Protein AF-0000000074447226 (afdb_homodimer)

Organism: Stylophora pistillata (NCBI:txid50429)

Foldseek 3Di:
DDDPVCVCCPPNAHFAEQADQFFAPVQQVLLVVLLVVLCVVQDDPVNCVQLVDQAALQADLLLLVLVQVVCCVLQVHGGDSVQKGKFLALVRVLVVCLVFADAAQQEEEEEVQADLVSLCCCCPVRNYHYDYAYADLQGGDQVSVLVVLVVRQVVFDDADLRHNARHEYEGAQALTVFALHHHDPVVLLVNLVSCLVRRYAYEYADAKQSLFQQPPPDDRHGPDDSQSSQDPPDPSRDWRYKYWYGCCNQRNSVLSMTMMRGDPSVVVSSCPDPCCVPRNRNRHNSSSSVSSSSVVCNSVVSSVVLSVQLNVLLVLLVVLLVPQAPADKDWDRHRGRFKIKIAGPPPDFVVVLQVCCVPPVSYHWAASLSSGPVSDRRRMTMGTSRHDHSVVSSVSSNSSNVSCCVPPPDD/DDDPVCVCCPPNAHFAEQADQFFAPVQQVLLVVLLVVLCVVQDDPVNCVQLVDQAALQADLLLLVLVQVLCCVLQVHGGDSVQKGKFLALVRVLVVCLVFADAAQQEEEEEVQADLVSLCCCCPVRNYHYDYAYADLQGGDQVRVLVVLVVRQPVFDDADLRHNASHEYEGAQALTVFALHHHDPVVLLVNLVSCLVRRYAYEYADAWQSLFQQPPPDDRHGDDDSQSSQDPPDPSRDWRYKYWYGCCNQRNSVLSMTMMRGDPSVVVSSCPDPCCVPRNRNRHNSSSSVSSSSVVCNSVVSNVVLSVQLNVLLVLLVVLLVPQAPADKDWDRHRGRFKIKIAGPPPDFVVVLQVCCVPPVSYHWAASLSSGPVSDRRRMTMGTSRHDHSVVSSSSSNSSRVSCCVPVPDD

InterPro domains:
  IPR004839 Aminotransferase, class I/classII, large domain [PF00155] (49-400)
  IPR015421 Pyridoxal phosphate-dependent transferase, major domain [G3DSA:3.40.640.10] (53-298)
  IPR015422 Pyridoxal phosphate-dependent transferase, small domain [G3DSA:3.90.1150.10] (13-403)
  IPR015424 Pyridoxal phosphate-dependent transferase [SSF53383] (9-406)

Radius of gyration: 27.52 Å; Cα contacts (8 Å, |Δi|>4): 1770; chains: 2; bounding box: 56×103×65 Å

Solvent-accessible surface area (backbone atoms only — not comparable to full-atom values): 40598 Å² total; per-residue (Å²): 129,51,38,64,64,50,75,38,59,44,95,90,40,66,43,49,61,24,50,52,88,39,56,18,58,70,52,12,32,54,35,40,53,45,50,49,55,18,40,61,72,56,70,40,76,87,41,16,45,48,47,26,26,39,17,15,56,44,41,30,64,68,42,32,45,52,50,20,53,53,45,20,64,59,46,71,46,89,47,58,41,88,30,44,30,46,25,37,15,41,41,46,45,51,50,50,50,49,52,55,40,49,55,68,60,37,42,28,38,30,41,37,60,24,50,42,54,59,53,46,22,43,42,70,54,42,38,28,43,75,41,74,28,56,52,52,81,52,19,66,43,59,71,59,41,50,56,48,46,65,69,66,46,73,79,50,66,83,67,39,93,61,23,72,48,50,29,38,34,46,41,39,53,42,34,18,53,43,58,16,24,40,46,37,72,70,54,44,55,53,42,50,52,50,27,56,74,63,38,25,35,34,44,27,54,43,50,30,46,88,36,39,51,62,52,91,60,79,72,61,68,27,77,80,57,69,47,76,69,61,45,79,83,43,90,75,53,82,62,44,40,31,36,29,23,35,37,30,66,70,42,27,32,4,56,22,36,21,34,27,40,43,30,68,77,54,46,56,53,51,61,69,29,30,44,29,66,65,40,18,16,53,32,31,36,57,46,51,36,52,38,43,20,48,73,70,45,47,48,62,54,49,45,56,52,48,33,55,52,43,44,52,22,45,52,40,46,55,51,35,46,72,70,50,42,85,58,78,70,47,66,60,86,45,52,29,44,50,40,39,30,38,38,45,54,82,87,43,48,29,65,58,51,42,53,49,26,42,74,76,55,34,28,44,58,37,46,26,26,59,25,28,96,81,58,43,51,40,26,17,34,34,38,33,37,41,37,51,55,54,72,57,42,38,50,48,45,46,43,48,22,50,49,42,52,73,71,55,61,78,127,130,52,39,64,63,52,75,37,60,44,94,89,41,66,43,50,61,23,50,53,88,39,56,19,59,70,52,12,33,54,38,39,54,46,51,50,56,17,40,62,73,56,68,42,75,86,41,15,44,46,46,26,27,39,18,16,55,44,42,31,65,68,41,33,42,52,49,19,52,52,45,19,63,59,47,72,47,90,47,58,42,88,29,42,30,48,24,37,15,42,40,44,46,50,50,50,50,48,53,56,38,51,54,68,60,36,42,29,36,30,42,40,61,25,50,42,53,58,53,46,22,43,41,70,56,42,39,29,44,75,42,76,30,56,52,53,80,52,19,66,42,59,72,59,42,51,57,49,47,65,68,66,46,72,80,51,67,84,67,41,93,61,24,72,47,52,28,38,33,44,42,37,53,42,32,17,54,44,59,15,23,39,45,37,71,70,54,45,55,53,42,50,53,50,27,57,74,62,39,24,35,33,45,27,53,43,50,30,44,89,36,35,51,64,48,89,62,80,72,59,64,28,78,78,58,68,46,76,67,60,45,79,84,45,91,75,54,79,62,46,40,31,35,29,23,35,37,28,66,70,41,26,33,4,56,23,35,22,32,29,40,43,31,69,75,55,48,56,54,51,60,67,29,31,45,29,66,65,40,19,15,51,33,30,36,56,48,51,37,53,37,42,19,48,74,70,45,47,49,62,54,49,44,55,52,50,34,54,52,42,44,53,22,43,51,40,45,54,51,36,45,72,70,50,42,84,59,75,68,47,66,58,86,44,54,28,44,50,40,38,28,38,38,44,53,82,86,44,48,29,65,60,50,43,54,48,25,42,74,76,56,34,29,43,58,36,46,26,27,60,26,28,97,78,58,43,51,40,26,18,33,34,39,32,37,42,36,53,55,52,70,57,42,38,51,48,45,47,42,50,21,52,48,42,52,74,71,56,60,80,126

Structure (mmCIF, N/CA/C/O backbone):
data_AF-0000000074447226-model_v1
#
loop_
_entity.id
_entity.type
_entity.pdbx_description
1 polymer 'Aromatic-amino-acid aminotransferase 1'
#
loop_
_atom_site.group_PDB
_atom_site.id
_atom_site.type_symbol
_atom_site.label_atom_id
_atom_site.label_alt_id
_atom_site.label_comp_id
_atom_site.label_asym_id
_atom_site.label_entity_id
_atom_site.label_seq_id
_atom_site.pdbx_PDB_ins_code
_atom_site.Cartn_x
_atom_site.Cartn_y
_atom_site.Cartn_z
_atom_site.occupancy
_atom_site.B_iso_or_equiv
_atom_site.auth_seq_id
_atom_site.auth_comp_id
_atom_site.auth_asym_id
_atom_site.auth_atom_id
_atom_site.pdbx_PDB_model_num
ATOM 1 N N . MET A 1 1 ? 13.547 -13.906 12.852 1 61.41 1 MET A N 1
ATOM 2 C CA . MET A 1 1 ? 12.523 -13.164 12.125 1 61.41 1 MET A CA 1
ATOM 3 C C . MET A 1 1 ? 11.438 -14.094 11.602 1 61.41 1 MET A C 1
ATOM 5 O O . MET A 1 1 ? 11.703 -15.25 11.273 1 61.41 1 MET A O 1
ATOM 9 N N . THR A 1 2 ? 10.188 -13.672 11.82 1 70.94 2 THR A N 1
ATOM 10 C CA . THR A 1 2 ? 9.008 -14.461 11.469 1 70.94 2 THR A CA 1
ATOM 11 C C . THR A 1 2 ? 8.492 -14.078 10.086 1 70.94 2 THR A C 1
ATOM 13 O O . THR A 1 2 ? 8.773 -12.984 9.586 1 70.94 2 THR A O 1
ATOM 16 N N . THR A 1 3 ? 7.973 -15.031 9.383 1 82 3 THR A N 1
ATOM 17 C CA . THR A 1 3 ? 7.383 -14.82 8.07 1 82 3 THR A CA 1
ATOM 18 C C . THR A 1 3 ? 5.918 -15.242 8.062 1 82 3 THR A C 1
ATOM 20 O O . THR A 1 3 ? 5.383 -15.672 9.086 1 82 3 THR A O 1
ATOM 23 N N . MET A 1 4 ? 5.332 -15.102 6.93 1 83.44 4 MET A N 1
ATOM 24 C CA . MET A 1 4 ? 3.951 -15.516 6.715 1 83.44 4 MET A CA 1
ATOM 25 C C . MET A 1 4 ? 3.822 -17.031 6.805 1 83.44 4 MET A C 1
ATOM 27 O O . MET A 1 4 ? 2.719 -17.562 6.953 1 83.44 4 MET A O 1
ATOM 31 N N . PHE A 1 5 ? 4.922 -17.781 6.77 1 81.5 5 PHE A N 1
ATOM 32 C CA . PHE A 1 5 ? 4.848 -19.234 6.637 1 81.5 5 PHE A CA 1
ATOM 33 C C . PHE A 1 5 ? 5.41 -19.922 7.879 1 81.5 5 PHE A C 1
ATOM 35 O O . PHE A 1 5 ? 5.875 -21.062 7.805 1 81.5 5 PHE A O 1
ATOM 42 N N . ASP A 1 6 ? 5.352 -19.266 8.992 1 78.81 6 ASP A N 1
ATOM 43 C CA . ASP A 1 6 ? 5.883 -19.812 10.242 1 78.81 6 ASP A CA 1
ATOM 44 C C . ASP A 1 6 ? 5.078 -21.031 10.695 1 78.81 6 ASP A C 1
ATOM 46 O O . ASP A 1 6 ? 5.547 -21.828 11.516 1 78.81 6 ASP A O 1
ATOM 50 N N . TYR A 1 7 ? 3.926 -21.266 10.109 1 76.69 7 TYR A N 1
ATOM 51 C CA . TYR A 1 7 ? 3.098 -22.422 10.453 1 76.69 7 TYR A CA 1
ATOM 52 C C . TYR A 1 7 ? 3.756 -23.719 10.016 1 76.69 7 TYR A C 1
ATOM 54 O O . TYR A 1 7 ? 3.41 -24.797 10.508 1 76.69 7 TYR A O 1
ATOM 62 N N . LEU A 1 8 ? 4.711 -23.641 9.133 1 80.75 8 LEU A N 1
ATOM 63 C CA . LEU A 1 8 ? 5.406 -24.812 8.625 1 80.75 8 LEU A CA 1
ATOM 64 C C . LEU A 1 8 ? 6.359 -25.375 9.68 1 80.75 8 LEU A C 1
ATOM 66 O O . LEU A 1 8 ? 6.828 -26.5 9.555 1 80.75 8 LEU A O 1
ATOM 70 N N . LYS A 1 9 ? 6.691 -24.641 10.773 1 78.5 9 LYS A N 1
ATOM 71 C CA . LYS A 1 9 ? 7.57 -25.062 11.859 1 78.5 9 LYS A CA 1
ATOM 72 C C . LYS A 1 9 ? 6.879 -24.906 13.211 1 78.5 9 LYS A C 1
ATOM 74 O O . LYS A 1 9 ? 7.121 -23.938 13.938 1 78.5 9 LYS A O 1
ATOM 79 N N . GLU A 1 10 ? 5.727 -25.391 13.344 1 76.62 10 GLU A N 1
ATOM 80 C CA . GLU A 1 10 ? 5 -25.219 14.594 1 76.62 10 GLU A CA 1
ATOM 81 C C . GLU A 1 10 ? 5.078 -26.469 15.461 1 76.62 10 GLU A C 1
ATOM 83 O O . GLU A 1 10 ? 5.066 -27.594 14.953 1 76.62 10 GLU A O 1
ATOM 88 N N . ASP A 1 11 ? 5.168 -26.281 16.734 1 77.44 11 ASP A N 1
ATOM 89 C CA . ASP A 1 11 ? 5.117 -27.312 17.766 1 77.44 11 ASP A CA 1
ATOM 90 C C . ASP A 1 11 ? 6.164 -28.406 17.5 1 77.44 11 ASP A C 1
ATOM 92 O O . ASP A 1 11 ? 5.859 -29.594 17.578 1 77.44 11 ASP A O 1
ATOM 96 N N . GLY A 1 12 ? 7.379 -27.984 17 1 78.19 12 GLY A N 1
ATOM 97 C CA . GLY A 1 12 ? 8.492 -28.906 16.797 1 78.19 12 GLY A CA 1
ATOM 98 C C . GLY A 1 12 ? 8.383 -29.703 15.523 1 78.19 12 GLY A C 1
ATOM 99 O O . GLY A 1 12 ? 9.281 -30.484 15.195 1 78.19 12 GLY A O 1
ATOM 100 N N . ARG A 1 13 ? 7.355 -29.609 14.859 1 84.44 13 ARG A N 1
ATOM 101 C CA . ARG A 1 13 ? 7.133 -30.312 13.602 1 84.44 13 ARG A CA 1
ATOM 102 C C . ARG A 1 13 ? 7.512 -29.422 12.414 1 84.44 13 ARG A C 1
ATOM 104 O O . ARG A 1 13 ? 7.27 -28.219 12.43 1 84.44 13 ARG A O 1
ATOM 111 N N . GLU A 1 14 ? 8.141 -30.047 11.445 1 90.62 14 GLU A N 1
ATOM 112 C CA . GLU A 1 14 ? 8.469 -29.375 10.195 1 90.62 14 GLU A CA 1
ATOM 113 C C . GLU A 1 14 ? 7.723 -30 9.016 1 90.62 14 GLU A C 1
ATOM 115 O O . GLU A 1 14 ? 7.785 -31.203 8.805 1 90.62 14 GLU A O 1
ATOM 120 N N . VAL A 1 15 ? 6.988 -29.219 8.406 1 95 15 VAL A N 1
ATOM 121 C CA . VAL A 1 15 ? 6.242 -29.672 7.238 1 95 15 VAL A CA 1
ATOM 122 C C . VAL A 1 15 ? 6.902 -29.125 5.969 1 95 15 VAL A C 1
ATOM 124 O O . VAL A 1 15 ? 7.199 -27.938 5.879 1 95 15 VAL A O 1
ATOM 127 N N . LEU A 1 16 ? 7.195 -29.969 5.035 1 96.44 16 LEU A N 1
ATOM 128 C CA . LEU A 1 16 ? 7.707 -29.562 3.73 1 96.44 16 LEU A CA 1
ATOM 129 C C . LEU A 1 16 ? 6.566 -29.156 2.807 1 96.44 16 LEU A C 1
ATOM 131 O O . LEU A 1 16 ? 5.586 -29.875 2.658 1 96.44 16 LEU A O 1
ATOM 135 N N . SER A 1 17 ? 6.719 -27.953 2.215 1 96.81 17 SER A N 1
ATOM 136 C CA . SER A 1 17 ? 5.547 -27.391 1.558 1 96.81 17 SER A CA 1
ATOM 137 C C . SER A 1 17 ? 5.711 -27.375 0.041 1 96.81 17 SER A C 1
ATOM 139 O O . SER A 1 17 ? 6.648 -26.781 -0.483 1 96.81 17 SER A O 1
ATOM 141 N N . LEU A 1 18 ? 4.785 -27.969 -0.646 1 97.94 18 LEU A N 1
ATOM 142 C CA . LEU A 1 18 ? 4.605 -27.828 -2.088 1 97.94 18 LEU A CA 1
ATOM 143 C C . LEU A 1 18 ? 3.49 -26.844 -2.402 1 97.94 18 LEU A C 1
ATOM 145 O O . LEU A 1 18 ? 2.998 -26.797 -3.531 1 97.94 18 LEU A O 1
ATOM 149 N N . ARG A 1 19 ? 3.102 -26.047 -1.385 1 96.19 19 ARG A N 1
ATOM 150 C CA . ARG A 1 19 ? 1.996 -25.109 -1.502 1 96.19 19 ARG A CA 1
ATOM 151 C C . ARG A 1 19 ? 2.506 -23.688 -1.793 1 96.19 19 ARG A C 1
ATOM 153 O O . ARG A 1 19 ? 1.883 -22.953 -2.549 1 96.19 19 ARG A O 1
ATOM 160 N N . VAL A 1 20 ? 3.643 -23.297 -1.264 1 94.62 20 VAL A N 1
ATOM 161 C CA . VAL A 1 20 ? 4.129 -21.938 -1.198 1 94.62 20 VAL A CA 1
ATOM 162 C C . VAL A 1 20 ? 4.59 -21.484 -2.582 1 94.62 20 VAL A C 1
ATOM 164 O O . VAL A 1 20 ? 5.387 -22.156 -3.23 1 94.62 20 VAL A O 1
ATOM 167 N N . GLY A 1 21 ? 4.02 -20.406 -3.014 1 96 21 GLY A N 1
ATOM 168 C CA . GLY A 1 21 ? 4.422 -19.781 -4.258 1 96 21 GLY A CA 1
ATOM 169 C C . GLY A 1 21 ? 5.371 -18.609 -4.059 1 96 21 GLY A C 1
ATOM 170 O O . GLY A 1 21 ? 5.012 -17.453 -4.316 1 96 21 GLY A O 1
ATOM 171 N N . ALA A 1 22 ? 6.578 -18.875 -3.66 1 96.81 22 ALA A N 1
ATOM 172 C CA . ALA A 1 22 ? 7.621 -17.891 -3.412 1 96.81 22 ALA A CA 1
ATOM 173 C C . ALA A 1 22 ? 9 -18.453 -3.734 1 96.81 22 ALA A C 1
ATOM 175 O O . ALA A 1 22 ? 9.188 -19.672 -3.762 1 96.81 22 ALA A O 1
ATOM 176 N N . PRO A 1 23 ? 9.984 -17.578 -3.951 1 97.69 23 PRO A N 1
ATOM 177 C CA . PRO A 1 23 ? 11.352 -18.062 -4.176 1 97.69 23 PRO A CA 1
ATOM 178 C C . PRO A 1 23 ? 11.898 -18.859 -2.992 1 97.69 23 PRO A C 1
ATOM 180 O O . PRO A 1 23 ? 11.516 -18.609 -1.847 1 97.69 23 PRO A O 1
ATOM 183 N N . SER A 1 24 ? 12.781 -19.734 -3.291 1 97.06 24 SER A N 1
ATOM 184 C CA . SER A 1 24 ? 13.438 -20.531 -2.266 1 97.06 24 SER A CA 1
ATOM 185 C C . SER A 1 24 ? 14.336 -19.688 -1.379 1 97.06 24 SER A C 1
ATOM 187 O O . SER A 1 24 ? 14.609 -18.516 -1.701 1 97.06 24 SER A O 1
ATOM 189 N N . GLU A 1 25 ? 14.727 -20.312 -0.306 1 95.81 25 GLU A N 1
ATOM 190 C CA . GLU A 1 25 ? 15.656 -19.641 0.595 1 95.81 25 GLU A CA 1
ATOM 191 C C . GLU A 1 25 ? 16.953 -19.25 -0.128 1 95.81 25 GLU A C 1
ATOM 193 O O . GLU A 1 25 ? 17.453 -18.141 0.051 1 95.81 25 GLU A O 1
ATOM 198 N N . HIS A 1 26 ? 17.453 -20.156 -0.947 1 97.31 26 HIS A N 1
ATOM 199 C CA . HIS A 1 26 ? 18.672 -19.922 -1.72 1 97.31 26 HIS A CA 1
ATOM 200 C C . HIS A 1 26 ? 18.531 -18.688 -2.609 1 97.31 26 HIS A C 1
ATOM 202 O O . HIS A 1 26 ? 19.422 -17.828 -2.633 1 97.31 26 HIS A O 1
ATOM 208 N N . LEU A 1 27 ? 17.438 -18.578 -3.295 1 97.88 27 LEU A N 1
ATOM 209 C CA . LEU A 1 27 ? 17.219 -17.453 -4.203 1 97.88 27 LEU A CA 1
ATOM 210 C C . LEU A 1 27 ? 16.984 -16.156 -3.426 1 97.88 27 LEU A C 1
ATOM 212 O O . LEU A 1 27 ? 17.375 -15.078 -3.885 1 97.88 27 LEU A O 1
ATOM 216 N N . ARG A 1 28 ? 16.453 -16.219 -2.234 1 97.62 28 ARG A N 1
ATOM 217 C CA . ARG A 1 28 ? 16.25 -15.023 -1.413 1 97.62 28 ARG A CA 1
ATOM 218 C C . ARG A 1 28 ? 17.578 -14.516 -0.867 1 97.62 28 ARG A C 1
ATOM 220 O O . ARG A 1 28 ? 17.766 -13.305 -0.7 1 97.62 28 ARG A O 1
ATOM 227 N N . ILE A 1 29 ? 18.484 -15.453 -0.6 1 98.31 29 ILE A N 1
ATOM 228 C CA . ILE A 1 29 ? 19.828 -15.039 -0.212 1 98.31 29 ILE A CA 1
ATOM 229 C C . ILE A 1 29 ? 20.5 -14.305 -1.37 1 98.31 29 ILE A C 1
ATOM 231 O O . ILE A 1 29 ? 21.062 -13.219 -1.185 1 98.31 29 ILE A O 1
ATOM 235 N N . LYS A 1 30 ? 20.391 -14.859 -2.582 1 98.44 30 LYS A N 1
ATOM 236 C CA . LYS A 1 30 ? 20.953 -14.203 -3.76 1 98.44 30 LYS A CA 1
ATOM 237 C C . LYS A 1 30 ? 20.297 -12.844 -3.992 1 98.44 30 LYS A C 1
ATOM 239 O O . LYS A 1 30 ? 20.953 -11.906 -4.453 1 98.44 30 LYS A O 1
ATOM 244 N N . CYS A 1 31 ? 19.031 -12.781 -3.775 1 98.5 31 CYS A N 1
ATOM 245 C CA . CYS A 1 31 ? 18.312 -11.516 -3.857 1 98.5 31 CYS A CA 1
ATOM 246 C C . CYS A 1 31 ? 18.891 -10.492 -2.889 1 98.5 31 CYS A C 1
ATOM 248 O O . CYS A 1 31 ? 19.109 -9.336 -3.252 1 98.5 31 CYS A O 1
ATOM 250 N N . GLY A 1 32 ? 19.094 -10.953 -1.633 1 98.69 32 GLY A N 1
ATOM 251 C CA . GLY A 1 32 ? 19.672 -10.062 -0.641 1 98.69 32 GLY A CA 1
ATOM 252 C C . GLY A 1 32 ? 21.016 -9.492 -1.064 1 98.69 32 GLY A C 1
ATOM 253 O O . GLY A 1 32 ? 21.297 -8.312 -0.839 1 98.69 32 GLY A O 1
ATOM 254 N N . GLU A 1 33 ? 21.812 -10.32 -1.722 1 98.69 33 GLU A N 1
ATOM 255 C CA . GLU A 1 33 ? 23.141 -9.891 -2.178 1 98.69 33 GLU A CA 1
ATOM 256 C C . GLU A 1 33 ? 23.031 -8.805 -3.242 1 98.69 33 GLU A C 1
ATOM 258 O O . GLU A 1 33 ? 23.75 -7.809 -3.191 1 98.69 33 GLU A O 1
ATOM 263 N N . LEU A 1 34 ? 22.125 -9 -4.18 1 98.62 34 LEU A N 1
ATOM 264 C CA . LEU A 1 34 ? 22.047 -8.008 -5.246 1 98.62 34 LEU A CA 1
ATOM 265 C C . LEU A 1 34 ? 21.406 -6.723 -4.738 1 98.62 34 LEU A C 1
ATOM 267 O O . LEU A 1 34 ? 21.766 -5.629 -5.184 1 98.62 34 LEU A O 1
ATOM 271 N N . ILE A 1 35 ? 20.438 -6.824 -3.785 1 98.88 35 ILE A N 1
ATOM 272 C CA . ILE A 1 35 ? 19.797 -5.637 -3.229 1 98.88 35 ILE A CA 1
ATOM 273 C C . ILE A 1 35 ? 20.812 -4.855 -2.387 1 98.88 35 ILE A C 1
ATOM 275 O O . ILE A 1 35 ? 20.797 -3.625 -2.381 1 98.88 35 ILE A O 1
ATOM 279 N N . HIS A 1 36 ? 21.641 -5.609 -1.673 1 98.81 36 HIS A N 1
ATOM 280 C CA . HIS A 1 36 ? 22.703 -4.973 -0.905 1 98.81 36 HIS A CA 1
ATOM 281 C C . HIS A 1 36 ? 23.609 -4.145 -1.806 1 98.81 36 HIS A C 1
ATOM 283 O O . HIS A 1 36 ? 23.891 -2.98 -1.507 1 98.81 36 HIS A O 1
ATOM 289 N N . LYS A 1 37 ? 24.078 -4.684 -2.916 1 98.81 37 LYS A N 1
ATOM 290 C CA . LYS A 1 37 ? 24.938 -3.988 -3.861 1 98.81 37 LYS A CA 1
ATOM 291 C C . LYS A 1 37 ? 24.266 -2.738 -4.414 1 98.81 37 LYS A C 1
ATOM 293 O O . LYS A 1 37 ? 24.875 -1.676 -4.5 1 98.81 37 LYS A O 1
ATOM 298 N N . ALA A 1 38 ? 23.016 -2.883 -4.797 1 98.88 38 ALA A N 1
ATOM 299 C CA . ALA A 1 38 ? 22.25 -1.767 -5.352 1 98.88 38 ALA A CA 1
ATOM 300 C C . ALA A 1 38 ? 22.062 -0.66 -4.32 1 98.88 38 ALA A C 1
ATOM 302 O O . ALA A 1 38 ? 22.141 0.526 -4.648 1 98.88 38 ALA A O 1
ATOM 303 N N . THR A 1 39 ? 21.812 -1.057 -3.037 1 98.75 39 THR A N 1
ATOM 304 C CA . THR A 1 39 ? 21.594 -0.091 -1.965 1 98.75 39 THR A CA 1
ATOM 305 C C . THR A 1 39 ? 22.859 0.723 -1.713 1 98.75 39 THR A C 1
ATOM 307 O O . THR A 1 39 ? 22.797 1.943 -1.551 1 98.75 39 THR A O 1
ATOM 310 N N . LEU A 1 40 ? 23.969 0.072 -1.695 1 98.56 40 LEU A N 1
ATOM 311 C CA . LEU A 1 40 ? 25.234 0.756 -1.495 1 98.56 40 LEU A CA 1
ATOM 312 C C . LEU A 1 40 ? 25.484 1.776 -2.602 1 98.56 40 LEU A C 1
ATOM 314 O O . LEU A 1 40 ? 25.969 2.879 -2.336 1 98.56 40 LEU A O 1
ATOM 318 N N . ALA A 1 41 ? 25.141 1.41 -3.805 1 98.56 41 ALA A N 1
ATOM 319 C CA . ALA A 1 41 ? 25.344 2.301 -4.945 1 98.56 41 ALA A CA 1
ATOM 320 C C . ALA A 1 41 ? 24.391 3.494 -4.883 1 98.56 41 ALA A C 1
ATOM 322 O O . ALA A 1 41 ? 24.734 4.598 -5.305 1 98.56 41 ALA A O 1
ATOM 323 N N . LEU A 1 42 ? 23.219 3.312 -4.359 1 98.56 42 LEU A N 1
ATOM 324 C CA . LEU A 1 42 ? 22.172 4.312 -4.344 1 98.56 42 LEU A CA 1
ATOM 325 C C . LEU A 1 42 ? 22.359 5.297 -3.195 1 98.56 42 LEU A C 1
ATOM 327 O O . LEU A 1 42 ? 22.047 6.484 -3.33 1 98.56 42 LEU A O 1
ATOM 331 N N . HIS A 1 43 ? 22.844 4.781 -2.047 1 98.44 43 HIS A N 1
ATOM 332 C CA . HIS A 1 43 ? 22.906 5.559 -0.813 1 98.44 43 HIS A CA 1
ATOM 333 C C . HIS A 1 43 ? 24.078 6.531 -0.836 1 98.44 43 HIS A C 1
ATOM 335 O O . HIS A 1 43 ? 25.156 6.23 -0.308 1 98.44 43 HIS A O 1
ATOM 341 N N . THR A 1 44 ? 23.828 7.695 -1.367 1 97.75 44 THR A N 1
ATOM 342 C CA . THR A 1 44 ? 24.734 8.836 -1.354 1 97.75 44 THR A CA 1
ATOM 343 C C . THR A 1 44 ? 24.016 10.102 -0.917 1 97.75 44 THR A C 1
ATOM 345 O O . THR A 1 44 ? 22.812 10.242 -1.15 1 97.75 44 THR A O 1
ATOM 348 N N . PRO A 1 45 ? 24.703 11.008 -0.29 1 96.5 45 PRO A N 1
ATOM 349 C CA . PRO A 1 45 ? 24.062 12.242 0.177 1 96.5 45 PRO A CA 1
ATOM 350 C C . PRO A 1 45 ? 23.328 12.984 -0.938 1 96.5 45 PRO A C 1
ATOM 352 O O . PRO A 1 45 ? 22.297 13.617 -0.691 1 96.5 45 PRO A O 1
ATOM 355 N N . GLU A 1 46 ? 23.812 12.883 -2.152 1 96.31 46 GLU A N 1
ATOM 356 C CA . GLU A 1 46 ? 23.234 13.586 -3.289 1 96.31 46 GLU A CA 1
ATOM 357 C C . GLU A 1 46 ? 21.859 13.023 -3.639 1 96.31 46 GLU A C 1
ATOM 359 O O . GLU A 1 46 ? 20.984 13.75 -4.141 1 96.31 46 GLU A O 1
ATOM 364 N N . ASN A 1 47 ? 21.609 11.75 -3.342 1 97.5 47 ASN A N 1
ATOM 365 C CA . ASN A 1 47 ? 20.359 11.086 -3.707 1 97.5 47 ASN A CA 1
ATOM 366 C C . ASN A 1 47 ? 19.328 11.18 -2.586 1 97.5 47 ASN A C 1
ATOM 368 O O . ASN A 1 47 ? 18.125 11.016 -2.824 1 97.5 47 ASN A O 1
ATOM 372 N N . TYR A 1 48 ? 19.781 11.461 -1.342 1 97.69 48 TYR A N 1
ATOM 373 C CA . TYR A 1 48 ? 18.938 11.328 -0.161 1 97.69 48 TYR A CA 1
ATOM 374 C C . TYR A 1 48 ? 17.734 12.273 -0.241 1 97.69 48 TYR A C 1
ATOM 376 O O . TYR A 1 48 ? 16.609 11.883 0.071 1 97.69 48 TYR A O 1
ATOM 384 N N . PRO A 1 49 ? 17.859 13.547 -0.696 1 95.62 49 PRO A N 1
ATOM 385 C CA . PRO A 1 49 ? 16.719 14.461 -0.708 1 95.62 49 PRO A CA 1
ATOM 386 C C . PRO A 1 49 ? 15.555 13.938 -1.539 1 95.62 49 PRO A C 1
ATOM 388 O O . PRO A 1 49 ? 14.398 14.07 -1.138 1 95.62 49 PRO A O 1
ATOM 391 N N . GLN A 1 50 ? 15.82 13.273 -2.656 1 94.94 50 GLN A N 1
ATOM 392 C CA . GLN A 1 50 ? 14.766 12.758 -3.525 1 94.94 50 GLN A CA 1
ATOM 393 C C . GLN A 1 50 ? 14.312 11.375 -3.076 1 94.94 50 GLN A C 1
ATOM 395 O O . GLN A 1 50 ? 13.117 11.062 -3.115 1 94.94 50 GLN A O 1
ATOM 400 N N . LEU A 1 51 ? 15.281 10.625 -2.609 1 97.31 51 LEU A N 1
ATOM 401 C CA . LEU A 1 51 ? 15.031 9.242 -2.205 1 97.31 51 LEU A CA 1
ATOM 402 C C . LEU A 1 51 ? 14.047 9.188 -1.037 1 97.31 51 LEU A C 1
ATOM 404 O O . LEU A 1 51 ? 13.203 8.297 -0.968 1 97.31 51 LEU A O 1
ATOM 408 N N . PHE A 1 52 ? 14.172 10.141 -0.169 1 97.94 52 PHE A N 1
ATOM 409 C CA . PHE A 1 52 ? 13.391 10.102 1.064 1 97.94 52 PHE A CA 1
ATOM 410 C C . PHE A 1 52 ? 12.32 11.188 1.062 1 97.94 52 PHE A C 1
ATOM 412 O O . PHE A 1 52 ? 11.859 11.609 2.123 1 97.94 52 PHE A O 1
ATOM 419 N N . GLN A 1 53 ? 11.875 11.664 -0.114 1 96.88 53 GLN A N 1
ATOM 420 C CA . GLN A 1 53 ? 10.703 12.508 -0.341 1 96.88 53 GLN A CA 1
ATOM 421 C C . GLN A 1 53 ? 9.555 11.703 -0.933 1 96.88 53 GLN A C 1
ATOM 423 O O . GLN A 1 53 ? 9.75 10.586 -1.418 1 96.88 53 GLN A O 1
ATOM 428 N N . TYR A 1 54 ? 8.328 12.258 -0.811 1 96.5 54 TYR A N 1
ATOM 429 C CA . TYR A 1 54 ? 7.211 11.672 -1.55 1 96.5 54 TYR A CA 1
ATOM 430 C C . TYR A 1 54 ? 7.562 11.508 -3.023 1 96.5 54 TYR A C 1
ATOM 432 O O . TYR A 1 54 ? 7.883 12.484 -3.707 1 96.5 54 TYR A O 1
ATOM 440 N N . GLY A 1 55 ? 7.492 10.273 -3.504 1 96.44 55 GLY A N 1
ATOM 441 C CA . GLY A 1 55 ? 7.781 10.023 -4.906 1 96.44 55 GLY A CA 1
ATOM 442 C C . GLY A 1 55 ? 6.656 10.453 -5.832 1 96.44 55 GLY A C 1
ATOM 443 O O . GLY A 1 55 ? 5.527 10.656 -5.391 1 96.44 55 GLY A O 1
ATOM 444 N N . PRO A 1 56 ? 7.012 10.602 -7.094 1 96 56 PRO A N 1
ATOM 445 C CA . PRO A 1 56 ? 5.938 10.859 -8.055 1 96 56 PRO A CA 1
ATOM 446 C C . PRO A 1 56 ? 4.871 9.766 -8.055 1 96 56 PRO A C 1
ATOM 448 O O . PRO A 1 56 ? 5.18 8.594 -7.812 1 96 56 PRO A O 1
ATOM 451 N N . HIS A 1 57 ? 3.668 10.102 -8.359 1 95.81 57 HIS A N 1
ATOM 452 C CA . HIS A 1 57 ? 2.484 9.266 -8.219 1 95.81 57 HIS A CA 1
ATOM 453 C C . HIS A 1 57 ? 2.729 7.867 -8.773 1 95.81 57 HIS A C 1
ATOM 455 O O . HIS A 1 57 ? 2.514 6.867 -8.078 1 95.81 57 HIS A O 1
ATOM 461 N N . SER A 1 58 ? 3.197 7.738 -10.039 1 97.19 58 SER A N 1
ATOM 462 C CA . SER A 1 58 ? 3.348 6.438 -10.688 1 97.19 58 SER A CA 1
ATOM 463 C C . SER A 1 58 ? 4.762 5.898 -10.516 1 97.19 58 SER A C 1
ATOM 465 O O . SER A 1 58 ? 5.074 4.805 -11 1 97.19 58 SER A O 1
ATOM 467 N N . GLY A 1 59 ? 5.641 6.629 -9.867 1 96.88 59 GLY A N 1
ATOM 468 C CA . GLY A 1 59 ? 7.066 6.348 -9.805 1 96.88 59 GLY A CA 1
ATOM 469 C C . GLY A 1 59 ? 7.914 7.395 -10.5 1 96.88 59 GLY A C 1
ATOM 470 O O . GLY A 1 59 ? 7.41 8.148 -11.336 1 96.88 59 GLY A O 1
ATOM 471 N N . SER A 1 60 ? 9.188 7.492 -10.148 1 96.44 60 SER A N 1
ATOM 472 C CA . SER A 1 60 ? 10.062 8.453 -10.797 1 96.44 60 SER A CA 1
ATOM 473 C C . SER A 1 60 ? 10.25 8.133 -12.273 1 96.44 60 SER A C 1
ATOM 475 O O . SER A 1 60 ? 10.18 6.969 -12.672 1 96.44 60 SER A O 1
ATOM 477 N N . LEU A 1 61 ? 10.477 9.164 -13.023 1 95.88 61 LEU A N 1
ATOM 478 C CA . LEU A 1 61 ? 10.664 8.977 -14.453 1 95.88 61 LEU A CA 1
ATOM 479 C C . LEU A 1 61 ? 11.82 8.031 -14.742 1 95.88 61 LEU A C 1
ATOM 481 O O . LEU A 1 61 ? 11.719 7.164 -15.617 1 95.88 61 LEU A O 1
ATOM 485 N N . VAL A 1 62 ? 12.867 8.172 -14 1 96.81 62 VAL A N 1
ATOM 486 C CA . VAL A 1 62 ? 14.039 7.316 -14.18 1 96.81 62 VAL A CA 1
ATOM 487 C C . VAL A 1 62 ? 13.672 5.863 -13.891 1 96.81 62 VAL A C 1
ATOM 489 O O . VAL A 1 62 ? 14.023 4.961 -14.648 1 96.81 62 VAL A O 1
ATOM 492 N N . ALA A 1 63 ? 12.969 5.656 -12.844 1 98.12 63 ALA A N 1
ATOM 493 C CA . ALA A 1 63 ? 12.578 4.301 -12.461 1 98.12 63 ALA A CA 1
ATOM 494 C C . ALA A 1 63 ? 11.656 3.682 -13.508 1 98.12 63 ALA A C 1
ATOM 496 O O . ALA A 1 63 ? 11.859 2.537 -13.922 1 98.12 63 ALA A O 1
ATOM 497 N N . LYS A 1 64 ? 10.625 4.426 -13.961 1 98.31 64 LYS A N 1
ATOM 498 C CA . LYS A 1 64 ? 9.68 3.926 -14.953 1 98.31 64 LYS A CA 1
ATOM 499 C C . LYS A 1 64 ? 10.383 3.637 -16.281 1 98.31 64 LYS A C 1
ATOM 501 O O . LYS A 1 64 ? 10.094 2.629 -16.922 1 98.31 64 LYS A O 1
ATOM 506 N N . SER A 1 65 ? 11.312 4.496 -16.641 1 98.5 65 SER A N 1
ATOM 507 C CA . SER A 1 65 ? 12.031 4.328 -17.906 1 98.5 65 SER A CA 1
ATOM 508 C C . SER A 1 65 ? 12.914 3.086 -17.875 1 98.5 65 SER A C 1
ATOM 510 O O . SER A 1 65 ? 12.961 2.32 -18.828 1 98.5 65 SER A O 1
ATOM 512 N N . GLU A 1 66 ? 13.609 2.908 -16.797 1 98.62 66 GLU A N 1
ATOM 513 C CA . GLU A 1 66 ? 14.492 1.753 -16.672 1 98.62 66 GLU A CA 1
ATOM 514 C C . GLU A 1 66 ? 13.695 0.453 -16.609 1 98.62 66 GLU A C 1
ATOM 516 O O . GLU A 1 66 ? 14.102 -0.553 -17.203 1 98.62 66 GLU A O 1
ATOM 521 N N . LEU A 1 67 ? 12.609 0.489 -15.914 1 98.81 67 LEU A N 1
ATOM 522 C CA . LEU A 1 67 ? 11.758 -0.696 -15.867 1 98.81 67 LEU A CA 1
ATOM 523 C C . LEU A 1 67 ? 11.188 -1.015 -17.25 1 98.81 67 LEU A C 1
ATOM 525 O O . LEU A 1 67 ? 11.164 -2.178 -17.656 1 98.81 67 LEU A O 1
ATOM 529 N N . ALA A 1 68 ? 10.703 0.038 -17.922 1 98.75 68 ALA A N 1
ATOM 530 C CA . ALA A 1 68 ? 10.148 -0.156 -19.25 1 98.75 68 ALA A CA 1
ATOM 531 C C . ALA A 1 68 ? 11.18 -0.766 -20.188 1 98.75 68 ALA A C 1
ATOM 533 O O . ALA A 1 68 ? 10.867 -1.669 -20.969 1 98.75 68 ALA A O 1
ATOM 534 N N . LYS A 1 69 ? 12.398 -0.294 -20.125 1 98.69 69 LYS A N 1
ATOM 535 C CA . LYS A 1 69 ? 13.484 -0.828 -20.938 1 98.69 69 LYS A CA 1
ATOM 536 C C . LYS A 1 69 ? 13.758 -2.293 -20.609 1 98.69 69 LYS A C 1
ATOM 538 O O . LYS A 1 69 ? 13.859 -3.129 -21.5 1 98.69 69 LYS A O 1
ATOM 543 N N . PHE A 1 70 ? 13.875 -2.564 -19.375 1 98.38 70 PHE A N 1
ATOM 544 C CA . PHE A 1 70 ? 14.125 -3.92 -18.906 1 98.38 70 PHE A CA 1
ATOM 545 C C . PHE A 1 70 ? 13.031 -4.867 -19.375 1 98.38 70 PHE A C 1
ATOM 547 O O . PHE A 1 70 ? 13.32 -5.941 -19.922 1 98.38 70 PHE A O 1
ATOM 554 N N . LEU A 1 71 ? 11.75 -4.461 -19.234 1 98 71 LEU A N 1
ATOM 555 C CA . LEU A 1 71 ? 10.609 -5.293 -19.609 1 98 71 LEU A CA 1
ATOM 556 C C . LEU A 1 71 ? 10.531 -5.461 -21.125 1 98 71 LEU A C 1
ATOM 558 O O . LEU A 1 71 ? 10.172 -6.535 -21.609 1 98 71 LEU A O 1
ATOM 562 N N . THR A 1 72 ? 10.789 -4.383 -21.844 1 97.38 72 THR A N 1
ATOM 563 C CA . THR A 1 72 ? 10.805 -4.469 -23.297 1 97.38 72 THR A CA 1
ATOM 564 C C . THR A 1 72 ? 11.766 -5.551 -23.766 1 97.38 72 THR A C 1
ATOM 566 O O . THR A 1 72 ? 11.43 -6.363 -24.641 1 97.38 72 THR A O 1
ATOM 569 N N . GLU A 1 73 ? 12.906 -5.586 -23.156 1 95.56 73 GLU A N 1
ATOM 570 C CA . GLU A 1 73 ? 13.914 -6.582 -23.516 1 95.56 73 GLU A CA 1
ATOM 571 C C . GLU A 1 73 ? 13.461 -7.988 -23.125 1 95.56 73 GLU A C 1
ATOM 573 O O . GLU A 1 73 ? 13.562 -8.914 -23.938 1 95.56 73 GLU A O 1
ATOM 578 N N . GLU A 1 74 ? 12.961 -8.18 -21.969 1 94.62 74 GLU A N 1
ATOM 579 C CA . GLU A 1 74 ? 12.617 -9.5 -21.438 1 94.62 74 GLU A CA 1
ATOM 580 C C . GLU A 1 74 ? 11.359 -10.047 -22.125 1 94.62 74 GLU A C 1
ATOM 582 O O . GLU A 1 74 ? 11.258 -11.25 -22.375 1 94.62 74 GLU A O 1
ATOM 587 N N . TYR A 1 75 ? 10.391 -9.117 -22.391 1 93.94 75 TYR A N 1
ATOM 588 C CA . TYR A 1 75 ? 9.141 -9.547 -23.016 1 93.94 75 TYR A CA 1
ATOM 589 C C . TYR A 1 75 ? 9.328 -9.773 -24.516 1 93.94 75 TYR A C 1
ATOM 591 O O . TYR A 1 75 ? 8.594 -10.547 -25.125 1 93.94 75 TYR A O 1
ATOM 599 N N . GLY A 1 76 ? 10.242 -9.062 -25.094 1 91.25 76 GLY A N 1
ATOM 600 C CA . GLY A 1 76 ? 10.391 -9.086 -26.547 1 91.25 76 GLY A CA 1
ATOM 601 C C . GLY A 1 76 ? 9.352 -8.242 -27.266 1 91.25 76 GLY A C 1
ATOM 602 O O . GLY A 1 76 ? 9.055 -8.477 -28.438 1 91.25 76 GLY A O 1
ATOM 603 N N . ASP A 1 77 ? 8.688 -7.422 -26.531 1 91.12 77 ASP A N 1
ATOM 604 C CA . ASP A 1 77 ? 7.707 -6.473 -27.047 1 91.12 77 ASP A CA 1
ATOM 605 C C . ASP A 1 77 ? 7.785 -5.141 -26.297 1 91.12 77 ASP A C 1
ATOM 607 O O . ASP A 1 77 ? 8.195 -5.094 -25.141 1 91.12 77 ASP A O 1
ATOM 611 N N . THR A 1 78 ? 7.363 -4.082 -26.938 1 94.31 78 THR A N 1
ATOM 612 C CA . THR A 1 78 ? 7.582 -2.729 -26.438 1 94.31 78 THR A CA 1
ATOM 613 C C . THR A 1 78 ? 6.723 -2.461 -25.203 1 94.31 78 THR A C 1
ATOM 615 O O . THR A 1 78 ? 5.52 -2.73 -25.219 1 94.31 78 THR A O 1
ATOM 618 N N . VAL A 1 79 ? 7.312 -1.979 -24.172 1 97.69 79 VAL A N 1
ATOM 619 C CA . VAL A 1 79 ? 6.652 -1.455 -22.984 1 97.69 79 VAL A CA 1
ATOM 620 C C . VAL A 1 79 ? 6.859 0.055 -22.891 1 97.69 79 VAL A C 1
ATOM 622 O O . VAL A 1 79 ? 7.996 0.533 -22.906 1 97.69 79 VAL A O 1
ATOM 625 N N . ASN A 1 80 ? 5.785 0.807 -22.844 1 97.69 80 ASN A N 1
ATOM 626 C CA . ASN A 1 80 ? 5.867 2.262 -22.766 1 97.69 80 ASN A CA 1
ATOM 627 C C . ASN A 1 80 ? 5.984 2.744 -21.328 1 97.69 80 ASN A C 1
ATOM 629 O O . ASN A 1 80 ? 5.168 2.377 -20.484 1 97.69 80 ASN A O 1
ATOM 633 N N . CYS A 1 81 ? 6.895 3.562 -21.141 1 96.69 81 CYS A N 1
ATOM 634 C CA . CYS A 1 81 ? 7.172 4.137 -19.828 1 96.69 81 CYS A CA 1
ATOM 635 C C . CYS A 1 81 ? 5.941 4.844 -19.281 1 96.69 81 CYS A C 1
ATOM 637 O O . CYS A 1 81 ? 5.691 4.809 -18.062 1 96.69 81 CYS A O 1
ATOM 639 N N . ASP A 1 82 ? 5.168 5.461 -20.062 1 96.5 82 ASP A N 1
ATOM 640 C CA . ASP A 1 82 ? 3.996 6.227 -19.641 1 96.5 82 ASP A CA 1
ATOM 641 C C . ASP A 1 82 ? 2.887 5.309 -19.141 1 96.5 82 ASP A C 1
ATOM 643 O O . ASP A 1 82 ? 1.974 5.75 -18.438 1 96.5 82 ASP A O 1
ATOM 647 N N . ASP A 1 83 ? 2.979 4.039 -19.453 1 98 83 ASP A N 1
ATOM 648 C CA . ASP A 1 83 ? 1.944 3.094 -19.047 1 98 83 ASP A CA 1
ATOM 649 C C . ASP A 1 83 ? 2.275 2.471 -17.688 1 98 83 ASP A C 1
ATOM 651 O O . ASP A 1 83 ? 1.42 1.84 -17.062 1 98 83 ASP A O 1
ATOM 655 N N . ILE A 1 84 ? 3.473 2.703 -17.234 1 98.69 84 ILE A N 1
ATOM 656 C CA . ILE A 1 84 ? 3.947 2.02 -16.047 1 98.69 84 ILE A CA 1
ATOM 657 C C . ILE A 1 84 ? 3.445 2.748 -14.797 1 98.69 84 ILE A C 1
ATOM 659 O O . ILE A 1 84 ? 3.508 3.977 -14.727 1 98.69 84 ILE A O 1
ATOM 663 N N . TRP A 1 85 ? 2.953 2.027 -13.867 1 98.75 85 TRP A N 1
ATOM 664 C CA . TRP A 1 85 ? 2.58 2.482 -12.531 1 98.75 85 TRP A CA 1
ATOM 665 C C . TRP A 1 85 ? 3.15 1.559 -11.461 1 98.75 85 TRP A C 1
ATOM 667 O O . TRP A 1 85 ? 2.707 0.416 -11.32 1 98.75 85 TRP A O 1
ATOM 677 N N . PHE A 1 86 ? 4.125 2.01 -10.703 1 98.75 86 PHE A N 1
ATOM 678 C CA . PHE A 1 86 ? 4.699 1.189 -9.641 1 98.75 86 PHE A CA 1
ATOM 679 C C . PHE A 1 86 ? 3.664 0.899 -8.562 1 98.75 86 PHE A C 1
ATOM 681 O O . PHE A 1 86 ? 2.871 1.772 -8.203 1 98.75 86 PHE A O 1
ATOM 688 N N . THR A 1 87 ? 3.676 -0.3 -8.062 1 98.56 87 THR A N 1
ATOM 689 C CA . THR A 1 87 ? 2.799 -0.729 -6.977 1 98.56 87 THR A CA 1
ATOM 690 C C . THR A 1 87 ? 3.605 -1.366 -5.848 1 98.56 87 THR A C 1
ATOM 692 O O . THR A 1 87 ? 4.816 -1.558 -5.977 1 98.56 87 THR A O 1
ATOM 695 N N . ALA A 1 88 ? 2.945 -1.651 -4.711 1 98.25 88 ALA A N 1
ATOM 696 C CA . ALA A 1 88 ? 3.547 -2.387 -3.6 1 98.25 88 ALA A CA 1
ATOM 697 C C . ALA A 1 88 ? 3.295 -3.885 -3.736 1 98.25 88 ALA A C 1
ATOM 699 O O . ALA A 1 88 ? 2.941 -4.551 -2.76 1 98.25 88 ALA A O 1
ATOM 700 N N . GLY A 1 89 ? 3.379 -4.355 -4.953 1 98.12 89 GLY A N 1
ATOM 701 C CA . GLY A 1 89 ? 3.123 -5.754 -5.266 1 98.12 89 GLY A CA 1
ATOM 702 C C . GLY A 1 89 ? 1.812 -5.973 -5.996 1 98.12 89 GLY A C 1
ATOM 703 O O . GLY A 1 89 ? 0.928 -5.113 -5.965 1 98.12 89 GLY A O 1
ATOM 704 N N . ALA A 1 90 ? 1.677 -7.117 -6.566 1 98.31 90 ALA A N 1
ATOM 705 C CA . ALA A 1 90 ? 0.511 -7.418 -7.391 1 98.31 90 ALA A CA 1
ATOM 706 C C . ALA A 1 90 ? -0.765 -7.441 -6.555 1 98.31 90 ALA A C 1
ATOM 708 O O . ALA A 1 90 ? -1.831 -7.043 -7.027 1 98.31 90 ALA A O 1
ATOM 709 N N . ALA A 1 91 ? -0.669 -7.957 -5.344 1 97.38 91 ALA A N 1
ATOM 710 C CA . ALA A 1 91 ? -1.834 -7.984 -4.465 1 97.38 91 ALA A CA 1
ATOM 711 C C . ALA A 1 91 ? -2.35 -6.574 -4.195 1 97.38 91 ALA A C 1
ATOM 713 O O . ALA A 1 91 ? -3.561 -6.344 -4.168 1 97.38 91 ALA A O 1
ATOM 714 N N . GLN A 1 92 ? -1.447 -5.664 -3.959 1 97.62 92 GLN A N 1
ATOM 715 C CA . GLN A 1 92 ? -1.832 -4.273 -3.758 1 97.62 92 GLN A CA 1
ATOM 716 C C . GLN A 1 92 ? -2.438 -3.678 -5.027 1 97.62 92 GLN A C 1
ATOM 718 O O . GLN A 1 92 ? -3.367 -2.871 -4.957 1 97.62 92 GLN A O 1
ATOM 723 N N . GLY A 1 93 ? -1.89 -4.008 -6.172 1 98.19 93 GLY A N 1
ATOM 724 C CA . GLY A 1 93 ? -2.49 -3.574 -7.426 1 98.19 93 GLY A CA 1
ATOM 725 C C . GLY A 1 93 ? -3.947 -3.977 -7.559 1 98.19 93 GLY A C 1
ATOM 726 O O . GLY A 1 93 ? -4.793 -3.154 -7.91 1 98.19 93 GLY A O 1
ATOM 727 N N . LEU A 1 94 ? -4.234 -5.227 -7.234 1 98.38 94 LEU A N 1
ATOM 728 C CA . LEU A 1 94 ? -5.605 -5.715 -7.297 1 98.38 94 LEU A CA 1
ATOM 729 C C . LEU A 1 94 ? -6.488 -4.984 -6.293 1 98.38 94 LEU A C 1
ATOM 731 O O . LEU A 1 94 ? -7.617 -4.602 -6.613 1 98.38 94 LEU A O 1
ATOM 735 N N . ALA A 1 95 ? -5.996 -4.812 -5.121 1 97.06 95 ALA A N 1
ATOM 736 C CA . ALA A 1 95 ? -6.758 -4.121 -4.086 1 97.06 95 ALA A CA 1
ATOM 737 C C . ALA A 1 95 ? -7.082 -2.689 -4.508 1 97.06 95 ALA A C 1
ATOM 739 O O . ALA A 1 95 ? -8.195 -2.209 -4.293 1 97.06 95 ALA A O 1
ATOM 740 N N . CYS A 1 96 ? -6.102 -2.035 -5.07 1 96.5 96 CYS A N 1
ATOM 741 C CA . CYS A 1 96 ? -6.262 -0.652 -5.504 1 96.5 96 CYS A CA 1
ATOM 742 C C . CYS A 1 96 ? -7.301 -0.543 -6.613 1 96.5 96 CYS A C 1
ATOM 744 O O . CYS A 1 96 ? -8.242 0.244 -6.508 1 96.5 96 CYS A O 1
ATOM 746 N N . ILE A 1 97 ? -7.18 -1.325 -7.637 1 97.5 97 ILE A N 1
ATOM 747 C CA . ILE A 1 97 ? -8.07 -1.272 -8.789 1 97.5 97 ILE A CA 1
ATOM 748 C C . ILE A 1 97 ? -9.469 -1.719 -8.383 1 97.5 97 ILE A C 1
ATOM 750 O O . ILE A 1 97 ? -10.461 -1.072 -8.734 1 97.5 97 ILE A O 1
ATOM 754 N N . GLY A 1 98 ? -9.562 -2.814 -7.621 1 96.25 98 GLY A N 1
ATOM 755 C CA . GLY A 1 98 ? -10.859 -3.324 -7.191 1 96.25 98 GLY A CA 1
ATOM 756 C C . GLY A 1 98 ? -11.648 -2.324 -6.367 1 96.25 98 GLY A C 1
ATOM 757 O O . GLY A 1 98 ? -12.852 -2.158 -6.574 1 96.25 98 GLY A O 1
ATOM 758 N N . SER A 1 99 ? -10.992 -1.622 -5.484 1 93.75 99 SER A N 1
ATOM 759 C CA . SER A 1 99 ? -11.664 -0.708 -4.566 1 93.75 99 SER A CA 1
ATOM 760 C C . SER A 1 99 ? -12 0.612 -5.25 1 93.75 99 SER A C 1
ATOM 762 O O . SER A 1 99 ? -13.016 1.239 -4.934 1 93.75 99 SER A O 1
ATOM 764 N N . LEU A 1 100 ? -11.164 1.058 -6.195 1 94.38 100 LEU A N 1
ATOM 765 C CA . LEU A 1 100 ? -11.312 2.385 -6.777 1 94.38 100 LEU A CA 1
ATOM 766 C C . LEU A 1 100 ? -12.289 2.357 -7.949 1 94.38 100 LEU A C 1
ATOM 768 O O . LEU A 1 100 ? -12.992 3.336 -8.195 1 94.38 100 LEU A O 1
ATOM 772 N N . LEU A 1 101 ? -12.352 1.215 -8.664 1 94.88 101 LEU A N 1
ATOM 773 C CA . LEU A 1 101 ? -13.031 1.259 -9.953 1 94.88 101 LEU A CA 1
ATOM 774 C C . LEU A 1 101 ? -14.367 0.528 -9.891 1 94.88 101 LEU A C 1
ATOM 776 O O . LEU A 1 101 ? -15.18 0.643 -10.812 1 94.88 101 LEU A O 1
ATOM 780 N N . PHE A 1 102 ? -14.586 -0.208 -8.828 1 93.38 102 PHE A N 1
ATOM 781 C CA . PHE A 1 102 ? -15.773 -1.057 -8.859 1 93.38 102 PHE A CA 1
ATOM 782 C C . PHE A 1 102 ? -16.562 -0.928 -7.562 1 93.38 102 PHE A C 1
ATOM 784 O O . PHE A 1 102 ? -16.016 -0.552 -6.527 1 93.38 102 PHE A O 1
ATOM 791 N N . GLN A 1 103 ? -17.812 -1.266 -7.633 1 89.69 103 GLN A N 1
ATOM 792 C CA . GLN A 1 103 ? -18.75 -1.256 -6.512 1 89.69 103 GLN A CA 1
ATOM 793 C C . GLN A 1 103 ? -19.203 -2.67 -6.164 1 89.69 103 GLN A C 1
ATOM 795 O O . GLN A 1 103 ? -19.109 -3.58 -6.988 1 89.69 103 GLN A O 1
ATOM 800 N N . PRO A 1 104 ? -19.688 -2.844 -4.93 1 90.06 104 PRO A N 1
ATOM 801 C CA . PRO A 1 104 ? -20.25 -4.152 -4.594 1 90.06 104 PRO A CA 1
ATOM 802 C C . PRO A 1 104 ? -21.328 -4.602 -5.582 1 90.06 104 PRO A C 1
ATOM 804 O O . PRO A 1 104 ? -22.047 -3.77 -6.133 1 90.06 104 PRO A O 1
ATOM 807 N N . LYS A 1 105 ? -21.312 -5.906 -5.84 1 91.81 105 LYS A N 1
ATOM 808 C CA . LYS A 1 105 ? -22.312 -6.566 -6.688 1 91.81 105 LYS A CA 1
ATOM 809 C C . LYS A 1 105 ? -21.922 -6.445 -8.164 1 91.81 105 LYS A C 1
ATOM 811 O O . LYS A 1 105 ? -22.578 -7.043 -9.023 1 91.81 105 LYS A O 1
ATOM 816 N N . THR A 1 106 ? -20.828 -5.699 -8.461 1 93.88 106 THR A N 1
ATOM 817 C CA . THR A 1 106 ? -20.297 -5.758 -9.82 1 93.88 106 THR A CA 1
ATOM 818 C C . THR A 1 106 ? -19.953 -7.191 -10.203 1 93.88 106 THR A C 1
ATOM 820 O O . THR A 1 106 ? -19.469 -7.961 -9.375 1 93.88 106 THR A O 1
ATOM 823 N N . VAL A 1 107 ? -20.203 -7.559 -11.461 1 96.69 107 VAL A N 1
ATOM 824 C CA . VAL A 1 107 ? -19.891 -8.906 -11.922 1 96.69 107 VAL A CA 1
ATOM 825 C C . VAL A 1 107 ? -18.391 -9.031 -12.172 1 96.69 107 VAL A C 1
ATOM 827 O O . VAL A 1 107 ? -17.781 -8.164 -12.797 1 96.69 107 VAL A O 1
ATOM 830 N N . ALA A 1 108 ? -17.844 -10.055 -11.625 1 97.94 108 ALA A N 1
ATOM 831 C CA . ALA A 1 108 ? -16.453 -10.414 -11.875 1 97.94 108 ALA A CA 1
ATOM 832 C C . ALA A 1 108 ? -16.344 -11.797 -12.492 1 97.94 108 ALA A C 1
ATOM 834 O O . ALA A 1 108 ? -16.672 -12.797 -11.852 1 97.94 108 ALA A O 1
ATOM 835 N N . PHE A 1 109 ? -15.922 -11.805 -13.734 1 98.69 109 PHE A N 1
ATOM 836 C CA . PHE A 1 109 ? -15.602 -13.078 -14.375 1 98.69 109 PHE A CA 1
ATOM 837 C C . PHE A 1 109 ? -14.203 -13.539 -13.992 1 98.69 109 PHE A C 1
ATOM 839 O O . PHE A 1 109 ? -13.273 -12.734 -13.93 1 98.69 109 PHE A O 1
ATOM 846 N N . VAL A 1 110 ? -14.078 -14.852 -13.695 1 98.69 110 VAL A N 1
ATOM 847 C CA . VAL A 1 110 ? -12.773 -15.414 -13.344 1 98.69 110 VAL A CA 1
ATOM 848 C C . VAL A 1 110 ? -12.57 -16.734 -14.07 1 98.69 110 VAL A C 1
ATOM 850 O O . VAL A 1 110 ? -13.539 -17.422 -14.422 1 98.69 110 VAL A O 1
ATOM 853 N N . GLU A 1 111 ? -11.328 -17.062 -14.305 1 98.19 111 GLU A N 1
ATOM 854 C CA . GLU A 1 111 ? -11.016 -18.406 -14.797 1 98.19 111 GLU A CA 1
ATOM 855 C C . GLU A 1 111 ? -11.414 -19.469 -13.781 1 98.19 111 GLU A C 1
ATOM 857 O O . GLU A 1 111 ? -11.32 -19.25 -12.57 1 98.19 111 GLU A O 1
ATOM 862 N N . GLU A 1 112 ? -11.859 -20.594 -14.289 1 97.62 112 GLU A N 1
ATOM 863 C CA . GLU A 1 112 ? -12.203 -21.75 -13.477 1 97.62 112 GLU A CA 1
ATOM 864 C C . GLU A 1 112 ? -11.391 -22.984 -13.898 1 97.62 112 GLU A C 1
ATOM 866 O O . GLU A 1 112 ? -11.695 -23.609 -14.906 1 97.62 112 GLU A O 1
ATOM 871 N N . PRO A 1 113 ? -10.32 -23.359 -13.07 1 97.56 113 PRO A N 1
ATOM 872 C CA . PRO A 1 113 ? -9.898 -22.812 -11.781 1 97.56 113 PRO A CA 1
ATOM 873 C C . PRO A 1 113 ? -9.016 -21.578 -11.914 1 97.56 113 PRO A C 1
ATOM 875 O O . PRO A 1 113 ? -8.547 -21.266 -13.016 1 97.56 113 PRO A O 1
ATOM 878 N N . THR A 1 114 ? -8.852 -20.797 -10.789 1 97.88 114 THR A N 1
ATOM 879 C CA . THR A 1 114 ? -8.023 -19.609 -10.797 1 97.88 114 THR A CA 1
ATOM 880 C C . THR A 1 114 ? -7.348 -19.406 -9.438 1 97.88 114 THR A C 1
ATOM 882 O O . THR A 1 114 ? -7.445 -20.281 -8.562 1 97.88 114 THR A O 1
ATOM 885 N N . TYR A 1 115 ? -6.605 -18.406 -9.289 1 97.75 115 TYR A N 1
ATOM 886 C CA . TYR A 1 115 ? -5.848 -18.078 -8.078 1 97.75 115 TYR A CA 1
ATOM 887 C C . TYR A 1 115 ? -6.781 -17.875 -6.891 1 97.75 115 TYR A C 1
ATOM 889 O O . TYR A 1 115 ? -7.555 -16.922 -6.852 1 97.75 115 TYR A O 1
ATOM 897 N N . PHE A 1 116 ? -6.656 -18.609 -5.871 1 95.06 116 PHE A N 1
ATOM 898 C CA . PHE A 1 116 ? -7.625 -18.75 -4.789 1 95.06 116 PHE A CA 1
ATOM 899 C C . PHE A 1 116 ? -7.676 -17.484 -3.941 1 95.06 116 PHE A C 1
ATOM 901 O O . PHE A 1 116 ? -8.727 -17.141 -3.402 1 95.06 116 PHE A O 1
ATOM 908 N N . LEU A 1 117 ? -6.57 -16.797 -3.799 1 94.62 117 LEU A N 1
ATOM 909 C CA . LEU A 1 117 ? -6.582 -15.609 -2.959 1 94.62 117 LEU A CA 1
ATOM 910 C C . LEU A 1 117 ? -7.254 -14.445 -3.682 1 94.62 117 LEU A C 1
ATOM 912 O O . LEU A 1 117 ? -7.875 -13.594 -3.045 1 94.62 117 LEU A O 1
ATOM 916 N N . ALA A 1 118 ? -7.094 -14.367 -4.969 1 95.75 118 ALA A N 1
ATOM 917 C CA . ALA A 1 118 ? -7.832 -13.367 -5.734 1 95.75 118 ALA A CA 1
ATOM 918 C C . ALA A 1 118 ? -9.336 -13.602 -5.637 1 95.75 118 ALA A C 1
ATOM 920 O O . ALA A 1 118 ? -10.117 -12.648 -5.539 1 95.75 118 ALA A O 1
ATOM 921 N N . LEU A 1 119 ? -9.734 -14.891 -5.676 1 95 119 LEU A N 1
ATOM 922 C CA . LEU A 1 119 ? -11.148 -15.234 -5.523 1 95 119 LEU A CA 1
ATOM 923 C C . LEU A 1 119 ? -11.711 -14.656 -4.23 1 95 119 LEU A C 1
ATOM 925 O O . LEU A 1 119 ? -12.773 -14.031 -4.234 1 95 119 LEU A O 1
ATOM 929 N N . LYS A 1 120 ? -10.992 -14.836 -3.25 1 91.81 120 LYS A N 1
ATOM 930 C CA . LYS A 1 120 ? -11.43 -14.367 -1.94 1 91.81 120 LYS A CA 1
ATOM 931 C C . LYS A 1 120 ? -11.508 -12.844 -1.9 1 91.81 120 LYS A C 1
ATOM 933 O O . LYS A 1 120 ? -12.445 -12.281 -1.331 1 91.81 120 LYS A O 1
ATOM 938 N N . ALA A 1 121 ? -10.555 -12.164 -2.459 1 95.44 121 ALA A N 1
ATOM 939 C CA . ALA A 1 121 ? -10.555 -10.703 -2.492 1 95.44 121 ALA A CA 1
ATOM 940 C C . ALA A 1 121 ? -11.766 -10.172 -3.26 1 95.44 121 ALA A C 1
ATOM 942 O O . ALA A 1 121 ? -12.445 -9.258 -2.797 1 95.44 121 ALA A O 1
ATOM 943 N N . LEU A 1 122 ? -12.039 -10.781 -4.418 1 97.31 122 LEU A N 1
ATOM 944 C CA . LEU A 1 122 ? -13.141 -10.336 -5.258 1 97.31 122 LEU A CA 1
ATOM 945 C C . LEU A 1 122 ? -14.477 -10.516 -4.535 1 97.31 122 LEU A C 1
ATOM 947 O O . LEU A 1 122 ? -15.328 -9.617 -4.574 1 97.31 122 LEU A O 1
ATOM 951 N N . GLN A 1 123 ? -14.586 -11.641 -3.855 1 94.5 123 GLN A N 1
ATOM 952 C CA . GLN A 1 123 ? -15.852 -11.977 -3.213 1 94.5 123 GLN A CA 1
ATOM 953 C C . GLN A 1 123 ? -16 -11.25 -1.881 1 94.5 123 GLN A C 1
ATOM 955 O O . GLN A 1 123 ? -17.031 -10.609 -1.63 1 94.5 123 GLN A O 1
ATOM 960 N N . ASP A 1 124 ? -14.969 -11.336 -1.076 1 92.56 124 ASP A N 1
ATOM 961 C CA . ASP A 1 124 ? -15.109 -10.93 0.32 1 92.56 124 ASP A CA 1
ATOM 962 C C . ASP A 1 124 ? -14.742 -9.461 0.507 1 92.56 124 ASP A C 1
ATOM 964 O O . ASP A 1 124 ? -15.391 -8.75 1.277 1 92.56 124 ASP A O 1
ATOM 968 N N . ASP A 1 125 ? -13.711 -9.008 -0.118 1 94.38 125 ASP A N 1
ATOM 969 C CA . ASP A 1 125 ? -13.242 -7.637 0.083 1 94.38 125 ASP A CA 1
ATOM 970 C C . ASP A 1 125 ? -14.078 -6.648 -0.731 1 94.38 125 ASP A C 1
ATOM 972 O O . ASP A 1 125 ? -14.461 -5.59 -0.23 1 94.38 125 ASP A O 1
ATOM 976 N N . PHE A 1 126 ? -14.383 -7.039 -2.014 1 93.75 126 PHE A N 1
ATOM 977 C CA . PHE A 1 126 ? -15 -6.094 -2.932 1 93.75 126 PHE A CA 1
ATOM 978 C C . PHE A 1 126 ? -16.5 -6.371 -3.066 1 93.75 126 PHE A C 1
ATOM 980 O O . PHE A 1 126 ? -17.234 -5.559 -3.623 1 93.75 126 PHE A O 1
ATOM 987 N N . GLY A 1 127 ? -16.969 -7.551 -2.592 1 92.94 127 GLY A N 1
ATOM 988 C CA . GLY A 1 127 ? -18.391 -7.891 -2.648 1 92.94 127 GLY A CA 1
ATOM 989 C C . GLY A 1 127 ? -18.891 -8.133 -4.059 1 92.94 127 GLY A C 1
ATOM 990 O O . GLY A 1 127 ? -20.047 -7.836 -4.371 1 92.94 127 GLY A O 1
ATOM 991 N N . MET A 1 128 ? -18.062 -8.656 -4.922 1 95.38 128 MET A N 1
ATOM 992 C CA . MET A 1 128 ? -18.438 -8.828 -6.32 1 95.38 128 MET A CA 1
ATOM 993 C C . MET A 1 128 ? -19.188 -10.141 -6.52 1 95.38 128 MET A C 1
ATOM 995 O O . MET A 1 128 ? -19.062 -11.062 -5.711 1 95.38 128 MET A O 1
ATOM 999 N N . ASN A 1 129 ? -20.016 -10.195 -7.559 1 95.88 129 ASN A N 1
ATOM 1000 C CA . ASN A 1 129 ? -20.641 -11.422 -8.023 1 95.88 129 ASN A CA 1
ATOM 1001 C C . ASN A 1 129 ? -19.719 -12.203 -8.961 1 95.88 129 ASN A C 1
ATOM 1003 O O . ASN A 1 129 ? -19.656 -11.914 -10.156 1 95.88 129 ASN A O 1
ATOM 1007 N N . VAL A 1 130 ? -19.125 -13.242 -8.461 1 97.81 130 VAL A N 1
ATOM 1008 C CA . VAL A 1 130 ? -18.062 -13.953 -9.18 1 97.81 130 VAL A CA 1
ATOM 1009 C C . VAL A 1 130 ? -18.688 -15.031 -10.07 1 97.81 130 VAL A C 1
ATOM 1011 O O . VAL A 1 130 ? -19.516 -15.82 -9.617 1 97.81 130 VAL A O 1
ATOM 1014 N N . VAL A 1 131 ? -18.312 -15.039 -11.344 1 98.06 131 VAL A N 1
ATOM 1015 C CA . VAL A 1 131 ? -18.766 -16.016 -12.336 1 98.06 131 VAL A CA 1
ATOM 1016 C C . VAL A 1 131 ? -17.562 -16.734 -12.938 1 98.06 131 VAL A C 1
ATOM 1018 O O . VAL A 1 131 ? -16.672 -16.109 -13.523 1 98.06 131 VAL A O 1
ATOM 1021 N N . GLY A 1 132 ? -17.547 -18.062 -12.859 1 98.38 132 GLY A N 1
ATOM 1022 C CA . GLY A 1 132 ? -16.438 -18.859 -13.367 1 98.38 132 GLY A CA 1
ATOM 1023 C C . GLY A 1 132 ? -16.547 -19.141 -14.852 1 98.38 132 GLY A C 1
ATOM 1024 O O . GLY A 1 132 ? -17.609 -19.5 -15.352 1 98.38 132 GLY A O 1
ATOM 1025 N N . VAL A 1 133 ? -15.438 -18.922 -15.555 1 98.62 133 VAL A N 1
ATOM 1026 C CA . VAL A 1 133 ? -15.312 -19.219 -16.984 1 98.62 133 VAL A CA 1
ATOM 1027 C C . VAL A 1 133 ? -14.406 -20.438 -17.172 1 98.62 133 VAL A C 1
ATOM 1029 O O . VAL A 1 133 ? -13.273 -20.453 -16.688 1 98.62 133 VAL A O 1
ATOM 1032 N N . PRO A 1 134 ? -14.789 -21.422 -17.891 1 97.5 134 PRO A N 1
ATOM 1033 C CA . PRO A 1 134 ? -13.961 -22.609 -18.047 1 97.5 134 PRO A CA 1
ATOM 1034 C C . PRO A 1 134 ? -12.648 -22.328 -18.766 1 97.5 134 PRO A C 1
ATOM 1036 O O . PRO A 1 134 ? -12.578 -21.422 -19.609 1 97.5 134 PRO A O 1
ATOM 1039 N N . VAL A 1 135 ? -11.633 -23.078 -18.422 1 96.88 135 VAL A N 1
ATOM 1040 C CA . VAL A 1 135 ? -10.312 -23 -19.031 1 96.88 135 VAL A CA 1
ATOM 1041 C C . VAL A 1 135 ? -9.906 -24.359 -19.594 1 96.88 135 VAL A C 1
ATOM 1043 O O . VAL A 1 135 ? -10.367 -25.391 -19.109 1 96.88 135 VAL A O 1
ATOM 1046 N N . ASP A 1 136 ? -9.141 -24.375 -20.672 1 95 136 ASP A N 1
ATOM 1047 C CA . ASP A 1 136 ? -8.523 -25.578 -21.219 1 95 136 ASP A CA 1
ATOM 1048 C C . ASP A 1 136 ? -7.027 -25.375 -21.438 1 95 136 ASP A C 1
ATOM 1050 O O . ASP A 1 136 ? -6.406 -24.516 -20.812 1 95 136 ASP A O 1
ATOM 1054 N N . GLN A 1 137 ? -6.398 -26.219 -22.172 1 90.75 137 GLN A N 1
ATOM 1055 C CA . GLN A 1 137 ? -4.953 -26.188 -22.375 1 90.75 137 GLN A CA 1
ATOM 1056 C C . GLN A 1 137 ? -4.508 -24.891 -23.047 1 90.75 137 GLN A C 1
ATOM 1058 O O . GLN A 1 137 ? -3.344 -24.5 -22.922 1 90.75 137 GLN A O 1
ATOM 1063 N N . ASP A 1 138 ? -5.5 -24.219 -23.672 1 93.06 138 ASP A N 1
ATOM 1064 C CA . ASP A 1 138 ? -5.191 -22.969 -24.344 1 93.06 138 ASP A CA 1
ATOM 1065 C C . ASP A 1 138 ? -5.707 -21.766 -23.547 1 93.06 138 ASP A C 1
ATOM 1067 O O . ASP A 1 138 ? -5.883 -20.672 -24.109 1 93.06 138 ASP A O 1
ATOM 1071 N N . GLY A 1 139 ? -5.965 -22 -22.297 1 95.62 139 GLY A N 1
ATOM 1072 C CA . GLY A 1 139 ? -6.383 -20.922 -21.422 1 95.62 139 GLY A CA 1
ATOM 1073 C C . GLY A 1 139 ? -7.887 -20.719 -21.406 1 95.62 139 GLY A C 1
ATOM 1074 O O . GLY A 1 139 ? -8.648 -21.656 -21.625 1 95.62 139 GLY A O 1
ATOM 1075 N N . LEU A 1 140 ? -8.32 -19.594 -21.031 1 98.06 140 LEU A N 1
ATOM 1076 C CA . LEU A 1 140 ? -9.719 -19.188 -20.891 1 98.06 140 LEU A CA 1
ATOM 1077 C C . LEU A 1 140 ? -10.484 -19.453 -22.188 1 98.06 140 LEU A C 1
ATOM 1079 O O . LEU A 1 140 ? -10.008 -19.141 -23.281 1 98.06 140 LEU A O 1
ATOM 1083 N N . ILE A 1 141 ? -11.695 -20.078 -22.109 1 98.44 141 ILE A N 1
ATOM 1084 C CA . ILE A 1 141 ? -12.531 -20.312 -23.281 1 98.44 141 ILE A CA 1
ATOM 1085 C C . ILE A 1 141 ? -13.367 -19.078 -23.578 1 98.44 141 ILE A C 1
ATOM 1087 O O . ILE A 1 141 ? -14.422 -18.875 -22.969 1 98.44 141 ILE A O 1
ATOM 1091 N N . VAL A 1 142 ? -12.992 -18.375 -24.578 1 98.56 142 VAL A N 1
ATOM 1092 C CA . VAL A 1 142 ? -13.5 -17.031 -24.859 1 98.56 142 VAL A CA 1
ATOM 1093 C C . VAL A 1 142 ? -14.969 -17.109 -25.281 1 98.56 142 VAL A C 1
ATOM 1095 O O . VAL A 1 142 ? -15.773 -16.25 -24.938 1 98.56 142 VAL A O 1
ATOM 1098 N N . ASP A 1 143 ? -15.352 -18.188 -26.016 1 98.19 143 ASP A N 1
ATOM 1099 C CA . ASP A 1 143 ? -16.734 -18.359 -26.438 1 98.19 143 ASP A CA 1
ATOM 1100 C C . ASP A 1 143 ? -17.672 -18.516 -25.234 1 98.19 143 ASP A C 1
ATOM 1102 O O . ASP A 1 143 ? -18.781 -17.984 -25.234 1 98.19 143 ASP A O 1
ATOM 1106 N N . GLU A 1 144 ? -17.234 -19.203 -24.281 1 98.62 144 GLU A N 1
ATOM 1107 C CA . GLU A 1 144 ? -18.016 -19.375 -23.062 1 98.62 144 GLU A CA 1
ATOM 1108 C C . GLU A 1 144 ? -18.125 -18.078 -22.281 1 98.62 144 GLU A C 1
ATOM 1110 O O . GLU A 1 144 ? -19.156 -17.781 -21.688 1 98.62 144 GLU A O 1
ATOM 1115 N N . LEU A 1 145 ? -17.078 -17.328 -22.281 1 98.75 145 LEU A N 1
ATOM 1116 C CA . LEU A 1 145 ? -17.109 -16.031 -21.625 1 98.75 145 LEU A CA 1
ATOM 1117 C C . LEU A 1 145 ? -18.172 -15.133 -22.25 1 98.75 145 LEU A C 1
ATOM 1119 O O . LEU A 1 145 ? -18.906 -14.438 -21.531 1 98.75 145 LEU A O 1
ATOM 1123 N N . GLU A 1 146 ? -18.25 -15.141 -23.531 1 98.31 146 GLU A N 1
ATOM 1124 C CA . GLU A 1 146 ? -19.234 -14.289 -24.188 1 98.31 146 GLU A CA 1
ATOM 1125 C C . GLU A 1 146 ? -20.656 -14.656 -23.766 1 98.31 146 GLU A C 1
ATOM 1127 O O . GLU A 1 146 ? -21.484 -13.781 -23.516 1 98.31 146 GLU A O 1
ATOM 1132 N N . LYS A 1 147 ? -20.922 -15.938 -23.766 1 98.19 147 LYS A N 1
ATOM 1133 C CA . LYS A 1 147 ? -22.234 -16.391 -23.312 1 98.19 147 LYS A CA 1
ATOM 1134 C C . LYS A 1 147 ? -22.547 -15.883 -21.906 1 98.19 147 LYS A C 1
ATOM 1136 O O . LYS A 1 147 ? -23.656 -15.414 -21.641 1 98.19 147 LYS A O 1
ATOM 1141 N N . LEU A 1 148 ? -21.594 -15.977 -21.078 1 97.88 148 LEU A N 1
ATOM 1142 C CA . LEU A 1 148 ? -21.766 -15.555 -19.688 1 97.88 148 LEU A CA 1
ATOM 1143 C C . LEU A 1 148 ? -21.922 -14.047 -19.594 1 97.88 148 LEU A C 1
ATOM 1145 O O . LEU A 1 148 ? -22.672 -13.547 -18.75 1 97.88 148 LEU A O 1
ATOM 1149 N N . MET A 1 149 ? -21.156 -13.289 -20.438 1 97.12 149 MET A N 1
ATOM 1150 C CA . MET A 1 149 ? -21.297 -11.836 -20.453 1 97.12 149 MET A CA 1
ATOM 1151 C C . MET A 1 149 ? -22.719 -11.438 -20.859 1 97.12 149 MET A C 1
ATOM 1153 O O . MET A 1 149 ? -23.312 -10.562 -20.234 1 97.12 149 MET A O 1
ATOM 1157 N N . ILE A 1 150 ? -23.281 -12.125 -21.859 1 95.88 150 ILE A N 1
ATOM 1158 C CA . ILE A 1 150 ? -24.641 -11.859 -22.312 1 95.88 150 ILE A CA 1
ATOM 1159 C C . ILE A 1 150 ? -25.625 -12.125 -21.172 1 95.88 150 ILE A C 1
ATOM 1161 O O . ILE A 1 150 ? -26.562 -11.352 -20.953 1 95.88 150 ILE A O 1
ATOM 1165 N N . GLU A 1 151 ? -25.359 -13.023 -20.453 1 95.56 151 GLU A N 1
ATOM 1166 C CA . GLU A 1 151 ? -26.266 -13.461 -19.375 1 95.56 151 GLU A CA 1
ATOM 1167 C C . GLU A 1 151 ? -26.188 -12.531 -18.172 1 95.56 151 GLU A C 1
ATOM 1169 O O . GLU A 1 151 ? -27.203 -12.211 -17.562 1 95.56 151 GLU A O 1
ATOM 1174 N N . HIS A 1 152 ? -25 -12.062 -17.844 1 95.5 152 HIS A N 1
ATOM 1175 C CA . HIS A 1 152 ? -24.797 -11.5 -16.516 1 95.5 152 HIS A CA 1
ATOM 1176 C C . HIS A 1 152 ? -24.625 -9.984 -16.578 1 95.5 152 HIS A C 1
ATOM 1178 O O . HIS A 1 152 ? -24.75 -9.297 -15.562 1 95.5 152 HIS A O 1
ATOM 1184 N N . LEU A 1 153 ? -24.328 -9.375 -17.719 1 92.56 153 LEU A N 1
ATOM 1185 C CA . LEU A 1 153 ? -24.047 -7.941 -17.797 1 92.56 153 LEU A CA 1
ATOM 1186 C C . LEU A 1 153 ? -25.312 -7.168 -18.156 1 92.56 153 LEU A C 1
ATOM 1188 O O . LEU A 1 153 ? -25.297 -5.938 -18.219 1 92.56 153 LEU A O 1
ATOM 1192 N N . GLN A 1 154 ? -26.422 -7.691 -18.453 1 74.88 154 GLN A N 1
ATOM 1193 C CA . GLN A 1 154 ? -27.641 -7.008 -18.859 1 74.88 154 GLN A CA 1
ATOM 1194 C C . GLN A 1 154 ? -28.031 -5.93 -17.859 1 74.88 154 GLN A C 1
ATOM 1196 O O . GLN A 1 154 ? -28.531 -4.871 -18.234 1 74.88 154 GLN A O 1
ATOM 1201 N N . THR A 1 155 ? -28.047 -6.164 -16.578 1 61.03 155 THR A N 1
ATOM 1202 C CA . THR A 1 155 ? -28.516 -5.199 -15.586 1 61.03 155 THR A CA 1
ATOM 1203 C C . THR A 1 155 ? -27.359 -4.324 -15.109 1 61.03 155 THR A C 1
ATOM 1205 O O . THR A 1 155 ? -26.562 -4.742 -14.258 1 61.03 155 THR A O 1
ATOM 1208 N N . SER A 1 156 ? -26.672 -3.797 -16.078 1 57.69 156 SER A N 1
ATOM 1209 C CA . SER A 1 156 ? -25.359 -3.248 -15.742 1 57.69 156 SER A CA 1
ATOM 1210 C C . SER A 1 156 ? -25.484 -2.053 -14.805 1 57.69 156 SER A C 1
ATOM 1212 O O . SER A 1 156 ? -26.516 -1.361 -14.797 1 57.69 156 SER A O 1
ATOM 1214 N N . GLN A 1 157 ? -24.672 -1.976 -13.844 1 63.75 157 GLN A N 1
ATOM 1215 C CA . GLN A 1 157 ? -24.5 -0.883 -12.891 1 63.75 157 GLN A CA 1
ATOM 1216 C C . GLN A 1 157 ? -24.203 0.431 -13.617 1 63.75 157 GLN A C 1
ATOM 1218 O O . GLN A 1 157 ? -23.688 0.431 -14.734 1 63.75 157 GLN A O 1
ATOM 1223 N N . VAL A 1 158 ? -24.688 1.448 -13.117 1 65.19 158 VAL A N 1
ATOM 1224 C CA . VAL A 1 158 ? -24.5 2.826 -13.562 1 65.19 158 VAL A CA 1
ATOM 1225 C C . VAL A 1 158 ? -23.016 3.121 -13.742 1 65.19 158 VAL A C 1
ATOM 1227 O O . VAL A 1 158 ? -22.234 2.938 -12.812 1 65.19 158 VAL A O 1
ATOM 1230 N N . ILE A 1 159 ? -22.641 3.32 -15.023 1 76.44 159 ILE A N 1
ATOM 1231 C CA . ILE A 1 159 ? -21.281 3.709 -15.383 1 76.44 159 ILE A CA 1
ATOM 1232 C C . ILE A 1 159 ? -21.047 5.172 -15.016 1 76.44 159 ILE A C 1
ATOM 1234 O O . ILE A 1 159 ? -21.891 6.031 -15.281 1 76.44 159 ILE A O 1
ATOM 1238 N N . THR A 1 160 ? -20.047 5.379 -14.211 1 81.5 160 THR A N 1
ATOM 1239 C CA . THR A 1 160 ? -19.641 6.73 -13.836 1 81.5 160 THR A CA 1
ATOM 1240 C C . THR A 1 160 ? -18.203 7 -14.25 1 81.5 160 THR A C 1
ATOM 1242 O O . THR A 1 160 ? -17.531 6.113 -14.773 1 81.5 160 THR A O 1
ATOM 1245 N N . GLU A 1 161 ? -17.797 8.195 -14.016 1 80.88 161 GLU A N 1
ATOM 1246 C CA . GLU A 1 161 ? -16.406 8.555 -14.312 1 80.88 161 GLU A CA 1
ATOM 1247 C C . GLU A 1 161 ? -15.445 7.734 -13.461 1 80.88 161 GLU A C 1
ATOM 1249 O O . GLU A 1 161 ? -14.367 7.363 -13.922 1 80.88 161 GLU A O 1
ATOM 1254 N N . ARG A 1 162 ? -15.906 7.367 -12.312 1 82.81 162 ARG A N 1
ATOM 1255 C CA . ARG A 1 162 ? -15.039 6.633 -11.398 1 82.81 162 ARG A CA 1
ATOM 1256 C C . ARG A 1 162 ? -15.188 5.125 -11.594 1 82.81 162 ARG A C 1
ATOM 1258 O O . ARG A 1 162 ? -14.273 4.359 -11.273 1 82.81 162 ARG A O 1
ATOM 1265 N N . ASN A 1 163 ? -16.328 4.762 -12.102 1 88.38 163 ASN A N 1
ATOM 1266 C CA . ASN A 1 163 ? -16.609 3.361 -12.398 1 88.38 163 ASN A CA 1
ATOM 1267 C C . ASN A 1 163 ? -16.984 3.16 -13.859 1 88.38 163 ASN A C 1
ATOM 1269 O O . ASN A 1 163 ? -18.125 2.857 -14.18 1 88.38 163 ASN A O 1
ATOM 1273 N N . PRO A 1 164 ? -15.969 3.156 -14.664 1 92.12 164 PRO A N 1
ATOM 1274 C CA . PRO A 1 164 ? -16.25 3.266 -16.094 1 92.12 164 PRO A CA 1
ATOM 1275 C C . PRO A 1 164 ? -16.516 1.91 -16.75 1 92.12 164 PRO A C 1
ATOM 1277 O O . PRO A 1 164 ? -16.844 1.848 -17.938 1 92.12 164 PRO A O 1
ATOM 1280 N N . PHE A 1 165 ? -16.453 0.798 -16.062 1 95.94 165 PHE A N 1
ATOM 1281 C CA . PHE A 1 165 ? -16.531 -0.513 -16.703 1 95.94 165 PHE A CA 1
ATOM 1282 C C . PHE A 1 165 ? -17.766 -1.269 -16.219 1 95.94 165 PHE A C 1
ATOM 1284 O O . PHE A 1 165 ? -18.203 -1.101 -15.078 1 95.94 165 PHE A O 1
ATOM 1291 N N . SER A 1 166 ? -18.312 -2.146 -17.094 1 95.06 166 SER A N 1
ATOM 1292 C CA . SER A 1 166 ? -19.516 -2.908 -16.828 1 95.06 166 SER A CA 1
ATOM 1293 C C . SER A 1 166 ? -19.234 -4.105 -15.922 1 95.06 166 SER A C 1
ATOM 1295 O O . SER A 1 166 ? -20.141 -4.668 -15.312 1 95.06 166 SER A O 1
ATOM 1297 N N . GLY A 1 167 ? -18.016 -4.461 -15.906 1 96.38 167 GLY A N 1
ATOM 1298 C CA . GLY A 1 167 ? -17.578 -5.605 -15.125 1 96.38 167 GLY A CA 1
ATOM 1299 C C . GLY A 1 167 ? -16.078 -5.812 -15.156 1 96.38 167 GLY A C 1
ATOM 1300 O O . GLY A 1 167 ? -15.344 -5.023 -15.758 1 96.38 167 GLY A O 1
ATOM 1301 N N . LEU A 1 168 ? -15.656 -6.824 -14.43 1 98 168 LEU A N 1
ATOM 1302 C CA . LEU A 1 168 ? -14.242 -7.168 -14.328 1 98 168 LEU A CA 1
ATOM 1303 C C . LEU A 1 168 ? -14 -8.594 -14.812 1 98 168 LEU A C 1
ATOM 1305 O O . LEU A 1 168 ? -14.82 -9.484 -14.578 1 98 168 LEU A O 1
ATOM 1309 N N . LEU A 1 169 ? -12.961 -8.789 -15.602 1 98.81 169 LEU A N 1
ATOM 1310 C CA . LEU A 1 169 ? -12.383 -10.109 -15.844 1 98.81 169 LEU A CA 1
ATOM 1311 C C . LEU A 1 169 ? -11.031 -10.242 -15.148 1 98.81 169 LEU A C 1
ATOM 1313 O O . LEU A 1 169 ? -10.094 -9.508 -15.461 1 98.81 169 LEU A O 1
ATOM 1317 N N . PHE A 1 170 ? -10.977 -11.102 -14.164 1 98.81 170 PHE A N 1
ATOM 1318 C CA . PHE A 1 170 ? -9.688 -11.484 -13.602 1 98.81 170 PHE A CA 1
ATOM 1319 C C . PHE A 1 170 ? -9.125 -12.703 -14.32 1 98.81 170 PHE A C 1
ATOM 1321 O O . PHE A 1 170 ? -9.742 -13.773 -14.32 1 98.81 170 PHE A O 1
ATOM 1328 N N . CYS A 1 171 ? -7.918 -12.555 -14.906 1 98 171 CYS A N 1
ATOM 1329 C CA . CYS A 1 171 ? -7.352 -13.703 -15.609 1 98 171 CYS A CA 1
ATOM 1330 C C . CYS A 1 171 ? -5.836 -13.734 -15.461 1 98 171 CYS A C 1
ATOM 1332 O O . CYS A 1 171 ? -5.223 -12.742 -15.062 1 98 171 CYS A O 1
ATOM 1334 N N . ILE A 1 172 ? -5.285 -14.867 -15.617 1 98.31 172 ILE A N 1
ATOM 1335 C CA . ILE A 1 172 ? -3.857 -15.156 -15.602 1 98.31 172 ILE A CA 1
ATOM 1336 C C . ILE A 1 172 ? -3.443 -15.766 -16.938 1 98.31 172 ILE A C 1
ATOM 1338 O O . ILE A 1 172 ? -3.229 -16.984 -17.031 1 98.31 172 ILE A O 1
ATOM 1342 N N . PRO A 1 173 ? -3.209 -14.898 -17.938 1 97.56 173 PRO A N 1
ATOM 1343 C CA . PRO A 1 173 ? -3.068 -15.383 -19.312 1 97.56 173 PRO A CA 1
ATOM 1344 C C . PRO A 1 173 ? -1.776 -16.156 -19.531 1 97.56 173 PRO A C 1
ATOM 1346 O O . PRO A 1 173 ? -1.675 -16.938 -20.484 1 97.56 173 PRO A O 1
ATOM 1349 N N . THR A 1 174 ? -0.816 -15.891 -18.688 1 96.44 174 THR A N 1
ATOM 1350 C CA . THR A 1 174 ? 0.491 -16.516 -18.891 1 96.44 174 THR A CA 1
ATOM 1351 C C . THR A 1 174 ? 0.889 -17.312 -17.656 1 96.44 174 THR A C 1
ATOM 1353 O O . THR A 1 174 ? 1.031 -16.766 -16.562 1 96.44 174 THR A O 1
ATOM 1356 N N . PHE A 1 175 ? 1.084 -18.672 -17.938 1 96.5 175 PHE A N 1
ATOM 1357 C CA . PHE A 1 175 ? 1.469 -19.594 -16.875 1 96.5 175 PHE A CA 1
ATOM 1358 C C . PHE A 1 175 ? 0.479 -19.531 -15.711 1 96.5 175 PHE A C 1
ATOM 1360 O O . PHE A 1 175 ? 0.867 -19.281 -14.57 1 96.5 175 PHE A O 1
ATOM 1367 N N . ASN A 1 176 ? -0.727 -19.859 -16.016 1 97.44 176 ASN A N 1
ATOM 1368 C CA . ASN A 1 176 ? -1.896 -19.734 -15.156 1 97.44 176 ASN A CA 1
ATOM 1369 C C . ASN A 1 176 ? -1.686 -20.453 -13.82 1 97.44 176 ASN A C 1
ATOM 1371 O O . ASN A 1 176 ? -1.171 -21.578 -13.797 1 97.44 176 ASN A O 1
ATOM 1375 N N . ASN A 1 177 ? -1.854 -19.797 -12.734 1 97.88 177 ASN A N 1
ATOM 1376 C CA . ASN A 1 177 ? -2.045 -20.391 -11.414 1 97.88 177 ASN A CA 1
ATOM 1377 C C . ASN A 1 177 ? -3.502 -20.781 -11.18 1 97.88 177 ASN A C 1
ATOM 1379 O O . ASN A 1 177 ? -4.348 -19.922 -10.945 1 97.88 177 ASN A O 1
ATOM 1383 N N . PRO A 1 178 ? -3.863 -22.016 -11.398 1 97.5 178 PRO A N 1
ATOM 1384 C CA . PRO A 1 178 ? -2.994 -23.141 -11.023 1 97.5 178 PRO A CA 1
ATOM 1385 C C . PRO A 1 178 ? -2.598 -24 -12.211 1 97.5 178 PRO A C 1
ATOM 1387 O O . PRO A 1 178 ? -1.736 -24.875 -12.086 1 97.5 178 PRO A O 1
ATOM 1390 N N . THR A 1 179 ? -3.084 -23.812 -13.422 1 97.06 179 THR A N 1
ATOM 1391 C CA . THR A 1 179 ? -3.098 -24.844 -14.445 1 97.06 179 THR A CA 1
ATOM 1392 C C . THR A 1 179 ? -1.803 -24.828 -15.25 1 97.06 179 THR A C 1
ATOM 1394 O O . THR A 1 179 ? -1.486 -25.781 -15.953 1 97.06 179 THR A O 1
ATOM 1397 N N . GLY A 1 180 ? -1.141 -23.688 -15.219 1 96.19 180 GLY A N 1
ATOM 1398 C CA . GLY A 1 180 ? 0.076 -23.562 -16 1 96.19 180 GLY A CA 1
ATOM 1399 C C . GLY A 1 180 ? -0.187 -23.234 -17.469 1 96.19 180 GLY A C 1
ATOM 1400 O O . GLY A 1 180 ? 0.751 -23.078 -18.25 1 96.19 180 GLY A O 1
ATOM 1401 N N . SER A 1 181 ? -1.396 -23.031 -17.859 1 95.25 181 SER A N 1
ATOM 1402 C CA . SER A 1 181 ? -1.761 -22.797 -19.25 1 95.25 181 SER A CA 1
ATOM 1403 C C . SER A 1 181 ? -1.362 -21.391 -19.703 1 95.25 181 SER A C 1
ATOM 1405 O O . SER A 1 181 ? -1.1 -20.531 -18.875 1 95.25 181 SER A O 1
ATOM 1407 N N . VAL A 1 182 ? -1.24 -21.203 -20.984 1 95.44 182 VAL A N 1
ATOM 1408 C CA . VAL A 1 182 ? -0.987 -19.922 -21.641 1 95.44 182 VAL A CA 1
ATOM 1409 C C . VAL A 1 182 ? -2.111 -19.609 -22.625 1 95.44 182 VAL A C 1
ATOM 1411 O O . VAL A 1 182 ? -2.475 -20.453 -23.453 1 95.44 182 VAL A O 1
ATOM 1414 N N . LEU A 1 183 ? -2.705 -18.484 -22.469 1 97.25 183 LEU A N 1
ATOM 1415 C CA . LEU A 1 183 ? -3.723 -18.047 -23.422 1 97.25 183 LEU A CA 1
ATOM 1416 C C . LEU A 1 183 ? -3.123 -17.875 -24.812 1 97.25 183 LEU A C 1
ATOM 1418 O O . LEU A 1 183 ? -2.156 -17.141 -24.984 1 97.25 183 LEU A O 1
ATOM 1422 N N . SER A 1 184 ? -3.668 -18.531 -25.781 1 94.94 184 SER A N 1
ATOM 1423 C CA . SER A 1 184 ? -3.123 -18.484 -27.141 1 94.94 184 SER A CA 1
ATOM 1424 C C . SER A 1 184 ? -3.309 -17.094 -27.75 1 94.94 184 SER A C 1
ATOM 1426 O O . SER A 1 184 ? -4.191 -16.344 -27.328 1 94.94 184 SER A O 1
ATOM 1428 N N . ALA A 1 185 ? -2.482 -16.734 -28.75 1 94.75 185 ALA A N 1
ATOM 1429 C CA . ALA A 1 185 ? -2.574 -15.445 -29.438 1 94.75 185 ALA A CA 1
ATOM 1430 C C . ALA A 1 185 ? -3.951 -15.266 -30.078 1 94.75 185 ALA A C 1
ATOM 1432 O O . ALA A 1 185 ? -4.5 -14.156 -30.062 1 94.75 185 ALA A O 1
ATOM 1433 N N . THR A 1 186 ? -4.477 -16.359 -30.625 1 96.25 186 THR A N 1
ATOM 1434 C CA . THR A 1 186 ? -5.797 -16.312 -31.25 1 96.25 186 THR A CA 1
ATOM 1435 C C . THR A 1 186 ? -6.859 -15.945 -30.219 1 96.25 186 THR A C 1
ATOM 1437 O O . THR A 1 186 ? -7.688 -15.062 -30.469 1 96.25 186 THR A O 1
ATOM 1440 N N . ARG A 1 187 ? -6.797 -16.516 -29.094 1 97.75 187 ARG A N 1
ATOM 1441 C CA . ARG A 1 187 ? -7.777 -16.25 -28.062 1 97.75 187 ARG A CA 1
ATOM 1442 C C . ARG A 1 187 ? -7.559 -14.867 -27.453 1 97.75 187 ARG A C 1
ATOM 1444 O O . ARG A 1 187 ? -8.516 -14.195 -27.047 1 97.75 187 ARG A O 1
ATOM 1451 N N . CYS A 1 188 ? -6.273 -14.422 -27.391 1 98 188 CYS A N 1
ATOM 1452 C CA . CYS A 1 188 ? -6.008 -13.07 -26.922 1 98 188 CYS A CA 1
ATOM 1453 C C . CYS A 1 188 ? -6.707 -12.039 -27.797 1 98 188 CYS A C 1
ATOM 1455 O O . CYS A 1 188 ? -7.355 -11.117 -27.297 1 98 188 CYS A O 1
ATOM 1457 N N . LYS A 1 189 ? -6.609 -12.203 -29.094 1 97.69 189 LYS A N 1
ATOM 1458 C CA . LYS A 1 189 ? -7.238 -11.281 -30.031 1 97.69 189 LYS A CA 1
ATOM 1459 C C . LYS A 1 189 ? -8.758 -11.312 -29.891 1 97.69 189 LYS A C 1
ATOM 1461 O O . LYS A 1 189 ? -9.406 -10.258 -29.891 1 97.69 189 LYS A O 1
ATOM 1466 N N . GLN A 1 190 ? -9.297 -12.508 -29.781 1 98.31 190 GLN A N 1
ATOM 1467 C CA . GLN A 1 190 ? -10.734 -12.664 -29.594 1 98.31 190 GLN A CA 1
ATOM 1468 C C . GLN A 1 190 ? -11.195 -12.008 -28.281 1 98.31 190 GLN A C 1
ATOM 1470 O O . GLN A 1 190 ? -12.242 -11.359 -28.25 1 98.31 190 GLN A O 1
ATOM 1475 N N . LEU A 1 191 ? -10.406 -12.188 -27.281 1 98.75 191 LEU A N 1
ATOM 1476 C CA . LEU A 1 191 ? -10.742 -11.664 -25.969 1 98.75 191 LEU A CA 1
ATOM 1477 C C . LEU A 1 191 ? -10.766 -10.141 -25.984 1 98.75 191 LEU A C 1
ATOM 1479 O O . LEU A 1 191 ? -11.656 -9.523 -25.391 1 98.75 191 LEU A O 1
ATOM 1483 N N . ILE A 1 192 ? -9.781 -9.484 -26.641 1 98.75 192 ILE A N 1
ATOM 1484 C CA . ILE A 1 192 ? -9.727 -8.031 -26.734 1 98.75 192 ILE A CA 1
ATOM 1485 C C . ILE A 1 192 ? -11.016 -7.512 -27.359 1 98.75 192 ILE A C 1
ATOM 1487 O O . ILE A 1 192 ? -11.617 -6.551 -26.875 1 98.75 192 ILE A O 1
ATOM 1491 N N . LYS A 1 193 ? -11.453 -8.188 -28.406 1 98.31 193 LYS A N 1
ATOM 1492 C CA . LYS A 1 193 ? -12.688 -7.777 -29.078 1 98.31 193 LYS A CA 1
ATOM 1493 C C . LYS A 1 193 ? -13.875 -7.848 -28.125 1 98.31 193 LYS A C 1
ATOM 1495 O O . LYS A 1 193 ? -14.711 -6.938 -28.094 1 98.31 193 LYS A O 1
ATOM 1500 N N . LEU A 1 194 ? -13.953 -8.883 -27.375 1 98.31 194 LEU A N 1
ATOM 1501 C CA . LEU A 1 194 ? -15.055 -9.07 -26.438 1 98.31 194 LEU A CA 1
ATOM 1502 C C . LEU A 1 194 ? -15.023 -8.023 -25.328 1 98.31 194 LEU A C 1
ATOM 1504 O O . LEU A 1 194 ? -16.062 -7.496 -24.938 1 98.31 194 LEU A O 1
ATOM 1508 N N . LEU A 1 195 ? -13.836 -7.746 -24.797 1 98.56 195 LEU A N 1
ATOM 1509 C CA . LEU A 1 195 ? -13.68 -6.777 -23.719 1 98.56 195 LEU A CA 1
ATOM 1510 C C . LEU A 1 195 ? -14.141 -5.395 -24.156 1 98.56 195 LEU A C 1
ATOM 1512 O O . LEU A 1 195 ? -14.828 -4.691 -23.406 1 98.56 195 LEU A O 1
ATOM 1516 N N . ARG A 1 196 ? -13.789 -5.031 -25.406 1 98 196 ARG A N 1
ATOM 1517 C CA . ARG A 1 196 ? -14.195 -3.742 -25.953 1 98 196 ARG A CA 1
ATOM 1518 C C . ARG A 1 196 ? -15.703 -3.705 -26.203 1 98 196 ARG A C 1
ATOM 1520 O O . ARG A 1 196 ? -16.375 -2.725 -25.875 1 98 196 ARG A O 1
ATOM 1527 N N . LYS A 1 197 ? -16.234 -4.801 -26.75 1 96.81 197 LYS A N 1
ATOM 1528 C CA . LYS A 1 197 ? -17.656 -4.887 -27.078 1 96.81 197 LYS A CA 1
ATOM 1529 C C . LYS A 1 197 ? -18.531 -4.723 -25.844 1 96.81 197 LYS A C 1
ATOM 1531 O O . LYS A 1 197 ? -19.531 -4 -25.875 1 96.81 197 LYS A O 1
ATOM 1536 N N . TYR A 1 198 ? -18.141 -5.277 -24.766 1 96.06 198 TYR A N 1
ATOM 1537 C CA . TYR A 1 198 ? -19 -5.312 -23.578 1 96.06 198 TYR A CA 1
ATOM 1538 C C . TYR A 1 198 ? -18.484 -4.359 -22.5 1 96.06 198 TYR A C 1
ATOM 1540 O O . TYR A 1 198 ? -19.047 -4.293 -21.406 1 96.06 198 TYR A O 1
ATOM 1548 N N . ASN A 1 199 ? -17.375 -3.668 -22.734 1 96.06 199 ASN A N 1
ATOM 1549 C CA . ASN A 1 199 ? -16.75 -2.68 -21.844 1 96.06 199 ASN A CA 1
ATOM 1550 C C . ASN A 1 199 ? -16.391 -3.287 -20.5 1 96.06 199 ASN A C 1
ATOM 1552 O O . ASN A 1 199 ? -16.766 -2.76 -19.453 1 96.06 199 ASN A O 1
ATOM 1556 N N . VAL A 1 200 ? -15.742 -4.379 -20.562 1 97.62 200 VAL A N 1
ATOM 1557 C CA . VAL A 1 200 ? -15.258 -5.086 -19.391 1 97.62 200 VAL A CA 1
ATOM 1558 C C . VAL A 1 200 ? -13.758 -4.867 -19.234 1 97.62 200 VAL A C 1
ATOM 1560 O O . VAL A 1 200 ? -13.023 -4.855 -20.219 1 97.62 200 VAL A O 1
ATOM 1563 N N . LEU A 1 201 ? -13.289 -4.57 -18.016 1 98.44 201 LEU A N 1
ATOM 1564 C CA . LEU A 1 201 ? -11.867 -4.426 -17.734 1 98.44 201 LEU A CA 1
ATOM 1565 C C . LEU A 1 201 ? -11.234 -5.781 -17.422 1 98.44 201 LEU A C 1
ATOM 1567 O O . LEU A 1 201 ? -11.703 -6.504 -16.547 1 98.44 201 LEU A O 1
ATOM 1571 N N . ALA A 1 202 ? -10.219 -6.137 -18.203 1 98.88 202 ALA A N 1
ATOM 1572 C CA . ALA A 1 202 ? -9.422 -7.305 -17.844 1 98.88 202 ALA A CA 1
ATOM 1573 C C . ALA A 1 202 ? -8.266 -6.918 -16.922 1 98.88 202 ALA A C 1
ATOM 1575 O O . ALA A 1 202 ? -7.422 -6.094 -17.281 1 98.88 202 ALA A O 1
ATOM 1576 N N . PHE A 1 203 ? -8.273 -7.418 -15.773 1 98.88 203 PHE A N 1
ATOM 1577 C CA . PHE A 1 203 ? -7.145 -7.344 -14.852 1 98.88 203 PHE A CA 1
ATOM 1578 C C . PHE A 1 203 ? -6.309 -8.617 -14.914 1 98.88 203 PHE A C 1
ATOM 1580 O O . PHE A 1 203 ? -6.695 -9.648 -14.359 1 98.88 203 PHE A O 1
ATOM 1587 N N . CYS A 1 204 ? -5.141 -8.539 -15.547 1 98.88 204 CYS A N 1
ATOM 1588 C CA . CYS A 1 204 ? -4.305 -9.711 -15.781 1 98.88 204 CYS A CA 1
ATOM 1589 C C . CYS A 1 204 ? -3.248 -9.859 -14.695 1 98.88 204 CYS A C 1
ATOM 1591 O O . CYS A 1 204 ? -2.416 -8.969 -14.508 1 98.88 204 CYS A O 1
ATOM 1593 N N . ASP A 1 205 ? -3.328 -10.914 -13.984 1 98.5 205 ASP A N 1
ATOM 1594 C CA . ASP A 1 205 ? -2.285 -11.242 -13.016 1 98.5 205 ASP A CA 1
ATOM 1595 C C . ASP A 1 205 ? -1.047 -11.797 -13.719 1 98.5 205 ASP A C 1
ATOM 1597 O O . ASP A 1 205 ? -0.835 -13.016 -13.75 1 98.5 205 ASP A O 1
ATOM 1601 N N . ASP A 1 206 ? -0.193 -10.875 -14.156 1 98.31 206 ASP A N 1
ATOM 1602 C CA . ASP A 1 206 ? 0.979 -11.203 -14.969 1 98.31 206 ASP A CA 1
ATOM 1603 C C . ASP A 1 206 ? 2.232 -11.305 -14.102 1 98.31 206 ASP A C 1
ATOM 1605 O O . ASP A 1 206 ? 3.225 -10.617 -14.352 1 98.31 206 ASP A O 1
ATOM 1609 N N . VAL A 1 207 ? 2.23 -12.227 -13.172 1 98.25 207 VAL A N 1
ATOM 1610 C CA . VAL A 1 207 ? 3.27 -12.25 -12.148 1 98.25 207 VAL A CA 1
ATOM 1611 C C . VAL A 1 207 ? 4.328 -13.289 -12.508 1 98.25 207 VAL A C 1
ATOM 1613 O O . VAL A 1 207 ? 5.426 -13.289 -11.953 1 98.25 207 VAL A O 1
ATOM 1616 N N . TYR A 1 208 ? 4.105 -14.164 -13.562 1 97.56 208 TYR A N 1
ATOM 1617 C CA . TYR A 1 208 ? 5.023 -15.25 -13.875 1 97.56 208 TYR A CA 1
ATOM 1618 C C . TYR A 1 208 ? 5.613 -15.078 -15.273 1 97.56 208 TYR A C 1
ATOM 1620 O O . TYR A 1 208 ? 6.434 -15.891 -15.711 1 97.56 208 TYR A O 1
ATOM 1628 N N . ASN A 1 209 ? 5.258 -14.031 -15.961 1 96.19 209 ASN A N 1
ATOM 1629 C CA . ASN A 1 209 ? 5.555 -13.875 -17.375 1 96.19 209 ASN A CA 1
ATOM 1630 C C . ASN A 1 209 ? 7.047 -14.023 -17.656 1 96.19 209 ASN A C 1
ATOM 1632 O O . ASN A 1 209 ? 7.438 -14.625 -18.656 1 96.19 209 ASN A O 1
ATOM 1636 N N . LEU A 1 210 ? 7.852 -13.555 -16.812 1 96.12 210 LEU A N 1
ATOM 1637 C CA . LEU A 1 210 ? 9.289 -13.516 -17.047 1 96.12 210 LEU A CA 1
ATOM 1638 C C . LEU A 1 210 ? 9.938 -14.852 -16.672 1 96.12 210 LEU A C 1
ATOM 1640 O O . LEU A 1 210 ? 11.133 -15.047 -16.891 1 96.12 210 LEU A O 1
ATOM 1644 N N . LEU A 1 211 ? 9.188 -15.75 -16.125 1 96.44 211 LEU A N 1
ATOM 1645 C CA . LEU A 1 211 ? 9.672 -17.062 -15.719 1 96.44 211 LEU A CA 1
ATOM 1646 C C . LEU A 1 211 ? 9.312 -18.125 -16.75 1 96.44 211 LEU A C 1
ATOM 1648 O O . LEU A 1 211 ? 8.664 -19.125 -16.438 1 96.44 211 LEU A O 1
ATOM 1652 N N . SER A 1 212 ? 9.711 -17.922 -17.969 1 94.31 212 SER A N 1
ATOM 1653 C CA . SER A 1 212 ? 9.555 -18.859 -19.062 1 94.31 212 SER A CA 1
ATOM 1654 C C . SER A 1 212 ? 10.758 -19.797 -19.172 1 94.31 212 SER A C 1
ATOM 1656 O O . SER A 1 212 ? 11.898 -19.375 -19.016 1 94.31 212 SER A O 1
ATOM 1658 N N . TYR A 1 213 ? 10.5 -21.094 -19.406 1 90.44 213 TYR A N 1
ATOM 1659 C CA . TYR A 1 213 ? 11.562 -22.094 -19.422 1 90.44 213 TYR A CA 1
ATOM 1660 C C . TYR A 1 213 ? 11.742 -22.688 -20.812 1 90.44 213 TYR A C 1
ATOM 1662 O O . TYR A 1 213 ? 12.547 -23.594 -21.016 1 90.44 213 TYR A O 1
ATOM 1670 N N . ALA A 1 214 ? 11 -22.359 -21.891 1 74.38 214 ALA A N 1
ATOM 1671 C CA . ALA A 1 214 ? 10.922 -22.953 -23.219 1 74.38 214 ALA A CA 1
ATOM 1672 C C . ALA A 1 214 ? 12.25 -22.812 -23.953 1 74.38 214 ALA A C 1
ATOM 1674 O O . ALA A 1 214 ? 12.711 -21.703 -24.219 1 74.38 214 ALA A O 1
ATOM 1675 N N . VAL A 1 215 ? 13.562 -23.062 -23.547 1 58.84 215 VAL A N 1
ATOM 1676 C CA . VAL A 1 215 ? 14.805 -22.656 -24.203 1 58.84 215 VAL A CA 1
ATOM 1677 C C . VAL A 1 215 ? 15.133 -23.656 -25.312 1 58.84 215 VAL A C 1
ATOM 1679 O O . VAL A 1 215 ? 15.641 -24.75 -25.047 1 58.84 215 VAL A O 1
ATOM 1682 N N . GLU A 1 216 ? 14.375 -24.375 -26.172 1 52.06 216 GLU A N 1
ATOM 1683 C CA . GLU A 1 216 ? 15.367 -24.984 -27.047 1 52.06 216 GLU A CA 1
ATOM 1684 C C . GLU A 1 216 ? 16.438 -23.969 -27.438 1 52.06 216 GLU A C 1
ATOM 1686 O O . GLU A 1 216 ? 17.625 -24.312 -27.5 1 52.06 216 GLU A O 1
ATOM 1691 N N . ASN A 1 217 ? 16.203 -22.797 -28.172 1 46.34 217 ASN A N 1
ATOM 1692 C CA . ASN A 1 217 ? 17.234 -21.828 -28.547 1 46.34 217 ASN A CA 1
ATOM 1693 C C . ASN A 1 217 ? 16.984 -20.469 -27.891 1 46.34 217 ASN A C 1
ATOM 1695 O O . ASN A 1 217 ? 15.883 -19.938 -27.984 1 46.34 217 ASN A O 1
ATOM 1699 N N . PRO A 1 218 ? 17.781 -20.031 -26.891 1 48.81 218 PRO A N 1
ATOM 1700 C CA . PRO A 1 218 ? 17.734 -18.594 -26.625 1 48.81 218 PRO A CA 1
ATOM 1701 C C . PRO A 1 218 ? 17.438 -17.766 -27.875 1 48.81 218 PRO A C 1
ATOM 1703 O O . PRO A 1 218 ? 17.766 -18.188 -28.984 1 48.81 218 PRO A O 1
ATOM 1706 N N . PRO A 1 219 ? 16.734 -16.656 -27.594 1 51.56 219 PRO A N 1
ATOM 1707 C CA . PRO A 1 219 ? 16.266 -15.984 -26.375 1 51.56 219 PRO A CA 1
ATOM 1708 C C . PRO A 1 219 ? 14.945 -16.562 -25.859 1 51.56 219 PRO A C 1
ATOM 1710 O O . PRO A 1 219 ? 14.125 -17.031 -26.641 1 51.56 219 PRO A O 1
ATOM 1713 N N . PHE A 1 220 ? 14.805 -16.766 -24.516 1 52.97 220 PHE A N 1
ATOM 1714 C CA . PHE A 1 220 ? 13.547 -17.125 -23.859 1 52.97 220 PHE A CA 1
ATOM 1715 C C . PHE A 1 220 ? 12.391 -16.312 -24.422 1 52.97 220 PHE A C 1
ATOM 1717 O O . PHE A 1 220 ? 12.508 -15.102 -24.625 1 52.97 220 PHE A O 1
ATOM 1724 N N . LYS A 1 221 ? 11.562 -17.094 -25.125 1 70.25 221 LYS A N 1
ATOM 1725 C CA . LYS A 1 221 ? 10.391 -16.391 -25.625 1 70.25 221 LYS A CA 1
ATOM 1726 C C . LYS A 1 221 ? 9.289 -16.328 -24.578 1 70.25 221 LYS A C 1
ATOM 1728 O O . LYS A 1 221 ? 8.852 -17.375 -24.062 1 70.25 221 LYS A O 1
ATOM 1733 N N . VAL A 1 222 ? 9.047 -15.227 -24.031 1 87.06 222 VAL A N 1
ATOM 1734 C CA . VAL A 1 222 ? 7.949 -14.961 -23.109 1 87.06 222 VAL A CA 1
ATOM 1735 C C . VAL A 1 222 ? 6.656 -14.742 -23.875 1 87.06 222 VAL A C 1
ATOM 1737 O O . VAL A 1 222 ? 6.629 -14 -24.859 1 87.06 222 VAL A O 1
ATOM 1740 N N . PRO A 1 223 ? 5.602 -15.57 -23.547 1 90.81 223 PRO A N 1
ATOM 1741 C CA . PRO A 1 223 ? 4.324 -15.289 -24.203 1 90.81 223 PRO A CA 1
ATOM 1742 C C . PRO A 1 223 ? 3.883 -13.836 -24.047 1 90.81 223 PRO A C 1
ATOM 1744 O O . PRO A 1 223 ? 4.105 -13.234 -22.984 1 90.81 223 PRO A O 1
ATOM 1747 N N . PRO A 1 224 ? 3.342 -13.305 -25.078 1 90.94 224 PRO A N 1
ATOM 1748 C CA . PRO A 1 224 ? 2.908 -11.906 -24.953 1 90.94 224 PRO A CA 1
ATOM 1749 C C . PRO A 1 224 ? 1.807 -11.719 -23.922 1 90.94 224 PRO A C 1
ATOM 1751 O O . PRO A 1 224 ? 0.946 -12.586 -23.766 1 90.94 224 PRO A O 1
ATOM 1754 N N . ARG A 1 225 ? 1.864 -10.594 -23.25 1 95.81 225 ARG A N 1
ATOM 1755 C CA . ARG A 1 225 ? 0.788 -10.242 -22.328 1 95.81 225 ARG A CA 1
ATOM 1756 C C . ARG A 1 225 ? -0.458 -9.797 -23.094 1 95.81 225 ARG A C 1
ATOM 1758 O O . ARG A 1 225 ? -0.358 -9.242 -24.188 1 95.81 225 ARG A O 1
ATOM 1765 N N . LEU A 1 226 ? -1.614 -9.953 -22.484 1 98.31 226 LEU A N 1
ATOM 1766 C CA . LEU A 1 226 ? -2.861 -9.516 -23.109 1 98.31 226 LEU A CA 1
ATOM 1767 C C . LEU A 1 226 ? -2.824 -8.016 -23.391 1 98.31 226 LEU A C 1
ATOM 1769 O O . LEU A 1 226 ? -3.381 -7.551 -24.391 1 98.31 226 LEU A O 1
ATOM 1773 N N . PHE A 1 227 ? -2.158 -7.266 -22.547 1 98.56 227 PHE A N 1
ATOM 1774 C CA . PHE A 1 227 ? -2.037 -5.816 -22.672 1 98.56 227 PHE A CA 1
ATOM 1775 C C . PHE A 1 227 ? -1.464 -5.43 -24.016 1 98.56 227 PHE A C 1
ATOM 1777 O O . PHE A 1 227 ? -1.865 -4.422 -24.609 1 98.56 227 PHE A O 1
ATOM 1784 N N . SER A 1 228 ? -0.532 -6.219 -24.547 1 96.62 228 SER A N 1
ATOM 1785 C CA . SER A 1 228 ? 0.153 -5.91 -25.797 1 96.62 228 SER A CA 1
ATOM 1786 C C . SER A 1 228 ? -0.779 -6.074 -26.984 1 96.62 228 SER A C 1
ATOM 1788 O O . SER A 1 228 ? -0.501 -5.562 -28.078 1 96.62 228 SER A O 1
ATOM 1790 N N . PHE A 1 229 ? -1.896 -6.805 -26.828 1 97.31 229 PHE A N 1
ATOM 1791 C CA . PHE A 1 229 ? -2.855 -7.031 -27.891 1 97.31 229 PHE A CA 1
ATOM 1792 C C . PHE A 1 229 ? -3.871 -5.898 -27.969 1 97.31 229 PHE A C 1
ATOM 1794 O O . PHE A 1 229 ? -4.586 -5.758 -28.953 1 97.31 229 PHE A O 1
ATOM 1801 N N . ASP A 1 230 ? -4.02 -5.148 -26.844 1 98.06 230 ASP A N 1
ATOM 1802 C CA . ASP A 1 230 ? -4.941 -4.016 -26.828 1 98.06 230 ASP A CA 1
ATOM 1803 C C . ASP A 1 230 ? -4.305 -2.779 -27.453 1 98.06 230 ASP A C 1
ATOM 1805 O O . ASP A 1 230 ? -3.963 -1.824 -26.766 1 98.06 230 ASP A O 1
ATOM 1809 N N . ASN A 1 231 ? -4.312 -2.713 -28.703 1 96.25 231 ASN A N 1
ATOM 1810 C CA . ASN A 1 231 ? -3.576 -1.73 -29.484 1 96.25 231 ASN A CA 1
ATOM 1811 C C . ASN A 1 231 ? -4.242 -0.359 -29.438 1 96.25 231 ASN A C 1
ATOM 1813 O O . ASN A 1 231 ? -5.379 -0.2 -29.891 1 96.25 231 ASN A O 1
ATOM 1817 N N . LYS A 1 232 ? -3.496 0.622 -29.031 1 95.62 232 LYS A N 1
ATOM 1818 C CA . LYS A 1 232 ? -3.986 1.989 -28.891 1 95.62 232 LYS A CA 1
ATOM 1819 C C . LYS A 1 232 ? -4.336 2.594 -30.25 1 95.62 232 LYS A C 1
ATOM 1821 O O . LYS A 1 232 ? -5.129 3.533 -30.328 1 95.62 232 LYS A O 1
ATOM 1826 N N . ALA A 1 233 ? -3.775 2.039 -31.281 1 95.69 233 ALA A N 1
ATOM 1827 C CA . ALA A 1 233 ? -3.973 2.58 -32.625 1 95.69 233 ALA A CA 1
ATOM 1828 C C . ALA A 1 233 ? -5.293 2.1 -33.219 1 95.69 233 ALA A C 1
ATOM 1830 O O . ALA A 1 233 ? -5.762 2.643 -34.219 1 95.69 233 ALA A O 1
ATOM 1831 N N . ASP A 1 234 ? -5.891 1.109 -32.594 1 97.19 234 ASP A N 1
ATOM 1832 C CA . ASP A 1 234 ? -7.164 0.602 -33.094 1 97.19 234 ASP A CA 1
ATOM 1833 C C . ASP A 1 234 ? -8.266 1.646 -32.938 1 97.19 234 ASP A C 1
ATOM 1835 O O . ASP A 1 234 ? -8.328 2.357 -31.938 1 97.19 234 ASP A O 1
ATOM 1839 N N . PRO A 1 235 ? -9.141 1.758 -33.875 1 96.81 235 PRO A N 1
ATOM 1840 C CA . PRO A 1 235 ? -10.211 2.762 -33.812 1 96.81 235 PRO A CA 1
ATOM 1841 C C . PRO A 1 235 ? -11.164 2.537 -32.625 1 96.81 235 PRO A C 1
ATOM 1843 O O . PRO A 1 235 ? -11.758 3.49 -32.125 1 96.81 235 PRO A O 1
ATOM 1846 N N . ASP A 1 236 ? -11.266 1.304 -32.25 1 96.94 236 ASP A N 1
ATOM 1847 C CA . ASP A 1 236 ? -12.219 1.012 -31.188 1 96.94 236 ASP A CA 1
ATOM 1848 C C . ASP A 1 236 ? -11.508 0.825 -29.844 1 96.94 236 ASP A C 1
ATOM 1850 O O . ASP A 1 236 ? -12.062 0.24 -28.922 1 96.94 236 ASP A O 1
ATOM 1854 N N . TYR A 1 237 ? -10.25 1.328 -29.766 1 97.69 237 TYR A N 1
ATOM 1855 C CA . TYR A 1 237 ? -9.492 1.241 -28.516 1 97.69 237 TYR A CA 1
ATOM 1856 C C . TYR A 1 237 ? -10.188 2.01 -27.406 1 97.69 237 TYR A C 1
ATOM 1858 O O . TYR A 1 237 ? -10.594 3.158 -27.594 1 97.69 237 TYR A O 1
ATOM 1866 N N . LYS A 1 238 ? -10.32 1.374 -26.172 1 95.75 238 LYS A N 1
ATOM 1867 C CA . LYS A 1 238 ? -10.953 2.014 -25.016 1 95.75 238 LYS A CA 1
ATOM 1868 C C . LYS A 1 238 ? -10.094 1.869 -23.766 1 95.75 238 LYS A C 1
ATOM 1870 O O . LYS A 1 238 ? -10.359 2.506 -22.75 1 95.75 238 LYS A O 1
ATOM 1875 N N . GLY A 1 239 ? -9.023 1.045 -23.844 1 97.75 239 GLY A N 1
ATOM 1876 C CA . GLY A 1 239 ? -8.203 0.821 -22.656 1 97.75 239 GLY A CA 1
ATOM 1877 C C . GLY A 1 239 ? -8.812 -0.18 -21.703 1 97.75 239 GLY A C 1
ATOM 1878 O O . GLY A 1 239 ? -9 0.122 -20.516 1 97.75 239 GLY A O 1
ATOM 1879 N N . ASN A 1 240 ? -8.969 -1.482 -22.156 1 98.5 240 ASN A N 1
ATOM 1880 C CA . ASN A 1 240 ? -9.742 -2.471 -21.406 1 98.5 240 ASN A CA 1
ATOM 1881 C C . ASN A 1 240 ? -8.828 -3.496 -20.734 1 98.5 240 ASN A C 1
ATOM 1883 O O . ASN A 1 240 ? -9.297 -4.543 -20.281 1 98.5 240 ASN A O 1
ATOM 1887 N N . VAL A 1 241 ? -7.504 -3.229 -20.672 1 98.88 241 VAL A N 1
ATOM 1888 C CA . VAL A 1 241 ? -6.617 -4.258 -20.141 1 98.88 241 VAL A CA 1
ATOM 1889 C C . VAL A 1 241 ? -5.605 -3.623 -19.188 1 98.88 241 VAL A C 1
ATOM 1891 O O . VAL A 1 241 ? -5.035 -2.572 -19.5 1 98.88 241 VAL A O 1
ATOM 1894 N N . ILE A 1 242 ? -5.422 -4.219 -18.047 1 98.88 242 ILE A N 1
ATOM 1895 C CA . ILE A 1 242 ? -4.32 -3.939 -17.141 1 98.88 242 ILE A CA 1
ATOM 1896 C C . ILE A 1 242 ? -3.412 -5.164 -17.031 1 98.88 242 ILE A C 1
ATOM 1898 O O . ILE A 1 242 ? -3.893 -6.293 -16.906 1 98.88 242 ILE A O 1
ATOM 1902 N N . SER A 1 243 ? -2.105 -4.949 -17.219 1 98.88 243 SER A N 1
ATOM 1903 C CA . SER A 1 243 ? -1.115 -5.957 -16.859 1 98.88 243 SER A CA 1
ATOM 1904 C C . SER A 1 243 ? -0.535 -5.699 -15.484 1 98.88 243 SER A C 1
ATOM 1906 O O . SER A 1 243 ? 0.056 -4.645 -15.234 1 98.88 243 SER A O 1
ATOM 1908 N N . ASN A 1 244 ? -0.747 -6.609 -14.57 1 98.81 244 ASN A N 1
ATOM 1909 C CA . ASN A 1 244 ? -0.314 -6.496 -13.18 1 98.81 244 ASN A CA 1
ATOM 1910 C C . ASN A 1 244 ? 0.883 -7.395 -12.891 1 98.81 244 ASN A C 1
ATOM 1912 O O . ASN A 1 244 ? 0.739 -8.617 -12.789 1 98.81 244 ASN A O 1
ATOM 1916 N N . GLY A 1 245 ? 2.074 -6.77 -12.703 1 98.62 245 GLY A N 1
ATOM 1917 C CA . GLY A 1 245 ? 3.307 -7.504 -12.469 1 98.62 245 GLY A CA 1
ATOM 1918 C C . GLY A 1 245 ? 3.85 -7.32 -11.062 1 98.62 245 GLY A C 1
ATOM 1919 O O . GLY A 1 245 ? 3.34 -6.496 -10.297 1 98.62 245 GLY A O 1
ATOM 1920 N N . THR A 1 246 ? 4.852 -8.125 -10.703 1 98.69 246 THR A N 1
ATOM 1921 C CA . THR A 1 246 ? 5.445 -8.023 -9.375 1 98.69 246 THR A CA 1
ATOM 1922 C C . THR A 1 246 ? 6.902 -8.484 -9.398 1 98.69 246 THR A C 1
ATOM 1924 O O . THR A 1 246 ? 7.297 -9.266 -10.258 1 98.69 246 THR A O 1
ATOM 1927 N N . PHE A 1 247 ? 7.68 -7.992 -8.516 1 98.81 247 PHE A N 1
ATOM 1928 C CA . PHE A 1 247 ? 9.039 -8.477 -8.297 1 98.81 247 PHE A CA 1
ATOM 1929 C C . PHE A 1 247 ? 9.055 -9.602 -7.262 1 98.81 247 PHE A C 1
ATOM 1931 O O . PHE A 1 247 ? 10.094 -10.219 -7.031 1 98.81 247 PHE A O 1
ATOM 1938 N N . SER A 1 248 ? 7.914 -9.93 -6.668 1 98.44 248 SER A N 1
ATOM 1939 C CA . SER A 1 248 ? 7.832 -10.906 -5.594 1 98.44 248 SER A CA 1
ATOM 1940 C C . SER A 1 248 ? 8.273 -12.289 -6.066 1 98.44 248 SER A C 1
ATOM 1942 O O . SER A 1 248 ? 8.844 -13.062 -5.293 1 98.44 248 SER A O 1
ATOM 1944 N N . LYS A 1 249 ? 7.93 -12.594 -7.344 1 98.44 249 LYS A N 1
ATOM 1945 C CA . LYS A 1 249 ? 8.234 -13.906 -7.891 1 98.44 249 LYS A CA 1
ATOM 1946 C C . LYS A 1 249 ? 9.602 -13.922 -8.578 1 98.44 249 LYS A C 1
ATOM 1948 O O . LYS A 1 249 ? 10.156 -14.984 -8.844 1 98.44 249 LYS A O 1
ATOM 1953 N N . LEU A 1 250 ? 10.141 -12.758 -8.828 1 97.88 250 LEU A N 1
ATOM 1954 C CA . LEU A 1 250 ? 11.398 -12.609 -9.555 1 97.88 250 LEU A CA 1
ATOM 1955 C C . LEU A 1 250 ? 12.562 -12.406 -8.594 1 97.88 250 LEU A C 1
ATOM 1957 O O . LEU A 1 250 ? 13.656 -12.922 -8.828 1 97.88 250 LEU A O 1
ATOM 1961 N N . LEU A 1 251 ? 12.336 -11.633 -7.559 1 98.19 251 LEU A N 1
ATOM 1962 C CA . LEU A 1 251 ? 13.328 -11.305 -6.535 1 98.19 251 LEU A CA 1
ATOM 1963 C C . LEU A 1 251 ? 12.891 -11.82 -5.168 1 98.19 251 LEU A C 1
ATOM 1965 O O . LEU A 1 251 ? 12.875 -13.031 -4.934 1 98.19 251 LEU A O 1
ATOM 1969 N N . GLY A 1 252 ? 12.344 -11 -4.316 1 97.75 252 GLY A N 1
ATOM 1970 C CA . GLY A 1 252 ? 11.852 -11.352 -2.996 1 97.75 252 GLY A CA 1
ATOM 1971 C C . GLY A 1 252 ? 10.555 -10.648 -2.633 1 97.75 252 GLY A C 1
ATOM 1972 O O . GLY A 1 252 ? 10.438 -9.43 -2.781 1 97.75 252 GLY A O 1
ATOM 1973 N N . PRO A 1 253 ? 9.578 -11.477 -2.17 1 97.81 253 PRO A N 1
ATOM 1974 C CA . PRO A 1 253 ? 8.273 -10.883 -1.879 1 97.81 253 PRO A CA 1
ATOM 1975 C C . PRO A 1 253 ? 8.328 -9.859 -0.746 1 97.81 253 PRO A C 1
ATOM 1977 O O . PRO A 1 253 ? 7.457 -8.992 -0.647 1 97.81 253 PRO A O 1
ATOM 1980 N N . GLY A 1 254 ? 9.383 -9.875 0.103 1 98 254 GLY A N 1
ATOM 1981 C CA . GLY A 1 254 ? 9.523 -8.914 1.187 1 98 254 GLY A CA 1
ATOM 1982 C C . GLY A 1 254 ? 9.711 -7.488 0.702 1 98 254 GLY A C 1
ATOM 1983 O O . GLY A 1 254 ? 9.484 -6.535 1.454 1 98 254 GLY A O 1
ATOM 1984 N N . LEU A 1 255 ? 10.125 -7.32 -0.545 1 98.69 255 LEU A N 1
ATOM 1985 C CA . LEU A 1 255 ? 10.367 -6.004 -1.123 1 98.69 255 LEU A CA 1
ATOM 1986 C C . LEU A 1 255 ? 9.055 -5.238 -1.303 1 98.69 255 LEU A C 1
ATOM 1988 O O . LEU A 1 255 ? 9.047 -4.008 -1.339 1 98.69 255 LEU A O 1
ATOM 1992 N N . ARG A 1 256 ? 7.969 -5.992 -1.451 1 98.44 256 ARG A N 1
ATOM 1993 C CA . ARG A 1 256 ? 6.652 -5.414 -1.695 1 98.44 256 ARG A CA 1
ATOM 1994 C C . ARG A 1 256 ? 6.703 -4.391 -2.822 1 98.44 256 ARG A C 1
ATOM 1996 O O . ARG A 1 256 ? 6.312 -3.236 -2.639 1 98.44 256 ARG A O 1
ATOM 2003 N N . LEU A 1 257 ? 7.094 -4.863 -3.986 1 98.88 257 LEU A N 1
ATOM 2004 C CA . LEU A 1 257 ? 7.207 -3.996 -5.156 1 98.88 257 LEU A CA 1
ATOM 2005 C C . LEU A 1 257 ? 6.672 -4.691 -6.402 1 98.88 257 LEU A C 1
ATOM 2007 O O . LEU A 1 257 ? 6.926 -5.883 -6.609 1 98.88 257 LEU A O 1
ATOM 2011 N N . GLY A 1 258 ? 5.922 -4.031 -7.133 1 98.81 258 GLY A N 1
ATOM 2012 C CA . GLY A 1 258 ? 5.406 -4.449 -8.43 1 98.81 258 GLY A CA 1
ATOM 2013 C C . GLY A 1 258 ? 5.137 -3.289 -9.367 1 98.81 258 GLY A C 1
ATOM 2014 O O . GLY A 1 258 ? 5.66 -2.189 -9.172 1 98.81 258 GLY A O 1
ATOM 2015 N N . TRP A 1 259 ? 4.449 -3.576 -10.43 1 98.88 259 TRP A N 1
ATOM 2016 C CA . TRP A 1 259 ? 4.066 -2.561 -11.406 1 98.88 259 TRP A CA 1
ATOM 2017 C C . TRP A 1 259 ? 2.783 -2.957 -12.133 1 98.88 259 TRP A C 1
ATOM 2019 O O . TRP A 1 259 ? 2.4 -4.129 -12.133 1 98.88 259 TRP A O 1
ATOM 2029 N N . MET A 1 260 ? 2.145 -1.966 -12.641 1 98.88 260 MET A N 1
ATOM 2030 C CA . MET A 1 260 ? 1.069 -2.188 -13.602 1 98.88 260 MET A CA 1
ATOM 2031 C C . MET A 1 260 ? 1.349 -1.453 -14.906 1 98.88 260 MET A C 1
ATOM 2033 O O . MET A 1 260 ? 1.98 -0.395 -14.906 1 98.88 260 MET A O 1
ATOM 2037 N N . GLU A 1 261 ? 1.055 -2.066 -15.984 1 98.81 261 GLU A N 1
ATOM 2038 C CA . GLU A 1 261 ? 0.769 -1.325 -17.203 1 98.81 261 GLU A CA 1
ATOM 2039 C C . GLU A 1 261 ? -0.711 -0.965 -17.297 1 98.81 261 GLU A C 1
ATOM 2041 O O . GLU A 1 261 ? -1.569 -1.85 -17.328 1 98.81 261 GLU A O 1
ATOM 2046 N N . VAL A 1 262 ? -1.006 0.295 -17.312 1 98.62 262 VAL A N 1
ATOM 2047 C CA . VAL A 1 262 ? -2.395 0.738 -17.234 1 98.62 262 VAL A CA 1
ATOM 2048 C C . VAL A 1 262 ? -2.703 1.674 -18.391 1 98.62 262 VAL A C 1
ATOM 2050 O O . VAL A 1 262 ? -1.85 2.461 -18.812 1 98.62 262 VAL A O 1
ATOM 2053 N N . PRO A 1 263 ? -3.926 1.604 -18.969 1 97.81 263 PRO A N 1
ATOM 2054 C CA . PRO A 1 263 ? -4.336 2.59 -19.969 1 97.81 263 PRO A CA 1
ATOM 2055 C C . PRO A 1 263 ? -4.547 3.98 -19.375 1 97.81 263 PRO A C 1
ATOM 2057 O O . PRO A 1 263 ? -4.648 4.125 -18.156 1 97.81 263 PRO A O 1
ATOM 2060 N N . GLU A 1 264 ? -4.621 4.945 -20.203 1 96.44 264 GLU A N 1
ATOM 2061 C CA . GLU A 1 264 ? -4.691 6.352 -19.812 1 96.44 264 GLU A CA 1
ATOM 2062 C C . GLU A 1 264 ? -5.922 6.621 -18.953 1 96.44 264 GLU A C 1
ATOM 2064 O O . GLU A 1 264 ? -5.859 7.395 -18 1 96.44 264 GLU A O 1
ATOM 2069 N N . CYS A 1 265 ? -7.066 6.078 -19.297 1 95.5 265 CYS A N 1
ATOM 2070 C CA . CYS A 1 265 ? -8.305 6.328 -18.562 1 95.5 265 CYS A CA 1
ATOM 2071 C C . CYS A 1 265 ? -8.18 5.871 -17.109 1 95.5 265 CYS A C 1
ATOM 2073 O O . CYS A 1 265 ? -8.688 6.531 -16.203 1 95.5 265 CYS A O 1
ATOM 2075 N N . ILE A 1 266 ? -7.457 4.785 -16.906 1 97.19 266 ILE A N 1
ATOM 2076 C CA . ILE A 1 266 ? -7.262 4.266 -15.562 1 97.19 266 ILE A CA 1
ATOM 2077 C C . ILE A 1 266 ? -6.195 5.086 -14.844 1 97.19 266 ILE A C 1
ATOM 2079 O O . ILE A 1 266 ? -6.316 5.367 -13.648 1 97.19 266 ILE A O 1
ATOM 2083 N N . ARG A 1 267 ? -5.16 5.473 -15.562 1 96.94 267 ARG A N 1
ATOM 2084 C CA . ARG A 1 267 ? -4.117 6.328 -15.008 1 96.94 267 ARG A CA 1
ATOM 2085 C C . ARG A 1 267 ? -4.715 7.602 -14.414 1 96.94 267 ARG A C 1
ATOM 2087 O O . ARG A 1 267 ? -4.297 8.047 -13.344 1 96.94 267 ARG A O 1
ATOM 2094 N N . ARG A 1 268 ? -5.648 8.172 -15.07 1 95.25 268 ARG A N 1
ATOM 2095 C CA . ARG A 1 268 ? -6.297 9.398 -14.617 1 95.25 268 ARG A CA 1
ATOM 2096 C C . ARG A 1 268 ? -7.023 9.172 -13.297 1 95.25 268 ARG A C 1
ATOM 2098 O O . ARG A 1 268 ? -6.973 10.016 -12.398 1 95.25 268 ARG A O 1
ATOM 2105 N N . ILE A 1 269 ? -7.664 8.055 -13.172 1 94.94 269 ILE A N 1
ATOM 2106 C CA . ILE A 1 269 ? -8.391 7.719 -11.945 1 94.94 269 ILE A CA 1
ATOM 2107 C C . ILE A 1 269 ? -7.402 7.5 -10.805 1 94.94 269 ILE A C 1
ATOM 2109 O O . ILE A 1 269 ? -7.586 8.031 -9.703 1 94.94 269 ILE A O 1
ATOM 2113 N N . LEU A 1 270 ? -6.301 6.789 -11.102 1 96.38 270 LEU A N 1
ATOM 2114 C CA . LEU A 1 270 ? -5.285 6.523 -10.094 1 96.38 270 LEU A CA 1
ATOM 2115 C C . LEU A 1 270 ? -4.664 7.824 -9.594 1 96.38 270 LEU A C 1
ATOM 2117 O O . LEU A 1 270 ? -4.473 8.008 -8.391 1 96.38 270 LEU A O 1
ATOM 2121 N N . LYS A 1 271 ? -4.441 8.727 -10.477 1 94.56 271 LYS A N 1
ATOM 2122 C CA . LYS A 1 271 ? -3.775 9.984 -10.172 1 94.56 271 LYS A CA 1
ATOM 2123 C C . LYS A 1 271 ? -4.625 10.844 -9.234 1 94.56 271 LYS A C 1
ATOM 2125 O O . LYS A 1 271 ? -4.09 11.633 -8.453 1 94.56 271 LYS A O 1
ATOM 2130 N N . THR A 1 272 ? -5.883 10.656 -9.258 1 92.5 272 THR A N 1
ATOM 2131 C CA . THR A 1 272 ? -6.777 11.531 -8.508 1 92.5 272 THR A CA 1
ATOM 2132 C C . THR A 1 272 ? -7.223 10.852 -7.211 1 92.5 272 THR A C 1
ATOM 2134 O O . THR A 1 272 ? -7.965 11.445 -6.422 1 92.5 272 THR A O 1
ATOM 2137 N N . SER A 1 273 ? -6.738 9.602 -7.012 1 93.88 273 SER A N 1
ATOM 2138 C CA . SER A 1 273 ? -7.102 8.93 -5.77 1 93.88 273 SER A CA 1
ATOM 2139 C C . SER A 1 273 ? -6.461 9.609 -4.562 1 93.88 273 SER A C 1
ATOM 2141 O O . SER A 1 273 ? -5.352 10.133 -4.656 1 93.88 273 SER A O 1
ATOM 2143 N N . GLY A 1 274 ? -7.188 9.602 -3.461 1 93.25 274 GLY A N 1
ATOM 2144 C CA . GLY A 1 274 ? -6.676 10.195 -2.234 1 93.25 274 GLY A CA 1
ATOM 2145 C C . GLY A 1 274 ? -5.379 9.555 -1.763 1 93.25 274 GLY A C 1
ATOM 2146 O O . GLY A 1 274 ? -4.484 10.25 -1.272 1 93.25 274 GLY A O 1
ATOM 2147 N N . TYR A 1 275 ? -5.234 8.227 -1.897 1 93.19 275 TYR A N 1
ATOM 2148 C CA . TYR A 1 275 ? -4.027 7.508 -1.516 1 93.19 275 TYR A CA 1
ATOM 2149 C C . TYR A 1 275 ? -2.816 8.031 -2.275 1 93.19 275 TYR A C 1
ATOM 2151 O O . TYR A 1 275 ? -1.793 8.367 -1.673 1 93.19 275 TYR A O 1
ATOM 2159 N N . VAL A 1 276 ? -3.012 8.211 -3.568 1 95 276 VAL A N 1
ATOM 2160 C CA . VAL A 1 276 ? -1.907 8.602 -4.438 1 95 276 VAL A CA 1
ATOM 2161 C C . VAL A 1 276 ? -1.604 10.086 -4.254 1 95 276 VAL A C 1
ATOM 2163 O O . VAL A 1 276 ? -0.439 10.484 -4.191 1 95 276 VAL A O 1
ATOM 2166 N N . ARG A 1 277 ? -2.619 10.891 -4.125 1 94.56 277 ARG A N 1
ATOM 2167 C CA . ARG A 1 277 ? -2.426 12.328 -3.943 1 94.56 277 ARG A CA 1
ATOM 2168 C C . ARG A 1 277 ? -1.728 12.617 -2.621 1 94.56 277 ARG A C 1
ATOM 2170 O O . ARG A 1 277 ? -0.927 13.555 -2.531 1 94.56 277 ARG A O 1
ATOM 2177 N N . SER A 1 278 ? -2.025 11.781 -1.641 1 94.69 278 SER A N 1
ATOM 2178 C CA . SER A 1 278 ? -1.484 12.016 -0.307 1 94.69 278 SER A CA 1
ATOM 2179 C C . SER A 1 278 ? -0.132 11.336 -0.13 1 94.69 278 SER A C 1
ATOM 2181 O O . SER A 1 278 ? 0.789 11.906 0.453 1 94.69 278 SER A O 1
ATOM 2183 N N . GLY A 1 279 ? 0.031 10.125 -0.64 1 94.62 279 GLY A N 1
ATOM 2184 C CA . GLY A 1 279 ? 1.202 9.312 -0.344 1 94.62 279 GLY A CA 1
ATOM 2185 C C . GLY A 1 279 ? 2.203 9.273 -1.482 1 94.62 279 GLY A C 1
ATOM 2186 O O . GLY A 1 279 ? 3.365 8.914 -1.282 1 94.62 279 GLY A O 1
ATOM 2187 N N . GLY A 1 280 ? 1.726 9.641 -2.682 1 95.38 280 GLY A N 1
ATOM 2188 C CA . GLY A 1 280 ? 2.594 9.508 -3.84 1 95.38 280 GLY A CA 1
ATOM 2189 C C . GLY A 1 280 ? 2.785 8.07 -4.285 1 95.38 280 GLY A C 1
ATOM 2190 O O . GLY A 1 280 ? 1.829 7.293 -4.316 1 95.38 280 GLY A O 1
ATOM 2191 N N . CYS A 1 281 ? 4.031 7.848 -4.715 1 96.56 281 CYS A N 1
ATOM 2192 C CA . CYS A 1 281 ? 4.367 6.492 -5.133 1 96.56 281 CYS A CA 1
ATOM 2193 C C . CYS A 1 281 ? 4.16 5.504 -3.994 1 96.56 281 CYS A C 1
ATOM 2195 O O . CYS A 1 281 ? 4.492 5.797 -2.844 1 96.56 281 CYS A O 1
ATOM 2197 N N . PHE A 1 282 ? 3.695 4.316 -4.301 1 97.06 282 PHE A N 1
ATOM 2198 C CA . PHE A 1 282 ? 3.238 3.361 -3.299 1 97.06 282 PHE A CA 1
ATOM 2199 C C . PHE A 1 282 ? 4.418 2.785 -2.523 1 97.06 282 PHE A C 1
ATOM 2201 O O . PHE A 1 282 ? 4.262 2.348 -1.383 1 97.06 282 PHE A O 1
ATOM 2208 N N . ASN A 1 283 ? 5.555 2.73 -3.086 1 98.25 283 ASN A N 1
ATOM 2209 C CA . ASN A 1 283 ? 6.777 2.254 -2.447 1 98.25 283 ASN A CA 1
ATOM 2210 C C . ASN A 1 283 ? 8.016 2.852 -3.096 1 98.25 283 ASN A C 1
ATOM 2212 O O . ASN A 1 283 ? 8.789 2.141 -3.742 1 98.25 283 ASN A O 1
ATOM 2216 N N . HIS A 1 284 ? 8.219 4.113 -2.857 1 98.38 284 HIS A N 1
ATOM 2217 C CA . HIS A 1 284 ? 9.18 4.93 -3.59 1 98.38 284 HIS A CA 1
ATOM 2218 C C . HIS A 1 284 ? 10.617 4.488 -3.307 1 98.38 284 HIS A C 1
ATOM 2220 O O . HIS A 1 284 ? 11.375 4.199 -4.234 1 98.38 284 HIS A O 1
ATOM 2226 N N . TYR A 1 285 ? 11.016 4.328 -2.045 1 98.62 285 TYR A N 1
ATOM 2227 C CA . TYR A 1 285 ? 12.375 3.969 -1.665 1 98.62 285 TYR A CA 1
ATOM 2228 C C . TYR A 1 285 ? 12.789 2.645 -2.299 1 98.62 285 TYR A C 1
ATOM 2230 O O . TYR A 1 285 ? 13.82 2.562 -2.963 1 98.62 285 TYR A O 1
ATOM 2238 N N . THR A 1 286 ? 11.945 1.623 -2.164 1 98.81 286 THR A N 1
ATOM 2239 C CA . THR A 1 286 ? 12.25 0.295 -2.686 1 98.81 286 THR A CA 1
ATOM 2240 C C . THR A 1 286 ? 12.289 0.309 -4.211 1 98.81 286 THR A C 1
ATOM 2242 O O . THR A 1 286 ? 13.094 -0.399 -4.82 1 98.81 286 THR A O 1
ATOM 2245 N N . SER A 1 287 ? 11.383 1.119 -4.848 1 98.75 287 SER A N 1
ATOM 2246 C CA . SER A 1 287 ? 11.406 1.217 -6.305 1 98.75 287 SER A CA 1
ATOM 2247 C C . SER A 1 287 ? 12.742 1.766 -6.797 1 98.75 287 SER A C 1
ATOM 2249 O O . SER A 1 287 ? 13.258 1.333 -7.832 1 98.75 287 SER A O 1
ATOM 2251 N N . CYS A 1 288 ? 13.336 2.725 -6.039 1 98.62 288 CYS A N 1
ATOM 2252 C CA . CYS A 1 288 ? 14.617 3.295 -6.418 1 98.62 288 CYS A CA 1
ATOM 2253 C C . CYS A 1 288 ? 15.742 2.279 -6.234 1 98.62 288 CYS A C 1
ATOM 2255 O O . CYS A 1 288 ? 16.656 2.193 -7.062 1 98.62 288 CYS A O 1
ATOM 2257 N N . VAL A 1 289 ? 15.695 1.471 -5.188 1 98.81 289 VAL A N 1
ATOM 2258 C CA . VAL A 1 289 ? 16.703 0.444 -4.938 1 98.81 289 VAL A CA 1
ATOM 2259 C C . VAL A 1 289 ? 16.672 -0.597 -6.055 1 98.81 289 VAL A C 1
ATOM 2261 O O . VAL A 1 289 ? 17.703 -0.927 -6.633 1 98.81 289 VAL A O 1
ATOM 2264 N N . VAL A 1 290 ? 15.508 -1.088 -6.387 1 98.88 290 VAL A N 1
ATOM 2265 C CA . VAL A 1 290 ? 15.375 -2.127 -7.402 1 98.88 290 VAL A CA 1
ATOM 2266 C C . VAL A 1 290 ? 15.742 -1.562 -8.773 1 98.88 290 VAL A C 1
ATOM 2268 O O . VAL A 1 290 ? 16.344 -2.256 -9.594 1 98.88 290 VAL A O 1
ATOM 2271 N N . THR A 1 291 ? 15.359 -0.275 -9.008 1 98.81 291 THR A N 1
ATOM 2272 C CA . THR A 1 291 ? 15.75 0.381 -10.258 1 98.81 291 THR A CA 1
ATOM 2273 C C . THR A 1 291 ? 17.266 0.423 -10.398 1 98.81 291 THR A C 1
ATOM 2275 O O . THR A 1 291 ? 17.797 0.168 -11.477 1 98.81 291 THR A O 1
ATOM 2278 N N . THR A 1 292 ? 17.938 0.758 -9.297 1 98.88 292 THR A N 1
ATOM 2279 C CA . THR A 1 292 ? 19.391 0.756 -9.297 1 98.88 292 THR A CA 1
ATOM 2280 C C . THR A 1 292 ? 19.938 -0.638 -9.609 1 98.88 292 THR A C 1
ATOM 2282 O O . THR A 1 292 ? 20.891 -0.784 -10.375 1 98.88 292 THR A O 1
ATOM 2285 N N . ALA A 1 293 ? 19.344 -1.674 -9.07 1 98.94 293 ALA A N 1
ATOM 2286 C CA . ALA A 1 293 ? 19.734 -3.053 -9.352 1 98.94 293 ALA A CA 1
ATOM 2287 C C . ALA A 1 293 ? 19.547 -3.383 -10.828 1 98.94 293 ALA A C 1
ATOM 2289 O O . ALA A 1 293 ? 20.359 -4.09 -11.422 1 98.94 293 ALA A O 1
ATOM 2290 N N . ILE A 1 294 ? 18.469 -2.906 -11.43 1 98.88 294 ILE A N 1
ATOM 2291 C CA . ILE A 1 294 ? 18.203 -3.113 -12.852 1 98.88 294 ILE A CA 1
ATOM 2292 C C . ILE A 1 294 ? 19.281 -2.428 -13.688 1 98.88 294 ILE A C 1
ATOM 2294 O O . ILE A 1 294 ? 19.844 -3.031 -14.602 1 98.88 294 ILE A O 1
ATOM 2298 N N . GLN A 1 295 ? 19.594 -1.209 -13.32 1 98.69 295 GLN A N 1
ATOM 2299 C CA . GLN A 1 295 ? 20.594 -0.42 -14.039 1 98.69 295 GLN A CA 1
ATOM 2300 C C . GLN A 1 295 ? 21.969 -1.096 -14 1 98.69 295 GLN A C 1
ATOM 2302 O O . GLN A 1 295 ? 22.719 -1.024 -14.969 1 98.69 295 GLN A O 1
ATOM 2307 N N . MET A 1 296 ? 22.219 -1.767 -12.945 1 98.69 296 MET A N 1
ATOM 2308 C CA . MET A 1 296 ? 23.516 -2.398 -12.742 1 98.69 296 MET A CA 1
ATOM 2309 C C . MET A 1 296 ? 23.562 -3.77 -13.406 1 98.69 296 MET A C 1
ATOM 2311 O O . MET A 1 296 ? 24.594 -4.453 -13.359 1 98.69 296 MET A O 1
ATOM 2315 N N . GLY A 1 297 ? 22.453 -4.238 -13.945 1 98.56 297 GLY A N 1
ATOM 2316 C CA . GLY A 1 297 ? 22.391 -5.52 -14.633 1 98.56 297 GLY A CA 1
ATOM 2317 C C . GLY A 1 297 ? 22.203 -6.691 -13.688 1 98.56 297 GLY A C 1
ATOM 2318 O O . GLY A 1 297 ? 22.156 -7.844 -14.117 1 98.56 297 GLY A O 1
ATOM 2319 N N . LEU A 1 298 ? 21.984 -6.441 -12.438 1 98.81 298 LEU A N 1
ATOM 2320 C CA . LEU A 1 298 ? 21.938 -7.477 -11.414 1 98.81 298 LEU A CA 1
ATOM 2321 C C . LEU A 1 298 ? 20.641 -8.273 -11.508 1 98.81 298 LEU A C 1
ATOM 2323 O O . LEU A 1 298 ? 20.625 -9.484 -11.273 1 98.81 298 LEU A O 1
ATOM 2327 N N . VAL A 1 299 ? 19.547 -7.594 -11.852 1 98.75 299 VAL A N 1
ATOM 2328 C CA . VAL A 1 299 ? 18.25 -8.258 -11.938 1 98.75 299 VAL A CA 1
ATOM 2329 C C . VAL A 1 299 ? 18.219 -9.219 -13.117 1 98.75 299 VAL A C 1
ATOM 2331 O O . VAL A 1 299 ? 17.719 -10.336 -13.016 1 98.75 299 VAL A O 1
ATOM 2334 N N . LYS A 1 300 ? 18.75 -8.758 -14.227 1 97.69 300 LYS A N 1
ATOM 2335 C CA . LYS A 1 300 ? 18.828 -9.609 -15.406 1 97.69 300 LYS A CA 1
ATOM 2336 C C . LYS A 1 300 ? 19.625 -10.883 -15.109 1 97.69 300 LYS A C 1
ATOM 2338 O O . LYS A 1 300 ? 19.188 -11.984 -15.477 1 97.69 300 LYS A O 1
ATOM 2343 N N . GLU A 1 301 ? 20.719 -10.758 -14.461 1 98 301 GLU A N 1
ATOM 2344 C CA . GLU A 1 301 ? 21.547 -11.898 -14.102 1 98 301 GLU A CA 1
ATOM 2345 C C . GLU A 1 301 ? 20.812 -12.844 -13.156 1 98 301 GLU A C 1
ATOM 2347 O O . GLU A 1 301 ? 20.859 -14.062 -13.328 1 98 301 GLU A O 1
ATOM 2352 N N . HIS A 1 302 ? 20.203 -12.289 -12.219 1 98.31 302 HIS A N 1
ATOM 2353 C CA . HIS A 1 302 ? 19.453 -13.078 -11.242 1 98.31 302 HIS A CA 1
ATOM 2354 C C . HIS A 1 302 ? 18.328 -13.852 -11.906 1 98.31 302 HIS A C 1
ATOM 2356 O O . HIS A 1 302 ? 18.094 -15.023 -11.594 1 98.31 302 HIS A O 1
ATOM 2362 N N . LEU A 1 303 ? 17.609 -13.219 -12.797 1 96.94 303 LEU A N 1
ATOM 2363 C CA . LEU A 1 303 ? 16.5 -13.836 -13.492 1 96.94 303 LEU A CA 1
ATOM 2364 C C . LEU A 1 303 ? 16.969 -15.023 -14.328 1 96.94 303 LEU A C 1
ATOM 2366 O O . LEU A 1 303 ? 16.312 -16.062 -14.352 1 96.94 303 LEU A O 1
ATOM 2370 N N . ALA A 1 304 ? 18.031 -14.852 -15 1 95.19 304 ALA A N 1
ATOM 2371 C CA . ALA A 1 304 ? 18.594 -15.945 -15.789 1 95.19 304 ALA A CA 1
ATOM 2372 C C . ALA A 1 304 ? 18.922 -17.156 -14.914 1 95.19 304 ALA A C 1
ATOM 2374 O O . ALA A 1 304 ? 18.641 -18.297 -15.273 1 95.19 304 ALA A O 1
ATOM 2375 N N . TYR A 1 305 ? 19.531 -16.859 -13.805 1 97 305 TYR A N 1
ATOM 2376 C CA . TYR A 1 305 ? 19.859 -17.922 -12.859 1 97 305 TYR A CA 1
ATOM 2377 C C . TYR A 1 305 ? 18.609 -18.625 -12.352 1 97 305 TYR A C 1
ATOM 2379 O O . TYR A 1 305 ? 18.547 -19.859 -12.32 1 97 305 TYR A O 1
ATOM 2387 N N . ALA A 1 306 ? 17.641 -17.859 -11.984 1 97.06 306 ALA A N 1
ATOM 2388 C CA . ALA A 1 306 ? 16.391 -18.391 -11.445 1 97.06 306 ALA A CA 1
ATOM 2389 C C . ALA A 1 306 ? 15.68 -19.266 -12.477 1 97.06 306 ALA A C 1
ATOM 2391 O O . ALA A 1 306 ? 15.148 -20.328 -12.141 1 97.06 306 ALA A O 1
ATOM 2392 N N . ARG A 1 307 ? 15.656 -18.859 -13.734 1 95.75 307 ARG A N 1
ATOM 2393 C CA . ARG A 1 307 ? 15.023 -19.625 -14.805 1 95.75 307 ARG A CA 1
ATOM 2394 C C . ARG A 1 307 ? 15.656 -21 -14.938 1 95.75 307 ARG A C 1
ATOM 2396 O O . ARG A 1 307 ? 14.953 -22.016 -15.07 1 95.75 307 ARG A O 1
ATOM 2403 N N . GLY A 1 308 ? 16.953 -21.016 -14.898 1 95.12 308 GLY A N 1
ATOM 2404 C CA . GLY A 1 308 ? 17.656 -22.297 -14.969 1 95.12 308 GLY A CA 1
ATOM 2405 C C . GLY A 1 308 ? 17.328 -23.219 -13.805 1 95.12 308 GLY A C 1
ATOM 2406 O O . GLY A 1 308 ? 17.094 -24.406 -14 1 95.12 308 GLY A O 1
ATOM 2407 N N . LEU A 1 309 ? 17.328 -22.656 -12.664 1 96.94 309 LEU A N 1
ATOM 2408 C CA . LEU A 1 309 ? 17.031 -23.406 -11.453 1 96.94 309 LEU A CA 1
ATOM 2409 C C . LEU A 1 309 ? 15.609 -23.953 -11.484 1 96.94 309 LEU A C 1
ATOM 2411 O O . LEU A 1 309 ? 15.391 -25.141 -11.211 1 96.94 309 LEU A O 1
ATOM 2415 N N . TYR A 1 310 ? 14.648 -23.094 -11.82 1 96.94 310 TYR A N 1
ATOM 2416 C CA . TYR A 1 310 ? 13.25 -23.484 -11.828 1 96.94 310 TYR A CA 1
ATOM 2417 C C . TYR A 1 310 ? 12.984 -24.531 -12.891 1 96.94 310 TYR A C 1
ATOM 2419 O O . TYR A 1 310 ? 12.172 -25.453 -12.68 1 96.94 310 TYR A O 1
ATOM 2427 N N . LYS A 1 311 ? 13.641 -24.422 -14.016 1 95.69 311 LYS A N 1
ATOM 2428 C CA . LYS A 1 311 ? 13.508 -25.438 -15.055 1 95.69 311 LYS A CA 1
ATOM 2429 C C . LYS A 1 311 ? 13.945 -26.797 -14.539 1 95.69 311 LYS A C 1
ATOM 2431 O O . LYS A 1 311 ? 13.258 -27.797 -14.766 1 95.69 311 LYS A O 1
ATOM 2436 N N . SER A 1 312 ? 15.047 -26.812 -13.898 1 96.62 312 SER A N 1
ATOM 2437 C CA . SER A 1 312 ? 15.57 -28.062 -13.336 1 96.62 312 SER A CA 1
ATOM 2438 C C . SER A 1 312 ? 14.617 -28.625 -12.289 1 96.62 312 SER A C 1
ATOM 2440 O O . SER A 1 312 ? 14.367 -29.828 -12.266 1 96.62 312 SER A O 1
ATOM 2442 N N . GLN A 1 313 ? 14.094 -27.797 -11.453 1 97.94 313 GLN A N 1
ATOM 2443 C CA . GLN A 1 313 ? 13.188 -28.219 -10.391 1 97.94 313 GLN A CA 1
ATOM 2444 C C . GLN A 1 313 ? 11.867 -28.734 -10.961 1 97.94 313 GLN A C 1
ATOM 2446 O O . GLN A 1 313 ? 11.289 -29.688 -10.445 1 97.94 313 GLN A O 1
ATOM 2451 N N . LEU A 1 314 ? 11.383 -28.047 -12 1 97.81 314 LEU A N 1
ATOM 2452 C CA . LEU A 1 314 ? 10.203 -28.516 -12.711 1 97.81 314 LEU A CA 1
ATOM 2453 C C . LEU A 1 314 ? 10.406 -29.922 -13.242 1 97.81 314 LEU A C 1
ATOM 2455 O O . LEU A 1 314 ? 9.547 -30.797 -13.078 1 97.81 314 LEU A O 1
ATOM 2459 N N . ASN A 1 315 ? 11.523 -30.172 -13.859 1 97.25 315 ASN A N 1
ATOM 2460 C CA . ASN A 1 315 ? 11.844 -31.5 -14.375 1 97.25 315 ASN A CA 1
ATOM 2461 C C . ASN A 1 315 ? 11.891 -32.531 -13.258 1 97.25 315 ASN A C 1
ATOM 2463 O O . ASN A 1 315 ? 11.406 -33.656 -13.422 1 97.25 315 ASN A O 1
ATOM 2467 N N . THR A 1 316 ? 12.445 -32.125 -12.164 1 98.31 316 THR A N 1
ATOM 2468 C CA . THR A 1 316 ? 12.539 -33.031 -11.023 1 98.31 316 THR A CA 1
ATOM 2469 C C . THR A 1 316 ? 11.148 -33.406 -10.523 1 98.31 316 THR A C 1
ATOM 2471 O O . THR A 1 316 ? 10.867 -34.594 -10.273 1 98.31 316 THR A O 1
ATOM 2474 N N . LEU A 1 317 ? 10.305 -32.438 -10.352 1 98.38 317 LEU A N 1
ATOM 2475 C CA . LEU A 1 317 ? 8.953 -32.688 -9.859 1 98.38 317 LEU A CA 1
ATOM 2476 C C . LEU A 1 317 ? 8.188 -33.594 -10.789 1 98.38 317 LEU A C 1
ATOM 2478 O O . LEU A 1 317 ? 7.582 -34.594 -10.344 1 98.38 317 LEU A O 1
ATOM 2482 N N . CYS A 1 318 ? 8.203 -33.344 -12.094 1 97.75 318 CYS A N 1
ATOM 2483 C CA . CYS A 1 318 ? 7.473 -34.125 -13.078 1 97.75 318 CYS A CA 1
ATOM 2484 C C . CYS A 1 318 ? 8.016 -35.531 -13.148 1 97.75 318 CYS A C 1
ATOM 2486 O O . CYS A 1 318 ? 7.246 -36.5 -13.156 1 97.75 318 CYS A O 1
ATOM 2488 N N . SER A 1 319 ? 9.305 -35.656 -13.148 1 97.88 319 SER A N 1
ATOM 2489 C CA . SER A 1 319 ? 9.922 -36.969 -13.195 1 97.88 319 SER A CA 1
ATOM 2490 C C . SER A 1 319 ? 9.57 -37.812 -11.961 1 97.88 319 SER A C 1
ATOM 2492 O O . SER A 1 319 ? 9.32 -39 -12.062 1 97.88 319 SER A O 1
ATOM 2494 N N . ALA A 1 320 ? 9.625 -37.188 -10.859 1 98.31 320 ALA A N 1
ATOM 2495 C CA . ALA A 1 320 ? 9.289 -37.875 -9.617 1 98.31 320 ALA A CA 1
ATOM 2496 C C . ALA A 1 320 ? 7.84 -38.344 -9.625 1 98.31 320 ALA A C 1
ATOM 2498 O O . ALA A 1 320 ? 7.539 -39.438 -9.188 1 98.31 320 ALA A O 1
ATOM 2499 N N . MET A 1 321 ? 6.934 -37.531 -10.062 1 97.81 321 MET A N 1
ATOM 2500 C CA . MET A 1 321 ? 5.531 -37.906 -10.141 1 97.81 321 MET A CA 1
ATOM 2501 C C . MET A 1 321 ? 5.352 -39.125 -11.055 1 97.81 321 MET A C 1
ATOM 2503 O O . MET A 1 321 ? 4.637 -40.062 -10.711 1 97.81 321 MET A O 1
ATOM 2507 N N . ASP A 1 322 ? 5.984 -39.125 -12.188 1 97.44 322 ASP A N 1
ATOM 2508 C CA . ASP A 1 322 ? 5.895 -40.219 -13.148 1 97.44 322 ASP A CA 1
ATOM 2509 C C . ASP A 1 322 ? 6.43 -41.531 -12.555 1 97.44 322 ASP A C 1
ATOM 2511 O O . ASP A 1 322 ? 5.898 -42.594 -12.828 1 97.44 322 ASP A O 1
ATOM 2515 N N . LYS A 1 323 ? 7.367 -41.375 -11.773 1 97.44 323 LYS A N 1
ATOM 2516 C CA . LYS A 1 323 ? 8.078 -42.531 -11.258 1 97.44 323 LYS A CA 1
ATOM 2517 C C . LYS A 1 323 ? 7.371 -43.125 -10.031 1 97.44 323 LYS A C 1
ATOM 2519 O O . LYS A 1 323 ? 7.309 -44.344 -9.867 1 97.44 323 LYS A O 1
ATOM 2524 N N . TYR A 1 324 ? 6.852 -42.25 -9.18 1 97.38 324 TYR A N 1
ATOM 2525 C CA . TYR A 1 324 ? 6.547 -42.781 -7.848 1 97.38 324 TYR A CA 1
ATOM 2526 C C . TYR A 1 324 ? 5.043 -42.844 -7.625 1 97.38 324 TYR A C 1
ATOM 2528 O O . TYR A 1 324 ? 4.57 -43.594 -6.762 1 97.38 324 TYR A O 1
ATOM 2536 N N . PHE A 1 325 ? 4.254 -42.031 -8.242 1 95.69 325 PHE A N 1
ATOM 2537 C CA . PHE A 1 325 ? 2.82 -42.062 -7.984 1 95.69 325 PHE A CA 1
ATOM 2538 C C . PHE A 1 325 ? 2.246 -43.438 -8.344 1 95.69 325 PHE A C 1
ATOM 2540 O O . PHE A 1 325 ? 2.486 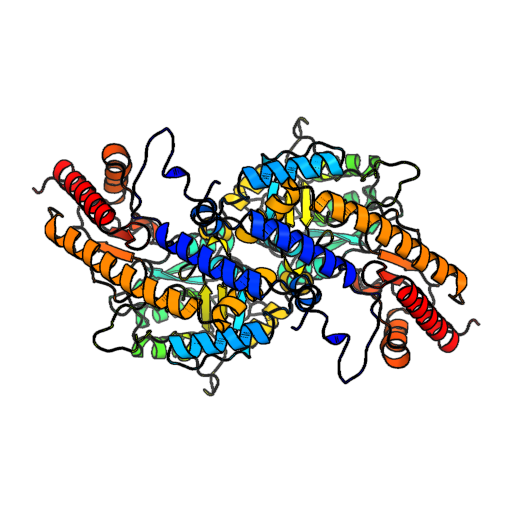-43.938 -9.445 1 95.69 325 PHE A O 1
ATOM 2547 N N . PRO A 1 326 ? 1.425 -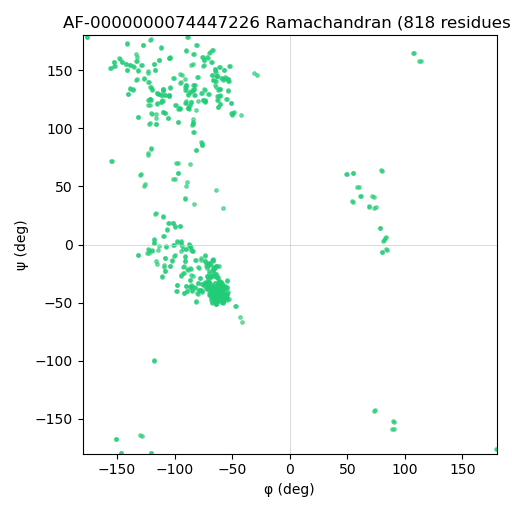44.031 -7.516 1 93.38 326 PRO A N 1
ATOM 2548 C CA . PRO A 1 326 ? 0.946 -45.406 -7.699 1 93.38 326 PRO A CA 1
ATOM 2549 C C . PRO A 1 326 ? -0.312 -45.469 -8.562 1 93.38 326 PRO A C 1
ATOM 2551 O O . PRO A 1 326 ? -0.908 -46.531 -8.695 1 93.38 326 PRO A O 1
ATOM 2554 N N . CYS A 1 327 ? -0.848 -44.406 -9.047 1 89.69 327 CYS A N 1
ATOM 2555 C CA . CYS A 1 327 ? -2.039 -44.312 -9.883 1 89.69 327 CYS A CA 1
ATOM 2556 C C . CYS A 1 327 ? -1.798 -43.406 -11.086 1 89.69 327 CYS A C 1
ATOM 2558 O O . CYS A 1 327 ? -0.826 -42.656 -11.117 1 89.69 327 CYS A O 1
ATOM 2560 N N . PRO A 1 328 ? -2.662 -43.594 -12.016 1 90.12 328 PRO A N 1
ATOM 2561 C CA . PRO A 1 328 ? -2.514 -42.656 -13.148 1 90.12 328 PRO A CA 1
ATOM 2562 C C . PRO A 1 328 ? -2.711 -41.219 -12.758 1 90.12 328 PRO A C 1
ATOM 2564 O O . PRO A 1 328 ? -3.666 -40.875 -12.055 1 90.12 328 PRO A O 1
ATOM 2567 N N . VAL A 1 329 ? -1.826 -40.438 -13.078 1 91.06 329 VAL A N 1
ATOM 2568 C CA . VAL A 1 329 ? -1.861 -39 -12.828 1 91.06 329 VAL A CA 1
ATOM 2569 C C . VAL A 1 329 ? -1.801 -38.25 -14.156 1 91.06 329 VAL A C 1
ATOM 2571 O O . VAL A 1 329 ? -1.063 -38.625 -15.062 1 91.06 329 VAL A O 1
ATOM 2574 N N . MET A 1 330 ? -2.668 -37.281 -14.281 1 94.81 330 MET A N 1
ATOM 2575 C CA . MET A 1 330 ? -2.629 -36.438 -15.469 1 94.81 330 MET A CA 1
ATOM 2576 C C . MET A 1 330 ? -2.156 -35.031 -15.102 1 94.81 330 MET A C 1
ATOM 2578 O O . MET A 1 330 ? -2.57 -34.469 -14.086 1 94.81 330 MET A O 1
ATOM 2582 N N . TYR A 1 331 ? -1.204 -34.531 -15.883 1 94.81 331 TYR A N 1
ATOM 2583 C CA . TYR A 1 331 ? -0.788 -33.125 -15.805 1 94.81 331 TYR A CA 1
ATOM 2584 C C . TYR A 1 331 ? -0.176 -32.688 -17.125 1 94.81 331 TYR A C 1
ATOM 2586 O O . TYR A 1 331 ? 0.258 -33.5 -17.938 1 94.81 331 TYR A O 1
ATOM 2594 N N . THR A 1 332 ? -0.277 -31.438 -17.422 1 91.56 332 THR A N 1
ATOM 2595 C CA . THR A 1 332 ? 0.488 -30.812 -18.5 1 91.56 332 THR A CA 1
ATOM 2596 C C . THR A 1 332 ? 1.711 -30.094 -17.938 1 91.56 332 THR A C 1
ATOM 2598 O O . THR A 1 332 ? 1.588 -29.234 -17.062 1 91.56 332 THR A O 1
ATOM 2601 N N . LYS A 1 333 ? 2.873 -30.562 -18.422 1 94.69 333 LYS A N 1
ATOM 2602 C CA . LYS A 1 333 ? 4.09 -29.875 -17.984 1 94.69 333 LYS A CA 1
ATOM 2603 C C . LYS A 1 333 ? 4.086 -28.406 -18.438 1 94.69 333 LYS A C 1
ATOM 2605 O O . LYS A 1 333 ? 4.055 -28.125 -19.641 1 94.69 333 LYS A O 1
ATOM 2610 N N . PRO A 1 334 ? 4.117 -27.469 -17.516 1 94.94 334 PRO A N 1
ATOM 2611 C CA . PRO A 1 334 ? 4.09 -26.062 -17.922 1 94.94 334 PRO A CA 1
ATOM 2612 C C . PRO A 1 334 ? 5.395 -25.609 -18.562 1 94.94 334 PRO A C 1
ATOM 2614 O O . PRO A 1 334 ? 6.441 -26.234 -18.359 1 94.94 334 PRO A O 1
ATOM 2617 N N . GLN A 1 335 ? 5.297 -24.531 -19.266 1 92.75 335 GLN A N 1
ATOM 2618 C CA . GLN A 1 335 ? 6.465 -23.953 -19.922 1 92.75 335 GLN A CA 1
ATOM 2619 C C . GLN A 1 335 ? 7.059 -22.828 -19.094 1 92.75 335 GLN A C 1
ATOM 2621 O O . GLN A 1 335 ? 8.008 -22.172 -19.531 1 92.75 335 GLN A O 1
ATOM 2626 N N . GLY A 1 336 ? 6.547 -22.578 -17.984 1 95.44 336 GLY A N 1
ATOM 2627 C CA . GLY A 1 336 ? 6.984 -21.531 -17.078 1 95.44 336 GLY A CA 1
ATOM 2628 C C . GLY A 1 336 ? 6.152 -21.453 -15.805 1 95.44 336 GLY A C 1
ATOM 2629 O O . GLY A 1 336 ? 5.336 -22.344 -15.547 1 95.44 336 GLY A O 1
ATOM 2630 N N . GLY A 1 337 ? 6.438 -20.469 -14.953 1 96.88 337 GLY A N 1
ATOM 2631 C CA . GLY A 1 337 ? 5.691 -20.25 -13.727 1 96.88 337 GLY A CA 1
ATOM 2632 C C . GLY A 1 337 ? 6.266 -21 -12.539 1 96.88 337 GLY A C 1
ATOM 2633 O O . GLY A 1 337 ? 7.484 -21.156 -12.43 1 96.88 337 GLY A O 1
ATOM 2634 N N . TYR A 1 338 ? 5.367 -21.312 -11.594 1 98.19 338 TYR A N 1
ATOM 2635 C CA . TYR A 1 338 ? 5.809 -21.875 -10.32 1 98.19 338 TYR A CA 1
ATOM 2636 C C . TYR A 1 338 ? 5.152 -23.234 -10.062 1 98.19 338 TYR A C 1
ATOM 2638 O O . TYR A 1 338 ? 5.527 -23.953 -9.133 1 98.19 338 TYR A O 1
ATOM 2646 N N . PHE A 1 339 ? 4.125 -23.688 -10.961 1 98.44 339 PHE A N 1
ATOM 2647 C CA . PHE A 1 339 ? 3.217 -24.688 -10.43 1 98.44 339 PHE A CA 1
ATOM 2648 C C . PHE A 1 339 ? 2.92 -25.766 -11.469 1 98.44 339 PHE A C 1
ATOM 2650 O O . PHE A 1 339 ? 2.992 -25.5 -12.672 1 98.44 339 PHE A O 1
ATOM 2657 N N . VAL A 1 340 ? 2.58 -26.922 -10.969 1 98.25 340 VAL A N 1
ATOM 2658 C CA . VAL A 1 340 ? 2.021 -28 -11.773 1 98.25 340 VAL A CA 1
ATOM 2659 C C . VAL A 1 340 ? 0.647 -28.391 -11.234 1 98.25 340 VAL A C 1
ATOM 2661 O O . VAL A 1 340 ? 0.489 -28.625 -10.031 1 98.25 340 VAL A O 1
ATOM 2664 N N . TRP A 1 341 ? -0.303 -28.344 -12.117 1 98.38 341 TRP A N 1
ATOM 2665 C CA . TRP A 1 341 ? -1.659 -28.781 -11.797 1 98.38 341 TRP A CA 1
ATOM 2666 C C . TRP A 1 341 ? -1.82 -30.281 -12.023 1 98.38 341 TRP A C 1
ATOM 2668 O O . TRP A 1 341 ? -1.669 -30.766 -13.148 1 98.38 341 TRP A O 1
ATOM 2678 N N . VAL A 1 342 ? -2.164 -31.016 -10.945 1 98.19 342 VAL A N 1
ATOM 2679 C CA . VAL A 1 342 ? -2.207 -32.469 -11 1 98.19 342 VAL A CA 1
ATOM 2680 C C . VAL A 1 342 ? -3.652 -32.969 -10.875 1 98.19 342 VAL A C 1
ATOM 2682 O O . VAL A 1 342 ? -4.375 -32.531 -9.969 1 98.19 342 VAL A O 1
ATOM 2685 N N . ILE A 1 343 ? -4.059 -33.812 -11.773 1 97.38 343 ILE A N 1
ATOM 2686 C CA . ILE A 1 343 ? -5.391 -34.406 -11.789 1 97.38 343 ILE A CA 1
ATOM 2687 C C . ILE A 1 343 ? -5.301 -35.906 -11.453 1 97.38 343 ILE A C 1
ATOM 2689 O O . ILE A 1 343 ? -4.734 -36.688 -12.227 1 97.38 343 ILE A O 1
ATOM 2693 N N . LEU A 1 344 ? -5.848 -36.25 -10.336 1 96.94 344 LEU A N 1
ATOM 2694 C CA . LEU A 1 344 ? -5.961 -37.656 -9.945 1 96.94 344 LEU A CA 1
ATOM 2695 C C . LEU A 1 344 ? -7.27 -38.25 -10.438 1 96.94 344 LEU A C 1
ATOM 2697 O O . LEU A 1 344 ? -8.148 -37.531 -10.922 1 96.94 344 LEU A O 1
ATOM 2701 N N . PRO A 1 345 ? -7.359 -39.594 -10.375 1 95.56 345 PRO A N 1
ATOM 2702 C CA . PRO A 1 345 ? -8.633 -40.219 -10.727 1 95.56 345 PRO A CA 1
ATOM 2703 C C . PRO A 1 345 ? -9.812 -39.625 -9.953 1 95.56 345 PRO A C 1
ATOM 2705 O O . PRO A 1 345 ? -9.641 -39.156 -8.828 1 95.56 345 PRO A O 1
ATOM 2708 N N . THR A 1 346 ? -10.992 -39.688 -10.516 1 93.94 346 THR A N 1
ATOM 2709 C CA . THR A 1 346 ? -12.164 -38.938 -10.039 1 93.94 346 THR A CA 1
ATOM 2710 C C . THR A 1 346 ? -12.57 -39.438 -8.648 1 93.94 346 THR A C 1
ATOM 2712 O O . THR A 1 346 ? -13.273 -38.719 -7.922 1 93.94 346 THR A O 1
ATOM 2715 N N . GLU A 1 347 ? -12.156 -40.594 -8.312 1 92.38 347 GLU A N 1
ATOM 2716 C CA . GLU A 1 347 ? -12.547 -41.156 -7.027 1 92.38 347 GLU A CA 1
ATOM 2717 C C . GLU A 1 347 ? -11.742 -40.531 -5.883 1 92.38 347 GLU A C 1
ATOM 2719 O O . GLU A 1 347 ? -12.094 -40.719 -4.715 1 92.38 347 GLU A O 1
ATOM 2724 N N . PHE A 1 348 ? -10.711 -39.844 -6.27 1 94.81 348 PHE A N 1
ATOM 2725 C CA . PHE A 1 348 ? -9.875 -39.25 -5.238 1 94.81 348 PHE A CA 1
ATOM 2726 C C . PHE A 1 348 ? -10.5 -37.969 -4.707 1 94.81 348 PHE A C 1
ATOM 2728 O O . PHE A 1 348 ? -11.125 -37.219 -5.461 1 94.81 348 PHE A O 1
ATOM 2735 N N . ASP A 1 349 ? -10.328 -37.75 -3.43 1 96.31 349 ASP A N 1
ATOM 2736 C CA . ASP A 1 349 ? -10.625 -36.5 -2.748 1 96.31 349 ASP A CA 1
ATOM 2737 C C . ASP A 1 349 ? -9.352 -35.875 -2.18 1 96.31 349 ASP A C 1
ATOM 2739 O O . ASP A 1 349 ? -8.898 -36.25 -1.1 1 96.31 349 ASP A O 1
ATOM 2743 N N . CYS A 1 350 ? -8.891 -34.875 -2.836 1 97.25 350 CYS A N 1
ATOM 2744 C CA . CYS A 1 350 ? -7.605 -34.281 -2.482 1 97.25 350 CYS A CA 1
ATOM 2745 C C . CYS A 1 350 ? -7.703 -33.5 -1.188 1 97.25 350 CYS A C 1
ATOM 2747 O O . CYS A 1 350 ? -6.684 -33.188 -0.564 1 97.25 350 CYS A O 1
ATOM 2749 N N . ASP A 1 351 ? -8.922 -33.125 -0.769 1 97.06 351 ASP A N 1
ATOM 2750 C CA . ASP A 1 351 ? -9.062 -32.531 0.559 1 97.06 351 ASP A CA 1
ATOM 2751 C C . ASP A 1 351 ? -8.703 -33.531 1.648 1 97.06 351 ASP A C 1
ATOM 2753 O O . ASP A 1 351 ? -7.996 -33.188 2.602 1 97.06 351 ASP A O 1
ATOM 2757 N N . LYS A 1 352 ? -9.172 -34.75 1.483 1 96.81 352 LYS A N 1
ATOM 2758 C CA . LYS A 1 352 ? -8.852 -35.812 2.42 1 96.81 352 LYS A CA 1
ATOM 2759 C C . LYS A 1 352 ? -7.379 -36.219 2.332 1 96.81 352 LYS A C 1
ATOM 2761 O O . LYS A 1 352 ? -6.723 -36.406 3.355 1 96.81 352 LYS A O 1
ATOM 2766 N N . LEU A 1 353 ? -6.926 -36.312 1.117 1 97.38 353 LEU A N 1
ATOM 2767 C CA . LEU A 1 353 ? -5.523 -36.656 0.912 1 97.38 353 LEU A CA 1
ATOM 2768 C C . LEU A 1 353 ? -4.609 -35.625 1.562 1 97.38 353 LEU A C 1
ATOM 2770 O O . LEU A 1 353 ? -3.564 -35.969 2.117 1 97.38 353 LEU A O 1
ATOM 2774 N N . TYR A 1 354 ? -4.992 -34.344 1.462 1 97.88 354 TYR A N 1
ATOM 2775 C CA . TYR A 1 354 ? -4.219 -33.281 2.088 1 97.88 354 TYR A CA 1
ATOM 2776 C C . TYR A 1 354 ? -4.086 -33.5 3.588 1 97.88 354 TYR A C 1
ATOM 2778 O O . TYR A 1 354 ? -2.99 -33.406 4.145 1 97.88 354 TYR A O 1
ATOM 2786 N N . ASP A 1 355 ? -5.176 -33.781 4.238 1 97.31 355 ASP A N 1
ATOM 2787 C CA . ASP A 1 355 ? -5.172 -34 5.68 1 97.31 355 ASP A CA 1
ATOM 2788 C C . ASP A 1 355 ? -4.223 -35.125 6.07 1 97.31 355 ASP A C 1
ATOM 2790 O O . ASP A 1 355 ? -3.48 -35.031 7.047 1 97.31 355 ASP A O 1
ATOM 2794 N N . ILE A 1 356 ? -4.246 -36.188 5.34 1 97.38 356 ILE A N 1
ATOM 2795 C CA . ILE A 1 356 ? -3.389 -37.344 5.59 1 97.38 356 ILE A CA 1
ATOM 2796 C C . ILE A 1 356 ? -1.927 -36.938 5.391 1 97.38 356 ILE A C 1
ATOM 2798 O O . ILE A 1 356 ? -1.086 -37.188 6.254 1 97.38 356 ILE A O 1
ATOM 2802 N N . CYS A 1 357 ? -1.614 -36.312 4.258 1 97.88 357 CYS A N 1
ATOM 2803 C CA . CYS A 1 357 ? -0.249 -35.938 3.932 1 97.88 357 CYS A CA 1
ATOM 2804 C C . CYS A 1 357 ? 0.3 -34.938 4.973 1 97.88 357 CYS A C 1
ATOM 2806 O O . CYS A 1 357 ? 1.446 -35.094 5.406 1 97.88 357 CYS A O 1
ATOM 2808 N N . PHE A 1 358 ? -0.545 -33.969 5.371 1 96.81 358 PHE A N 1
ATOM 2809 C CA . PHE A 1 358 ? -0.135 -32.969 6.328 1 96.81 358 PHE A CA 1
ATOM 2810 C C . PHE A 1 358 ? 0.128 -33.562 7.695 1 96.81 358 PHE A C 1
ATOM 2812 O O . PHE A 1 358 ? 1.155 -33.312 8.32 1 96.81 358 PHE A O 1
ATOM 2819 N N . ASN A 1 359 ? -0.743 -34.406 8.133 1 95.5 359 ASN A N 1
ATOM 2820 C CA . ASN A 1 359 ? -0.713 -34.906 9.508 1 95.5 359 ASN A CA 1
ATOM 2821 C C . ASN A 1 359 ? 0.224 -36.094 9.656 1 95.5 359 ASN A C 1
ATOM 2823 O O . ASN A 1 359 ? 0.877 -36.25 10.688 1 95.5 359 ASN A O 1
ATOM 2827 N N . GLU A 1 360 ? 0.296 -36.938 8.656 1 96.19 360 GLU A N 1
ATOM 2828 C CA . GLU A 1 360 ? 0.975 -38.219 8.812 1 96.19 360 GLU A CA 1
ATOM 2829 C C . GLU A 1 360 ? 2.299 -38.25 8.055 1 96.19 360 GLU A C 1
ATOM 2831 O O . GLU A 1 360 ? 3.215 -39 8.422 1 96.19 360 GLU A O 1
ATOM 2836 N N . TYR A 1 361 ? 2.41 -37.406 7.078 1 96.81 361 TYR A N 1
ATOM 2837 C CA . TYR A 1 361 ? 3.592 -37.5 6.23 1 96.81 361 TYR A CA 1
ATOM 2838 C C . TYR A 1 361 ? 4.367 -36.188 6.195 1 96.81 361 TYR A C 1
ATOM 2840 O O . TYR A 1 361 ? 5.395 -36.094 5.52 1 96.81 361 TYR A O 1
ATOM 2848 N N . SER A 1 362 ? 3.904 -35.125 6.812 1 96.44 362 SER A N 1
ATOM 2849 C CA . SER A 1 362 ? 4.574 -33.844 7 1 96.44 362 SER A CA 1
ATOM 2850 C C . SER A 1 362 ? 4.879 -33.188 5.664 1 96.44 362 SER A C 1
ATOM 2852 O O . SER A 1 362 ? 5.984 -32.688 5.449 1 96.44 362 SER A O 1
ATOM 2854 N N . VAL A 1 363 ? 3.951 -33.25 4.738 1 97.62 363 VAL A N 1
ATOM 2855 C CA . VAL A 1 363 ? 4.004 -32.562 3.457 1 97.62 363 VAL A CA 1
ATOM 2856 C C . VAL A 1 363 ? 2.666 -31.875 3.189 1 97.62 363 VAL A C 1
ATOM 2858 O O . VAL A 1 363 ? 1.609 -32.375 3.559 1 97.62 363 VAL A O 1
ATOM 2861 N N . ASP A 1 364 ? 2.762 -30.672 2.611 1 96.25 364 ASP A N 1
ATOM 2862 C CA . ASP A 1 364 ? 1.49 -30.062 2.244 1 96.25 364 ASP A CA 1
ATOM 2863 C C . ASP A 1 364 ? 1.497 -29.609 0.785 1 96.25 364 ASP A C 1
ATOM 2865 O O . ASP A 1 364 ? 2.551 -29.578 0.147 1 96.25 364 ASP A O 1
ATOM 2869 N N . PHE A 1 365 ? 0.347 -29.547 0.24 1 97.81 365 PHE A N 1
ATOM 2870 C CA . PHE A 1 365 ? 0.073 -29.047 -1.104 1 97.81 365 PHE A CA 1
ATOM 2871 C C . PHE A 1 365 ? -1.223 -28.25 -1.132 1 97.81 365 PHE A C 1
ATOM 2873 O O . PHE A 1 365 ? -1.913 -28.141 -0.116 1 97.81 365 PHE A O 1
ATOM 2880 N N . ASN A 1 366 ? -1.534 -27.609 -2.256 1 98.06 366 ASN A N 1
ATOM 2881 C CA . ASN A 1 366 ? -2.801 -26.891 -2.355 1 98.06 366 ASN A CA 1
ATOM 2882 C C . ASN A 1 366 ? -3.912 -27.797 -2.895 1 98.06 366 ASN A C 1
ATOM 2884 O O . ASN A 1 366 ? -3.734 -28.469 -3.91 1 98.06 366 ASN A O 1
ATOM 2888 N N . LYS A 1 367 ? -5.039 -27.75 -2.225 1 97.69 367 LYS A N 1
ATOM 2889 C CA . LYS A 1 367 ? -6.23 -28.484 -2.639 1 97.69 367 LYS A CA 1
ATOM 2890 C C . LYS A 1 367 ? -6.879 -27.844 -3.859 1 97.69 367 LYS A C 1
ATOM 2892 O O . LYS A 1 367 ? -7.043 -26.609 -3.91 1 97.69 367 LYS A O 1
ATOM 2897 N N . GLY A 1 368 ? -7.191 -28.703 -4.781 1 98.06 368 GLY A N 1
ATOM 2898 C CA . GLY A 1 368 ? -7.781 -28.203 -6.012 1 98.06 368 GLY A CA 1
ATOM 2899 C C . GLY A 1 368 ? -9.078 -27.453 -5.789 1 98.06 368 GLY A C 1
ATOM 2900 O O . GLY A 1 368 ? -9.359 -26.469 -6.473 1 98.06 368 GLY A O 1
ATOM 2901 N N . SER A 1 369 ? -9.852 -27.781 -4.836 1 97.38 369 SER A N 1
ATOM 2902 C CA . SER A 1 369 ? -11.156 -27.188 -4.555 1 97.38 369 SER A CA 1
ATOM 2903 C C . SER A 1 369 ? -11.016 -25.719 -4.191 1 97.38 369 SER A C 1
ATOM 2905 O O . SER A 1 369 ? -11.938 -24.922 -4.43 1 97.38 369 SER A O 1
ATOM 2907 N N . GLY A 1 370 ? -9.844 -25.344 -3.682 1 96.69 370 GLY A N 1
ATOM 2908 C CA . GLY A 1 370 ? -9.617 -23.953 -3.271 1 96.69 370 GLY A CA 1
ATOM 2909 C C . GLY A 1 370 ? -9.469 -23 -4.441 1 96.69 370 GLY A C 1
ATOM 2910 O O . GLY A 1 370 ? -9.617 -21.797 -4.281 1 96.69 370 GLY A O 1
ATOM 2911 N N . PHE A 1 371 ? -9.234 -23.531 -5.625 1 98.06 371 PHE A N 1
ATOM 2912 C CA . PHE A 1 371 ? -9.008 -22.719 -6.809 1 98.06 371 PHE A CA 1
ATOM 2913 C C . PHE A 1 371 ? -10.305 -22.516 -7.586 1 98.06 371 PHE A C 1
ATOM 2915 O O . PHE A 1 371 ? -10.305 -21.875 -8.641 1 98.06 371 PHE A O 1
ATOM 2922 N N . SER A 1 372 ? -11.438 -23.062 -7.031 1 97.69 372 SER A N 1
ATOM 2923 C CA . SER A 1 372 ? -12.734 -23.031 -7.699 1 97.69 372 SER A CA 1
ATOM 2924 C C . SER A 1 372 ? -13.695 -22.094 -6.977 1 97.69 372 SER A C 1
ATOM 2926 O O . SER A 1 372 ? -13.758 -22.078 -5.746 1 97.69 372 SER A O 1
ATOM 2928 N N . CYS A 1 373 ? -14.352 -21.281 -7.738 1 94.75 373 CYS A N 1
ATOM 2929 C CA . CYS A 1 373 ? -15.375 -20.438 -7.121 1 94.75 373 CYS A CA 1
ATOM 2930 C C . CYS A 1 373 ? -16.609 -21.266 -6.754 1 94.75 373 CYS A C 1
ATOM 2932 O O . CYS A 1 373 ? -17.469 -20.797 -6.008 1 94.75 373 CYS A O 1
ATOM 2934 N N . LYS A 1 374 ? -16.672 -22.562 -7.215 1 93.88 374 LYS A N 1
ATOM 2935 C CA . LYS A 1 374 ? -17.812 -23.422 -6.949 1 93.88 374 LYS A CA 1
ATOM 2936 C C . LYS A 1 374 ? -17.391 -24.641 -6.133 1 93.88 374 LYS A C 1
ATOM 2938 O O . LYS A 1 374 ? -18.203 -25.562 -5.918 1 93.88 374 LYS A O 1
ATOM 2943 N N . GLY A 1 375 ? -16.188 -24.688 -5.75 1 93.19 375 GLY A N 1
ATOM 2944 C CA . GLY A 1 375 ? -15.695 -25.781 -4.941 1 93.19 375 GLY A CA 1
ATOM 2945 C C . GLY A 1 375 ? -15.5 -27.062 -5.73 1 93.19 375 GLY A C 1
ATOM 2946 O O . GLY A 1 375 ? -15.594 -28.172 -5.18 1 93.19 375 GLY A O 1
ATOM 2947 N N . GLN A 1 376 ? -15.148 -26.906 -7 1 95.56 376 GLN A N 1
ATOM 2948 C CA . GLN A 1 376 ? -14.906 -28.047 -7.883 1 95.56 376 GLN A CA 1
ATOM 2949 C C . GLN A 1 376 ? -13.453 -28.484 -7.812 1 95.56 376 GLN A C 1
ATOM 2951 O O . GLN A 1 376 ? -12.703 -28.062 -6.93 1 95.56 376 GLN A O 1
ATOM 2956 N N . TYR A 1 377 ? -13.094 -29.547 -8.562 1 97.44 377 TYR A N 1
ATOM 2957 C CA . TYR A 1 377 ? -11.734 -30.047 -8.742 1 97.44 377 TYR A CA 1
ATOM 2958 C C . TYR A 1 377 ? -11.234 -30.719 -7.473 1 97.44 377 TYR A C 1
ATOM 2960 O O . TYR A 1 377 ? -10.094 -30.516 -7.055 1 97.44 377 TYR A O 1
ATOM 2968 N N . LYS A 1 378 ? -12.062 -31.469 -6.852 1 97.56 378 LYS A N 1
ATOM 2969 C CA . LYS A 1 378 ? -11.727 -32.156 -5.605 1 97.56 378 LYS A CA 1
ATOM 2970 C C . LYS A 1 378 ? -10.656 -33.219 -5.828 1 97.56 378 LYS A C 1
ATOM 2972 O O . LYS A 1 378 ? -9.969 -33.625 -4.883 1 97.56 378 LYS A O 1
ATOM 2977 N N . ASN A 1 379 ? -10.531 -33.688 -7.078 1 97.5 379 ASN A N 1
ATOM 2978 C CA . ASN A 1 379 ? -9.523 -34.719 -7.371 1 97.5 379 ASN A CA 1
ATOM 2979 C C . ASN A 1 379 ? -8.234 -34.094 -7.895 1 97.5 379 ASN A C 1
ATOM 2981 O O . ASN A 1 379 ? -7.395 -34.781 -8.477 1 97.5 379 ASN A O 1
ATOM 2985 N N . CYS A 1 380 ? -8.086 -32.781 -7.707 1 98 380 CYS A N 1
ATOM 2986 C CA . CYS A 1 380 ? -6.914 -32.094 -8.234 1 98 380 CYS A CA 1
ATOM 2987 C C . CYS A 1 380 ? -6.086 -31.484 -7.105 1 98 380 CYS A C 1
ATOM 2989 O O . CYS A 1 380 ? -6.594 -31.266 -6.004 1 98 380 CYS A O 1
ATOM 2991 N N . MET A 1 381 ? -4.816 -31.281 -7.316 1 98 381 MET A N 1
ATOM 2992 C CA . MET A 1 381 ? -3.92 -30.547 -6.426 1 98 381 MET A CA 1
ATOM 2993 C C . MET A 1 381 ? -2.934 -29.703 -7.227 1 98 381 MET A C 1
ATOM 2995 O O . MET A 1 381 ? -2.652 -30 -8.391 1 98 381 MET A O 1
ATOM 2999 N N . ARG A 1 382 ? -2.482 -28.609 -6.727 1 98.62 382 ARG A N 1
ATOM 3000 C CA . ARG A 1 382 ? -1.411 -27.797 -7.285 1 98.62 382 ARG A CA 1
ATOM 3001 C C . ARG A 1 382 ? -0.119 -27.969 -6.496 1 98.62 382 ARG A C 1
ATOM 3003 O O . ARG A 1 382 ? -0.112 -27.844 -5.27 1 98.62 382 ARG A O 1
ATOM 3010 N N . LEU A 1 383 ? 0.951 -28.25 -7.164 1 98.69 383 LEU A N 1
ATOM 3011 C CA . LEU A 1 383 ? 2.262 -28.422 -6.551 1 98.69 383 LEU A CA 1
ATOM 3012 C C . LEU A 1 383 ? 3.232 -27.344 -7.004 1 98.69 383 LEU A C 1
ATOM 3014 O O . LEU A 1 383 ? 3.383 -27.109 -8.203 1 98.69 383 LEU A O 1
ATOM 3018 N N . SER A 1 384 ? 3.893 -26.734 -6.082 1 98.5 384 SER A N 1
ATOM 3019 C CA . SER A 1 384 ? 4.91 -25.734 -6.375 1 98.5 384 SER A CA 1
ATOM 3020 C C . SER A 1 384 ? 6.289 -26.359 -6.508 1 98.5 384 SER A C 1
ATOM 3022 O O . SER A 1 384 ? 6.68 -27.203 -5.691 1 98.5 384 SER A O 1
ATOM 3024 N N . PHE A 1 385 ? 7.043 -25.984 -7.5 1 98.25 385 PHE A N 1
ATOM 3025 C CA . PHE A 1 385 ? 8.414 -26.469 -7.641 1 98.25 385 PHE A CA 1
ATOM 3026 C C . PHE A 1 385 ? 9.414 -25.359 -7.359 1 98.25 385 PHE A C 1
ATOM 3028 O O . PHE A 1 385 ? 10.625 -25.547 -7.512 1 98.25 385 PHE A O 1
ATOM 3035 N N . ALA A 1 386 ? 8.945 -24.219 -6.902 1 97.44 386 ALA A N 1
ATOM 3036 C CA . ALA A 1 386 ? 9.789 -23.031 -6.824 1 97.44 386 ALA A CA 1
ATOM 3037 C C . ALA A 1 386 ? 10.414 -22.891 -5.438 1 97.44 386 ALA A C 1
ATOM 3039 O O . ALA A 1 386 ? 11.5 -22.312 -5.293 1 97.44 386 ALA A O 1
ATOM 3040 N N . PHE A 1 387 ? 9.789 -23.422 -4.426 1 96.88 387 PHE A N 1
ATOM 3041 C CA . PHE A 1 387 ? 10.102 -23.078 -3.043 1 96.88 387 PHE A CA 1
ATOM 3042 C C . PHE A 1 387 ? 11.18 -24.016 -2.492 1 96.88 387 PHE A C 1
ATOM 3044 O O . PHE A 1 387 ? 12.031 -23.594 -1.704 1 96.88 387 PHE A O 1
ATOM 3051 N N . LEU A 1 388 ? 11.172 -25.312 -2.885 1 97.06 388 LEU A N 1
ATOM 3052 C CA . LEU A 1 388 ? 12.055 -26.344 -2.35 1 97.06 388 LEU A CA 1
ATOM 3053 C C . LEU A 1 388 ? 13.156 -26.688 -3.346 1 97.06 388 LEU A C 1
ATOM 3055 O O . LEU A 1 388 ? 13.023 -26.422 -4.543 1 97.06 388 LEU A O 1
ATOM 3059 N N . ASP A 1 389 ? 14.188 -27.266 -2.867 1 97.12 389 ASP A N 1
ATOM 3060 C CA . ASP A 1 389 ? 15.242 -27.75 -3.752 1 97.12 389 ASP A CA 1
ATOM 3061 C C . ASP A 1 389 ? 14.875 -29.109 -4.355 1 97.12 389 ASP A C 1
ATOM 3063 O O . ASP A 1 389 ? 13.898 -29.734 -3.938 1 97.12 389 ASP A O 1
ATOM 3067 N N . SER A 1 390 ? 15.633 -29.594 -5.281 1 97.5 390 SER A N 1
ATOM 3068 C CA . SER A 1 390 ? 15.297 -30.766 -6.082 1 97.5 390 SER A CA 1
ATOM 3069 C C . SER A 1 390 ? 15.211 -32.031 -5.219 1 97.5 390 SER A C 1
ATOM 3071 O O . SER A 1 390 ? 14.25 -32.781 -5.316 1 97.5 390 SER A O 1
ATOM 3073 N N . PRO A 1 391 ? 16.156 -32.25 -4.312 1 97.94 391 PRO A N 1
ATOM 3074 C CA . PRO A 1 391 ? 16.062 -33.438 -3.48 1 97.94 391 PRO A CA 1
ATOM 3075 C C . PRO A 1 391 ? 14.82 -33.438 -2.584 1 97.94 391 PRO A C 1
ATOM 3077 O O . PRO A 1 391 ? 14.172 -34.469 -2.412 1 97.94 391 PRO A O 1
ATOM 3080 N N . THR A 1 392 ? 14.562 -32.281 -2.039 1 98.19 392 THR A N 1
ATOM 3081 C CA . THR A 1 392 ? 13.406 -32.188 -1.16 1 98.19 392 THR A CA 1
ATOM 3082 C C . THR A 1 392 ? 12.109 -32.344 -1.948 1 98.19 392 THR A C 1
ATOM 3084 O O . THR A 1 392 ? 11.141 -32.906 -1.444 1 98.19 392 THR A O 1
ATOM 3087 N N . LEU A 1 393 ? 12.047 -31.875 -3.166 1 98.31 393 LEU A N 1
ATOM 3088 C CA . LEU A 1 393 ? 10.898 -32.062 -4.043 1 98.31 393 LEU A CA 1
ATOM 3089 C C . LEU A 1 393 ? 10.625 -33.531 -4.266 1 98.31 393 LEU A C 1
ATOM 3091 O O . LEU A 1 393 ? 9.477 -34 -4.137 1 98.31 393 LEU A O 1
ATOM 3095 N N . GLU A 1 394 ? 11.633 -34.219 -4.598 1 98.38 394 GLU A N 1
ATOM 3096 C CA . GLU A 1 394 ? 11.477 -35.656 -4.832 1 98.38 394 GLU A CA 1
ATOM 3097 C C . GLU A 1 394 ? 10.977 -36.375 -3.576 1 98.38 394 GLU A C 1
ATOM 3099 O O . GLU A 1 394 ? 10.094 -37.219 -3.654 1 98.38 394 GLU A O 1
ATOM 3104 N N . HIS A 1 395 ? 11.57 -36 -2.445 1 98.5 395 HIS A N 1
ATOM 3105 C CA . HIS A 1 395 ? 11.141 -36.562 -1.174 1 98.5 395 HIS A CA 1
ATOM 3106 C C . HIS A 1 395 ? 9.656 -36.312 -0.933 1 98.5 395 HIS A C 1
ATOM 3108 O O . HIS A 1 395 ? 8.922 -37.219 -0.524 1 98.5 395 HIS A O 1
ATOM 3114 N N . CYS A 1 396 ? 9.219 -35.094 -1.189 1 98.62 396 CYS A N 1
ATOM 3115 C CA . CYS A 1 396 ? 7.82 -34.75 -0.982 1 98.62 396 CYS A CA 1
ATOM 3116 C C . CYS A 1 396 ? 6.906 -35.594 -1.868 1 98.62 396 CYS A C 1
ATOM 3118 O O . CYS A 1 396 ? 5.859 -36.062 -1.419 1 98.62 396 CYS A O 1
ATOM 3120 N N . VAL A 1 397 ? 7.293 -35.812 -3.08 1 98.38 397 VAL A N 1
ATOM 3121 C CA . VAL A 1 397 ? 6.496 -36.594 -4.012 1 98.38 397 VAL A CA 1
ATOM 3122 C C . VAL A 1 397 ? 6.41 -38.031 -3.516 1 98.38 397 VAL A C 1
ATOM 3124 O O . VAL A 1 397 ? 5.344 -38.656 -3.564 1 98.38 397 VAL A O 1
ATOM 3127 N N . LYS A 1 398 ? 7.492 -38.562 -3.008 1 98.44 398 LYS A N 1
ATOM 3128 C CA . LYS A 1 398 ? 7.504 -39.906 -2.461 1 98.44 398 LYS A CA 1
ATOM 3129 C C . LYS A 1 398 ? 6.543 -40.031 -1.281 1 98.44 398 LYS A C 1
ATOM 3131 O O . LYS A 1 398 ? 5.852 -41.062 -1.145 1 98.44 398 LYS A O 1
ATOM 3136 N N . GLN A 1 399 ? 6.559 -39.031 -0.455 1 98.25 399 GLN A N 1
ATOM 3137 C CA . GLN A 1 399 ? 5.664 -39.031 0.698 1 98.25 399 GLN A CA 1
ATOM 3138 C C . GLN A 1 399 ? 4.203 -39 0.26 1 98.25 399 GLN A C 1
ATOM 3140 O O . GLN A 1 399 ? 3.367 -39.719 0.827 1 98.25 399 GLN A O 1
ATOM 3145 N N . ILE A 1 400 ? 3.869 -38.25 -0.734 1 98 400 ILE A N 1
ATOM 3146 C CA . ILE A 1 400 ? 2.504 -38.188 -1.246 1 98 400 ILE A CA 1
ATOM 3147 C C . ILE A 1 400 ? 2.133 -39.531 -1.862 1 98 400 ILE A C 1
ATOM 3149 O O . ILE A 1 400 ? 1.021 -40.031 -1.662 1 98 400 ILE A O 1
ATOM 3153 N N . ALA A 1 401 ? 3.061 -40.125 -2.578 1 97.12 401 ALA A N 1
ATOM 3154 C CA . ALA A 1 401 ? 2.842 -41.438 -3.197 1 97.12 401 ALA A CA 1
ATOM 3155 C C . ALA A 1 401 ? 2.531 -42.5 -2.145 1 97.12 401 ALA A C 1
ATOM 3157 O O . ALA A 1 401 ? 1.633 -43.312 -2.33 1 97.12 401 ALA A O 1
ATOM 3158 N N . LEU A 1 402 ? 3.262 -42.469 -1.09 1 97.06 402 LEU A N 1
ATOM 3159 C CA . LEU A 1 402 ? 3.041 -43.406 0.002 1 97.06 402 LEU A CA 1
ATOM 3160 C C . LEU A 1 402 ? 1.662 -43.188 0.622 1 97.06 402 LEU A C 1
ATOM 3162 O O . LEU A 1 402 ? 0.974 -44.188 0.942 1 97.06 402 LEU A O 1
ATOM 3166 N N . ALA A 1 403 ? 1.328 -41.938 0.793 1 96.88 403 ALA A N 1
ATOM 3167 C CA . ALA A 1 403 ? 0.01 -41.625 1.337 1 96.88 403 ALA A CA 1
ATOM 3168 C C . ALA A 1 403 ? -1.099 -42.188 0.44 1 96.88 403 ALA A C 1
ATOM 3170 O O . ALA A 1 403 ? -2.109 -42.688 0.931 1 96.88 403 ALA A O 1
ATOM 3171 N N . ILE A 1 404 ? -0.943 -42.062 -0.86 1 95.88 404 ILE A N 1
ATOM 3172 C CA . ILE A 1 404 ? -1.926 -42.562 -1.821 1 95.88 404 ILE A CA 1
ATOM 3173 C C . ILE A 1 404 ? -1.995 -44.094 -1.758 1 95.88 404 ILE A C 1
ATOM 3175 O O . ILE A 1 404 ? -3.082 -44.656 -1.677 1 95.88 404 ILE A O 1
ATOM 3179 N N . GLU A 1 405 ? -0.913 -44.688 -1.697 1 94.38 405 GLU A N 1
ATOM 3180 C CA . GLU A 1 405 ? -0.829 -46.156 -1.708 1 94.38 405 GLU A CA 1
ATOM 3181 C C . GLU A 1 405 ? -1.489 -46.75 -0.47 1 94.38 405 GLU A C 1
ATOM 3183 O O . GLU A 1 405 ? -2.191 -47.75 -0.561 1 94.38 405 GLU A O 1
ATOM 3188 N N . GLU A 1 406 ? -1.308 -46.094 0.576 1 93.25 406 GLU A N 1
ATOM 3189 C CA . GLU A 1 406 ? -1.76 -46.656 1.847 1 93.25 406 GLU A CA 1
ATOM 3190 C C . GLU A 1 406 ? -3.236 -46.375 2.09 1 93.25 406 GLU A C 1
ATOM 3192 O O . GLU A 1 406 ? -3.928 -47.125 2.768 1 93.25 406 GLU A O 1
ATOM 3197 N N . ASN A 1 407 ? -3.717 -45.344 1.552 1 89.31 407 ASN A N 1
ATOM 3198 C CA . ASN A 1 407 ? -5.043 -44.875 1.956 1 89.31 407 ASN A CA 1
ATOM 3199 C C . ASN A 1 407 ? -6.039 -44.969 0.805 1 89.31 407 ASN A C 1
ATOM 3201 O O . ASN A 1 407 ? -7.25 -44.906 1.021 1 89.31 407 ASN A O 1
ATOM 3205 N N . PHE A 1 408 ? -5.551 -45.094 -0.307 1 83.56 408 PHE A N 1
ATOM 3206 C CA . PHE A 1 408 ? -6.422 -45.219 -1.469 1 83.56 408 PHE A CA 1
ATOM 3207 C C . PHE A 1 408 ? -6.035 -46.406 -2.32 1 83.56 408 PHE A C 1
ATOM 3209 O O . PHE A 1 408 ? -5.656 -46.25 -3.484 1 83.56 408 PHE A O 1
ATOM 3216 N N . PRO A 1 409 ? -6.117 -47.594 -1.653 1 68.69 409 PRO A N 1
ATOM 3217 C CA . PRO A 1 409 ? -5.668 -48.781 -2.385 1 68.69 409 PRO A CA 1
ATOM 3218 C C . PRO A 1 409 ? -6.465 -49.031 -3.664 1 68.69 409 PRO A C 1
ATOM 3220 O O . PRO A 1 409 ? -7.648 -48.688 -3.73 1 68.69 409 PRO A O 1
ATOM 3223 N N . ARG A 1 410 ? -5.73 -49.188 -4.734 1 64.88 410 ARG A N 1
ATOM 3224 C CA . ARG A 1 410 ? -6.32 -49.562 -6.016 1 64.88 410 ARG A CA 1
ATOM 3225 C C . ARG A 1 410 ? -7.258 -50.75 -5.863 1 64.88 410 ARG A C 1
ATOM 3227 O O . ARG A 1 410 ? -6.988 -51.656 -5.078 1 64.88 410 ARG A O 1
ATOM 3234 N N . ASN A 1 411 ? -8.539 -50.531 -6.086 1 48.03 411 ASN A N 1
ATOM 3235 C CA . ASN A 1 411 ? -9.281 -51.781 -6.27 1 48.03 411 ASN A CA 1
ATOM 3236 C C . ASN A 1 411 ? -8.656 -52.656 -7.355 1 48.03 411 ASN A C 1
ATOM 3238 O O . ASN A 1 411 ? -8.188 -52.125 -8.375 1 48.03 411 ASN A O 1
ATOM 3242 N N . MET B 1 1 ? 16.359 12.914 -10 1 62.22 1 MET B N 1
ATOM 3243 C CA . MET B 1 1 ? 15.18 12.203 -9.5 1 62.22 1 MET B CA 1
ATOM 3244 C C . MET B 1 1 ? 14.039 13.172 -9.227 1 62.22 1 MET B C 1
ATOM 3246 O O . MET B 1 1 ? 14.266 14.328 -8.859 1 62.22 1 MET B O 1
ATOM 3250 N N . THR B 1 2 ? 12.836 12.789 -9.688 1 70.31 2 THR B N 1
ATOM 3251 C CA . THR B 1 2 ? 11.641 13.617 -9.594 1 70.31 2 THR B CA 1
ATOM 3252 C C . THR B 1 2 ? 10.828 13.258 -8.352 1 70.31 2 THR B C 1
ATOM 3254 O O . THR B 1 2 ? 10.977 12.156 -7.812 1 70.31 2 THR B O 1
ATOM 3257 N N . THR B 1 3 ? 10.203 14.227 -7.785 1 82.06 3 THR B N 1
ATOM 3258 C CA . THR B 1 3 ? 9.336 14.039 -6.625 1 82.06 3 THR B CA 1
ATOM 3259 C C . THR B 1 3 ? 7.914 14.5 -6.934 1 82.06 3 THR B C 1
ATOM 3261 O O . THR B 1 3 ? 7.625 14.938 -8.047 1 82.06 3 THR B O 1
ATOM 3264 N N . MET B 1 4 ? 7.094 14.383 -5.945 1 83.38 4 MET B N 1
ATOM 3265 C CA . MET B 1 4 ? 5.707 14.836 -6.035 1 83.38 4 MET B CA 1
ATOM 3266 C C . MET B 1 4 ? 5.637 16.359 -6.141 1 83.38 4 MET B C 1
ATOM 3268 O O . MET B 1 4 ? 4.602 16.906 -6.52 1 83.38 4 MET B O 1
ATOM 3272 N N . PHE B 1 5 ? 6.723 17.078 -5.883 1 81.38 5 PHE B N 1
ATOM 3273 C CA . PHE B 1 5 ? 6.66 18.531 -5.766 1 81.38 5 PHE B CA 1
ATOM 3274 C C . PHE B 1 5 ? 7.496 19.188 -6.852 1 81.38 5 PHE B C 1
ATOM 3276 O O . PHE B 1 5 ? 7.965 20.312 -6.672 1 81.38 5 PHE B O 1
ATOM 3283 N N . ASP B 1 6 ? 7.676 18.531 -7.949 1 78.94 6 ASP B N 1
ATOM 3284 C CA . ASP B 1 6 ? 8.477 19.062 -9.047 1 78.94 6 ASP B CA 1
ATOM 3285 C C . ASP B 1 6 ? 7.812 20.297 -9.664 1 78.94 6 ASP B C 1
ATOM 3287 O O . ASP B 1 6 ? 8.469 21.078 -10.359 1 78.94 6 ASP B O 1
ATOM 3291 N N . TYR B 1 7 ? 6.566 20.562 -9.336 1 76 7 TYR B N 1
ATOM 3292 C CA . TYR B 1 7 ? 5.859 21.719 -9.859 1 76 7 TYR B CA 1
ATOM 3293 C C . TYR B 1 7 ? 6.43 23.016 -9.281 1 76 7 TYR B C 1
ATOM 3295 O O . TYR B 1 7 ? 6.223 24.094 -9.828 1 76 7 TYR B O 1
ATOM 3303 N N . LEU B 1 8 ? 7.172 22.891 -8.203 1 80.56 8 LEU B N 1
ATOM 3304 C CA . LEU B 1 8 ? 7.77 24.062 -7.559 1 80.56 8 LEU B CA 1
ATOM 3305 C C . LEU B 1 8 ? 8.945 24.594 -8.375 1 80.56 8 LEU B C 1
ATOM 3307 O O . LEU B 1 8 ? 9.398 25.719 -8.148 1 80.56 8 LEU B O 1
ATOM 3311 N N . LYS B 1 9 ? 9.484 23.844 -9.367 1 78.75 9 LYS B N 1
ATOM 3312 C CA . LYS B 1 9 ? 10.586 24.25 -10.242 1 78.75 9 LYS B CA 1
ATOM 3313 C C . LYS B 1 9 ? 10.195 24.109 -11.711 1 78.75 9 LYS B C 1
ATOM 3315 O O . LYS B 1 9 ? 10.516 23.109 -12.359 1 78.75 9 LYS B O 1
ATOM 3320 N N . GLU B 1 10 ? 9.125 24.656 -12.086 1 76.56 10 GLU B N 1
ATOM 3321 C CA . GLU B 1 10 ? 8.68 24.5 -13.469 1 76.56 10 GLU B CA 1
ATOM 3322 C C . GLU B 1 10 ? 8.984 25.734 -14.297 1 76.56 10 GLU B C 1
ATOM 3324 O O . GLU B 1 10 ? 8.898 26.859 -13.789 1 76.56 10 GLU B O 1
ATOM 3329 N N . ASP B 1 11 ? 9.336 25.547 -15.516 1 77.44 11 ASP B N 1
ATOM 3330 C CA . ASP B 1 11 ? 9.539 26.594 -16.516 1 77.44 11 ASP B CA 1
ATOM 3331 C C . ASP B 1 11 ? 10.531 27.641 -16.031 1 77.44 11 ASP B C 1
ATOM 3333 O O . ASP B 1 11 ? 10.289 28.844 -16.172 1 77.44 11 ASP B O 1
ATOM 3337 N N . GLY B 1 12 ? 11.602 27.156 -15.273 1 78.19 12 GLY B N 1
ATOM 3338 C CA . GLY B 1 12 ? 12.672 28.047 -14.844 1 78.19 12 GLY B CA 1
ATOM 3339 C C . GLY B 1 12 ? 12.305 28.875 -13.617 1 78.19 12 GLY B C 1
ATOM 3340 O O . GLY B 1 12 ? 13.141 29.609 -13.094 1 78.19 12 GLY B O 1
ATOM 3341 N N . ARG B 1 13 ? 11.148 28.797 -13.203 1 84.38 13 ARG B N 1
ATOM 3342 C CA . ARG B 1 13 ? 10.68 29.516 -12.016 1 84.38 13 ARG B CA 1
ATOM 3343 C C . ARG B 1 13 ? 10.758 28.625 -10.781 1 84.38 13 ARG B C 1
ATOM 3345 O O . ARG B 1 13 ? 10.492 27.422 -10.852 1 84.38 13 ARG B O 1
ATOM 3352 N N . GLU B 1 14 ? 11.188 29.234 -9.695 1 90.69 14 GLU B N 1
ATOM 3353 C CA . GLU B 1 14 ? 11.211 28.547 -8.406 1 90.69 14 GLU B CA 1
ATOM 3354 C C . GLU B 1 14 ? 10.242 29.203 -7.418 1 90.69 14 GLU B C 1
ATOM 3356 O O . GLU B 1 14 ? 10.281 30.406 -7.195 1 90.69 14 GLU B O 1
ATOM 3361 N N . VAL B 1 15 ? 9.383 28.438 -6.988 1 95.06 15 VAL B N 1
ATOM 3362 C CA . VAL B 1 15 ? 8.406 28.906 -6.008 1 95.06 15 VAL B CA 1
ATOM 3363 C C . VAL B 1 15 ? 8.758 28.359 -4.625 1 95.06 15 VAL B C 1
ATOM 3365 O O . VAL B 1 15 ? 9 27.156 -4.473 1 95.06 15 VAL B O 1
ATOM 3368 N N . LEU B 1 16 ? 8.852 29.203 -3.652 1 96.38 16 LEU B N 1
ATOM 3369 C CA . LEU B 1 16 ? 9.055 28.797 -2.27 1 96.38 16 LEU B CA 1
ATOM 3370 C C . LEU B 1 16 ? 7.734 28.406 -1.615 1 96.38 16 LEU B C 1
ATOM 3372 O O . LEU B 1 16 ? 6.758 29.156 -1.681 1 96.38 16 LEU B O 1
ATOM 3376 N N . SER B 1 17 ? 7.727 27.203 -1.005 1 96.75 17 SER B N 1
ATOM 3377 C CA . SER B 1 17 ? 6.426 26.656 -0.621 1 96.75 17 SER B CA 1
ATOM 3378 C C . SER B 1 17 ? 6.254 26.656 0.895 1 96.75 17 SER B C 1
ATOM 3380 O O . SER B 1 17 ? 7.039 26.031 1.609 1 96.75 17 SER B O 1
ATOM 3382 N N . LEU B 1 18 ? 5.223 27.281 1.363 1 97.94 18 LEU B N 1
ATOM 3383 C CA . LEU B 1 18 ? 4.734 27.156 2.73 1 97.94 18 LEU B CA 1
ATOM 3384 C C . LEU B 1 18 ? 3.553 26.188 2.793 1 97.94 18 LEU B C 1
ATOM 3386 O O . LEU B 1 18 ? 2.828 26.156 3.791 1 97.94 18 LEU B O 1
ATOM 3390 N N . ARG B 1 19 ? 3.373 25.406 1.719 1 96.19 19 ARG B N 1
ATOM 3391 C CA . ARG B 1 19 ? 2.244 24.484 1.588 1 96.19 19 ARG B CA 1
ATOM 3392 C C . ARG B 1 19 ? 2.645 23.062 1.978 1 96.19 19 ARG B C 1
ATOM 3394 O O . ARG B 1 19 ? 1.854 22.344 2.582 1 96.19 19 ARG B O 1
ATOM 3401 N N . VAL B 1 20 ? 3.859 22.641 1.704 1 94.62 20 VAL B N 1
ATOM 3402 C CA . VAL B 1 20 ? 4.312 21.266 1.74 1 94.62 20 VAL B CA 1
ATOM 3403 C C . VAL B 1 20 ? 4.457 20.797 3.189 1 94.62 20 VAL B C 1
ATOM 3405 O O . VAL B 1 20 ? 5.113 21.469 3.996 1 94.62 20 VAL B O 1
ATOM 3408 N N . GLY B 1 21 ? 3.775 19.75 3.488 1 96 21 GLY B N 1
ATOM 3409 C CA . GLY B 1 21 ? 3.883 19.109 4.789 1 96 21 GLY B CA 1
ATOM 3410 C C . GLY B 1 21 ? 4.828 17.922 4.793 1 96 21 GLY B C 1
ATOM 3411 O O . GLY B 1 21 ? 4.395 16.781 4.965 1 96 21 GLY B O 1
ATOM 3412 N N . ALA B 1 22 ? 6.098 18.156 4.676 1 96.75 22 ALA B N 1
ATOM 3413 C CA . ALA B 1 22 ? 7.145 17.141 4.656 1 96.75 22 ALA B CA 1
ATOM 3414 C C . ALA B 1 22 ? 8.438 17.688 5.273 1 96.75 22 ALA B C 1
ATOM 3416 O O . ALA B 1 22 ? 8.648 18.891 5.34 1 96.75 22 ALA B O 1
ATOM 3417 N N . PRO B 1 23 ? 9.336 16.781 5.688 1 97.75 23 PRO B N 1
ATOM 3418 C CA . PRO B 1 23 ? 10.625 17.234 6.207 1 97.75 23 PRO B CA 1
ATOM 3419 C C . PRO B 1 23 ? 11.438 18.016 5.172 1 97.75 23 PRO B C 1
ATOM 3421 O O . PRO B 1 23 ? 11.305 17.766 3.969 1 97.75 23 PRO B O 1
ATOM 3424 N N . SER B 1 24 ? 12.25 18.875 5.66 1 97.12 24 SER B N 1
ATOM 3425 C CA . SER B 1 24 ? 13.133 19.656 4.801 1 97.12 24 SER B CA 1
ATOM 3426 C C . SER B 1 24 ? 14.18 18.781 4.129 1 97.12 24 SER B C 1
ATOM 3428 O O . SER B 1 24 ? 14.352 17.609 4.504 1 97.12 24 SER B O 1
ATOM 3430 N N . GLU B 1 25 ? 14.805 19.391 3.162 1 95.88 25 GLU B N 1
ATOM 3431 C CA . GLU B 1 25 ? 15.891 18.688 2.482 1 95.88 25 GLU B CA 1
ATOM 3432 C C . GLU B 1 25 ? 16.984 18.281 3.465 1 95.88 25 GLU B C 1
ATOM 3434 O O . GLU B 1 25 ? 17.5 17.156 3.398 1 95.88 25 GLU B O 1
ATOM 3439 N N . HIS B 1 26 ? 17.328 19.172 4.375 1 97.31 26 HIS B N 1
ATOM 3440 C CA . HIS B 1 26 ? 18.344 18.906 5.391 1 97.31 26 HIS B CA 1
ATOM 3441 C C . HIS B 1 26 ? 17.984 17.688 6.227 1 97.31 26 HIS B C 1
ATOM 3443 O O . HIS B 1 26 ? 18.812 16.812 6.441 1 97.31 26 HIS B O 1
ATOM 3449 N N . LEU B 1 27 ? 16.766 17.609 6.66 1 97.94 27 LEU B N 1
ATOM 3450 C CA . LEU B 1 27 ? 16.328 16.5 7.492 1 97.94 27 LEU B CA 1
ATOM 3451 C C . LEU B 1 27 ? 16.25 15.203 6.684 1 97.94 27 LEU B C 1
ATOM 3453 O O . LEU B 1 27 ? 16.5 14.117 7.211 1 97.94 27 LEU B O 1
ATOM 3457 N N . ARG B 1 28 ? 15.969 15.258 5.406 1 97.62 28 ARG B N 1
ATOM 3458 C CA . ARG B 1 28 ? 15.938 14.07 4.562 1 97.62 28 ARG B CA 1
ATOM 3459 C C . ARG B 1 28 ? 17.344 13.531 4.316 1 97.62 28 ARG B C 1
ATOM 3461 O O . ARG B 1 28 ? 17.531 12.32 4.191 1 97.62 28 ARG B O 1
ATOM 3468 N N . ILE B 1 29 ? 18.297 14.453 4.246 1 98.31 29 ILE B N 1
ATOM 3469 C CA . ILE B 1 29 ? 19.688 14.008 4.156 1 98.31 29 ILE B CA 1
ATOM 3470 C C . ILE B 1 29 ? 20.078 13.258 5.43 1 98.31 29 ILE B C 1
ATOM 3472 O O . ILE B 1 29 ? 20.641 12.164 5.367 1 98.31 29 ILE B O 1
ATOM 3476 N N . LYS B 1 30 ? 19.719 13.82 6.59 1 98.44 30 LYS B N 1
ATOM 3477 C CA . LYS B 1 30 ? 20 13.156 7.859 1 98.44 30 LYS B CA 1
ATOM 3478 C C . LYS B 1 30 ? 19.281 11.812 7.945 1 98.44 30 LYS B C 1
ATOM 3480 O O . LYS B 1 30 ? 19.797 10.859 8.531 1 98.44 30 LYS B O 1
ATOM 3485 N N . CYS B 1 31 ? 18.094 11.773 7.465 1 98.5 31 CYS B N 1
ATOM 3486 C CA . CYS B 1 31 ? 17.344 10.523 7.391 1 98.5 31 CYS B CA 1
ATOM 3487 C C . CYS B 1 31 ? 18.094 9.484 6.566 1 98.5 31 CYS B C 1
ATOM 3489 O O . CYS B 1 31 ? 18.188 8.328 6.969 1 98.5 31 CYS B O 1
ATOM 3491 N N . GLY B 1 32 ? 18.562 9.945 5.383 1 98.69 32 GLY B N 1
ATOM 3492 C CA . GLY B 1 32 ? 19.328 9.039 4.539 1 98.69 32 GLY B CA 1
ATOM 3493 C C . GLY B 1 32 ? 20.531 8.445 5.242 1 98.69 32 GLY B C 1
ATOM 3494 O O . GLY B 1 32 ? 20.828 7.254 5.082 1 98.69 32 GLY B O 1
ATOM 3495 N N . GLU B 1 33 ? 21.188 9.242 6.055 1 98.69 33 GLU B N 1
ATOM 3496 C CA . GLU B 1 33 ? 22.375 8.789 6.781 1 98.69 33 GLU B CA 1
ATOM 3497 C C . GLU B 1 33 ? 22.016 7.707 7.797 1 98.69 33 GLU B C 1
ATOM 3499 O O . GLU B 1 33 ? 22.703 6.691 7.902 1 98.69 33 GLU B O 1
ATOM 3504 N N . LEU B 1 34 ? 20.938 7.93 8.523 1 98.62 34 LEU B N 1
ATOM 3505 C CA . LEU B 1 34 ? 20.594 6.941 9.539 1 98.62 34 LEU B CA 1
ATOM 3506 C C . LEU B 1 34 ? 20.047 5.672 8.906 1 98.62 34 LEU B C 1
ATOM 3508 O O . LEU B 1 34 ? 20.281 4.57 9.414 1 98.62 34 LEU B O 1
ATOM 3512 N N . ILE B 1 35 ? 19.312 5.789 7.766 1 98.88 35 ILE B N 1
ATOM 3513 C CA . ILE B 1 35 ? 18.781 4.613 7.082 1 98.88 35 ILE B CA 1
ATOM 3514 C C . ILE B 1 35 ? 19.938 3.807 6.477 1 98.88 35 ILE B C 1
ATOM 3516 O O . ILE B 1 35 ? 19.891 2.574 6.469 1 98.88 35 ILE B O 1
ATOM 3520 N N . HIS B 1 36 ? 20.922 4.535 5.961 1 98.81 36 HIS B N 1
ATOM 3521 C CA . HIS B 1 36 ? 22.109 3.873 5.438 1 98.81 36 HIS B CA 1
ATOM 3522 C C . HIS B 1 36 ? 22.781 3.023 6.512 1 98.81 36 HIS B C 1
ATOM 3524 O O . HIS B 1 36 ? 23.094 1.854 6.277 1 98.81 36 HIS B O 1
ATOM 3530 N N . LYS B 1 37 ? 23.016 3.564 7.695 1 98.81 37 LYS B N 1
ATOM 3531 C CA . LYS B 1 37 ? 23.641 2.85 8.805 1 98.81 37 LYS B CA 1
ATOM 3532 C C . LYS B 1 37 ? 22.828 1.619 9.195 1 98.81 37 LYS B C 1
ATOM 3534 O O . LYS B 1 37 ? 23.375 0.542 9.414 1 98.81 37 LYS B O 1
ATOM 3539 N N . ALA B 1 38 ? 21.531 1.785 9.305 1 98.88 38 ALA B N 1
ATOM 3540 C CA . ALA B 1 38 ? 20.641 0.687 9.68 1 98.88 38 ALA B CA 1
ATOM 3541 C C . ALA B 1 38 ? 20.656 -0.417 8.625 1 98.88 38 ALA B C 1
ATOM 3543 O O . ALA B 1 38 ? 20.625 -1.604 8.961 1 98.88 38 ALA B O 1
ATOM 3544 N N . THR B 1 39 ? 20.688 -0.013 7.312 1 98.75 39 THR B N 1
ATOM 3545 C CA . THR B 1 39 ? 20.688 -0.976 6.215 1 98.75 39 THR B CA 1
ATOM 3546 C C . THR B 1 39 ? 21.969 -1.82 6.242 1 98.75 39 THR B C 1
ATOM 3548 O O . THR B 1 39 ? 21.906 -3.039 6.066 1 98.75 39 THR B O 1
ATOM 3551 N N . LEU B 1 40 ? 23.062 -1.191 6.469 1 98.56 40 LEU B N 1
ATOM 3552 C CA . LEU B 1 40 ? 24.328 -1.907 6.551 1 98.56 40 LEU B CA 1
ATOM 3553 C C . LEU B 1 40 ? 24.312 -2.93 7.68 1 98.56 40 LEU B C 1
ATOM 3555 O O . LEU B 1 40 ? 24.812 -4.043 7.527 1 98.56 40 LEU B O 1
ATOM 3559 N N . ALA B 1 41 ? 23.719 -2.553 8.781 1 98.62 41 ALA B N 1
ATOM 3560 C CA . ALA B 1 41 ? 23.641 -3.443 9.938 1 98.62 41 ALA B CA 1
ATOM 3561 C C . ALA B 1 41 ? 22.703 -4.613 9.672 1 98.62 41 ALA B C 1
ATOM 3563 O O . ALA B 1 41 ? 22.922 -5.723 10.156 1 98.62 41 ALA B O 1
ATOM 3564 N N . LEU B 1 42 ? 21.672 -4.414 8.906 1 98.56 42 LEU B N 1
ATOM 3565 C CA . LEU B 1 42 ? 20.625 -5.391 8.664 1 98.56 42 LEU B CA 1
ATOM 3566 C C . LEU B 1 42 ? 21.047 -6.383 7.582 1 98.56 42 LEU B C 1
ATOM 3568 O O . LEU B 1 42 ? 20.688 -7.562 7.645 1 98.56 42 LEU B O 1
ATOM 3572 N N . HIS B 1 43 ? 21.766 -5.883 6.555 1 98.44 43 HIS B N 1
ATOM 3573 C CA . HIS B 1 43 ? 22.078 -6.664 5.363 1 98.44 43 HIS B CA 1
ATOM 3574 C C . HIS B 1 43 ? 23.188 -7.66 5.637 1 98.44 43 HIS B C 1
ATOM 3576 O O . HIS B 1 43 ? 24.359 -7.379 5.367 1 98.44 43 HIS B O 1
ATOM 3582 N N . THR B 1 44 ? 22.812 -8.812 6.098 1 97.75 44 THR B N 1
ATOM 3583 C CA . THR B 1 44 ? 23.688 -9.977 6.273 1 97.75 44 THR B CA 1
ATOM 3584 C C . THR B 1 44 ? 23.031 -11.227 5.684 1 97.75 44 THR B C 1
ATOM 3586 O O . THR B 1 44 ? 21.812 -11.336 5.652 1 97.75 44 THR B O 1
ATOM 3589 N N . PRO B 1 45 ? 23.828 -12.156 5.215 1 96.56 45 PRO B N 1
ATOM 3590 C CA . PRO B 1 45 ? 23.266 -13.375 4.617 1 96.56 45 PRO B CA 1
ATOM 3591 C C . PRO B 1 45 ? 22.297 -14.094 5.543 1 96.56 45 PRO B C 1
ATOM 3593 O O . PRO B 1 45 ? 21.328 -14.703 5.074 1 96.56 45 PRO B O 1
ATOM 3596 N N . GLU B 1 46 ? 22.5 -14 6.832 1 96.31 46 GLU B N 1
ATOM 3597 C CA . GLU B 1 46 ? 21.672 -14.695 7.809 1 96.31 46 GLU B CA 1
ATOM 3598 C C . GLU B 1 46 ? 20.266 -14.094 7.859 1 96.31 46 GLU B C 1
ATOM 3600 O O . GLU B 1 46 ? 19.297 -14.797 8.156 1 96.31 46 GLU B O 1
ATOM 3605 N N . ASN B 1 47 ? 20.125 -12.812 7.531 1 97.5 47 ASN B N 1
ATOM 3606 C CA . ASN B 1 47 ? 18.844 -12.125 7.621 1 97.5 47 ASN B CA 1
ATOM 3607 C C . ASN B 1 47 ? 18.078 -12.195 6.305 1 97.5 47 ASN B C 1
ATOM 3609 O O . ASN B 1 47 ? 16.859 -11.992 6.281 1 97.5 47 ASN B O 1
ATOM 3613 N N . TYR B 1 48 ? 18.781 -12.492 5.184 1 97.75 48 TYR B N 1
ATOM 3614 C CA . TYR B 1 48 ? 18.203 -12.344 3.848 1 97.75 48 TYR B CA 1
ATOM 3615 C C . TYR B 1 48 ? 17 -13.25 3.664 1 97.75 48 TYR B C 1
ATOM 3617 O O . TYR B 1 48 ? 15.977 -12.836 3.117 1 97.75 48 TYR B O 1
ATOM 3625 N N . PRO B 1 49 ? 17 -14.523 4.129 1 95.62 49 PRO B N 1
ATOM 3626 C CA . PRO B 1 49 ? 15.859 -15.414 3.891 1 95.62 49 PRO B CA 1
ATOM 3627 C C . PRO B 1 49 ? 14.555 -14.859 4.453 1 95.62 49 PRO B C 1
ATOM 3629 O O . PRO B 1 49 ? 13.508 -14.969 3.809 1 95.62 49 PRO B O 1
ATOM 3632 N N . GLN B 1 50 ? 14.586 -14.203 5.602 1 94.94 50 GLN B N 1
ATOM 3633 C CA . GLN B 1 50 ? 13.383 -13.664 6.223 1 94.94 50 GLN B CA 1
ATOM 3634 C C . GLN B 1 50 ? 13.07 -12.266 5.688 1 94.94 50 GLN B C 1
ATOM 3636 O O . GLN B 1 50 ? 11.906 -11.93 5.461 1 94.94 50 GLN B O 1
ATOM 3641 N N . LEU B 1 51 ? 14.133 -11.539 5.457 1 97.38 51 LEU B N 1
ATOM 3642 C CA . LEU B 1 51 ? 14.016 -10.156 5.012 1 97.38 51 LEU B CA 1
ATOM 3643 C C . LEU B 1 51 ? 13.312 -10.078 3.658 1 97.38 51 LEU B C 1
ATOM 3645 O O . LEU B 1 51 ? 12.531 -9.164 3.41 1 97.38 51 LEU B O 1
ATOM 3649 N N . PHE B 1 52 ? 13.586 -11.031 2.83 1 97.94 52 PHE B N 1
ATOM 3650 C CA . PHE B 1 52 ? 13.102 -10.977 1.457 1 97.94 52 PHE B CA 1
ATOM 3651 C C . PHE B 1 52 ? 12.023 -12.031 1.223 1 97.94 52 PHE B C 1
ATOM 3653 O O . PHE B 1 52 ? 11.789 -12.445 0.085 1 97.94 52 PHE B O 1
ATOM 3660 N N . GLN B 1 53 ? 11.328 -12.5 2.273 1 96.88 53 GLN B N 1
ATOM 3661 C CA . GLN B 1 53 ? 10.117 -13.32 2.238 1 96.88 53 GLN B CA 1
ATOM 3662 C C . GLN B 1 53 ? 8.883 -12.484 2.566 1 96.88 53 GLN B C 1
ATOM 3664 O O . GLN B 1 53 ? 8.992 -11.367 3.07 1 96.88 53 GLN B O 1
ATOM 3669 N N . TYR B 1 54 ? 7.699 -13.023 2.18 1 96.56 54 TYR B N 1
ATOM 3670 C CA . TYR B 1 54 ? 6.461 -12.414 2.662 1 96.56 54 TYR B CA 1
ATOM 3671 C C . TYR B 1 54 ? 6.488 -12.25 4.176 1 96.56 54 TYR B C 1
ATOM 3673 O O . TYR B 1 54 ? 6.629 -13.234 4.91 1 96.56 54 TYR B O 1
ATOM 3681 N N . GLY B 1 55 ? 6.34 -11.023 4.637 1 96.5 55 GLY B N 1
ATOM 3682 C CA . GLY B 1 55 ? 6.328 -10.773 6.066 1 96.5 55 GLY B CA 1
ATOM 3683 C C . GLY B 1 55 ? 5.02 -11.172 6.73 1 96.5 55 GLY B C 1
ATOM 3684 O O . GLY B 1 55 ? 4.008 -11.359 6.055 1 96.5 55 GLY B O 1
ATOM 3685 N N . PRO B 1 56 ? 5.098 -11.328 8.031 1 96 56 PRO B N 1
ATOM 3686 C CA . PRO B 1 56 ? 3.836 -11.547 8.742 1 96 56 PRO B CA 1
ATOM 3687 C C . PRO B 1 56 ? 2.822 -10.43 8.516 1 96 56 PRO B C 1
ATOM 3689 O O . PRO B 1 56 ? 3.205 -9.266 8.352 1 96 56 PRO B O 1
ATOM 3692 N N . HIS B 1 57 ? 1.567 -10.742 8.555 1 95.75 57 HIS B N 1
ATOM 3693 C CA . HIS B 1 57 ? 0.463 -9.875 8.156 1 95.75 57 HIS B CA 1
ATOM 3694 C C . HIS B 1 57 ? 0.614 -8.477 8.758 1 95.75 57 HIS B C 1
ATOM 3696 O O . HIS B 1 57 ? 0.592 -7.48 8.031 1 95.75 57 HIS B O 1
ATOM 3702 N N . SER B 1 58 ? 0.796 -8.352 10.102 1 97.12 58 SER B N 1
ATOM 3703 C CA . SER B 1 58 ? 0.832 -7.059 10.773 1 97.12 58 SER B CA 1
ATOM 3704 C C . SER B 1 58 ? 2.262 -6.555 10.922 1 97.12 58 SER B C 1
ATOM 3706 O O . SER B 1 58 ? 2.49 -5.473 11.469 1 97.12 58 SER B O 1
ATOM 3708 N N . GLY B 1 59 ? 3.246 -7.301 10.453 1 96.88 59 GLY B N 1
ATOM 3709 C CA . GLY B 1 59 ? 4.656 -7.055 10.711 1 96.88 59 GLY B CA 1
ATOM 3710 C C . GLY B 1 59 ? 5.301 -8.117 11.57 1 96.88 59 GLY B C 1
ATOM 3711 O O . GLY B 1 59 ? 4.609 -8.859 12.273 1 96.88 59 GLY B O 1
ATOM 3712 N N . SER B 1 60 ? 6.617 -8.25 11.508 1 96.5 60 SER B N 1
ATOM 3713 C CA . SER B 1 60 ? 7.312 -9.234 12.328 1 96.5 60 SER B CA 1
ATOM 3714 C C . SER B 1 60 ? 7.18 -8.914 13.812 1 96.5 60 SER B C 1
ATOM 3716 O O . SER B 1 60 ? 7.051 -7.746 14.188 1 96.5 60 SER B O 1
ATOM 3718 N N . LEU B 1 61 ? 7.215 -9.945 14.586 1 95.94 61 LEU B N 1
ATOM 3719 C CA . LEU B 1 61 ? 7.086 -9.766 16.031 1 95.94 61 LEU B CA 1
ATOM 3720 C C . LEU B 1 61 ? 8.18 -8.836 16.562 1 95.94 61 LEU B C 1
ATOM 3722 O O . LEU B 1 61 ? 7.91 -7.969 17.391 1 95.94 61 LEU B O 1
ATOM 3726 N N . VAL B 1 62 ? 9.367 -9 16.078 1 96.81 62 VAL B N 1
ATOM 3727 C CA . VAL B 1 62 ? 10.484 -8.172 16.5 1 96.81 62 VAL B CA 1
ATOM 3728 C C . VAL B 1 62 ? 10.227 -6.715 16.141 1 96.81 62 VAL B C 1
ATOM 3730 O O . VAL B 1 62 ? 10.422 -5.82 16.969 1 96.81 62 VAL B O 1
ATOM 3733 N N . ALA B 1 63 ? 9.773 -6.508 14.953 1 98.12 63 ALA B N 1
ATOM 3734 C CA . ALA B 1 63 ? 9.508 -5.145 14.5 1 98.12 63 ALA B CA 1
ATOM 3735 C C . ALA B 1 63 ? 8.398 -4.496 15.328 1 98.12 63 ALA B C 1
ATOM 3737 O O . ALA B 1 63 ? 8.531 -3.355 15.773 1 98.12 63 ALA B O 1
ATOM 3738 N N . LYS B 1 64 ? 7.27 -5.211 15.547 1 98.38 64 LYS B N 1
ATOM 3739 C CA . LYS B 1 64 ? 6.145 -4.688 16.312 1 98.38 64 LYS B CA 1
ATOM 3740 C C . LYS B 1 64 ? 6.547 -4.41 17.75 1 98.38 64 LYS B C 1
ATOM 3742 O O . LYS B 1 64 ? 6.152 -3.395 18.328 1 98.38 64 LYS B O 1
ATOM 3747 N N . SER B 1 65 ? 7.352 -5.285 18.312 1 98.5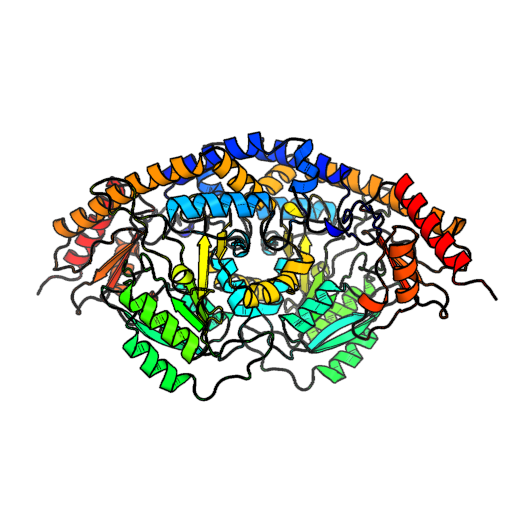 65 SER B N 1
ATOM 3748 C CA . SER B 1 65 ? 7.793 -5.133 19.703 1 98.5 65 SER B CA 1
ATOM 3749 C C . SER B 1 65 ? 8.695 -3.91 19.859 1 98.5 65 SER B C 1
ATOM 3751 O O . SER B 1 65 ? 8.547 -3.146 20.812 1 98.5 65 SER B O 1
ATOM 3753 N N . GLU B 1 66 ? 9.609 -3.754 18.969 1 98.62 66 GLU B N 1
ATOM 3754 C CA . GLU B 1 66 ? 10.523 -2.619 19.031 1 98.62 66 GLU B CA 1
ATOM 3755 C C . GLU B 1 66 ? 9.789 -1.302 18.812 1 98.62 66 GLU B C 1
ATOM 3757 O O . GLU B 1 66 ? 10.07 -0.304 19.484 1 98.62 66 GLU B O 1
ATOM 3762 N N . LEU B 1 67 ? 8.867 -1.314 17.891 1 98.81 67 LEU B N 1
ATOM 3763 C CA . LEU B 1 67 ? 8.078 -0.11 17.656 1 98.81 67 LEU B CA 1
ATOM 3764 C C . LEU B 1 67 ? 7.23 0.225 18.891 1 98.81 67 LEU B C 1
ATOM 3766 O O . LEU B 1 67 ? 7.141 1.389 19.281 1 98.81 67 LEU B O 1
ATOM 3770 N N . ALA B 1 68 ? 6.594 -0.817 19.438 1 98.75 68 ALA B N 1
ATOM 3771 C CA . ALA B 1 68 ? 5.77 -0.607 20.625 1 98.75 68 ALA B CA 1
ATOM 3772 C C . ALA B 1 68 ? 6.59 -0.021 21.766 1 98.75 68 ALA B C 1
ATOM 3774 O O . ALA B 1 68 ? 6.137 0.893 22.453 1 98.75 68 ALA B O 1
ATOM 3775 N N . LYS B 1 69 ? 7.781 -0.516 21.969 1 98.69 69 LYS B N 1
ATOM 3776 C CA . LYS B 1 69 ? 8.672 -0.007 23 1 98.69 69 LYS B CA 1
ATOM 3777 C C . LYS B 1 69 ? 9.047 1.45 22.734 1 98.69 69 LYS B C 1
ATOM 3779 O O . LYS B 1 69 ? 8.969 2.285 23.641 1 98.69 69 LYS B O 1
ATOM 3784 N N . PHE B 1 70 ? 9.43 1.705 21.578 1 98.38 70 PHE B N 1
ATOM 3785 C CA . PHE B 1 70 ? 9.812 3.053 21.156 1 98.38 70 PHE B CA 1
ATOM 3786 C C . PHE B 1 70 ? 8.664 4.027 21.391 1 98.38 70 PHE B C 1
ATOM 3788 O O . PHE B 1 70 ? 8.852 5.098 21.984 1 98.38 70 PHE B O 1
ATOM 3795 N N . LEU B 1 71 ? 7.438 3.656 20.969 1 98.06 71 LEU B N 1
ATOM 3796 C CA . LEU B 1 71 ? 6.266 4.52 21.094 1 98.06 71 LEU B CA 1
ATOM 3797 C C . LEU B 1 71 ? 5.863 4.691 22.547 1 98.06 71 LEU B C 1
ATOM 3799 O O . LEU B 1 71 ? 5.434 5.773 22.953 1 98.06 71 LEU B O 1
ATOM 3803 N N . THR B 1 72 ? 5.93 3.605 23.312 1 97.44 72 THR B N 1
ATOM 3804 C CA . THR B 1 72 ? 5.633 3.695 24.734 1 97.44 72 THR B CA 1
ATOM 3805 C C . THR B 1 72 ? 6.5 4.758 25.406 1 97.44 72 THR B C 1
ATOM 3807 O O . THR B 1 72 ? 6 5.578 26.172 1 97.44 72 THR B O 1
ATOM 3810 N N . GLU B 1 73 ? 7.738 4.773 25.047 1 95.69 73 GLU B N 1
ATOM 3811 C CA . GLU B 1 73 ? 8.672 5.742 25.609 1 95.69 73 GLU B CA 1
ATOM 3812 C C . GLU B 1 73 ? 8.344 7.16 25.141 1 95.69 73 GLU B C 1
ATOM 3814 O O . GLU B 1 73 ? 8.297 8.086 25.953 1 95.69 73 GLU B O 1
ATOM 3819 N N . GLU B 1 74 ? 8.125 7.355 23.891 1 94.69 74 GLU B N 1
ATOM 3820 C CA . GLU B 1 74 ? 7.926 8.68 23.328 1 94.69 74 GLU B CA 1
ATOM 3821 C C . GLU B 1 74 ? 6.57 9.258 23.719 1 94.69 74 GLU B C 1
ATOM 3823 O O . GLU B 1 74 ? 6.445 10.461 23.938 1 94.69 74 GLU B O 1
ATOM 3828 N N . TYR B 1 75 ? 5.539 8.352 23.766 1 94.19 75 TYR B N 1
ATOM 3829 C CA . TYR B 1 75 ? 4.199 8.812 24.109 1 94.19 75 TYR B CA 1
ATOM 3830 C C . TYR B 1 75 ? 4.066 9.039 25.609 1 94.19 75 TYR B C 1
ATOM 3832 O O . TYR B 1 75 ? 3.236 9.836 26.062 1 94.19 75 TYR B O 1
ATOM 3840 N N . GLY B 1 76 ? 4.805 8.32 26.375 1 91.69 76 GLY B N 1
ATOM 3841 C CA . GLY B 1 76 ? 4.633 8.344 27.812 1 91.69 76 GLY B CA 1
ATOM 3842 C C . GLY B 1 76 ? 3.447 7.527 28.297 1 91.69 76 GLY B C 1
ATOM 3843 O O . GLY B 1 76 ? 2.906 7.777 29.375 1 91.69 76 GLY B O 1
ATOM 3844 N N . ASP B 1 77 ? 2.945 6.711 27.422 1 91.56 77 ASP B N 1
ATOM 3845 C CA . ASP B 1 77 ? 1.853 5.789 27.719 1 91.56 77 ASP B CA 1
ATOM 3846 C C . ASP B 1 77 ? 2.062 4.453 27 1 91.56 77 ASP B C 1
ATOM 3848 O O . ASP B 1 77 ? 2.713 4.391 25.969 1 91.56 77 ASP B O 1
ATOM 3852 N N . THR B 1 78 ? 1.477 3.398 27.547 1 94.56 78 THR B N 1
ATOM 3853 C CA . THR B 1 78 ? 1.768 2.039 27.094 1 94.56 78 THR B CA 1
ATOM 3854 C C . THR B 1 78 ? 1.19 1.788 25.703 1 94.56 78 THR B C 1
ATOM 3856 O O . THR B 1 78 ? 0.021 2.082 25.453 1 94.56 78 THR B O 1
ATOM 3859 N N . VAL B 1 79 ? 1.977 1.289 24.812 1 97.88 79 VAL B N 1
ATOM 3860 C CA . VAL B 1 79 ? 1.581 0.778 23.516 1 97.88 79 VAL B CA 1
ATOM 3861 C C . VAL B 1 79 ? 1.77 -0.737 23.469 1 97.88 79 VAL B C 1
ATOM 3863 O O . VAL B 1 79 ? 2.865 -1.24 23.734 1 97.88 79 VAL B O 1
ATOM 3866 N N . ASN B 1 80 ? 0.714 -1.461 23.188 1 97.69 80 ASN B N 1
ATOM 3867 C CA . ASN B 1 80 ? 0.777 -2.918 23.125 1 97.69 80 ASN B CA 1
ATOM 3868 C C . ASN B 1 80 ? 1.196 -3.402 21.734 1 97.69 80 ASN B C 1
ATOM 3870 O O . ASN B 1 80 ? 0.596 -3.02 20.734 1 97.69 80 ASN B O 1
ATOM 3874 N N . CYS B 1 81 ? 2.111 -4.242 21.766 1 96.69 81 CYS B N 1
ATOM 3875 C CA . CYS B 1 81 ? 2.652 -4.82 20.531 1 96.69 81 CYS B CA 1
ATOM 3876 C C . CYS B 1 81 ? 1.557 -5.5 19.719 1 96.69 81 CYS B C 1
ATOM 3878 O O . CYS B 1 81 ? 1.577 -5.465 18.484 1 96.69 81 CYS B O 1
ATOM 3880 N N . ASP B 1 82 ? 0.614 -6.098 20.312 1 96.5 82 ASP B N 1
ATOM 3881 C CA . ASP B 1 82 ? -0.459 -6.836 19.641 1 96.5 82 ASP B CA 1
ATOM 3882 C C . ASP B 1 82 ? -1.411 -5.891 18.922 1 96.5 82 ASP B C 1
ATOM 3884 O O . ASP B 1 82 ? -2.16 -6.312 18.031 1 96.5 82 ASP B O 1
ATOM 3888 N N . ASP B 1 83 ? -1.36 -4.621 19.25 1 98 83 ASP B N 1
ATOM 3889 C CA . ASP B 1 83 ? -2.258 -3.654 18.625 1 98 83 ASP B CA 1
ATOM 3890 C C . ASP B 1 83 ? -1.627 -3.043 17.391 1 98 83 ASP B C 1
ATOM 3892 O O . ASP B 1 83 ? -2.311 -2.393 16.594 1 98 83 ASP B O 1
ATOM 3896 N N . ILE B 1 84 ? -0.367 -3.311 17.203 1 98.75 84 ILE B N 1
ATOM 3897 C CA . ILE B 1 84 ? 0.372 -2.643 16.141 1 98.75 84 ILE B CA 1
ATOM 3898 C C . ILE B 1 84 ? 0.132 -3.361 14.812 1 98.75 84 ILE B C 1
ATOM 3900 O O . ILE B 1 84 ? 0.178 -4.594 14.75 1 98.75 84 ILE B O 1
ATOM 3904 N N . TRP B 1 85 ? -0.127 -2.631 13.805 1 98.75 85 TRP B N 1
ATOM 3905 C CA . TRP B 1 85 ? -0.211 -3.08 12.422 1 98.75 85 TRP B CA 1
ATOM 3906 C C . TRP B 1 85 ? 0.598 -2.17 11.5 1 98.75 85 TRP B C 1
ATOM 3908 O O . TRP B 1 85 ? 0.223 -1.017 11.273 1 98.75 85 TRP B O 1
ATOM 3918 N N . PHE B 1 86 ? 1.7 -2.641 10.961 1 98.75 86 PHE B N 1
ATOM 3919 C CA . PHE B 1 86 ? 2.508 -1.836 10.055 1 98.75 86 PHE B CA 1
ATOM 3920 C C . PHE B 1 86 ? 1.737 -1.524 8.781 1 98.75 86 PHE B C 1
ATOM 3922 O O . PHE B 1 86 ? 1.022 -2.381 8.25 1 98.75 86 PHE B O 1
ATOM 3929 N N . THR B 1 87 ? 1.881 -0.327 8.297 1 98.62 87 THR B N 1
ATOM 3930 C CA . THR B 1 87 ? 1.271 0.12 7.047 1 98.62 87 THR B CA 1
ATOM 3931 C C . THR B 1 87 ? 2.316 0.734 6.125 1 98.62 87 THR B C 1
ATOM 3933 O O . THR B 1 87 ? 3.475 0.9 6.512 1 98.62 87 THR B O 1
ATOM 3936 N N . ALA B 1 88 ? 1.928 1.028 4.863 1 98.25 88 ALA B N 1
ATOM 3937 C CA . ALA B 1 88 ? 2.771 1.747 3.912 1 98.25 88 ALA B CA 1
ATOM 3938 C C . ALA B 1 88 ? 2.531 3.252 3.992 1 98.25 88 ALA B C 1
ATOM 3940 O O . ALA B 1 88 ? 2.4 3.922 2.965 1 98.25 88 ALA B O 1
ATOM 3941 N N . GLY B 1 89 ? 2.367 3.73 5.203 1 98.12 89 GLY B N 1
ATOM 3942 C CA . GLY B 1 89 ? 2.08 5.133 5.457 1 98.12 89 GLY B CA 1
ATOM 3943 C C . GLY B 1 89 ? 0.646 5.379 5.887 1 98.12 89 GLY B C 1
ATOM 3944 O O . GLY B 1 89 ? -0.229 4.539 5.664 1 98.12 89 GLY B O 1
ATOM 3945 N N . ALA B 1 90 ? 0.418 6.527 6.414 1 98.31 90 ALA B N 1
ATOM 3946 C CA . ALA B 1 90 ? -0.892 6.855 6.969 1 98.31 90 ALA B CA 1
ATOM 3947 C C . ALA B 1 90 ? -1.955 6.902 5.875 1 98.31 90 ALA B C 1
ATOM 3949 O O . ALA B 1 90 ? -3.107 6.523 6.105 1 98.31 90 ALA B O 1
ATOM 3950 N N . ALA B 1 91 ? -1.589 7.414 4.715 1 97.38 91 ALA B N 1
ATOM 3951 C CA . ALA B 1 91 ? -2.537 7.465 3.604 1 97.38 91 ALA B CA 1
ATOM 3952 C C . ALA B 1 91 ? -3.016 6.066 3.227 1 97.38 91 ALA B C 1
ATOM 3954 O O . ALA B 1 91 ? -4.195 5.863 2.938 1 97.38 91 ALA B O 1
ATOM 3955 N N . GLN B 1 92 ? -2.104 5.133 3.191 1 97.62 92 GLN B N 1
ATOM 3956 C CA . GLN B 1 92 ? -2.471 3.748 2.908 1 97.62 92 GLN B CA 1
ATOM 3957 C C . GLN B 1 92 ? -3.348 3.172 4.016 1 97.62 92 GLN B C 1
ATOM 3959 O O . GLN B 1 92 ? -4.262 2.391 3.748 1 97.62 92 GLN B O 1
ATOM 3964 N N . GLY B 1 93 ? -3.045 3.492 5.262 1 98.25 93 GLY B N 1
ATOM 3965 C CA . GLY B 1 93 ? -3.912 3.076 6.352 1 98.25 93 GLY B CA 1
ATOM 3966 C C . GLY B 1 93 ? -5.352 3.512 6.168 1 98.25 93 GLY B C 1
ATOM 3967 O O . GLY B 1 93 ? -6.273 2.709 6.332 1 98.25 93 GLY B O 1
ATOM 3968 N N . LEU B 1 94 ? -5.531 4.766 5.797 1 98.38 94 LEU B N 1
ATOM 3969 C CA . LEU B 1 94 ? -6.875 5.285 5.566 1 98.38 94 LEU B CA 1
ATOM 3970 C C . LEU B 1 94 ? -7.539 4.574 4.391 1 98.38 94 LEU B C 1
ATOM 3972 O O . LEU B 1 94 ? -8.719 4.219 4.457 1 98.38 94 LEU B O 1
ATOM 3976 N N . ALA B 1 95 ? -6.809 4.383 3.348 1 97.06 95 ALA B N 1
ATOM 3977 C CA . ALA B 1 95 ? -7.344 3.709 2.17 1 97.06 95 ALA B CA 1
ATOM 3978 C C . ALA B 1 95 ? -7.785 2.287 2.506 1 97.06 95 ALA B C 1
ATOM 3980 O O . ALA B 1 95 ? -8.836 1.832 2.051 1 97.06 95 ALA B O 1
ATOM 3981 N N . CYS B 1 96 ? -6.965 1.613 3.266 1 96.5 96 CYS B N 1
ATOM 3982 C CA . CYS B 1 96 ? -7.25 0.235 3.65 1 96.5 96 CYS B CA 1
ATOM 3983 C C . CYS B 1 96 ? -8.508 0.155 4.504 1 96.5 96 CYS B C 1
ATOM 3985 O O . CYS B 1 96 ? -9.43 -0.608 4.199 1 96.5 96 CYS B O 1
ATOM 3987 N N . ILE B 1 97 ? -8.594 0.934 5.539 1 97.5 97 ILE B N 1
ATOM 3988 C CA . ILE B 1 97 ? -9.711 0.907 6.473 1 97.5 97 ILE B CA 1
ATOM 3989 C C . ILE B 1 97 ? -10.984 1.383 5.77 1 97.5 97 ILE B C 1
ATOM 3991 O O . ILE B 1 97 ? -12.039 0.761 5.895 1 97.5 97 ILE B O 1
ATOM 3995 N N . GLY B 1 98 ? -10.883 2.484 5.008 1 96.25 98 GLY B N 1
ATOM 3996 C CA . GLY B 1 98 ? -12.039 3.021 4.305 1 96.25 98 GLY B CA 1
ATOM 3997 C C . GLY B 1 98 ? -12.656 2.039 3.33 1 96.25 98 GLY B C 1
ATOM 3998 O O . GLY B 1 98 ? -13.875 1.904 3.264 1 96.25 98 GLY B O 1
ATOM 3999 N N . SER B 1 99 ? -11.836 1.314 2.611 1 93.75 99 SER B N 1
ATOM 4000 C CA . SER B 1 99 ? -12.312 0.415 1.567 1 93.75 99 SER B CA 1
ATOM 4001 C C . SER B 1 99 ? -12.82 -0.896 2.158 1 93.75 99 SER B C 1
ATOM 4003 O O . SER B 1 99 ? -13.758 -1.5 1.625 1 93.75 99 SER B O 1
ATOM 4005 N N . LEU B 1 100 ? -12.219 -1.354 3.262 1 94.38 100 LEU B N 1
ATOM 4006 C CA . LEU B 1 100 ? -12.523 -2.676 3.795 1 94.38 100 LEU B CA 1
ATOM 4007 C C . LEU B 1 100 ? -13.727 -2.621 4.73 1 94.38 100 LEU B C 1
ATOM 4009 O O . LEU B 1 100 ? -14.5 -3.58 4.812 1 94.38 100 LEU B O 1
ATOM 4013 N N . LEU B 1 101 ? -13.914 -1.477 5.414 1 94.94 101 LEU B N 1
ATOM 4014 C CA . LEU B 1 101 ? -14.859 -1.501 6.531 1 94.94 101 LEU B CA 1
ATOM 4015 C C . LEU B 1 101 ? -16.141 -0.741 6.18 1 94.94 101 LEU B C 1
ATOM 4017 O O . LEU B 1 101 ? -17.125 -0.833 6.895 1 94.94 101 LEU B O 1
ATOM 4021 N N . PHE B 1 102 ? -16.109 -0.006 5.09 1 93.44 102 PHE B N 1
ATOM 4022 C CA . PHE B 1 102 ? -17.25 0.871 4.867 1 93.44 102 PHE B CA 1
ATOM 4023 C C . PHE B 1 102 ? -17.75 0.757 3.434 1 93.44 102 PHE B C 1
ATOM 4025 O O . PHE B 1 102 ? -17 0.365 2.539 1 93.44 102 PHE B O 1
ATOM 4032 N N . GLN B 1 103 ? -18.984 1.122 3.234 1 89.69 103 GLN B N 1
ATOM 4033 C CA . GLN B 1 103 ? -19.656 1.128 1.938 1 89.69 103 GLN B CA 1
ATOM 4034 C C . GLN B 1 103 ? -19.984 2.551 1.501 1 89.69 103 GLN B C 1
ATOM 4036 O O . GLN B 1 103 ? -20.047 3.463 2.328 1 89.69 103 GLN B O 1
ATOM 4041 N N . PRO B 1 104 ? -20.188 2.729 0.19 1 90.12 104 PRO B N 1
ATOM 4042 C CA . PRO B 1 104 ? -20.641 4.047 -0.262 1 90.12 104 PRO B CA 1
ATOM 4043 C C . PRO B 1 104 ? -21.891 4.527 0.472 1 90.12 104 PRO B C 1
ATOM 4045 O O . PRO B 1 104 ? -22.734 3.715 0.849 1 90.12 104 PRO B O 1
ATOM 4048 N N . LYS B 1 105 ? -21.906 5.84 0.731 1 91.81 105 LYS B N 1
ATOM 4049 C CA . LYS B 1 105 ? -23.031 6.523 1.352 1 91.81 105 LYS B CA 1
ATOM 4050 C C . LYS B 1 105 ? -22.984 6.402 2.871 1 91.81 105 LYS B C 1
ATOM 4052 O O . LYS B 1 105 ? -23.781 7.023 3.576 1 91.81 105 LYS B O 1
ATOM 4057 N N . THR B 1 106 ? -21.984 5.629 3.4 1 93.94 106 THR B N 1
ATOM 4058 C CA . THR B 1 106 ? -21.766 5.676 4.84 1 93.94 106 THR B CA 1
ATOM 4059 C C . THR B 1 106 ? -21.469 7.102 5.297 1 93.94 106 THR B C 1
ATOM 4061 O O . THR B 1 106 ? -20.797 7.859 4.594 1 93.94 106 THR B O 1
ATOM 4064 N N . VAL B 1 107 ? -22 7.477 6.465 1 96.69 107 VAL B N 1
ATOM 4065 C CA . VAL B 1 107 ? -21.766 8.82 6.988 1 96.69 107 VAL B CA 1
ATOM 4066 C C . VAL B 1 107 ? -20.344 8.914 7.559 1 96.69 107 VAL B C 1
ATOM 4068 O O . VAL B 1 107 ? -19.906 8.031 8.297 1 96.69 107 VAL B O 1
ATOM 4071 N N . ALA B 1 108 ? -19.672 9.93 7.145 1 98 108 ALA B N 1
ATOM 4072 C CA . ALA B 1 108 ? -18.359 10.25 7.695 1 98 108 ALA B CA 1
ATOM 4073 C C . ALA B 1 108 ? -18.359 11.641 8.328 1 98 108 ALA B C 1
ATOM 4075 O O . ALA B 1 108 ? -18.516 12.641 7.629 1 98 108 ALA B O 1
ATOM 4076 N N . PHE B 1 109 ? -18.203 11.641 9.617 1 98.69 109 PHE B N 1
ATOM 4077 C CA . PHE B 1 109 ? -18 12.906 10.312 1 98.69 109 PHE B CA 1
ATOM 4078 C C . PHE B 1 109 ? -16.547 13.336 10.25 1 98.69 109 PHE B C 1
ATOM 4080 O O . PHE B 1 109 ? -15.641 12.516 1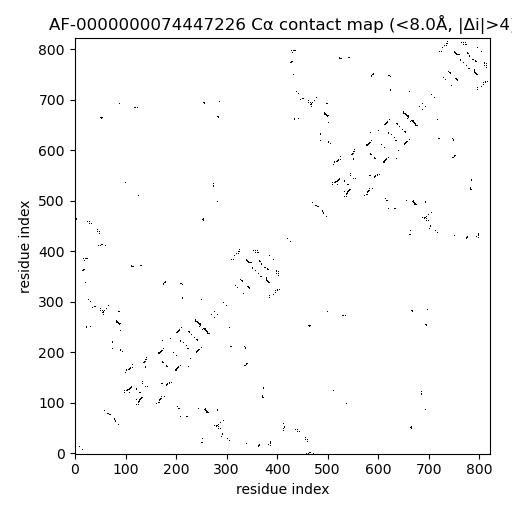0.383 1 98.69 109 PHE B O 1
ATOM 4087 N N . VAL B 1 110 ? -16.328 14.633 9.992 1 98.69 110 VAL B N 1
ATOM 4088 C CA . VAL B 1 110 ? -14.961 15.164 9.938 1 98.69 110 VAL B CA 1
ATOM 4089 C C . VAL B 1 110 ? -14.891 16.484 10.688 1 98.69 110 VAL B C 1
ATOM 4091 O O . VAL B 1 110 ? -15.898 17.188 10.82 1 98.69 110 VAL B O 1
ATOM 4094 N N . GLU B 1 111 ? -13.727 16.781 11.18 1 98.25 111 GLU B N 1
ATOM 4095 C CA . GLU B 1 111 ? -13.5 18.125 11.734 1 98.25 111 GLU B CA 1
ATOM 4096 C C . GLU B 1 111 ? -13.648 19.188 10.656 1 98.25 111 GLU B C 1
ATOM 4098 O O . GLU B 1 111 ? -13.289 18.969 9.492 1 98.25 111 GLU B O 1
ATOM 4103 N N . GLU B 1 112 ? -14.172 20.328 11.055 1 97.62 112 GLU B N 1
ATOM 4104 C CA . GLU B 1 112 ? -14.289 21.5 10.188 1 97.62 112 GLU B CA 1
ATOM 4105 C C . GLU B 1 112 ? -13.562 22.703 10.773 1 97.62 112 GLU B C 1
ATOM 4107 O O . GLU B 1 112 ? -14.062 23.344 11.695 1 97.62 112 GLU B O 1
ATOM 4112 N N . PRO B 1 113 ? -12.336 23.062 10.203 1 97.56 113 PRO B N 1
ATOM 4113 C CA . PRO B 1 113 ? -11.656 22.5 9.031 1 97.56 113 PRO B CA 1
ATOM 4114 C C . PRO B 1 113 ? -10.852 21.25 9.359 1 97.56 113 PRO B C 1
ATOM 4116 O O . PRO B 1 113 ? -10.648 20.922 10.539 1 97.56 113 PRO B O 1
ATOM 4119 N N . THR B 1 114 ? -10.461 20.469 8.297 1 97.88 114 THR B N 1
ATOM 4120 C CA . THR B 1 114 ? -9.672 19.25 8.484 1 97.88 114 THR B CA 1
ATOM 4121 C C . THR B 1 114 ? -8.719 19.031 7.305 1 97.88 114 THR B C 1
ATOM 4123 O O . THR B 1 114 ? -8.602 19.906 6.438 1 97.88 114 THR B O 1
ATOM 4126 N N . TYR B 1 115 ? -7.984 18 7.328 1 97.81 115 TYR B N 1
ATOM 4127 C CA . TYR B 1 115 ? -6.996 17.656 6.312 1 97.81 115 TYR B CA 1
ATOM 4128 C C . TYR B 1 115 ? -7.656 17.484 4.949 1 97.81 115 TYR B C 1
ATOM 4130 O O . TYR B 1 115 ? -8.43 16.547 4.746 1 97.81 115 TYR B O 1
ATOM 4138 N N . PHE B 1 116 ? -7.293 18.219 3.984 1 95.06 116 PHE B N 1
ATOM 4139 C CA . PHE B 1 116 ? -8 18.375 2.721 1 95.06 116 PHE B CA 1
ATOM 4140 C C . PHE B 1 116 ? -7.902 17.109 1.878 1 95.06 116 PHE B C 1
ATOM 4142 O O . PHE B 1 116 ? -8.82 16.781 1.128 1 95.06 116 PHE B O 1
ATOM 4149 N N . LEU B 1 117 ? -6.812 16.391 1.971 1 94.62 117 LEU B N 1
ATOM 4150 C CA . LEU B 1 117 ? -6.676 15.203 1.144 1 94.62 117 LEU B CA 1
ATOM 4151 C C . LEU B 1 117 ? -7.512 14.055 1.698 1 94.62 117 LEU B C 1
ATOM 4153 O O . LEU B 1 117 ? -8 13.211 0.94 1 94.62 117 LEU B O 1
ATOM 4157 N N . ALA B 1 118 ? -7.633 13.969 2.992 1 95.75 118 ALA B N 1
ATOM 4158 C CA . ALA B 1 118 ? -8.547 12.992 3.576 1 95.75 118 ALA B CA 1
ATOM 4159 C C . ALA B 1 118 ? -9.984 13.266 3.152 1 95.75 118 ALA B C 1
ATOM 4161 O O . ALA B 1 118 ? -10.75 12.328 2.883 1 95.75 118 ALA B O 1
ATOM 4162 N N . LEU B 1 119 ? -10.359 14.562 3.098 1 94.94 119 LEU B N 1
ATOM 4163 C CA . LEU B 1 119 ? -11.688 14.938 2.641 1 94.94 119 LEU B CA 1
ATOM 4164 C C . LEU B 1 119 ? -11.969 14.367 1.253 1 94.94 119 LEU B C 1
ATOM 4166 O O . LEU B 1 119 ? -13.023 13.773 1.021 1 94.94 119 LEU B O 1
ATOM 4170 N N . LYS B 1 120 ? -11.047 14.523 0.448 1 91.81 120 LYS B N 1
ATOM 4171 C CA . LYS B 1 120 ? -11.195 14.055 -0.927 1 91.81 120 LYS B CA 1
ATOM 4172 C C . LYS B 1 120 ? -11.305 12.531 -0.98 1 91.81 120 LYS B C 1
ATOM 4174 O O . LYS B 1 120 ? -12.109 11.984 -1.738 1 91.81 120 LYS B O 1
ATOM 4179 N N . ALA B 1 121 ? -10.516 11.836 -0.228 1 95.38 121 ALA B N 1
ATOM 4180 C CA . ALA B 1 121 ? -10.555 10.375 -0.195 1 95.38 121 ALA B CA 1
ATOM 4181 C C . ALA B 1 121 ? -11.914 9.875 0.289 1 95.38 121 ALA B C 1
ATOM 4183 O O . ALA B 1 121 ? -12.5 8.969 -0.31 1 95.38 121 ALA B O 1
ATOM 4184 N N . LEU B 1 122 ? -12.422 10.492 1.369 1 97.31 122 LEU B N 1
ATOM 4185 C CA . LEU B 1 122 ? -13.695 10.078 1.948 1 97.31 122 LEU B CA 1
ATOM 4186 C C . LEU B 1 122 ? -14.836 10.281 0.956 1 97.31 122 LEU B C 1
ATOM 4188 O O . LEU B 1 122 ? -15.695 9.414 0.805 1 97.31 122 LEU B O 1
ATOM 4192 N N . GLN B 1 123 ? -14.758 11.414 0.264 1 94.5 123 GLN B N 1
ATOM 4193 C CA . GLN B 1 123 ? -15.852 11.773 -0.637 1 94.5 123 GLN B CA 1
ATOM 4194 C C . GLN B 1 123 ? -15.727 11.047 -1.972 1 94.5 123 GLN B C 1
ATOM 4196 O O . GLN B 1 123 ? -16.688 10.438 -2.443 1 94.5 123 GLN B O 1
ATOM 4201 N N . ASP B 1 124 ? -14.539 11.109 -2.527 1 92.62 124 ASP B N 1
ATOM 4202 C CA . ASP B 1 124 ? -14.391 10.711 -3.922 1 92.62 124 ASP B CA 1
ATOM 4203 C C . ASP B 1 124 ? -14.023 9.227 -4.031 1 92.62 124 ASP B C 1
ATOM 4205 O O . ASP B 1 124 ? -14.5 8.531 -4.926 1 92.62 124 ASP B O 1
ATOM 4209 N N . ASP B 1 125 ? -13.164 8.742 -3.203 1 94.38 125 ASP B N 1
ATOM 4210 C CA . ASP B 1 125 ? -12.703 7.363 -3.303 1 94.38 125 ASP B CA 1
ATOM 4211 C C . ASP B 1 125 ? -13.711 6.395 -2.688 1 94.38 125 ASP B C 1
ATOM 4213 O O . ASP B 1 125 ? -14 5.344 -3.262 1 94.38 125 ASP B O 1
ATOM 4217 N N . PHE B 1 126 ? -14.273 6.805 -1.496 1 93.75 126 PHE B N 1
ATOM 4218 C CA . PHE B 1 126 ? -15.102 5.875 -0.735 1 93.75 126 PHE B CA 1
ATOM 4219 C C . PHE B 1 126 ? -16.578 6.188 -0.926 1 93.75 126 PHE B C 1
ATOM 4221 O O . PHE B 1 126 ? -17.438 5.395 -0.54 1 93.75 126 PHE B O 1
ATOM 4228 N N . GLY B 1 127 ? -16.922 7.367 -1.487 1 92.94 127 GLY B N 1
ATOM 4229 C CA . GLY B 1 127 ? -18.297 7.742 -1.738 1 92.94 127 GLY B CA 1
ATOM 4230 C C . GLY B 1 127 ? -19.094 8 -0.468 1 92.94 127 GLY B C 1
ATOM 4231 O O . GLY B 1 127 ? -20.297 7.738 -0.415 1 92.94 127 GLY B O 1
ATOM 4232 N N . MET B 1 128 ? -18.453 8.5 0.547 1 95.31 128 MET B N 1
ATOM 4233 C CA . MET B 1 128 ? -19.125 8.695 1.833 1 95.31 128 MET B CA 1
ATOM 4234 C C . MET B 1 128 ? -19.875 10.016 1.863 1 95.31 128 MET B C 1
ATOM 4236 O O . MET B 1 128 ? -19.562 10.93 1.096 1 95.31 128 MET B O 1
ATOM 4240 N N . ASN B 1 129 ? -20.891 10.086 2.699 1 95.88 129 ASN B N 1
ATOM 4241 C CA . ASN B 1 129 ? -21.594 11.336 3.02 1 95.88 129 ASN B CA 1
ATOM 4242 C C . ASN B 1 129 ? -20.875 12.102 4.129 1 95.88 129 ASN B C 1
ATOM 4244 O O . ASN B 1 129 ? -21.078 11.82 5.312 1 95.88 129 ASN B O 1
ATOM 4248 N N . VAL B 1 130 ? -20.156 13.125 3.781 1 97.81 130 VAL B N 1
ATOM 4249 C CA . VAL B 1 130 ? -19.266 13.812 4.711 1 97.81 130 VAL B CA 1
ATOM 4250 C C . VAL B 1 130 ? -20.047 14.906 5.445 1 97.81 130 VAL B C 1
ATOM 4252 O O . VAL B 1 130 ? -20.734 15.711 4.82 1 97.81 130 VAL B O 1
ATOM 4255 N N . VAL B 1 131 ? -19.938 14.914 6.77 1 98.06 131 VAL B N 1
ATOM 4256 C CA . VAL B 1 131 ? -20.578 15.898 7.645 1 98.06 131 VAL B CA 1
ATOM 4257 C C . VAL B 1 131 ? -19.516 16.594 8.492 1 98.06 131 VAL B C 1
ATOM 4259 O O . VAL B 1 131 ? -18.797 15.945 9.25 1 98.06 131 VAL B O 1
ATOM 4262 N N . GLY B 1 132 ? -19.453 17.922 8.43 1 98.38 132 GLY B N 1
ATOM 4263 C CA . GLY B 1 132 ? -18.469 18.688 9.164 1 98.38 132 GLY B CA 1
ATOM 4264 C C . GLY B 1 132 ? -18.891 18.984 10.594 1 98.38 132 GLY B C 1
ATOM 4265 O O . GLY B 1 132 ? -20.031 19.359 10.852 1 98.38 132 GLY B O 1
ATOM 4266 N N . VAL B 1 133 ? -17.969 18.75 11.508 1 98.62 133 VAL B N 1
ATOM 4267 C CA . VAL B 1 133 ? -18.141 19.047 12.93 1 98.62 133 VAL B CA 1
ATOM 4268 C C . VAL B 1 133 ? -17.266 20.234 13.312 1 98.62 133 VAL B C 1
ATOM 4270 O O . VAL B 1 133 ? -16.062 20.234 13.094 1 98.62 133 VAL B O 1
ATOM 4273 N N . PRO B 1 134 ? -17.781 21.234 13.938 1 97.5 134 PRO B N 1
ATOM 4274 C CA . PRO B 1 134 ? -16.984 22.406 14.281 1 97.5 134 PRO B CA 1
ATOM 4275 C C . PRO B 1 134 ? -15.859 22.094 15.273 1 97.5 134 PRO B C 1
ATOM 4277 O O . PRO B 1 134 ? -16 21.188 16.094 1 97.5 134 PRO B O 1
ATOM 4280 N N . VAL B 1 135 ? -14.781 22.828 15.141 1 96.88 135 VAL B N 1
ATOM 4281 C CA . VAL B 1 135 ? -13.625 22.719 16.031 1 96.88 135 VAL B CA 1
ATOM 4282 C C . VAL B 1 135 ? -13.328 24.078 16.672 1 96.88 135 VAL B C 1
ATOM 4284 O O . VAL B 1 135 ? -13.648 25.125 16.094 1 96.88 135 VAL B O 1
ATOM 4287 N N . ASP B 1 136 ? -12.797 24.078 17.891 1 94.88 136 ASP B N 1
ATOM 4288 C CA . ASP B 1 136 ? -12.289 25.281 18.547 1 94.88 136 ASP B CA 1
ATOM 4289 C C . ASP B 1 136 ? -10.883 25.047 19.094 1 94.88 136 ASP B C 1
ATOM 4291 O O . ASP B 1 136 ? -10.164 24.172 18.609 1 94.88 136 ASP B O 1
ATOM 4295 N N . GLN B 1 137 ? -10.406 25.859 19.953 1 90.56 137 GLN B N 1
ATOM 4296 C CA . GLN B 1 137 ? -9.039 25.797 20.453 1 90.56 137 GLN B CA 1
ATOM 4297 C C . GLN B 1 137 ? -8.773 24.5 21.203 1 90.56 137 GLN B C 1
ATOM 4299 O O . GLN B 1 137 ? -7.625 24.078 21.344 1 90.56 137 GLN B O 1
ATOM 4304 N N . ASP B 1 138 ? -9.891 23.859 21.609 1 93 138 ASP B N 1
ATOM 4305 C CA . ASP B 1 138 ? -9.758 22.594 22.328 1 93 138 ASP B CA 1
ATOM 4306 C C . ASP B 1 138 ? -10.117 21.406 21.438 1 93 138 ASP B C 1
ATOM 4308 O O . ASP B 1 138 ? -10.43 20.328 21.938 1 93 138 ASP B O 1
ATOM 4312 N N . GLY B 1 139 ? -10.102 21.641 20.156 1 95.62 139 GLY B N 1
ATOM 4313 C CA . GLY B 1 139 ? -10.344 20.562 19.219 1 95.62 139 GLY B CA 1
ATOM 4314 C C . GLY B 1 139 ? -11.812 20.391 18.859 1 95.62 139 GLY B C 1
ATOM 4315 O O . GLY B 1 139 ? -12.586 21.344 18.922 1 95.62 139 GLY B O 1
ATOM 4316 N N . LEU B 1 140 ? -12.18 19.281 18.406 1 98.06 140 LEU B N 1
ATOM 4317 C CA . LEU B 1 140 ? -13.523 18.906 17.969 1 98.06 140 LEU B CA 1
ATOM 4318 C C . LEU B 1 140 ? -14.547 19.188 19.062 1 98.06 140 LEU B C 1
ATOM 4320 O O . LEU B 1 140 ? -14.32 18.859 20.234 1 98.06 140 LEU B O 1
ATOM 4324 N N . ILE B 1 141 ? -15.695 19.844 18.734 1 98.44 141 ILE B N 1
ATOM 4325 C CA . ILE B 1 141 ? -16.75 20.109 19.688 1 98.44 141 ILE B CA 1
ATOM 4326 C C . ILE B 1 141 ? -17.672 18.891 19.797 1 98.44 141 ILE B C 1
ATOM 4328 O O . ILE B 1 141 ? -18.562 18.703 18.984 1 98.44 141 ILE B O 1
ATOM 4332 N N . VAL B 1 142 ? -17.531 18.172 20.875 1 98.56 142 VAL B N 1
ATOM 4333 C CA . VAL B 1 142 ? -18.125 16.844 21.016 1 98.56 142 VAL B CA 1
ATOM 4334 C C . VAL B 1 142 ? -19.641 16.953 21.125 1 98.56 142 VAL B C 1
ATOM 4336 O O . VAL B 1 142 ? -20.375 16.125 20.594 1 98.56 142 VAL B O 1
ATOM 4339 N N . ASP B 1 143 ? -20.156 18.047 21.75 1 98.19 143 ASP B N 1
ATOM 4340 C CA . ASP B 1 143 ? -21.609 18.25 21.875 1 98.19 143 ASP B CA 1
ATOM 4341 C C . ASP B 1 143 ? -22.25 18.438 20.5 1 98.19 143 ASP B C 1
ATOM 4343 O O . ASP B 1 143 ? -23.344 17.922 20.25 1 98.19 143 ASP B O 1
ATOM 4347 N N . GLU B 1 144 ? -21.594 19.094 19.656 1 98.62 144 GLU B N 1
ATOM 4348 C CA . GLU B 1 144 ? -22.109 19.281 18.297 1 98.62 144 GLU B CA 1
ATOM 4349 C C . GLU B 1 144 ? -22.062 17.984 17.516 1 98.62 144 GLU B C 1
ATOM 4351 O O . GLU B 1 144 ? -22.953 17.703 16.703 1 98.62 144 GLU B O 1
ATOM 4356 N N . LEU B 1 145 ? -21.062 17.203 17.719 1 98.75 145 LEU B N 1
ATOM 4357 C CA . LEU B 1 145 ? -20.969 15.898 17.078 1 98.75 145 LEU B CA 1
ATOM 4358 C C . LEU B 1 145 ? -22.172 15.031 17.453 1 98.75 145 LEU B C 1
ATOM 4360 O O . LEU B 1 145 ? -22.75 14.352 16.594 1 98.75 145 LEU B O 1
ATOM 4364 N N . GLU B 1 146 ? -22.516 15.055 18.688 1 98.31 146 GLU B N 1
ATOM 4365 C CA . GLU B 1 146 ? -23.641 14.227 19.109 1 98.31 146 GLU B CA 1
ATOM 4366 C C . GLU B 1 146 ? -24.938 14.633 18.391 1 98.31 146 GLU B C 1
ATOM 4368 O O . GLU B 1 146 ? -25.703 13.773 17.969 1 98.31 146 GLU B O 1
ATOM 4373 N N . LYS B 1 147 ? -25.172 15.922 18.328 1 98.19 147 LYS B N 1
ATOM 4374 C CA . LYS B 1 147 ? -26.344 16.406 17.609 1 98.19 147 LYS B CA 1
ATOM 4375 C C . LYS B 1 147 ? -26.344 15.891 16.172 1 98.19 147 LYS B C 1
ATOM 4377 O O . LYS B 1 147 ? -27.391 15.445 15.672 1 98.19 147 LYS B O 1
ATOM 4382 N N . LEU B 1 148 ? -25.25 15.961 15.57 1 97.88 148 LEU B N 1
ATOM 4383 C CA . LEU B 1 148 ? -25.125 15.539 14.18 1 97.88 148 LEU B CA 1
ATOM 4384 C C . LEU B 1 148 ? -25.297 14.031 14.055 1 97.88 148 LEU B C 1
ATOM 4386 O O . LEU B 1 148 ? -25.844 13.547 13.062 1 97.88 148 LEU B O 1
ATOM 4390 N N . MET B 1 149 ? -24.734 13.25 15.023 1 97.12 149 MET B N 1
ATOM 4391 C CA . MET B 1 149 ? -24.922 11.805 15.016 1 97.12 149 MET B CA 1
ATOM 4392 C C . MET B 1 149 ? -26.391 11.438 15.102 1 97.12 149 MET B C 1
ATOM 4394 O O . MET B 1 149 ? -26.875 10.578 14.367 1 97.12 149 MET B O 1
ATOM 4398 N N . ILE B 1 150 ? -27.141 12.141 15.953 1 95.88 150 ILE B N 1
ATOM 4399 C CA . ILE B 1 150 ? -28.578 11.914 16.109 1 95.88 150 ILE B CA 1
ATOM 4400 C C . ILE B 1 150 ? -29.281 12.195 14.781 1 95.88 150 ILE B C 1
ATOM 4402 O O . ILE B 1 150 ? -30.172 11.445 14.367 1 95.88 150 ILE B O 1
ATOM 4406 N N . GLU B 1 151 ? -28.859 13.094 14.125 1 95.5 151 GLU B N 1
ATOM 4407 C CA . GLU B 1 151 ? -29.484 13.547 12.898 1 95.5 151 GLU B CA 1
ATOM 4408 C C . GLU B 1 151 ? -29.172 12.609 11.734 1 95.5 151 GLU B C 1
ATOM 4410 O O . GLU B 1 151 ? -30.031 12.32 10.906 1 95.5 151 GLU B O 1
ATOM 4415 N N . HIS B 1 152 ? -27.953 12.109 11.672 1 95.56 152 HIS B N 1
ATOM 4416 C CA . HIS B 1 152 ? -27.484 11.539 10.414 1 95.56 152 HIS B CA 1
ATOM 4417 C C . HIS B 1 152 ? -27.375 10.016 10.508 1 95.56 152 HIS B C 1
ATOM 4419 O O . HIS B 1 152 ? -27.281 9.336 9.492 1 95.56 152 HIS B O 1
ATOM 4425 N N . LEU B 1 153 ? -27.312 9.398 11.688 1 92.56 153 LEU B N 1
ATOM 4426 C CA . LEU B 1 153 ? -27.109 7.965 11.82 1 92.56 153 LEU B CA 1
ATOM 4427 C C . LEU B 1 153 ? -28.438 7.223 11.906 1 92.56 153 LEU B C 1
ATOM 4429 O O . LEU B 1 153 ? -28.469 5.992 11.984 1 92.56 153 LEU B O 1
ATOM 4433 N N . GLN B 1 154 ? -29.547 7.773 11.938 1 74.69 154 GLN B N 1
ATOM 4434 C CA . GLN B 1 154 ? -30.844 7.121 12.086 1 74.69 154 GLN B CA 1
ATOM 4435 C C . GLN B 1 154 ? -31.047 6.039 11.031 1 74.69 154 GLN B C 1
ATOM 4437 O O . GLN B 1 154 ? -31.641 4.996 11.305 1 74.69 154 GLN B O 1
ATOM 4442 N N . THR B 1 155 ? -30.797 6.254 9.766 1 61.16 155 THR B N 1
ATOM 4443 C CA . THR B 1 155 ? -31.047 5.281 8.703 1 61.16 155 THR B CA 1
ATOM 4444 C C . THR B 1 155 ? -29.828 4.383 8.492 1 61.16 155 THR B C 1
ATOM 4446 O O . THR B 1 155 ? -28.859 4.789 7.867 1 61.16 155 THR B O 1
ATOM 4449 N N . SER B 1 156 ? -29.438 3.816 9.586 1 57.5 156 SER B N 1
ATOM 4450 C CA . SER B 1 156 ? -28.109 3.215 9.578 1 57.5 156 SER B CA 1
ATOM 4451 C C . SER B 1 156 ? -28.031 2.055 8.594 1 57.5 156 SER B C 1
ATOM 4453 O O . SER B 1 156 ? -29.047 1.397 8.32 1 57.5 156 SER B O 1
ATOM 4455 N N . GLN B 1 157 ? -27.016 1.992 7.848 1 64 157 GLN B N 1
ATOM 4456 C CA . GLN B 1 157 ? -26.641 0.9 6.953 1 64 157 GLN B CA 1
ATOM 4457 C C . GLN B 1 157 ? -26.547 -0.422 7.711 1 64 157 GLN B C 1
ATOM 4459 O O . GLN B 1 157 ? -26.297 -0.437 8.914 1 64 157 GLN B O 1
ATOM 4464 N N . VAL B 1 158 ? -26.938 -1.426 7.098 1 65.06 158 VAL B N 1
ATOM 4465 C CA . VAL B 1 158 ? -26.891 -2.805 7.57 1 65.06 158 VAL B CA 1
ATOM 4466 C C . VAL B 1 158 ? -25.469 -3.133 8.055 1 65.06 158 VAL B C 1
ATOM 4468 O O . VAL B 1 158 ? -24.5 -2.967 7.316 1 65.06 158 VAL B O 1
ATOM 4471 N N . ILE B 1 159 ? -25.375 -3.348 9.398 1 76.25 159 ILE B N 1
ATOM 4472 C CA . ILE B 1 159 ? -24.141 -3.766 10.039 1 76.25 159 ILE B CA 1
ATOM 4473 C C . ILE B 1 159 ? -23.859 -5.234 9.719 1 76.25 159 ILE B C 1
ATOM 4475 O O . ILE B 1 159 ? -24.766 -6.07 9.789 1 76.25 159 ILE B O 1
ATOM 4479 N N . THR B 1 160 ? -22.719 -5.457 9.164 1 81.5 160 THR B N 1
ATOM 4480 C CA . THR B 1 160 ? -22.281 -6.816 8.875 1 81.5 160 THR B CA 1
ATOM 4481 C C . THR B 1 160 ? -20.969 -7.117 9.586 1 81.5 160 THR B C 1
ATOM 4483 O O . THR B 1 160 ? -20.391 -6.246 10.242 1 81.5 160 THR B O 1
ATOM 4486 N N . GLU B 1 161 ? -20.562 -8.32 9.445 1 80.81 161 GLU B N 1
ATOM 4487 C CA . GLU B 1 161 ? -19.281 -8.711 10.031 1 80.81 161 GLU B CA 1
ATOM 4488 C C . GLU B 1 161 ? -18.125 -7.926 9.406 1 80.81 161 GLU B C 1
ATOM 4490 O O . GLU B 1 161 ? -17.172 -7.582 10.094 1 80.81 161 GLU B O 1
ATOM 4495 N N . ARG B 1 162 ? -18.328 -7.535 8.195 1 82.75 162 ARG B N 1
ATOM 4496 C CA . ARG B 1 162 ? -17.266 -6.824 7.492 1 82.75 162 ARG B CA 1
ATOM 4497 C C . ARG B 1 162 ? -17.422 -5.316 7.652 1 82.75 162 ARG B C 1
ATOM 4499 O O . ARG B 1 162 ? -16.453 -4.574 7.531 1 82.75 162 ARG B O 1
ATOM 4506 N N . ASN B 1 163 ? -18.625 -4.918 7.902 1 88.38 163 ASN B N 1
ATOM 4507 C CA . ASN B 1 163 ? -18.938 -3.508 8.133 1 88.38 163 ASN B CA 1
ATOM 4508 C C . ASN B 1 163 ? -19.609 -3.295 9.484 1 88.38 163 ASN B C 1
ATOM 4510 O O . ASN B 1 163 ? -20.797 -2.957 9.547 1 88.38 163 ASN B O 1
ATOM 4514 N N . PRO B 1 164 ? -18.797 -3.324 10.492 1 92.06 164 PRO B N 1
ATOM 4515 C CA . PRO B 1 164 ? -19.391 -3.42 11.828 1 92.06 164 PRO B CA 1
ATOM 4516 C C . PRO B 1 164 ? -19.75 -2.059 12.414 1 92.06 164 PRO B C 1
ATOM 4518 O O . PRO B 1 164 ? -20.328 -1.983 13.5 1 92.06 164 PRO B O 1
ATOM 4521 N N . PHE B 1 165 ? -19.516 -0.95 11.766 1 95.94 165 PHE B N 1
ATOM 4522 C CA . PHE B 1 165 ? -19.703 0.365 12.367 1 95.94 165 PHE B CA 1
ATOM 4523 C C . PHE B 1 165 ? -20.781 1.147 11.633 1 95.94 165 PHE B C 1
ATOM 4525 O O . PHE B 1 165 ? -20.953 0.988 10.422 1 95.94 165 PHE B O 1
ATOM 4532 N N . SER B 1 166 ? -21.484 2.041 12.367 1 95.06 166 SER B N 1
ATOM 4533 C CA . SER B 1 166 ? -22.594 2.83 11.836 1 95.06 166 SER B CA 1
ATOM 4534 C C . SER B 1 166 ? -22.078 4.02 11.031 1 95.06 166 SER B C 1
ATOM 4536 O O . SER B 1 166 ? -22.828 4.609 10.242 1 95.06 166 SER B O 1
ATOM 4538 N N . GLY B 1 167 ? -20.875 4.344 11.273 1 96.38 167 GLY B N 1
ATOM 4539 C CA . GLY B 1 167 ? -20.25 5.477 10.609 1 96.38 167 GLY B CA 1
ATOM 4540 C C . GLY B 1 167 ? -18.797 5.648 10.961 1 96.38 167 GLY B C 1
ATOM 4541 O O . GLY B 1 167 ? -18.234 4.84 11.703 1 96.38 167 GLY B O 1
ATOM 4542 N N . LEU B 1 168 ? -18.203 6.652 10.344 1 98 168 LEU B N 1
ATOM 4543 C CA . LEU B 1 168 ? -16.797 6.965 10.555 1 98 168 LEU B CA 1
ATOM 4544 C C . LEU B 1 168 ? -16.625 8.383 11.086 1 98 168 LEU B C 1
ATOM 4546 O O . LEU B 1 168 ? -17.359 9.297 10.68 1 98 168 LEU B O 1
ATOM 4550 N N . LEU B 1 169 ? -15.781 8.562 12.078 1 98.81 169 LEU B N 1
ATOM 4551 C CA . LEU B 1 169 ? -15.242 9.867 12.438 1 98.81 169 LEU B CA 1
ATOM 4552 C C . LEU B 1 169 ? -13.773 9.969 12.055 1 98.81 169 LEU B C 1
ATOM 4554 O O . LEU B 1 169 ? -12.938 9.219 12.562 1 98.81 169 LEU B O 1
ATOM 4558 N N . PHE B 1 170 ? -13.484 10.812 11.109 1 98.81 170 PHE B N 1
ATOM 4559 C CA . PHE B 1 170 ? -12.102 11.164 10.844 1 98.81 170 PHE B CA 1
ATOM 4560 C C . PHE B 1 170 ? -11.68 12.375 11.664 1 98.81 170 PHE B C 1
ATOM 4562 O O . PHE B 1 170 ? -12.266 13.453 11.547 1 98.81 170 PHE B O 1
ATOM 4569 N N . CYS B 1 171 ? -10.625 12.203 12.5 1 98 171 CYS B N 1
ATOM 4570 C CA . CYS B 1 171 ? -10.203 13.344 13.312 1 98 171 CYS B CA 1
ATOM 4571 C C . CYS B 1 171 ? -8.688 13.344 13.5 1 98 171 CYS B C 1
ATOM 4573 O O . CYS B 1 171 ? -8.031 12.336 13.242 1 98 171 CYS B O 1
ATOM 4575 N N . ILE B 1 172 ? -8.164 14.453 13.773 1 98.31 172 ILE B N 1
ATOM 4576 C CA . ILE B 1 172 ? -6.758 14.703 14.07 1 98.31 172 ILE B CA 1
ATOM 4577 C C . ILE B 1 172 ? -6.629 15.312 15.469 1 98.31 172 ILE B C 1
ATOM 4579 O O . ILE B 1 172 ? -6.414 16.516 15.609 1 98.31 172 ILE B O 1
ATOM 4583 N N . PRO B 1 173 ? -6.633 14.445 16.469 1 97.62 173 PRO B N 1
ATOM 4584 C CA . PRO B 1 173 ? -6.781 14.93 17.844 1 97.62 173 PRO B CA 1
ATOM 4585 C C . PRO B 1 173 ? -5.551 15.688 18.344 1 97.62 173 PRO B C 1
ATOM 4587 O O . PRO B 1 173 ? -5.641 16.469 19.297 1 97.62 173 PRO B O 1
ATOM 4590 N N . THR B 1 174 ? -4.438 15.391 17.75 1 96.56 174 THR B N 1
ATOM 4591 C CA . THR B 1 174 ? -3.186 15.977 18.219 1 96.56 174 THR B CA 1
ATOM 4592 C C . THR B 1 174 ? -2.514 16.766 17.094 1 96.56 174 THR B C 1
ATOM 4594 O O . THR B 1 174 ? -2.156 16.219 16.062 1 96.56 174 THR B O 1
ATOM 4597 N N . PHE B 1 175 ? -2.344 18.125 17.422 1 96.56 175 PHE B N 1
ATOM 4598 C CA . PHE B 1 175 ? -1.715 19.031 16.469 1 96.56 175 PHE B CA 1
ATOM 4599 C C . PHE B 1 175 ? -2.43 18.984 15.125 1 96.56 175 PHE B C 1
ATOM 4601 O O . PHE B 1 175 ? -1.808 18.734 14.086 1 96.56 175 PHE B O 1
ATOM 4608 N N . ASN B 1 176 ? -3.672 19.344 15.156 1 97.5 176 ASN B N 1
ATOM 4609 C CA . ASN B 1 176 ? -4.625 19.25 14.062 1 97.5 176 ASN B CA 1
ATOM 4610 C C . ASN B 1 176 ? -4.117 19.953 12.812 1 97.5 176 ASN B C 1
ATOM 4612 O O . ASN B 1 176 ? -3.574 21.062 12.891 1 97.5 176 ASN B O 1
ATOM 4616 N N . ASN B 1 177 ? -4.062 19.297 11.711 1 97.88 177 ASN B N 1
ATOM 4617 C CA . ASN B 1 177 ? -3.949 19.891 10.383 1 97.88 177 ASN B CA 1
ATOM 4618 C C . ASN B 1 177 ? -5.312 20.312 9.836 1 97.88 177 ASN B C 1
ATOM 4620 O O . ASN B 1 177 ? -6.102 19.469 9.414 1 97.88 177 ASN B O 1
ATOM 4624 N N . PRO B 1 178 ? -5.688 21.562 9.969 1 97.5 178 PRO B N 1
ATOM 4625 C CA . PRO B 1 178 ? -4.734 22.672 9.797 1 97.5 178 PRO B CA 1
ATOM 4626 C C . PRO B 1 178 ? -4.586 23.531 11.047 1 97.5 178 PRO B C 1
ATOM 4628 O O . PRO B 1 178 ? -3.697 24.375 11.117 1 97.5 178 PRO B O 1
ATOM 4631 N N . THR B 1 179 ? -5.324 23.328 12.117 1 97.06 179 THR B N 1
ATOM 4632 C CA . THR B 1 179 ? -5.543 24.375 13.125 1 97.06 179 THR B CA 1
ATOM 4633 C C . THR B 1 179 ? -4.453 24.328 14.188 1 97.06 179 THR B C 1
ATOM 4635 O O . THR B 1 179 ? -4.277 25.281 14.945 1 97.06 179 THR B O 1
ATOM 4638 N N . GLY B 1 180 ? -3.811 23.172 14.281 1 96.12 180 GLY B N 1
ATOM 4639 C CA . GLY B 1 180 ? -2.795 23.031 15.312 1 96.12 180 GLY B CA 1
ATOM 4640 C C . GLY B 1 180 ? -3.375 22.719 16.688 1 96.12 180 GLY B C 1
ATOM 4641 O O . GLY B 1 180 ? -2.633 22.531 17.641 1 96.12 180 GLY B O 1
ATOM 4642 N N . SER B 1 181 ? -4.645 22.547 16.812 1 95.31 181 SER B N 1
ATOM 4643 C CA . SER B 1 181 ? -5.309 22.328 18.094 1 95.31 181 SER B CA 1
ATOM 4644 C C . SER B 1 181 ? -5.051 20.906 18.609 1 95.31 181 SER B C 1
ATOM 4646 O O . SER B 1 181 ? -4.633 20.031 17.844 1 95.31 181 SER B O 1
ATOM 4648 N N . VAL B 1 182 ? -5.215 20.719 19.906 1 95.5 182 VAL B N 1
ATOM 4649 C CA . VAL B 1 182 ? -5.137 19.422 20.594 1 95.5 182 VAL B CA 1
ATOM 4650 C C . VAL B 1 182 ? -6.453 19.156 21.312 1 95.5 182 VAL B C 1
ATOM 4652 O O . VAL B 1 182 ? -6.969 20 22.031 1 95.5 182 VAL B O 1
ATOM 4655 N N . LEU B 1 183 ? -7.02 18.031 21.016 1 97.31 183 LEU B N 1
ATOM 4656 C CA . LEU B 1 183 ? -8.227 17.641 21.734 1 97.31 183 LEU B CA 1
ATOM 4657 C C . LEU B 1 183 ? -7.953 17.453 23.219 1 97.31 183 LEU B C 1
ATOM 4659 O O . LEU B 1 183 ? -7.07 16.672 23.594 1 97.31 183 LEU B O 1
ATOM 4663 N N . SER B 1 184 ? -8.688 18.141 24.047 1 95.12 184 SER B N 1
ATOM 4664 C CA . SER B 1 184 ? -8.453 18.062 25.5 1 95.12 184 SER B CA 1
ATOM 4665 C C . SER B 1 184 ? -8.805 16.688 26.047 1 95.12 184 SER B C 1
ATOM 4667 O O . SER B 1 184 ? -9.594 15.953 25.453 1 95.12 184 SER B O 1
ATOM 4669 N N . ALA B 1 185 ? -8.219 16.297 27.203 1 95 185 ALA B N 1
ATOM 4670 C CA . ALA B 1 185 ? -8.492 15.023 27.844 1 95 185 ALA B CA 1
ATOM 4671 C C . ALA B 1 185 ? -9.977 14.867 28.172 1 95 185 ALA B C 1
ATOM 4673 O O . ALA B 1 185 ? -10.539 13.781 28.047 1 95 185 ALA B O 1
ATOM 4674 N N . THR B 1 186 ? -10.578 15.977 28.609 1 96.44 186 THR B N 1
ATOM 4675 C CA . THR B 1 186 ? -12 15.961 28.922 1 96.44 186 THR B CA 1
ATOM 4676 C C . THR B 1 186 ? -12.828 15.617 27.688 1 96.44 186 THR B C 1
ATOM 4678 O O . THR B 1 186 ? -13.711 14.758 27.734 1 96.44 186 THR B O 1
ATOM 4681 N N . ARG B 1 187 ? -12.516 16.188 26.609 1 97.81 187 ARG B N 1
ATOM 4682 C CA . ARG B 1 187 ? -13.25 15.938 25.375 1 97.81 187 ARG B CA 1
ATOM 4683 C C . ARG B 1 187 ? -12.938 14.555 24.828 1 97.81 187 ARG B C 1
ATOM 4685 O O . ARG B 1 187 ? -13.797 13.906 24.234 1 97.81 187 ARG B O 1
ATOM 4692 N N . CYS B 1 188 ? -11.68 14.078 25.031 1 98.19 188 CYS B N 1
ATOM 4693 C CA . CYS B 1 188 ? -11.352 12.719 24.641 1 98.19 188 CYS B CA 1
ATOM 4694 C C . CYS B 1 188 ? -12.25 11.703 25.344 1 98.19 188 CYS B C 1
ATOM 4696 O O . CYS B 1 188 ? -12.789 10.805 24.703 1 98.19 188 CYS B O 1
ATOM 4698 N N . LYS B 1 189 ? -12.43 11.875 26.641 1 97.75 189 LYS B N 1
ATOM 4699 C CA . LYS B 1 189 ? -13.266 10.969 27.422 1 97.75 189 LYS B CA 1
ATOM 4700 C C . LYS B 1 189 ? -14.719 11.031 26.953 1 97.75 189 LYS B C 1
ATOM 4702 O O . LYS B 1 189 ? -15.375 9.992 26.812 1 97.75 189 LYS B O 1
ATOM 4707 N N . GLN B 1 190 ? -15.195 12.25 26.734 1 98.31 190 GLN B N 1
ATOM 4708 C CA . GLN B 1 190 ? -16.562 12.43 26.234 1 98.31 190 GLN B CA 1
ATOM 4709 C C . GLN B 1 190 ? -16.734 11.781 24.859 1 98.31 190 GLN B C 1
ATOM 4711 O O . GLN B 1 190 ? -17.766 11.164 24.594 1 98.31 190 GLN B O 1
ATOM 4716 N N . LEU B 1 191 ? -15.75 11.938 24.047 1 98.81 191 LEU B N 1
ATOM 4717 C CA . LEU B 1 191 ? -15.805 11.414 22.688 1 98.81 191 LEU B CA 1
ATOM 4718 C C . LEU B 1 191 ? -15.859 9.891 22.703 1 98.81 191 LEU B C 1
ATOM 4720 O O . LEU B 1 191 ? -16.609 9.289 21.938 1 98.81 191 LEU B O 1
ATOM 4724 N N . ILE B 1 192 ? -15.062 9.219 23.547 1 98.75 192 ILE B N 1
ATOM 4725 C CA . ILE B 1 192 ? -15.07 7.762 23.656 1 98.75 192 ILE B CA 1
ATOM 4726 C C . ILE B 1 192 ? -16.469 7.27 23.984 1 98.75 192 ILE B C 1
ATOM 4728 O O . ILE B 1 192 ? -16.969 6.32 23.375 1 98.75 192 ILE B O 1
ATOM 4732 N N . LYS B 1 193 ? -17.109 7.961 24.922 1 98.31 193 LYS B N 1
ATOM 4733 C CA . LYS B 1 193 ? -18.453 7.586 25.312 1 98.31 193 LYS B CA 1
ATOM 4734 C C . LYS B 1 193 ? -19.422 7.68 24.125 1 98.31 193 LYS B C 1
ATOM 4736 O O . LYS B 1 193 ? -20.234 6.785 23.906 1 98.31 193 LYS B O 1
ATOM 4741 N N . LEU B 1 194 ? -19.312 8.719 23.359 1 98.31 194 LEU B N 1
ATOM 4742 C CA . LEU B 1 194 ? -20.172 8.922 22.219 1 98.31 194 LEU B CA 1
ATOM 4743 C C . LEU B 1 194 ? -19.922 7.871 21.141 1 98.31 194 LEU B C 1
ATOM 4745 O O . LEU B 1 194 ? -20.859 7.359 20.531 1 98.31 194 LEU B O 1
ATOM 4749 N N . LEU B 1 195 ? -18.656 7.555 20.875 1 98.56 195 LEU B N 1
ATOM 4750 C CA . LEU B 1 195 ? -18.297 6.574 19.844 1 98.56 195 LEU B CA 1
ATOM 4751 C C . LEU B 1 195 ? -18.875 5.203 20.188 1 98.56 195 LEU B C 1
ATOM 4753 O O . LEU B 1 195 ? -19.391 4.516 19.297 1 98.56 195 LEU B O 1
ATOM 4757 N N . ARG B 1 196 ? -18.812 4.844 21.469 1 97.94 196 ARG B N 1
ATOM 4758 C CA . ARG B 1 196 ? -19.344 3.566 21.922 1 97.94 196 ARG B CA 1
ATOM 4759 C C . ARG B 1 196 ? -20.875 3.564 21.844 1 97.94 196 ARG B C 1
ATOM 4761 O O . ARG B 1 196 ? -21.469 2.596 21.375 1 97.94 196 AR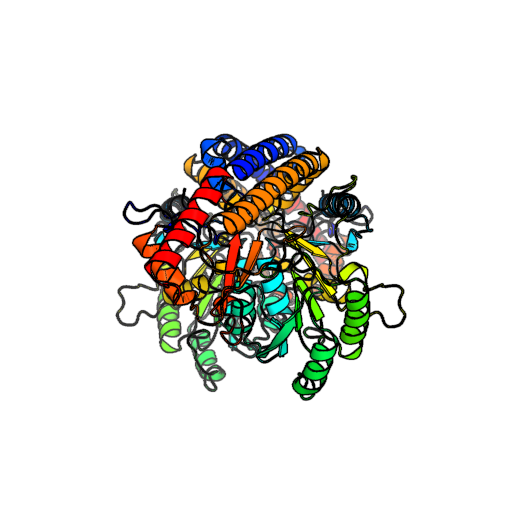G B O 1
ATOM 4768 N N . LYS B 1 197 ? -21.484 4.68 22.25 1 96.75 197 LYS B N 1
ATOM 4769 C CA . LYS B 1 197 ? -22.953 4.797 22.266 1 96.75 197 LYS B CA 1
ATOM 4770 C C . LYS B 1 197 ? -23.531 4.648 20.875 1 96.75 197 LYS B C 1
ATOM 4772 O O . LYS B 1 197 ? -24.531 3.951 20.672 1 96.75 197 LYS B O 1
ATOM 4777 N N . TYR B 1 198 ? -22.906 5.195 19.891 1 96 198 TYR B N 1
ATOM 4778 C CA . TYR B 1 198 ? -23.484 5.246 18.547 1 96 198 TYR B CA 1
ATOM 4779 C C . TYR B 1 198 ? -22.781 4.277 17.609 1 96 198 TYR B C 1
ATOM 4781 O O . TYR B 1 198 ? -23.078 4.215 16.422 1 96 198 TYR B O 1
ATOM 4789 N N . ASN B 1 199 ? -21.75 3.564 18.078 1 96 199 ASN B N 1
ATOM 4790 C CA . ASN B 1 199 ? -20.984 2.559 17.359 1 96 199 ASN B CA 1
ATOM 4791 C C . ASN B 1 199 ? -20.312 3.15 16.109 1 96 199 ASN B C 1
ATOM 4793 O O . ASN B 1 199 ? -20.469 2.625 15.016 1 96 199 ASN B O 1
ATOM 4797 N N . VAL B 1 200 ? -19.672 4.223 16.328 1 97.62 200 VAL B N 1
ATOM 4798 C CA . VAL B 1 200 ? -18.938 4.918 15.273 1 97.62 200 VAL B CA 1
ATOM 4799 C C . VAL B 1 200 ? -17.438 4.66 15.445 1 97.62 200 VAL B C 1
ATOM 4801 O O . VAL B 1 200 ? -16.938 4.633 16.578 1 97.62 200 VAL B O 1
ATOM 4804 N N . LEU B 1 201 ? -16.719 4.359 14.359 1 98.44 201 LEU B N 1
ATOM 4805 C CA . LEU B 1 201 ? -15.273 4.18 14.391 1 98.44 201 LEU B CA 1
ATOM 4806 C C . LEU B 1 201 ? -14.562 5.516 14.234 1 98.44 201 LEU B C 1
ATOM 4808 O O . LEU B 1 201 ? -14.805 6.25 13.273 1 98.44 201 LEU B O 1
ATOM 4812 N N . ALA B 1 202 ? -13.742 5.852 15.203 1 98.88 202 ALA B N 1
ATOM 4813 C CA . ALA B 1 202 ? -12.852 6.996 15.039 1 98.88 202 ALA B CA 1
ATOM 4814 C C . ALA B 1 202 ? -11.539 6.582 14.383 1 98.88 202 ALA B C 1
ATOM 4816 O O . ALA B 1 202 ? -10.805 5.742 14.922 1 98.88 202 ALA B O 1
ATOM 4817 N N . PHE B 1 203 ? -11.281 7.078 13.258 1 98.88 203 PHE B N 1
ATOM 4818 C CA . PHE B 1 203 ? -9.977 6.973 12.602 1 98.88 203 PHE B CA 1
ATOM 4819 C C . PHE B 1 203 ? -9.148 8.227 12.844 1 98.88 203 PHE B C 1
ATOM 4821 O O . PHE B 1 203 ? -9.383 9.266 12.219 1 98.88 203 PHE B O 1
ATOM 4828 N N . CYS B 1 204 ? -8.148 8.133 13.711 1 98.88 204 CYS B N 1
ATOM 4829 C CA . CYS B 1 204 ? -7.355 9.281 14.125 1 98.88 204 CYS B CA 1
ATOM 4830 C C . CYS B 1 204 ? -6.086 9.398 13.289 1 98.88 204 CYS B C 1
ATOM 4832 O O . CYS B 1 204 ? -5.254 8.492 13.281 1 98.88 204 CYS B O 1
ATOM 4834 N N . ASP B 1 205 ? -5.984 10.453 12.578 1 98.5 205 ASP B N 1
ATOM 4835 C CA . ASP B 1 205 ? -4.75 10.758 11.867 1 98.5 205 ASP B CA 1
ATOM 4836 C C . ASP B 1 205 ? -3.68 11.281 12.82 1 98.5 205 ASP B C 1
ATOM 4838 O O . ASP B 1 205 ? -3.455 12.492 12.906 1 98.5 205 ASP B O 1
ATOM 4842 N N . ASP B 1 206 ? -2.961 10.344 13.43 1 98.31 206 ASP B N 1
ATOM 4843 C CA . ASP B 1 206 ? -1.983 10.641 14.469 1 98.31 206 ASP B CA 1
ATOM 4844 C C . ASP B 1 206 ? -0.57 10.711 13.898 1 98.31 206 ASP B C 1
ATOM 4846 O O . ASP B 1 206 ? 0.325 9.992 14.352 1 98.31 206 ASP B O 1
ATOM 4850 N N . VAL B 1 207 ? -0.349 11.633 13 1 98.25 207 VAL B N 1
ATOM 4851 C CA . VAL B 1 207 ? 0.886 11.625 12.227 1 98.25 207 VAL B CA 1
ATOM 4852 C C . VAL B 1 207 ? 1.867 12.641 12.812 1 98.25 207 VAL B C 1
ATOM 4854 O O . VAL B 1 207 ? 3.062 12.602 12.508 1 98.25 207 VAL B O 1
ATOM 4857 N N . TYR B 1 208 ? 1.442 13.531 13.789 1 97.62 208 TYR B N 1
ATOM 4858 C CA . TYR B 1 208 ? 2.297 14.594 14.297 1 97.62 208 TYR B CA 1
ATOM 4859 C C . TYR B 1 208 ? 2.568 14.414 15.789 1 97.62 208 TYR B C 1
ATOM 4861 O O . TYR B 1 208 ? 3.295 15.203 16.391 1 97.62 208 TYR B O 1
ATOM 4869 N N . ASN B 1 209 ? 2.045 13.375 16.391 1 96.31 209 ASN B N 1
ATOM 4870 C CA . ASN B 1 209 ? 2.023 13.211 17.828 1 96.31 209 ASN B CA 1
ATOM 4871 C C . ASN B 1 209 ? 3.422 13.32 18.438 1 96.31 209 ASN B C 1
ATOM 4873 O O . ASN B 1 209 ? 3.602 13.922 19.5 1 96.31 209 ASN B O 1
ATOM 4877 N N . LEU B 1 210 ? 4.379 12.844 17.766 1 96.19 210 LEU B N 1
ATOM 4878 C CA . LEU B 1 210 ? 5.73 12.773 18.312 1 96.19 210 LEU B CA 1
ATOM 4879 C C . LEU B 1 210 ? 6.477 14.086 18.078 1 96.19 210 LEU B C 1
ATOM 4881 O O . LEU B 1 210 ? 7.613 14.242 18.531 1 96.19 210 LEU B O 1
ATOM 4885 N N . LEU B 1 211 ? 5.871 15.008 17.406 1 96.5 211 LEU B N 1
ATOM 4886 C CA . LEU B 1 211 ? 6.469 16.312 17.109 1 96.5 211 LEU B CA 1
ATOM 4887 C C . LEU B 1 211 ? 5.918 17.391 18.047 1 96.5 211 LEU B C 1
ATOM 4889 O O . LEU B 1 211 ? 5.379 18.391 17.594 1 96.5 211 LEU B O 1
ATOM 4893 N N . SER B 1 212 ? 6.043 17.188 19.312 1 94.5 212 SER B N 1
ATOM 4894 C CA . SER B 1 212 ? 5.672 18.125 20.359 1 94.5 212 SER B CA 1
ATOM 4895 C C . SER B 1 212 ? 6.84 19.047 20.719 1 94.5 212 SER B C 1
ATOM 4897 O O . SER B 1 212 ? 7.984 18.594 20.797 1 94.5 212 SER B O 1
ATOM 4899 N N . TYR B 1 213 ? 6.555 20.344 20.906 1 90.31 213 TYR B N 1
ATOM 4900 C CA . TYR B 1 213 ? 7.605 21.328 21.141 1 90.31 213 TYR B CA 1
ATOM 4901 C C . TYR B 1 213 ? 7.488 21.922 22.547 1 90.31 213 TYR B C 1
ATOM 4903 O O . TYR B 1 213 ? 8.234 22.828 22.906 1 90.31 213 TYR B O 1
ATOM 4911 N N . ALA B 1 214 ? 6.465 21.641 23.438 1 73.31 214 ALA B N 1
ATOM 4912 C CA . ALA B 1 214 ? 6.102 22.25 24.703 1 73.31 214 ALA B CA 1
ATOM 4913 C C . ALA B 1 214 ? 7.262 22.188 25.703 1 73.31 214 ALA B C 1
ATOM 4915 O O . ALA B 1 214 ? 7.172 22.734 26.797 1 73.31 214 ALA B O 1
ATOM 4916 N N . VAL B 1 215 ? 8.602 22.203 25.609 1 57.19 215 VAL B N 1
ATOM 4917 C CA . VAL B 1 215 ? 9.523 21.828 26.672 1 57.19 215 VAL B CA 1
ATOM 4918 C C . VAL B 1 215 ? 9.805 23.047 27.562 1 57.19 215 VAL B C 1
ATOM 4920 O O . VAL B 1 215 ? 10.352 24.047 27.094 1 57.19 215 VAL B O 1
ATOM 4923 N N . GLU B 1 216 ? 9.086 23.703 28.391 1 52.12 216 GLU B N 1
ATOM 4924 C CA . GLU B 1 216 ? 10.023 24.344 29.312 1 52.12 216 GLU B CA 1
ATOM 4925 C C . GLU B 1 216 ? 11.156 23.391 29.688 1 52.12 216 GLU B C 1
ATOM 4927 O O . GLU B 1 216 ? 12.32 23.797 29.719 1 52.12 216 GLU B O 1
ATOM 4932 N N . ASN B 1 217 ? 10.883 22.141 30.5 1 46.5 217 ASN B N 1
ATOM 4933 C CA . ASN B 1 217 ? 11.891 21.156 30.875 1 46.5 217 ASN B CA 1
ATOM 4934 C C . ASN B 1 217 ? 11.617 19.797 30.25 1 46.5 217 ASN B C 1
ATOM 4936 O O . ASN B 1 217 ? 10.492 19.312 30.281 1 46.5 217 ASN B O 1
ATOM 4940 N N . PRO B 1 218 ? 12.5 19.312 29.266 1 50.41 218 PRO B N 1
ATOM 4941 C CA . PRO B 1 218 ? 12.383 17.875 29.016 1 50.41 218 PRO B CA 1
ATOM 4942 C C . PRO B 1 218 ? 11.906 17.094 30.234 1 50.41 218 PRO B C 1
ATOM 4944 O O . PRO B 1 218 ? 12.102 17.531 31.375 1 50.41 218 PRO B O 1
ATOM 4947 N N . PRO B 1 219 ? 11.125 16.047 29.922 1 53 219 PRO B N 1
ATOM 4948 C CA . PRO B 1 219 ? 10.867 15.359 28.656 1 53 219 PRO B CA 1
ATOM 4949 C C . PRO B 1 219 ? 9.672 15.945 27.906 1 53 219 PRO B C 1
ATOM 4951 O O . PRO B 1 219 ? 8.742 16.469 28.531 1 53 219 PRO B O 1
ATOM 4954 N N . PHE B 1 220 ? 9.727 16.031 26.531 1 55.69 220 PHE B N 1
ATOM 4955 C CA . PHE B 1 220 ? 8.633 16.438 25.656 1 55.69 220 PHE B CA 1
ATOM 4956 C C . PHE B 1 220 ? 7.367 15.656 25.984 1 55.69 220 PHE B C 1
ATOM 4958 O O . PHE B 1 220 ? 7.414 14.438 26.172 1 55.69 220 PHE B O 1
ATOM 4965 N N . LYS B 1 221 ? 6.441 16.453 26.531 1 73 221 LYS B N 1
ATOM 4966 C CA . LYS B 1 221 ? 5.168 15.789 26.797 1 73 221 LYS B CA 1
ATOM 4967 C C . LYS B 1 221 ? 4.309 15.719 25.547 1 73 221 LYS B C 1
ATOM 4969 O O . LYS B 1 221 ? 4.043 16.734 24.906 1 73 221 LYS B O 1
ATOM 4974 N N . VAL B 1 222 ? 4.043 14.562 25.078 1 88.12 222 VAL B N 1
ATOM 4975 C CA . VAL B 1 222 ? 3.176 14.297 23.938 1 88.12 222 VAL B CA 1
ATOM 4976 C C . VAL B 1 222 ? 1.737 14.109 24.422 1 88.12 222 VAL B C 1
ATOM 4978 O O . VAL B 1 222 ? 1.482 13.367 25.375 1 88.12 222 VAL B O 1
ATOM 4981 N N . PRO B 1 223 ? 0.789 14.938 23.875 1 91.38 223 PRO B N 1
ATOM 4982 C CA . PRO B 1 223 ? -0.606 14.68 24.234 1 91.38 223 PRO B CA 1
ATOM 4983 C C . PRO B 1 223 ? -1.033 13.242 23.969 1 91.38 223 PRO B C 1
ATOM 4985 O O . PRO B 1 223 ? -0.597 12.633 22.984 1 91.38 223 PRO B O 1
ATOM 4988 N N . PRO B 1 224 ? -1.806 12.719 24.859 1 91.25 224 PRO B N 1
ATOM 4989 C CA . PRO B 1 224 ? -2.24 11.336 24.641 1 91.25 224 PRO B CA 1
ATOM 4990 C C . PRO B 1 224 ? -3.094 11.18 23.391 1 91.25 224 PRO B C 1
ATOM 4992 O O . PRO B 1 224 ? -3.869 12.07 23.047 1 91.25 224 PRO B O 1
ATOM 4995 N N . ARG B 1 225 ? -2.924 10.039 22.75 1 96.06 225 ARG B N 1
ATOM 4996 C CA . ARG B 1 225 ? -3.787 9.711 21.609 1 96.06 225 ARG B CA 1
ATOM 4997 C C . ARG B 1 225 ? -5.176 9.297 22.078 1 96.06 225 ARG B C 1
ATOM 4999 O O . ARG B 1 225 ? -5.328 8.742 23.172 1 96.06 225 ARG B O 1
ATOM 5006 N N . LEU B 1 226 ? -6.172 9.484 21.25 1 98.44 226 LEU B N 1
ATOM 5007 C CA . LEU B 1 226 ? -7.531 9.07 21.578 1 98.44 226 LEU B CA 1
ATOM 5008 C C . LEU B 1 226 ? -7.59 7.57 21.859 1 98.44 226 LEU B C 1
ATOM 5010 O O . LEU B 1 226 ? -8.359 7.129 22.719 1 98.44 226 LEU B O 1
ATOM 5014 N N . PHE B 1 227 ? -6.781 6.809 21.188 1 98.62 227 PHE B N 1
ATOM 5015 C CA . PHE B 1 227 ? -6.719 5.359 21.328 1 98.62 227 PHE B CA 1
ATOM 5016 C C . PHE B 1 227 ? -6.461 4.965 22.781 1 98.62 227 PHE B C 1
ATOM 5018 O O . PHE B 1 227 ? -7.004 3.971 23.266 1 98.62 227 PHE B O 1
ATOM 5025 N N . SER B 1 228 ? -5.648 5.734 23.484 1 96.94 228 SER B N 1
ATOM 5026 C CA . SER B 1 228 ? -5.258 5.414 24.859 1 96.94 228 SER B CA 1
ATOM 5027 C C . SER B 1 228 ? -6.422 5.605 25.828 1 96.94 228 SER B C 1
ATOM 5029 O O . SER B 1 228 ? -6.395 5.09 26.953 1 96.94 228 SER B O 1
ATOM 5031 N N . PHE B 1 229 ? -7.461 6.352 25.422 1 97.56 229 PHE B N 1
ATOM 5032 C CA . PHE B 1 229 ? -8.625 6.605 26.266 1 97.56 229 PHE B CA 1
ATOM 5033 C C . PHE B 1 229 ? -9.656 5.496 26.109 1 97.56 229 PHE B C 1
ATOM 5035 O O . PHE B 1 229 ? -10.578 5.379 26.922 1 97.56 229 PHE B O 1
ATOM 5042 N N . ASP B 1 230 ? -9.57 4.738 24.984 1 98.06 230 ASP B N 1
ATOM 5043 C CA . ASP B 1 230 ? -10.492 3.629 24.766 1 98.06 230 ASP B CA 1
ATOM 5044 C C . ASP B 1 230 ? -10.039 2.379 25.516 1 98.06 230 ASP B C 1
ATOM 5046 O O . ASP B 1 230 ? -9.594 1.408 24.906 1 98.06 230 ASP B O 1
ATOM 5050 N N . ASN B 1 231 ? -10.32 2.33 26.719 1 96.25 231 ASN B N 1
ATOM 5051 C CA . ASN B 1 231 ? -9.789 1.334 27.641 1 96.25 231 ASN B CA 1
ATOM 5052 C C . ASN B 1 231 ? -10.461 -0.021 27.453 1 96.25 231 ASN B C 1
ATOM 5054 O O . ASN B 1 231 ? -11.672 -0.151 27.641 1 96.25 231 ASN B O 1
ATOM 5058 N N . LYS B 1 232 ? -9.672 -1.021 27.219 1 95.44 232 LYS B N 1
ATOM 5059 C CA . LYS B 1 232 ? -10.148 -2.377 26.969 1 95.44 232 LYS B CA 1
ATOM 5060 C C . LYS B 1 232 ? -10.797 -2.969 28.219 1 95.44 232 LYS B C 1
ATOM 5062 O O . LYS B 1 232 ? -11.609 -3.887 28.125 1 95.44 232 LYS B O 1
ATOM 5067 N N . ALA B 1 233 ? -10.461 -2.424 29.359 1 95.75 233 ALA B N 1
ATOM 5068 C CA . ALA B 1 233 ? -10.953 -2.959 30.625 1 95.75 233 ALA B CA 1
ATOM 5069 C C . ALA B 1 233 ? -12.359 -2.449 30.922 1 95.75 233 ALA B C 1
ATOM 5071 O O . ALA B 1 233 ? -13.047 -2.98 31.797 1 95.75 233 ALA B O 1
ATOM 5072 N N . ASP B 1 234 ? -12.789 -1.451 30.188 1 97.19 234 ASP B N 1
ATOM 5073 C CA . ASP B 1 234 ? -14.125 -0.916 30.406 1 97.19 234 ASP B CA 1
ATOM 5074 C C . ASP B 1 234 ? -15.195 -1.937 30.031 1 97.19 234 ASP B C 1
ATOM 5076 O O . ASP B 1 234 ? -15.055 -2.646 29.031 1 97.19 234 ASP B O 1
ATOM 5080 N N . PRO B 1 235 ? -16.25 -2.033 30.734 1 96.81 235 PRO B N 1
ATOM 5081 C CA . PRO B 1 235 ? -17.297 -3.014 30.438 1 96.81 235 PRO B CA 1
ATOM 5082 C C . PRO B 1 235 ? -17.969 -2.77 29.094 1 96.81 235 PRO B C 1
ATOM 5084 O O . PRO B 1 235 ? -18.469 -3.709 28.469 1 96.81 235 PRO B O 1
ATOM 5087 N N . ASP B 1 236 ? -17.969 -1.535 28.703 1 97 236 ASP B N 1
ATOM 5088 C CA . ASP B 1 236 ? -18.672 -1.225 27.453 1 97 236 ASP B CA 1
ATOM 5089 C C . ASP B 1 236 ? -17.672 -1.058 26.297 1 97 236 ASP B C 1
ATOM 5091 O O . ASP B 1 236 ? -18 -0.46 25.281 1 97 236 ASP B O 1
ATOM 5095 N N . TYR B 1 237 ? -16.438 -1.585 26.484 1 97.62 237 TYR B N 1
ATOM 5096 C CA . TYR B 1 237 ? -15.43 -1.519 25.438 1 97.62 237 TYR B CA 1
ATOM 5097 C C . TYR B 1 237 ? -15.891 -2.27 24.188 1 97.62 237 TYR B C 1
ATOM 5099 O O . TYR B 1 237 ? -16.359 -3.404 24.281 1 97.62 237 TYR B O 1
ATOM 5107 N N . LYS B 1 238 ? -15.727 -1.632 22.953 1 95.75 238 LYS B N 1
ATOM 5108 C CA . LYS B 1 238 ? -16.109 -2.256 21.703 1 95.75 238 LYS B CA 1
ATOM 5109 C C . LYS B 1 238 ? -15 -2.141 20.656 1 95.75 238 LYS B C 1
ATOM 5111 O O . LYS B 1 238 ? -15.047 -2.783 19.609 1 95.75 238 LYS B O 1
ATOM 5116 N N . GLY B 1 239 ? -13.953 -1.343 20.969 1 97.75 239 GLY B N 1
ATOM 5117 C CA . GLY B 1 239 ? -12.898 -1.142 20 1 97.75 239 GLY B CA 1
ATOM 5118 C C . GLY B 1 239 ? -13.258 -0.133 18.922 1 97.75 239 GLY B C 1
ATOM 5119 O O . GLY B 1 239 ? -13.203 -0.443 17.734 1 97.75 239 GLY B O 1
ATOM 5120 N N . ASN B 1 240 ? -13.469 1.18 19.328 1 98.5 240 ASN B N 1
ATOM 5121 C CA . ASN B 1 240 ? -14.039 2.182 18.438 1 98.5 240 ASN B CA 1
ATOM 5122 C C . ASN B 1 240 ? -12.984 3.182 17.969 1 98.5 240 ASN B C 1
ATOM 5124 O O . ASN B 1 240 ? -13.32 4.234 17.422 1 98.5 240 ASN B O 1
ATOM 5128 N N . VAL B 1 241 ? -11.688 2.881 18.203 1 98.88 241 VAL B N 1
ATOM 5129 C CA . VAL B 1 241 ? -10.688 3.889 17.875 1 98.88 241 VAL B CA 1
ATOM 5130 C C . VAL B 1 241 ? -9.508 3.229 17.172 1 98.88 241 VAL B C 1
ATOM 5132 O O . VAL B 1 241 ? -9.039 2.166 17.578 1 98.88 241 VAL B O 1
ATOM 5135 N N . ILE B 1 242 ? -9.062 3.814 16.094 1 98.88 242 ILE B N 1
ATOM 5136 C CA . ILE B 1 242 ? -7.797 3.51 15.445 1 98.88 242 ILE B CA 1
ATOM 5137 C C . ILE B 1 242 ? -6.859 4.711 15.547 1 98.88 242 ILE B C 1
ATOM 5139 O O . ILE B 1 242 ? -7.273 5.852 15.32 1 98.88 242 ILE B O 1
ATOM 5143 N N . SER B 1 243 ? -5.625 4.473 16 1 98.88 243 SER B N 1
ATOM 5144 C CA . SER B 1 243 ? -4.559 5.461 15.875 1 98.88 243 SER B CA 1
ATOM 5145 C C . SER B 1 243 ? -3.695 5.184 14.648 1 98.88 243 SER B C 1
ATOM 5147 O O . SER B 1 243 ? -3.086 4.117 14.539 1 98.88 243 SER B O 1
ATOM 5149 N N . ASN B 1 244 ? -3.686 6.09 13.711 1 98.88 244 ASN B N 1
ATOM 5150 C CA . ASN B 1 244 ? -2.965 5.961 12.445 1 98.88 244 ASN B CA 1
ATOM 5151 C C . ASN B 1 244 ? -1.712 6.832 12.43 1 98.88 244 ASN B C 1
ATOM 5153 O O . ASN B 1 244 ? -1.804 8.055 12.297 1 98.88 244 ASN B O 1
ATOM 5157 N N . GLY B 1 245 ? -0.526 6.184 12.5 1 98.62 245 GLY B N 1
ATOM 5158 C CA . GLY B 1 245 ? 0.746 6.887 12.531 1 98.62 245 GLY B CA 1
ATOM 5159 C C . GLY B 1 245 ? 1.575 6.684 11.281 1 98.62 245 GLY B C 1
ATOM 5160 O O . GLY B 1 245 ? 1.229 5.867 10.422 1 98.62 245 GLY B O 1
ATOM 5161 N N . THR B 1 246 ? 2.641 7.469 11.148 1 98.69 246 THR B N 1
ATOM 5162 C CA . THR B 1 246 ? 3.506 7.352 9.977 1 98.69 246 THR B CA 1
ATOM 5163 C C . THR B 1 246 ? 4.93 7.777 10.312 1 98.69 246 THR B C 1
ATOM 5165 O O . THR B 1 246 ? 5.148 8.555 11.25 1 98.69 246 THR B O 1
ATOM 5168 N N . PHE B 1 247 ? 5.875 7.277 9.617 1 98.81 247 PHE B N 1
ATOM 5169 C CA . PHE B 1 247 ? 7.258 7.73 9.703 1 98.81 247 PHE B CA 1
ATOM 5170 C C . PHE B 1 247 ? 7.523 8.844 8.703 1 98.81 247 PHE B C 1
ATOM 5172 O O . PHE B 1 247 ? 8.602 9.445 8.703 1 98.81 247 PHE B O 1
ATOM 5179 N N . SER B 1 248 ? 6.543 9.195 7.871 1 98.44 248 SER B N 1
ATOM 5180 C CA . SER B 1 248 ? 6.719 10.18 6.805 1 98.44 248 SER B CA 1
ATOM 5181 C C . SER B 1 248 ? 7.078 11.547 7.367 1 98.44 248 SER B C 1
ATOM 5183 O O . SER B 1 248 ? 7.824 12.305 6.742 1 98.44 248 SER B O 1
ATOM 5185 N N . LYS B 1 249 ? 6.469 11.867 8.539 1 98.44 249 LYS B N 1
ATOM 5186 C CA . LYS B 1 249 ? 6.676 13.18 9.141 1 98.44 249 LYS B CA 1
ATOM 5187 C C . LYS B 1 249 ? 7.859 13.156 10.102 1 98.44 249 LYS B C 1
ATOM 5189 O O . LYS B 1 249 ? 8.375 14.211 10.484 1 98.44 249 LYS B O 1
ATOM 5194 N N . LEU B 1 250 ? 8.305 11.977 10.469 1 97.94 250 LEU B N 1
ATOM 5195 C CA . LEU B 1 250 ? 9.359 11.797 11.453 1 97.94 250 LEU B CA 1
ATOM 5196 C C . LEU B 1 250 ? 10.711 11.57 10.773 1 97.94 250 LEU B C 1
ATOM 5198 O O . LEU B 1 250 ? 11.742 12.047 11.25 1 97.94 250 LEU B O 1
ATOM 5202 N N . LEU B 1 251 ? 10.695 10.812 9.703 1 98.25 251 LEU B N 1
ATOM 5203 C CA . LEU B 1 251 ? 11.875 10.453 8.914 1 98.25 251 LEU B CA 1
ATOM 5204 C C . LEU B 1 251 ? 11.758 10.977 7.488 1 98.25 251 LEU B C 1
ATOM 5206 O O . LEU B 1 251 ? 11.82 12.188 7.262 1 98.25 251 LEU B O 1
ATOM 5210 N N . GLY B 1 252 ? 11.398 10.164 6.543 1 97.81 252 GLY B N 1
ATOM 5211 C CA . GLY B 1 252 ? 11.219 10.516 5.145 1 97.81 252 GLY B CA 1
ATOM 5212 C C . GLY B 1 252 ? 10.016 9.844 4.508 1 97.81 252 GLY B C 1
ATOM 5213 O O . GLY B 1 252 ? 9.844 8.633 4.617 1 97.81 252 GLY B O 1
ATOM 5214 N N . PRO B 1 253 ? 9.18 10.688 3.848 1 97.81 253 PRO B N 1
ATOM 5215 C CA . PRO B 1 253 ? 7.953 10.125 3.279 1 97.81 253 PRO B CA 1
ATOM 5216 C C . PRO B 1 253 ? 8.227 9.102 2.182 1 97.81 253 PRO B C 1
ATOM 5218 O O . PRO B 1 253 ? 7.379 8.258 1.893 1 97.81 253 PRO B O 1
ATOM 5221 N N . GLY B 1 254 ? 9.438 9.086 1.577 1 98 254 GLY B N 1
ATOM 5222 C CA . GLY B 1 254 ? 9.781 8.117 0.546 1 98 254 GLY B CA 1
ATOM 5223 C C . GLY B 1 254 ? 9.828 6.691 1.058 1 98 254 GLY B C 1
ATOM 5224 O O . GLY B 1 254 ? 9.75 5.742 0.274 1 98 254 GLY B O 1
ATOM 5225 N N . LEU B 1 255 ? 9.961 6.52 2.365 1 98.69 255 LEU B N 1
ATOM 5226 C CA . LEU B 1 255 ? 10.039 5.199 2.98 1 98.69 255 LEU B CA 1
ATOM 5227 C C . LEU B 1 255 ? 8.703 4.469 2.869 1 98.69 255 LEU B C 1
ATOM 5229 O O . LEU B 1 255 ? 8.664 3.236 2.893 1 98.69 255 LEU B O 1
ATOM 5233 N N . ARG B 1 256 ? 7.633 5.242 2.795 1 98.44 256 ARG B N 1
ATOM 5234 C CA . ARG B 1 256 ? 6.281 4.699 2.744 1 98.44 256 ARG B CA 1
ATOM 5235 C C . ARG B 1 256 ? 6.062 3.676 3.854 1 98.44 256 ARG B C 1
ATOM 5237 O O . ARG B 1 256 ? 5.688 2.531 3.586 1 98.44 256 ARG B O 1
ATOM 5244 N N . LEU B 1 257 ? 6.207 4.145 5.07 1 98.88 257 LEU B N 1
ATOM 5245 C CA . LEU B 1 257 ? 6.043 3.275 6.23 1 98.88 257 LEU B CA 1
ATOM 5246 C C . LEU B 1 257 ? 5.27 3.984 7.336 1 98.88 257 LEU B C 1
ATOM 5248 O O . LEU B 1 257 ? 5.504 5.168 7.605 1 98.88 257 LEU B O 1
ATOM 5252 N N . GLY B 1 258 ? 4.359 3.338 7.887 1 98.81 258 GLY B N 1
ATOM 5253 C CA . GLY B 1 258 ? 3.592 3.771 9.047 1 98.81 258 GLY B CA 1
ATOM 5254 C C . GLY B 1 258 ? 3.096 2.619 9.898 1 98.81 258 GLY B C 1
ATOM 5255 O O . GLY B 1 258 ? 3.629 1.509 9.82 1 98.81 258 GLY B O 1
ATOM 5256 N N . TRP B 1 259 ? 2.205 2.926 10.789 1 98.88 259 TRP B N 1
ATOM 5257 C CA . TRP B 1 259 ? 1.597 1.922 11.656 1 98.88 259 TRP B CA 1
ATOM 5258 C C . TRP B 1 259 ? 0.198 2.35 12.086 1 98.88 259 TRP B C 1
ATOM 5260 O O . TRP B 1 259 ? -0.15 3.529 12.008 1 98.88 259 TRP B O 1
ATOM 5270 N N . MET B 1 260 ? -0.561 1.372 12.438 1 98.88 260 MET B N 1
ATOM 5271 C CA . MET B 1 260 ? -1.813 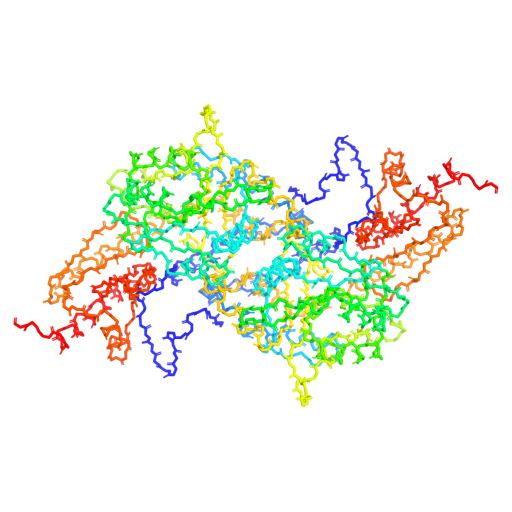1.622 13.148 1 98.88 260 MET B CA 1
ATOM 5272 C C . MET B 1 260 ? -1.839 0.886 14.484 1 98.88 260 MET B C 1
ATOM 5274 O O . MET B 1 260 ? -1.25 -0.188 14.617 1 98.88 260 MET B O 1
ATOM 5278 N N . GLU B 1 261 ? -2.342 1.517 15.469 1 98.81 261 GLU B N 1
ATOM 5279 C CA . GLU B 1 261 ? -2.904 0.787 16.609 1 98.81 261 GLU B CA 1
ATOM 5280 C C . GLU B 1 261 ? -4.379 0.464 16.375 1 98.81 261 GLU B C 1
ATOM 5282 O O . GLU B 1 261 ? -5.199 1.369 16.203 1 98.81 261 GLU B O 1
ATOM 5287 N N . VAL B 1 262 ? -4.695 -0.793 16.328 1 98.62 262 VAL B N 1
ATOM 5288 C CA . VAL B 1 262 ? -6.043 -1.203 15.945 1 98.62 262 VAL B CA 1
ATOM 5289 C C . VAL B 1 262 ? -6.621 -2.127 17.016 1 98.62 262 VAL B C 1
ATOM 5291 O O . VAL B 1 262 ? -5.898 -2.928 17.609 1 98.62 262 VAL B O 1
ATOM 5294 N N . PRO B 1 263 ? -7.941 -2.025 17.297 1 97.81 263 PRO B N 1
ATOM 5295 C CA . PRO B 1 263 ? -8.586 -2.998 18.188 1 97.81 263 PRO B CA 1
ATOM 5296 C C . PRO B 1 263 ? -8.695 -4.387 17.547 1 97.81 263 PRO B C 1
ATOM 5298 O O . PRO B 1 263 ? -8.531 -4.535 16.344 1 97.81 263 PRO B O 1
ATOM 5301 N N . GLU B 1 264 ? -8.961 -5.352 18.359 1 96.44 264 GLU B N 1
ATOM 5302 C CA . GLU B 1 264 ? -8.977 -6.754 17.953 1 96.44 264 GLU B CA 1
ATOM 5303 C C . GLU B 1 264 ? -10.008 -7 16.844 1 96.44 264 GLU B C 1
ATOM 5305 O O . GLU B 1 264 ? -9.758 -7.777 15.922 1 96.44 264 GLU B O 1
ATOM 5310 N N . CYS B 1 265 ? -11.172 -6.426 16.922 1 95.5 265 CYS B N 1
ATOM 5311 C CA . CYS B 1 265 ? -12.227 -6.652 15.945 1 95.5 265 CYS B CA 1
ATOM 5312 C C . CYS B 1 265 ? -11.789 -6.199 14.555 1 95.5 265 CYS B C 1
ATOM 5314 O O . CYS B 1 265 ? -12.102 -6.848 13.562 1 95.5 265 CYS B O 1
ATOM 5316 N N . ILE B 1 266 ? -11.016 -5.145 14.516 1 97.19 266 ILE B N 1
ATOM 5317 C CA . ILE B 1 266 ? -10.523 -4.637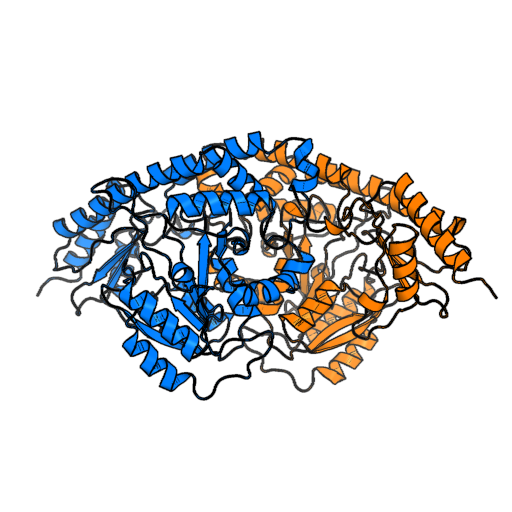 13.242 1 97.19 266 ILE B CA 1
ATOM 5318 C C . ILE B 1 266 ? -9.344 -5.484 12.773 1 97.19 266 ILE B C 1
ATOM 5320 O O . ILE B 1 266 ? -9.211 -5.762 11.578 1 97.19 266 ILE B O 1
ATOM 5324 N N . ARG B 1 267 ? -8.492 -5.875 13.703 1 96.94 267 ARG B N 1
ATOM 5325 C CA . ARG B 1 267 ? -7.379 -6.758 13.383 1 96.94 267 ARG B CA 1
ATOM 5326 C C . ARG B 1 267 ? -7.859 -8.016 12.68 1 96.94 267 ARG B C 1
ATOM 5328 O O . ARG B 1 267 ? -7.234 -8.477 11.719 1 96.94 267 ARG B O 1
ATOM 5335 N N . ARG B 1 268 ? -8.93 -8.562 13.117 1 95.25 268 ARG B N 1
ATOM 5336 C CA . ARG B 1 268 ? -9.492 -9.781 12.531 1 95.25 268 ARG B CA 1
ATOM 5337 C C . ARG B 1 268 ? -9.906 -9.539 11.078 1 95.25 268 ARG B C 1
ATOM 5339 O O . ARG B 1 268 ? -9.688 -10.391 10.219 1 95.25 268 ARG B O 1
ATOM 5346 N N . ILE B 1 269 ? -10.477 -8.414 10.812 1 94.94 269 ILE B N 1
ATOM 5347 C CA . ILE B 1 269 ? -10.914 -8.07 9.469 1 94.94 269 ILE B CA 1
ATOM 5348 C C . ILE B 1 269 ? -9.695 -7.879 8.562 1 94.94 269 ILE B C 1
ATOM 5350 O O . ILE B 1 269 ? -9.648 -8.406 7.453 1 94.94 269 ILE B O 1
ATOM 5354 N N . LEU B 1 270 ? -8.68 -7.184 9.086 1 96.38 270 LEU B N 1
ATOM 5355 C CA . LEU B 1 270 ? -7.457 -6.945 8.32 1 96.38 270 LEU B CA 1
ATOM 5356 C C . LEU B 1 270 ? -6.773 -8.266 7.969 1 96.38 270 LEU B C 1
ATOM 5358 O O . LEU B 1 270 ? -6.328 -8.453 6.836 1 96.38 270 LEU B O 1
ATOM 5362 N N . LYS B 1 271 ? -6.773 -9.156 8.883 1 94.62 271 LYS B N 1
ATOM 5363 C CA . LYS B 1 271 ? -6.082 -10.43 8.727 1 94.62 271 LYS B CA 1
ATOM 5364 C C . LYS B 1 271 ? -6.723 -11.266 7.621 1 94.62 271 LYS B C 1
ATOM 5366 O O . LYS B 1 271 ? -6.047 -12.078 6.973 1 94.62 271 LYS B O 1
ATOM 5371 N N . THR B 1 272 ? -7.945 -11.062 7.379 1 92.56 272 THR B N 1
ATOM 5372 C CA . THR B 1 272 ? -8.664 -11.914 6.441 1 92.56 272 THR B CA 1
ATOM 5373 C C . THR B 1 272 ? -8.805 -11.234 5.082 1 92.56 272 THR B C 1
ATOM 5375 O O . THR B 1 272 ? -9.359 -11.812 4.148 1 92.56 272 THR B O 1
ATOM 5378 N N . SER B 1 273 ? -8.273 -10 4.992 1 94 273 SER B N 1
ATOM 5379 C CA . SER B 1 273 ? -8.344 -9.32 3.705 1 94 273 SER B CA 1
ATOM 5380 C C . SER B 1 273 ? -7.473 -10.008 2.662 1 94 273 SER B C 1
ATOM 5382 O O . SER B 1 273 ? -6.426 -10.57 2.992 1 94 273 SER B O 1
ATOM 5384 N N . GLY B 1 274 ? -7.938 -9.984 1.427 1 93.38 274 GLY B N 1
ATOM 5385 C CA . GLY B 1 274 ? -7.188 -10.586 0.337 1 93.38 274 GLY B CA 1
ATOM 5386 C C . GLY B 1 274 ? -5.805 -9.977 0.161 1 93.38 274 GLY B C 1
ATOM 5387 O O . GLY B 1 274 ? -4.844 -10.695 -0.128 1 93.38 274 GLY B O 1
ATOM 5388 N N . TYR B 1 275 ? -5.672 -8.672 0.337 1 93.31 275 TYR B N 1
ATOM 5389 C CA . TYR B 1 275 ? -4.395 -7.977 0.229 1 93.31 275 TYR B CA 1
ATOM 5390 C C . TYR B 1 275 ? -3.391 -8.531 1.235 1 93.31 275 TYR B C 1
ATOM 5392 O O . TYR B 1 275 ? -2.268 -8.883 0.87 1 93.31 275 TYR B O 1
ATOM 5400 N N . VAL B 1 276 ? -3.865 -8.688 2.443 1 95.12 276 VAL B N 1
ATOM 5401 C CA . VAL B 1 276 ? -2.986 -9.102 3.531 1 95.12 276 VAL B CA 1
ATOM 5402 C C . VAL B 1 276 ? -2.684 -10.594 3.41 1 95.12 276 VAL B C 1
ATOM 5404 O O . VAL B 1 276 ? -1.541 -11.023 3.596 1 95.12 276 VAL B O 1
ATOM 5407 N N . ARG B 1 277 ? -3.67 -11.383 3.064 1 94.69 277 ARG B N 1
ATOM 5408 C CA . ARG B 1 277 ? -3.475 -12.82 2.926 1 94.69 277 ARG B CA 1
ATOM 5409 C C . ARG B 1 277 ? -2.514 -13.133 1.784 1 94.69 277 ARG B C 1
ATOM 5411 O O . ARG B 1 277 ? -1.736 -14.086 1.864 1 94.69 277 ARG B O 1
ATOM 5418 N N . SER B 1 278 ? -2.566 -12.289 0.766 1 94.81 278 SER B N 1
ATOM 5419 C CA . SER B 1 278 ? -1.753 -12.539 -0.419 1 94.81 278 SER B CA 1
ATOM 5420 C C . SER B 1 278 ? -0.379 -11.891 -0.295 1 94.81 278 SER B C 1
ATOM 5422 O O . SER B 1 278 ? 0.633 -12.492 -0.663 1 94.81 278 SER B O 1
ATOM 5424 N N . GLY B 1 279 ? -0.301 -10.688 0.241 1 94.69 279 GLY B N 1
ATOM 5425 C CA . GLY B 1 279 ? 0.925 -9.906 0.211 1 94.69 279 GLY B CA 1
ATOM 5426 C C . GLY B 1 279 ? 1.654 -9.891 1.541 1 94.69 279 GLY B C 1
ATOM 5427 O O . GLY B 1 279 ? 2.842 -9.562 1.6 1 94.69 279 GLY B O 1
ATOM 5428 N N . GLY B 1 280 ? 0.914 -10.242 2.605 1 95.44 280 GLY B N 1
ATOM 5429 C CA . GLY B 1 280 ? 1.51 -10.133 3.926 1 95.44 280 GLY B CA 1
ATOM 5430 C C . GLY B 1 280 ? 1.631 -8.695 4.406 1 95.44 280 GLY B C 1
ATOM 5431 O O . GLY B 1 280 ? 0.699 -7.906 4.254 1 95.44 280 GLY B O 1
ATOM 5432 N N . CYS B 1 281 ? 2.768 -8.5 5.078 1 96.56 281 CYS B N 1
ATOM 5433 C CA . CYS B 1 281 ? 3.037 -7.148 5.562 1 96.56 281 CYS B CA 1
ATOM 5434 C C . CYS B 1 281 ? 3.1 -6.156 4.406 1 96.56 281 CYS B C 1
ATOM 5436 O O . CYS B 1 281 ? 3.662 -6.461 3.354 1 96.56 281 CYS B O 1
ATOM 5438 N N . PHE B 1 282 ? 2.605 -4.965 4.613 1 97 282 PHE B N 1
ATOM 5439 C CA . PHE B 1 282 ? 2.396 -4 3.539 1 97 282 PHE B CA 1
ATOM 5440 C C . PHE B 1 282 ? 3.729 -3.451 3.039 1 97 282 PHE B C 1
ATOM 5442 O O . PHE B 1 282 ? 3.834 -3.016 1.891 1 97 282 PHE B O 1
ATOM 5449 N N . ASN B 1 283 ? 4.707 -3.418 3.83 1 98.25 283 ASN B N 1
ATOM 5450 C CA . ASN B 1 283 ? 6.047 -2.967 3.471 1 98.25 283 ASN B CA 1
ATOM 5451 C C . ASN B 1 283 ? 7.109 -3.596 4.367 1 98.25 283 ASN B C 1
ATOM 5453 O O . ASN B 1 283 ? 7.75 -2.902 5.16 1 98.25 283 ASN B O 1
ATOM 5457 N N . HIS B 1 284 ? 7.332 -4.859 4.172 1 98.38 284 HIS B N 1
ATOM 5458 C CA . HIS B 1 284 ? 8.094 -5.699 5.094 1 98.38 284 HIS B CA 1
ATOM 5459 C C . HIS B 1 284 ? 9.562 -5.289 5.125 1 98.38 284 HIS B C 1
ATOM 5461 O O . HIS B 1 284 ? 10.109 -5.02 6.195 1 98.38 284 HIS B O 1
ATOM 5467 N N . TYR B 1 285 ? 10.234 -5.145 3.99 1 98.62 285 TYR B N 1
ATOM 5468 C CA . TYR B 1 285 ? 11.656 -4.816 3.916 1 98.62 285 TYR B CA 1
ATOM 5469 C C . TYR B 1 285 ? 11.953 -3.504 4.629 1 98.62 285 TYR B C 1
ATOM 5471 O O . TYR B 1 285 ? 12.82 -3.445 5.504 1 98.62 285 TYR B O 1
ATOM 5479 N N . THR B 1 286 ? 11.18 -2.461 4.312 1 98.81 286 THR B N 1
ATOM 5480 C CA . THR B 1 286 ? 11.398 -1.14 4.891 1 98.81 286 THR B CA 1
ATOM 5481 C C . THR B 1 286 ? 11.109 -1.152 6.391 1 98.81 286 THR B C 1
ATOM 5483 O O . THR B 1 286 ? 11.773 -0.461 7.164 1 98.81 286 THR B O 1
ATOM 5486 N N . SER B 1 287 ? 10.07 -1.938 6.816 1 98.75 287 SER B N 1
ATOM 5487 C CA . SER B 1 287 ? 9.773 -2.033 8.242 1 98.75 287 SER B CA 1
ATOM 5488 C C . SER B 1 287 ? 10.961 -2.613 9.016 1 98.75 287 SER B C 1
ATOM 5490 O O . SER B 1 287 ? 11.242 -2.191 10.133 1 98.75 287 SER B O 1
ATOM 5492 N N . CYS B 1 288 ? 11.68 -3.586 8.391 1 98.69 288 CYS B N 1
ATOM 5493 C CA . CYS B 1 288 ? 12.836 -4.184 9.039 1 98.69 288 CYS B CA 1
ATOM 5494 C C . CYS B 1 288 ? 14 -3.195 9.109 1 98.69 288 CYS B C 1
ATOM 5496 O O . CYS B 1 288 ? 14.703 -3.129 10.117 1 98.69 288 CYS B O 1
ATOM 5498 N N . VAL B 1 289 ? 14.195 -2.385 8.086 1 98.81 289 VAL B N 1
ATOM 5499 C CA . VAL B 1 289 ? 15.258 -1.384 8.062 1 98.81 289 VAL B CA 1
ATOM 5500 C C . VAL B 1 289 ? 15.008 -0.342 9.148 1 98.81 289 VAL B C 1
ATOM 5502 O O . VAL B 1 289 ? 15.906 -0.036 9.938 1 98.81 289 VAL B O 1
ATOM 5505 N N . VAL B 1 290 ? 13.82 0.176 9.227 1 98.88 290 VAL B N 1
ATOM 5506 C CA . VAL B 1 290 ? 13.492 1.22 10.195 1 98.88 290 VAL B CA 1
ATOM 5507 C C . VAL B 1 290 ? 13.539 0.649 11.609 1 98.88 290 VAL B C 1
ATOM 5509 O O . VAL B 1 290 ? 13.969 1.33 12.547 1 98.88 290 VAL B O 1
ATOM 5512 N N . THR B 1 291 ? 13.086 -0.631 11.75 1 98.81 291 THR B N 1
ATOM 5513 C CA . THR B 1 291 ? 13.172 -1.294 13.047 1 98.81 291 THR B CA 1
ATOM 5514 C C . THR B 1 291 ? 14.625 -1.37 13.516 1 98.81 291 THR B C 1
ATOM 5516 O O . THR B 1 291 ? 14.922 -1.124 14.688 1 98.81 291 THR B O 1
ATOM 5519 N N . THR B 1 292 ? 15.508 -1.723 12.586 1 98.88 292 THR B N 1
ATOM 5520 C CA . THR B 1 292 ? 16.938 -1.757 12.906 1 98.88 292 THR B CA 1
ATOM 5521 C C . THR B 1 292 ? 17.422 -0.375 13.328 1 98.88 292 THR B C 1
ATOM 5523 O O . THR B 1 292 ? 18.203 -0.251 14.281 1 98.88 292 THR B O 1
ATOM 5526 N N . ALA B 1 293 ? 16.984 0.674 12.68 1 98.94 293 ALA B N 1
ATOM 5527 C CA . ALA B 1 293 ? 17.344 2.043 13.047 1 98.94 293 ALA B CA 1
ATOM 5528 C C . ALA B 1 293 ? 16.844 2.381 14.453 1 98.94 293 ALA B C 1
ATOM 5530 O O . ALA B 1 293 ? 17.531 3.072 15.203 1 98.94 293 ALA B O 1
ATOM 5531 N N . ILE B 1 294 ? 15.664 1.931 14.805 1 98.88 294 ILE B N 1
ATOM 5532 C CA . ILE B 1 294 ? 15.102 2.146 16.141 1 98.88 294 ILE B CA 1
ATOM 5533 C C . ILE B 1 294 ? 15.953 1.438 17.188 1 98.88 294 ILE B C 1
ATOM 5535 O O . ILE B 1 294 ? 16.312 2.031 18.203 1 98.88 294 ILE B O 1
ATOM 5539 N N . GLN B 1 295 ? 16.312 0.213 16.875 1 98.69 295 GLN B N 1
ATOM 5540 C CA . GLN B 1 295 ? 17.109 -0.598 17.797 1 98.69 295 GLN B CA 1
ATOM 5541 C C . GLN B 1 295 ? 18.469 0.047 18.062 1 98.69 295 GLN B C 1
ATOM 5543 O O . GLN B 1 295 ? 19 -0.042 19.172 1 98.69 295 GLN B O 1
ATOM 5548 N N . MET B 1 296 ? 18.953 0.712 17.078 1 98.69 296 MET B N 1
ATOM 5549 C CA . MET B 1 296 ? 20.281 1.313 17.172 1 98.69 296 MET B CA 1
ATOM 5550 C C . MET B 1 296 ? 20.219 2.686 17.828 1 98.69 296 MET B C 1
ATOM 5552 O O . MET B 1 296 ? 21.25 3.344 18.016 1 98.69 296 MET B O 1
ATOM 5556 N N . GLY B 1 297 ? 19.016 3.176 18.125 1 98.56 297 GLY B N 1
ATOM 5557 C CA . GLY B 1 297 ? 18.844 4.461 18.781 1 98.56 297 GLY B CA 1
ATOM 5558 C C . GLY B 1 297 ? 18.891 5.633 17.812 1 98.56 297 GLY B C 1
ATOM 5559 O O . GLY B 1 297 ? 18.781 6.789 18.234 1 98.56 297 GLY B O 1
ATOM 5560 N N . LEU B 1 298 ? 18.953 5.379 16.547 1 98.81 298 LEU B N 1
ATOM 5561 C CA . LEU B 1 298 ? 19.141 6.418 15.539 1 98.81 298 LEU B CA 1
ATOM 5562 C C . LEU B 1 298 ? 17.875 7.242 15.344 1 98.81 298 LEU B C 1
ATOM 5564 O O . LEU B 1 298 ? 17.953 8.453 15.125 1 98.81 298 LEU B O 1
ATOM 5568 N N . VAL B 1 299 ? 16.719 6.59 15.453 1 98.75 299 VAL B N 1
ATOM 5569 C CA . VAL B 1 299 ? 15.445 7.281 15.25 1 98.75 299 VAL B CA 1
ATOM 5570 C C . VAL B 1 299 ? 15.195 8.25 16.406 1 98.75 299 VAL B C 1
ATOM 5572 O O . VAL B 1 299 ? 14.75 9.383 16.188 1 98.75 299 VAL B O 1
ATOM 5575 N N . LYS B 1 300 ? 15.453 7.789 17.594 1 97.62 300 LYS B N 1
ATOM 5576 C CA . LYS B 1 300 ? 15.297 8.641 18.766 1 97.62 300 LYS B CA 1
ATOM 5577 C C . LYS B 1 300 ? 16.156 9.898 18.656 1 97.62 300 LYS B C 1
ATOM 5579 O O . LYS B 1 300 ? 15.688 11 18.922 1 97.62 300 LYS B O 1
ATOM 5584 N N . GLU B 1 301 ? 17.375 9.742 18.25 1 97.94 301 GLU B N 1
ATOM 5585 C CA . GLU B 1 301 ? 18.297 10.859 18.094 1 97.94 301 GLU B CA 1
ATOM 5586 C C . GLU B 1 301 ? 17.812 11.82 17 1 97.94 301 GLU B C 1
ATOM 5588 O O . GLU B 1 301 ? 17.844 13.039 17.188 1 97.94 301 GLU B O 1
ATOM 5593 N N . HIS B 1 302 ? 17.391 11.273 15.961 1 98.25 302 HIS B N 1
ATOM 5594 C CA . HIS B 1 302 ? 16.906 12.078 14.844 1 98.25 302 HIS B CA 1
ATOM 5595 C C . HIS B 1 302 ? 15.672 12.883 15.25 1 98.25 302 HIS B C 1
ATOM 5597 O O . HIS B 1 302 ? 15.547 14.062 14.898 1 98.25 302 HIS B O 1
ATOM 5603 N N . LEU B 1 303 ? 14.766 12.273 15.969 1 96.75 303 LEU B N 1
ATOM 5604 C CA . LEU B 1 303 ? 13.539 12.93 16.406 1 96.75 303 LEU B CA 1
ATOM 5605 C C . LEU B 1 303 ? 13.836 14.102 17.328 1 96.75 303 LEU B C 1
ATOM 5607 O O . LEU B 1 303 ? 13.219 15.164 17.219 1 96.75 303 LEU B O 1
ATOM 5611 N N . ALA B 1 304 ? 14.734 13.898 18.219 1 94.88 304 ALA B N 1
ATOM 5612 C CA . ALA B 1 304 ? 15.133 14.977 19.109 1 94.88 304 ALA B CA 1
ATOM 5613 C C . ALA B 1 304 ? 15.68 16.172 18.328 1 94.88 304 ALA B C 1
ATOM 5615 O O . ALA B 1 304 ? 15.344 17.312 18.625 1 94.88 304 ALA B O 1
ATOM 5616 N N . TYR B 1 305 ? 16.5 15.867 17.375 1 96.81 305 TYR B N 1
ATOM 5617 C CA . TYR B 1 305 ? 17.062 16.922 16.531 1 96.81 305 TYR B CA 1
ATOM 5618 C C . TYR B 1 305 ? 15.961 17.641 15.773 1 96.81 305 TYR B C 1
ATOM 5620 O O . TYR B 1 305 ? 15.938 18.875 15.734 1 96.81 305 TYR B O 1
ATOM 5628 N N . ALA B 1 306 ? 15.07 16.906 15.195 1 96.81 306 ALA B N 1
ATOM 5629 C CA . ALA B 1 306 ? 13.977 17.469 14.406 1 96.81 306 ALA B CA 1
ATOM 5630 C C . ALA B 1 306 ? 13.086 18.359 15.258 1 96.81 306 ALA B C 1
ATOM 5632 O O . ALA B 1 306 ? 12.672 19.438 14.82 1 96.81 306 ALA B O 1
ATOM 5633 N N . ARG B 1 307 ? 12.789 17.953 16.484 1 95.75 307 ARG B N 1
ATOM 5634 C CA . ARG B 1 307 ? 11.953 18.734 17.391 1 95.75 307 ARG B CA 1
ATOM 5635 C C . ARG B 1 307 ? 12.578 20.094 17.656 1 95.75 307 ARG B C 1
ATOM 5637 O O . ARG B 1 307 ? 11.883 21.125 17.641 1 95.75 307 ARG B O 1
ATOM 5644 N N . GLY B 1 308 ? 13.859 20.078 17.906 1 94.69 308 GLY B N 1
ATOM 5645 C CA . GLY B 1 308 ? 14.555 21.344 18.125 1 94.69 308 GLY B CA 1
ATOM 5646 C C . GLY B 1 308 ? 14.508 22.266 16.922 1 94.69 308 GLY B C 1
ATOM 5647 O O . GLY B 1 308 ? 14.266 23.469 17.062 1 94.69 308 GLY B O 1
ATOM 5648 N N . LEU B 1 309 ? 14.734 21.703 15.805 1 96.81 309 LEU B N 1
ATOM 5649 C CA . LEU B 1 309 ? 14.734 22.469 14.562 1 96.81 309 LEU B CA 1
ATOM 5650 C C . LEU B 1 309 ? 13.352 23.047 14.289 1 96.81 309 LEU B C 1
ATOM 5652 O O . LEU B 1 309 ? 13.219 24.234 13.977 1 96.81 309 LEU B O 1
ATOM 5656 N N . TYR B 1 310 ? 12.32 22.203 14.391 1 96.81 310 TYR B N 1
ATOM 5657 C CA . TYR B 1 310 ? 10.953 22.625 14.102 1 96.81 310 TYR B CA 1
ATOM 5658 C C . TYR B 1 310 ? 10.492 23.688 15.086 1 96.81 310 TYR B C 1
ATOM 5660 O O . TYR B 1 310 ? 9.773 24.625 14.711 1 96.81 310 TYR B O 1
ATOM 5668 N N . LYS B 1 311 ? 10.883 23.562 16.328 1 95.62 311 LYS B N 1
ATOM 5669 C CA . LYS B 1 311 ? 10.555 24.578 17.312 1 95.62 311 LYS B CA 1
ATOM 5670 C C . LYS B 1 311 ? 11.125 25.938 16.906 1 95.62 311 LYS B C 1
ATOM 5672 O O . LYS B 1 311 ? 10.438 26.953 16.984 1 95.62 311 LYS B O 1
ATOM 5677 N N . SER B 1 312 ? 12.344 25.922 16.531 1 96.56 312 SER B N 1
ATOM 5678 C CA . SER B 1 312 ? 13 27.156 16.094 1 96.56 312 SER B CA 1
ATOM 5679 C C . SER B 1 312 ? 12.312 27.75 14.867 1 96.56 312 SER B C 1
ATOM 5681 O O . SER B 1 312 ? 12.109 28.953 14.789 1 96.56 312 SER B O 1
ATOM 5683 N N . GLN B 1 313 ? 11.961 26.922 13.93 1 97.94 313 GLN B N 1
ATOM 5684 C CA . GLN B 1 313 ? 11.32 27.359 12.695 1 97.94 313 GLN B CA 1
ATOM 5685 C C . GLN B 1 313 ? 9.914 27.906 12.977 1 97.94 313 GLN B C 1
ATOM 5687 O O . GLN B 1 313 ? 9.484 28.875 12.344 1 97.94 313 GLN B O 1
ATOM 5692 N N . LEU B 1 314 ? 9.203 27.234 13.875 1 97.75 314 LEU B N 1
ATOM 5693 C CA . LEU B 1 314 ? 7.906 27.734 14.32 1 97.75 314 LEU B CA 1
ATOM 5694 C C . LEU B 1 314 ? 8.023 29.141 14.891 1 97.75 314 LEU B C 1
ATOM 5696 O O . LEU B 1 314 ? 7.242 30.016 14.547 1 97.75 314 LEU B O 1
ATOM 5700 N N . ASN B 1 315 ? 8.977 29.359 15.734 1 97.19 315 ASN B N 1
ATOM 5701 C CA . ASN B 1 315 ? 9.219 30.688 16.312 1 97.19 315 ASN B CA 1
ATOM 5702 C C . ASN B 1 315 ? 9.531 31.719 15.234 1 97.19 315 ASN B C 1
ATOM 5704 O O . ASN B 1 315 ? 9.047 32.844 15.297 1 97.19 315 ASN B O 1
ATOM 5708 N N . THR B 1 316 ? 10.305 31.297 14.289 1 98.31 316 THR B N 1
ATOM 5709 C CA . THR B 1 316 ? 10.664 32.188 13.195 1 98.31 316 THR B CA 1
ATOM 5710 C C . THR B 1 316 ? 9.43 32.594 12.406 1 98.31 316 THR B C 1
ATOM 5712 O O . THR B 1 316 ? 9.242 33.781 12.102 1 98.31 316 THR B O 1
ATOM 5715 N N . LEU B 1 317 ? 8.617 31.641 12.062 1 98.38 317 LEU B N 1
ATOM 5716 C CA . LEU B 1 317 ? 7.41 31.906 11.281 1 98.38 317 LEU B CA 1
ATOM 5717 C C . LEU B 1 317 ? 6.48 32.875 12.031 1 98.38 317 LEU B C 1
ATOM 5719 O O . LEU B 1 317 ? 6.008 33.844 11.461 1 98.38 317 LEU B O 1
ATOM 5723 N N . CYS B 1 318 ? 6.207 32.594 13.297 1 97.75 318 CYS B N 1
ATOM 5724 C CA . CYS B 1 318 ? 5.301 33.406 14.102 1 97.75 318 CYS B CA 1
ATOM 5725 C C . CYS B 1 318 ? 5.848 34.812 14.297 1 97.75 318 CYS B C 1
ATOM 5727 O O . CYS B 1 318 ? 5.117 35.781 14.133 1 97.75 318 CYS B O 1
ATOM 5729 N N . SER B 1 319 ? 7.102 34.906 14.57 1 97.88 319 SER B N 1
ATOM 5730 C CA . SER B 1 319 ? 7.727 36.219 14.758 1 97.88 319 SER B CA 1
ATOM 5731 C C . SER B 1 319 ? 7.668 37.031 13.477 1 97.88 319 SER B C 1
ATOM 5733 O O . SER B 1 319 ? 7.43 38.25 13.523 1 97.88 319 SER B O 1
ATOM 5735 N N . ALA B 1 320 ? 7.949 36.406 12.414 1 98.38 320 ALA B N 1
ATOM 5736 C CA . ALA B 1 320 ? 7.906 37.094 11.125 1 98.38 320 ALA B CA 1
ATOM 5737 C C . ALA B 1 320 ? 6.5 37.594 10.82 1 98.38 320 ALA B C 1
ATOM 5739 O O . ALA B 1 320 ? 6.328 38.719 10.328 1 98.38 320 ALA B O 1
ATOM 5740 N N . MET B 1 321 ? 5.504 36.812 11.055 1 97.81 321 MET B N 1
ATOM 5741 C CA . MET B 1 321 ? 4.129 37.219 10.82 1 97.81 321 MET B CA 1
ATOM 5742 C C . MET B 1 321 ? 3.781 38.438 11.68 1 97.81 321 MET B C 1
ATOM 5744 O O . MET B 1 321 ? 3.184 39.406 11.188 1 97.81 321 MET B O 1
ATOM 5748 N N . ASP B 1 322 ? 4.148 38.438 12.922 1 97.5 322 ASP B N 1
ATOM 5749 C CA . ASP B 1 322 ? 3.875 39.531 13.844 1 97.5 322 ASP B CA 1
ATOM 5750 C C . ASP B 1 322 ? 4.559 40.844 13.391 1 97.5 322 ASP B C 1
ATOM 5752 O O . ASP B 1 322 ? 4.008 41.938 13.547 1 97.5 322 ASP B O 1
ATOM 5756 N N . LYS B 1 323 ? 5.637 40.656 12.82 1 97.5 323 LYS B N 1
ATOM 5757 C CA . LYS B 1 323 ? 6.473 41.781 12.469 1 97.5 323 LYS B CA 1
ATOM 5758 C C . LYS B 1 323 ? 6.062 42.375 11.125 1 97.5 323 LYS B C 1
ATOM 5760 O O . LYS B 1 323 ? 6.062 43.594 10.953 1 97.5 323 LYS B O 1
ATOM 5765 N N . TYR B 1 324 ? 5.723 41.531 10.18 1 97.38 324 TYR B N 1
ATOM 5766 C CA . TYR B 1 324 ? 5.727 42.062 8.812 1 97.38 324 TYR B CA 1
ATOM 5767 C C . TYR B 1 324 ? 4.309 42.156 8.266 1 97.38 324 TYR B C 1
ATOM 5769 O O . TYR B 1 324 ? 4.055 42.906 7.324 1 97.38 324 TYR B O 1
ATOM 5777 N N . PHE B 1 325 ? 3.391 41.344 8.711 1 95.75 325 PHE B N 1
ATOM 5778 C CA . PHE B 1 325 ? 2.049 41.438 8.148 1 95.75 325 PHE B CA 1
ATOM 5779 C C . PHE B 1 325 ? 1.442 42.812 8.383 1 95.75 325 PHE B C 1
ATOM 5781 O O . PHE B 1 325 ? 1.449 43.312 9.508 1 95.75 325 PHE B O 1
ATOM 5788 N N . PRO B 1 326 ? 0.835 43.438 7.387 1 93.56 326 PRO B N 1
ATOM 5789 C CA . PRO B 1 326 ? 0.361 44.812 7.465 1 93.56 326 PRO B CA 1
ATOM 5790 C C . PRO B 1 326 ? -1.055 44.906 8.031 1 93.56 326 PRO B C 1
ATOM 5792 O O . PRO B 1 326 ? -1.644 46 8.023 1 93.56 326 PRO B O 1
ATOM 5795 N N . CYS B 1 327 ? -1.71 43.844 8.391 1 89.75 327 CYS B N 1
ATOM 5796 C CA . CYS B 1 327 ? -3.057 43.812 8.953 1 89.75 327 CYS B CA 1
ATOM 5797 C C . CYS B 1 327 ? -3.105 42.906 10.172 1 89.75 327 CYS B C 1
ATOM 5799 O O . CYS B 1 327 ? -2.18 42.125 10.414 1 89.75 327 CYS B O 1
ATOM 5801 N N . PRO B 1 328 ? -4.152 43.094 10.883 1 90.25 328 PRO B N 1
ATOM 5802 C CA . PRO B 1 328 ? -4.273 42.188 12.023 1 90.25 328 PRO B CA 1
ATOM 5803 C C . PRO B 1 328 ? -4.414 40.719 11.602 1 90.25 328 PRO B C 1
ATOM 5805 O O . PRO B 1 328 ? -5.199 40.406 10.703 1 90.25 328 PRO B O 1
ATOM 5808 N N . VAL B 1 329 ? -3.648 39.938 12.109 1 91.25 329 VAL B N 1
ATOM 5809 C CA . VAL B 1 329 ? -3.666 38.5 11.859 1 91.25 329 VAL B CA 1
ATOM 5810 C C . VAL B 1 329 ? -3.912 37.719 13.156 1 91.25 329 VAL B C 1
ATOM 5812 O O . VAL B 1 329 ? -3.387 38.094 14.211 1 91.25 329 VAL B O 1
ATOM 5815 N N . MET B 1 330 ? -4.801 36.781 13.086 1 94.88 330 MET B N 1
ATOM 5816 C CA . MET B 1 330 ? -5.039 35.938 14.25 1 94.88 330 MET B CA 1
ATOM 5817 C C . MET B 1 330 ? -4.531 34.531 13.992 1 94.88 330 MET B C 1
ATOM 5819 O O . MET B 1 330 ? -4.719 33.969 12.906 1 94.88 330 MET B O 1
ATOM 5823 N N . TYR B 1 331 ? -3.793 34 14.961 1 94.88 331 TYR B N 1
ATOM 5824 C CA . TYR B 1 331 ? -3.4 32.594 14.977 1 94.88 331 TYR B CA 1
ATOM 5825 C C . TYR B 1 331 ? -3.098 32.125 16.391 1 94.88 331 TYR B C 1
ATOM 5827 O O . TYR B 1 331 ? -2.832 32.938 17.281 1 94.88 331 TYR B O 1
ATOM 5835 N N . THR B 1 332 ? -3.271 30.906 16.656 1 91.38 332 THR B N 1
ATOM 5836 C CA . THR B 1 332 ? -2.77 30.266 17.875 1 91.38 332 THR B CA 1
ATOM 5837 C C . THR B 1 332 ? -1.472 29.516 17.594 1 91.38 332 THR B C 1
ATOM 5839 O O . THR B 1 332 ? -1.422 28.656 16.703 1 91.38 332 THR B O 1
ATOM 5842 N N . LYS B 1 333 ? -0.447 29.953 18.312 1 94.62 333 LYS B N 1
ATOM 5843 C CA . LYS B 1 333 ? 0.818 29.25 18.156 1 94.62 333 LYS B CA 1
ATOM 5844 C C . LYS B 1 333 ? 0.685 27.781 18.594 1 94.62 333 LYS B C 1
ATOM 5846 O O . LYS B 1 333 ? 0.398 27.5 19.75 1 94.62 333 LYS B O 1
ATOM 5851 N N . PRO B 1 334 ? 0.896 26.844 17.688 1 94.88 334 PRO B N 1
ATOM 5852 C CA . PRO B 1 334 ? 0.758 25.438 18.062 1 94.88 334 PRO B CA 1
ATOM 5853 C C . PRO B 1 334 ? 1.881 24.953 18.984 1 94.88 334 PRO B C 1
ATOM 5855 O O . PRO B 1 334 ? 2.957 25.562 19.016 1 94.88 334 PRO B O 1
ATOM 5858 N N . GLN B 1 335 ? 1.604 23.891 19.641 1 92.81 335 GLN B N 1
ATOM 5859 C CA . GLN B 1 335 ? 2.59 23.297 20.547 1 92.81 335 GLN B CA 1
ATOM 5860 C C . GLN B 1 335 ? 3.326 22.156 19.859 1 92.81 335 GLN B C 1
ATOM 5862 O O . GLN B 1 335 ? 4.145 21.469 20.484 1 92.81 335 GLN B O 1
ATOM 5867 N N . GLY B 1 336 ? 3.064 21.906 18.672 1 95.5 336 GLY B N 1
ATOM 5868 C CA . GLY B 1 336 ? 3.668 20.844 17.875 1 95.5 336 GLY B CA 1
ATOM 5869 C C . GLY B 1 336 ? 3.127 20.797 16.453 1 95.5 336 GLY B C 1
ATOM 5870 O O . GLY B 1 336 ? 2.412 21.688 16.016 1 95.5 336 GLY B O 1
ATOM 5871 N N . GLY B 1 337 ? 3.572 19.781 15.68 1 96.81 337 GLY B N 1
ATOM 5872 C CA . GLY B 1 337 ? 3.102 19.578 14.32 1 96.81 337 GLY B CA 1
ATOM 5873 C C . GLY B 1 337 ? 3.936 20.312 13.281 1 96.81 337 GLY B C 1
ATOM 5874 O O . GLY B 1 337 ? 5.152 20.453 13.438 1 96.81 337 GLY B O 1
ATOM 5875 N N . TYR B 1 338 ? 3.26 20.656 12.18 1 98.19 338 TYR B N 1
ATOM 5876 C CA . TYR B 1 338 ? 3.979 21.203 11.031 1 98.19 338 TYR B CA 1
ATOM 5877 C C . TYR B 1 338 ? 3.426 22.562 10.641 1 98.19 338 TYR B C 1
ATOM 5879 O O . TYR B 1 338 ? 4.012 23.266 9.812 1 98.19 338 TYR B O 1
ATOM 5887 N N . PHE B 1 339 ? 2.24 23.047 11.297 1 98.44 339 PHE B N 1
ATOM 5888 C CA . PHE B 1 339 ? 1.496 24.062 10.578 1 98.44 339 PHE B CA 1
ATOM 5889 C C . PHE B 1 339 ? 1.003 25.156 11.531 1 98.44 339 PHE B C 1
ATOM 5891 O O . PHE B 1 339 ? 0.798 24.891 12.719 1 98.44 339 PHE B O 1
ATOM 5898 N N . VAL B 1 340 ? 0.812 26.312 10.977 1 98.19 340 VAL B N 1
ATOM 5899 C CA . VAL B 1 340 ? 0.116 27.422 11.633 1 98.19 340 VAL B CA 1
ATOM 5900 C C . VAL B 1 340 ? -1.099 27.828 10.805 1 98.19 340 VAL B C 1
ATOM 5902 O O . VAL B 1 340 ? -0.986 28.062 9.602 1 98.19 340 VAL B O 1
ATOM 5905 N N . TRP B 1 341 ? -2.221 27.812 11.461 1 98.38 341 TRP B N 1
ATOM 5906 C CA . TRP B 1 341 ? -3.467 28.266 10.859 1 98.38 341 TRP B CA 1
ATOM 5907 C C . TRP B 1 341 ? -3.641 29.766 11.047 1 98.38 341 TRP B C 1
ATOM 5909 O O . TRP B 1 341 ? -3.73 30.25 12.18 1 98.38 341 TRP B O 1
ATOM 5919 N N . VAL B 1 342 ? -3.717 30.516 9.922 1 98.19 342 VAL B N 1
ATOM 5920 C CA . VAL B 1 342 ? -3.738 31.984 9.961 1 98.19 342 VAL B CA 1
ATOM 5921 C C . VAL B 1 342 ? -5.113 32.5 9.531 1 98.19 342 VAL B C 1
ATOM 5923 O O . VAL B 1 342 ? -5.629 32.094 8.484 1 98.19 342 VAL B O 1
ATOM 5926 N N . ILE B 1 343 ? -5.684 33.344 10.328 1 97.44 343 ILE B N 1
ATOM 5927 C CA . ILE B 1 343 ? -6.973 33.969 10.047 1 97.44 343 ILE B CA 1
ATOM 5928 C C . ILE B 1 343 ? -6.777 35.469 9.75 1 97.44 343 ILE B C 1
ATOM 5930 O O . ILE B 1 343 ? -6.379 36.219 10.625 1 97.44 343 ILE B O 1
ATOM 5934 N N . LEU B 1 344 ? -7.059 35.844 8.531 1 96.94 344 LEU B N 1
ATOM 5935 C CA . LEU B 1 344 ? -7.047 37.25 8.125 1 96.94 344 LEU B CA 1
ATOM 5936 C C . LEU B 1 344 ? -8.422 37.875 8.32 1 96.94 344 LEU B C 1
ATOM 5938 O O . LEU B 1 344 ? -9.398 37.188 8.602 1 96.94 344 LEU B O 1
ATOM 5942 N N . PRO B 1 345 ? -8.461 39.188 8.258 1 95.56 345 PRO B N 1
ATOM 5943 C CA . PRO B 1 345 ? -9.766 39.844 8.328 1 95.56 345 PRO B CA 1
ATOM 5944 C C . PRO B 1 345 ? -10.766 39.281 7.316 1 95.56 345 PRO B C 1
ATOM 5946 O O . PRO B 1 345 ? -10.367 38.812 6.25 1 95.56 345 PRO B O 1
ATOM 5949 N N . THR B 1 346 ? -12.039 39.375 7.594 1 94 346 THR B N 1
ATOM 5950 C CA . THR B 1 346 ? -13.102 38.656 6.875 1 94 346 THR B CA 1
ATOM 5951 C C . THR B 1 346 ? -13.188 39.156 5.43 1 94 346 THR B C 1
ATOM 5953 O O . THR B 1 346 ? -13.727 38.469 4.566 1 94 346 THR B O 1
ATOM 5956 N N . GLU B 1 347 ? -12.68 40.312 5.191 1 92.38 347 GLU B N 1
ATOM 5957 C CA . GLU B 1 347 ? -12.766 40.875 3.854 1 92.38 347 GLU B CA 1
ATOM 5958 C C . GLU B 1 347 ? -11.75 40.25 2.912 1 92.38 347 GLU B C 1
ATOM 5960 O O . GLU B 1 347 ? -11.836 40.406 1.693 1 92.38 347 GLU B O 1
ATOM 5965 N N . PHE B 1 348 ? -10.852 39.531 3.516 1 94.81 348 PHE B N 1
ATOM 5966 C CA . PHE B 1 348 ? -9.82 38.906 2.691 1 94.81 348 PHE B CA 1
ATOM 5967 C C . PHE B 1 348 ? -10.344 37.625 2.035 1 94.81 348 PHE B C 1
ATOM 5969 O O . PHE B 1 348 ? -11.141 36.906 2.629 1 94.81 348 PHE B O 1
ATOM 5976 N N . ASP B 1 349 ? -9.898 37.406 0.826 1 96.31 349 ASP B N 1
ATOM 5977 C CA . ASP B 1 349 ? -10.07 36.156 0.094 1 96.31 349 ASP B CA 1
ATOM 5978 C C . ASP B 1 349 ? -8.719 35.5 -0.188 1 96.31 349 ASP B C 1
ATOM 5980 O O . ASP B 1 349 ? -8.031 35.875 -1.143 1 96.31 349 ASP B O 1
ATOM 5984 N N . CYS B 1 350 ? -8.438 34.5 0.551 1 97.31 350 CYS B N 1
ATOM 5985 C CA . CYS B 1 350 ? -7.117 33.875 0.485 1 97.31 350 CYS B CA 1
ATOM 5986 C C . CYS B 1 350 ? -6.953 33.094 -0.804 1 97.31 350 CYS B C 1
ATOM 5988 O O . CYS B 1 350 ? -5.832 32.75 -1.194 1 97.31 350 CYS B O 1
ATOM 5990 N N . ASP B 1 351 ? -8.055 32.719 -1.477 1 97.06 351 ASP B N 1
ATOM 5991 C CA . ASP B 1 351 ? -7.926 32.156 -2.807 1 97.06 351 ASP B CA 1
ATOM 5992 C C . ASP B 1 351 ? -7.309 33.125 -3.787 1 97.06 351 ASP B C 1
ATOM 5994 O O . ASP B 1 351 ? -6.422 32.781 -4.566 1 97.06 351 ASP B O 1
ATOM 5998 N N . LYS B 1 352 ? -7.777 34.375 -3.736 1 96.81 352 LYS B N 1
ATOM 5999 C CA . LYS B 1 352 ? -7.234 35.438 -4.578 1 96.81 352 LYS B CA 1
ATOM 6000 C C . LYS B 1 352 ? -5.809 35.781 -4.168 1 96.81 352 LYS B C 1
ATOM 6002 O O . LYS B 1 352 ? -4.941 35.969 -5.027 1 96.81 352 LYS B O 1
ATOM 6007 N N . LEU B 1 353 ? -5.629 35.875 -2.879 1 97.38 353 LEU B N 1
ATOM 6008 C CA . LEU B 1 353 ? -4.297 36.188 -2.373 1 97.38 353 LEU B CA 1
ATOM 6009 C C . LEU B 1 353 ? -3.287 35.156 -2.811 1 97.38 353 LEU B C 1
ATOM 6011 O O . LEU B 1 353 ? -2.141 35.469 -3.125 1 97.38 353 LEU B O 1
ATOM 6015 N N . TYR B 1 354 ? -3.713 33.875 -2.801 1 97.88 354 TYR B N 1
ATOM 6016 C CA . TYR B 1 354 ? -2.85 32.781 -3.246 1 97.88 354 TYR B CA 1
ATOM 6017 C C . TYR B 1 354 ? -2.385 33 -4.68 1 97.88 354 TYR B C 1
ATOM 6019 O O . TYR B 1 354 ? -1.198 32.875 -4.984 1 97.88 354 TYR B O 1
ATOM 6027 N N . ASP B 1 355 ? -3.295 33.312 -5.551 1 97.31 355 ASP B N 1
ATOM 6028 C CA . ASP B 1 355 ? -2.971 33.531 -6.961 1 97.31 355 ASP B CA 1
ATOM 6029 C C . ASP B 1 355 ? -1.936 34.625 -7.129 1 97.31 355 ASP B C 1
ATOM 6031 O O . ASP B 1 355 ? -0.999 34.5 -7.918 1 97.31 355 ASP B O 1
ATOM 6035 N N . ILE B 1 356 ? -2.098 35.688 -6.418 1 97.44 356 ILE B N 1
ATOM 6036 C CA . ILE B 1 356 ? -1.179 36.812 -6.473 1 97.44 356 ILE B CA 1
ATOM 6037 C C . ILE B 1 356 ? 0.195 36.375 -5.961 1 97.44 356 ILE B C 1
ATOM 6039 O O . ILE B 1 356 ? 1.21 36.625 -6.617 1 97.44 356 ILE B O 1
ATOM 6043 N N . CYS B 1 357 ? 0.239 35.75 -4.793 1 97.88 357 CYS B N 1
ATOM 6044 C CA . CYS B 1 357 ? 1.491 35.344 -4.18 1 97.88 357 CYS B CA 1
ATOM 6045 C C . CYS B 1 357 ? 2.232 34.344 -5.078 1 97.88 357 CYS B C 1
ATOM 6047 O O . CYS B 1 357 ? 3.447 34.438 -5.25 1 97.88 357 CYS B O 1
ATOM 6049 N N . PHE B 1 358 ? 1.478 33.375 -5.652 1 96.81 358 PHE B N 1
ATOM 6050 C CA . PHE B 1 358 ? 2.062 32.344 -6.504 1 96.81 358 PHE B CA 1
ATOM 6051 C C . PHE B 1 358 ? 2.633 32.969 -7.777 1 96.81 358 PHE B C 1
ATOM 6053 O O . PHE B 1 358 ? 3.768 32.656 -8.156 1 96.81 358 PHE B O 1
ATOM 6060 N N . ASN B 1 359 ? 1.896 33.812 -8.391 1 95.5 359 ASN B N 1
ATOM 6061 C CA . ASN B 1 359 ? 2.238 34.281 -9.727 1 95.5 359 ASN B CA 1
ATOM 6062 C C . ASN B 1 359 ? 3.213 35.469 -9.664 1 95.5 359 ASN B C 1
ATOM 6064 O O . ASN B 1 359 ? 4.082 35.594 -10.523 1 95.5 359 ASN B O 1
ATOM 6068 N N . GLU B 1 360 ? 3.074 36.312 -8.672 1 96.19 360 GLU B N 1
ATOM 6069 C CA . GLU B 1 360 ? 3.801 37.594 -8.68 1 96.19 360 GLU B CA 1
ATOM 6070 C C . GLU B 1 360 ? 4.93 37.594 -7.652 1 96.19 360 GLU B C 1
ATOM 6072 O O . GLU B 1 360 ? 5.918 38.312 -7.805 1 96.19 360 GLU B O 1
ATOM 6077 N N . TYR B 1 361 ? 4.809 36.75 -6.672 1 96.81 361 TYR B N 1
ATOM 6078 C CA . TYR B 1 361 ? 5.781 36.812 -5.586 1 96.81 361 TYR B CA 1
ATOM 6079 C C . TYR B 1 361 ? 6.5 35.5 -5.391 1 96.81 361 TYR B C 1
ATOM 6081 O O . TYR B 1 361 ? 7.359 35.375 -4.516 1 96.81 361 TYR B O 1
ATOM 6089 N N . SER B 1 362 ? 6.152 34.438 -6.098 1 96.44 362 SER B N 1
ATOM 6090 C CA . SER B 1 362 ? 6.816 33.125 -6.137 1 96.44 362 SER B CA 1
ATOM 6091 C C . SER B 1 362 ? 6.809 32.469 -4.766 1 96.44 362 SER B C 1
ATOM 6093 O O . SER B 1 362 ? 7.832 31.938 -4.32 1 96.44 362 SER B O 1
ATOM 6095 N N . VAL B 1 363 ? 5.703 32.562 -4.062 1 97.62 363 VAL B N 1
ATOM 6096 C CA . VAL B 1 363 ? 5.465 31.875 -2.805 1 97.62 363 VAL B CA 1
ATOM 6097 C C . VAL B 1 363 ? 4.086 31.219 -2.834 1 97.62 363 VAL B C 1
ATOM 6099 O O . VAL B 1 363 ? 3.146 31.75 -3.426 1 97.62 363 VAL B O 1
ATOM 6102 N N . ASP B 1 364 ? 4.027 30.031 -2.236 1 96.19 364 ASP B N 1
ATOM 6103 C CA . ASP B 1 364 ? 2.691 29.438 -2.154 1 96.19 364 ASP B CA 1
ATOM 6104 C C . ASP B 1 364 ? 2.369 29 -0.729 1 96.19 364 ASP B C 1
ATOM 6106 O O . ASP B 1 364 ? 3.26 28.938 0.123 1 96.19 364 ASP B O 1
ATOM 6110 N N . PHE B 1 365 ? 1.125 28.953 -0.452 1 97.81 365 PHE B N 1
ATOM 6111 C CA . PHE B 1 365 ? 0.553 28.469 0.797 1 97.81 365 PHE B CA 1
ATOM 6112 C C . PHE B 1 365 ? -0.734 27.688 0.538 1 97.81 365 PHE B C 1
ATOM 6114 O O . PHE B 1 365 ? -1.185 27.594 -0.605 1 97.81 365 PHE B O 1
ATOM 6121 N N . ASN B 1 366 ? -1.3 27.078 1.573 1 98 366 ASN B N 1
ATOM 6122 C CA . ASN B 1 366 ? -2.572 26.391 1.391 1 98 366 ASN B CA 1
ATOM 6123 C C . ASN B 1 366 ? -3.754 27.312 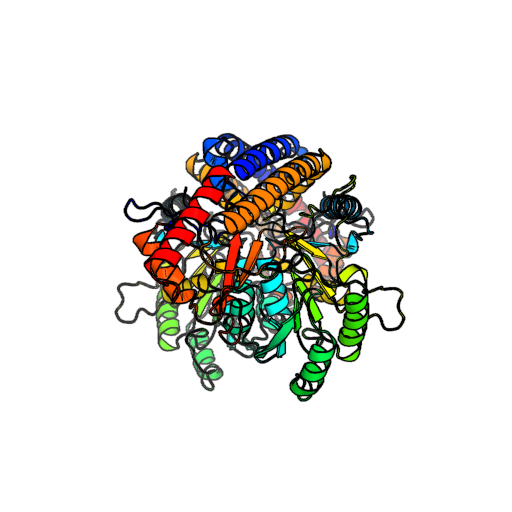1.679 1 98 366 ASN B C 1
ATOM 6125 O O . ASN B 1 366 ? -3.783 27.984 2.709 1 98 366 ASN B O 1
ATOM 6129 N N . LYS B 1 367 ? -4.711 27.281 0.786 1 97.62 367 LYS B N 1
ATOM 6130 C CA . LYS B 1 367 ? -5.945 28.047 0.93 1 97.62 367 LYS B CA 1
ATOM 6131 C C . LYS B 1 367 ? -6.859 27.422 1.978 1 97.62 367 LYS B C 1
ATOM 6133 O O . LYS B 1 367 ? -7.066 26.203 1.983 1 97.62 367 LYS B O 1
ATOM 6138 N N . GLY B 1 368 ? -7.355 28.297 2.805 1 98 368 GLY B N 1
ATOM 6139 C CA . GLY B 1 368 ? -8.211 27.812 3.877 1 98 368 GLY B CA 1
ATOM 6140 C C . GLY B 1 368 ? -9.445 27.094 3.375 1 98 368 GLY B C 1
ATOM 6141 O O . GLY B 1 368 ? -9.891 26.109 3.984 1 98 368 GLY B O 1
ATOM 6142 N N . SER B 1 369 ? -9.977 27.438 2.283 1 97.31 369 SER B N 1
ATOM 6143 C CA . SER B 1 369 ? -11.203 26.875 1.728 1 97.31 369 SER B CA 1
ATOM 6144 C C . SER B 1 369 ? -11.023 25.391 1.399 1 97.31 369 SER B C 1
ATOM 6146 O O . SER B 1 369 ? -11.992 24.625 1.43 1 97.31 369 SER B O 1
ATOM 6148 N N . GLY B 1 370 ? -9.781 24.984 1.152 1 96.62 370 GLY B N 1
ATOM 6149 C CA . GLY B 1 370 ? -9.5 23.609 0.801 1 96.62 370 GLY B CA 1
ATOM 6150 C C . GLY B 1 370 ? -9.641 22.656 1.973 1 96.62 370 GLY B C 1
ATOM 6151 O O . GLY B 1 370 ? -9.773 21.438 1.782 1 96.62 370 GLY B O 1
ATOM 6152 N N . PHE B 1 371 ? -9.648 23.172 3.174 1 98.06 371 PHE B N 1
ATOM 6153 C CA . PHE B 1 371 ? -9.703 22.359 4.375 1 98.06 371 PHE B CA 1
ATOM 6154 C C . PHE B 1 371 ? -11.141 22.188 4.855 1 98.06 371 PHE B C 1
ATOM 6156 O O . PHE B 1 371 ? -11.391 21.562 5.883 1 98.06 371 PHE B O 1
ATOM 6163 N N . SER B 1 372 ? -12.109 22.766 4.074 1 97.69 372 SER B N 1
ATOM 6164 C CA . SER B 1 372 ? -13.516 22.766 4.445 1 97.69 372 SER B CA 1
ATOM 6165 C C . SER B 1 372 ? -14.328 21.844 3.531 1 97.69 372 SER B C 1
ATOM 6167 O O . SER B 1 372 ? -14.117 21.844 2.316 1 97.69 372 SER B O 1
ATOM 6169 N N . CYS B 1 373 ? -15.148 21.062 4.129 1 94.69 373 CYS B N 1
ATOM 6170 C CA . CYS B 1 373 ? -16.031 20.25 3.307 1 94.69 373 CYS B CA 1
ATOM 6171 C C . CYS B 1 373 ? -17.141 21.094 2.684 1 94.69 373 CYS B C 1
ATOM 6173 O O . CYS B 1 373 ? -17.828 20.656 1.766 1 94.69 373 CYS B O 1
ATOM 6175 N N . LYS B 1 374 ? -17.266 22.391 3.125 1 93.81 374 LYS B N 1
ATOM 6176 C CA . LYS B 1 374 ? -18.297 23.297 2.623 1 93.81 374 LYS B CA 1
ATOM 6177 C C . LYS B 1 374 ? -17.688 24.5 1.922 1 93.81 374 LYS B C 1
ATOM 6179 O O . LYS B 1 374 ? -18.406 25.438 1.545 1 93.81 374 LYS B O 1
ATOM 6184 N N . GLY B 1 375 ? -16.438 24.5 1.798 1 93 375 GLY B N 1
ATOM 6185 C CA . GLY B 1 375 ? -15.758 25.594 1.116 1 93 375 GLY B CA 1
ATOM 6186 C C . GLY B 1 375 ? -15.711 26.875 1.936 1 93 375 GLY B C 1
ATOM 6187 O O . GLY B 1 375 ? -15.664 27.969 1.379 1 93 375 GLY B O 1
ATOM 6188 N N . GLN B 1 376 ? -15.648 26.703 3.238 1 95.62 376 GLN B N 1
ATOM 6189 C CA . GLN B 1 376 ? -15.57 27.828 4.156 1 95.62 376 GLN B CA 1
ATOM 6190 C C . GLN B 1 376 ? -14.117 28.234 4.406 1 95.62 376 GLN B C 1
ATOM 6192 O O . GLN B 1 376 ? -13.211 27.797 3.699 1 95.62 376 GLN B O 1
ATOM 6197 N N . TYR B 1 377 ? -13.906 29.297 5.219 1 97.5 377 TYR B N 1
ATOM 6198 C CA . TYR B 1 377 ? -12.602 29.75 5.688 1 97.5 377 TYR B CA 1
ATOM 6199 C C . TYR B 1 377 ? -11.82 30.422 4.562 1 97.5 377 TYR B C 1
ATOM 6201 O O . TYR B 1 377 ? -10.625 30.188 4.398 1 97.5 377 TYR B O 1
ATOM 6209 N N . LYS B 1 378 ? -12.484 31.203 3.781 1 97.56 378 LYS B N 1
ATOM 6210 C CA . LYS B 1 378 ? -11.875 31.875 2.639 1 97.56 378 LYS B CA 1
ATOM 6211 C C . LYS B 1 378 ? -10.844 32.906 3.092 1 97.56 378 LYS B C 1
ATOM 6213 O O . LYS B 1 378 ? -9.961 33.281 2.32 1 97.56 378 LYS B O 1
ATOM 6218 N N . ASN B 1 379 ? -10.992 33.375 4.34 1 97.5 379 ASN B N 1
ATOM 6219 C CA . ASN B 1 379 ? -10.047 34.375 4.848 1 97.5 379 ASN B CA 1
ATOM 6220 C C . ASN B 1 379 ? -8.922 33.719 5.637 1 97.5 379 ASN B C 1
ATOM 6222 O O . ASN B 1 379 ? -8.211 34.406 6.387 1 97.5 379 ASN B O 1
ATOM 6226 N N . CYS B 1 380 ? -8.766 32.406 5.477 1 98 380 CYS B N 1
ATOM 6227 C CA . CYS B 1 380 ? -7.75 31.688 6.242 1 98 380 CYS B CA 1
ATOM 6228 C C . CYS B 1 380 ? -6.711 31.062 5.32 1 98 380 CYS B C 1
ATOM 6230 O O . CYS B 1 380 ? -6.973 30.859 4.133 1 98 380 CYS B O 1
ATOM 6232 N N . MET B 1 381 ? -5.523 30.828 5.801 1 98 381 MET B N 1
ATOM 6233 C CA . MET B 1 381 ? -4.469 30.078 5.125 1 98 381 MET B CA 1
ATOM 6234 C C . MET B 1 381 ? -3.701 29.203 6.113 1 98 381 MET B C 1
ATOM 6236 O O . MET B 1 381 ? -3.67 29.5 7.312 1 98 381 MET B O 1
ATOM 6240 N N . ARG B 1 382 ? -3.174 28.109 5.727 1 98.56 382 ARG B N 1
ATOM 6241 C CA . ARG B 1 382 ? -2.268 27.266 6.504 1 98.56 382 ARG B CA 1
ATOM 6242 C C . ARG B 1 382 ? -0.832 27.406 6.012 1 98.56 382 ARG B C 1
ATOM 6244 O O . ARG B 1 382 ? -0.562 27.281 4.816 1 98.56 382 ARG B O 1
ATOM 6251 N N . LEU B 1 383 ? 0.076 27.672 6.902 1 98.69 383 LEU B N 1
ATOM 6252 C CA . LEU B 1 383 ? 1.492 27.812 6.586 1 98.69 383 LEU B CA 1
ATOM 6253 C C . LEU B 1 383 ? 2.316 26.719 7.242 1 98.69 383 LEU B C 1
ATOM 6255 O O . LEU B 1 383 ? 2.199 26.469 8.445 1 98.69 383 LEU B O 1
ATOM 6259 N N . SER B 1 384 ? 3.145 26.078 6.473 1 98.5 384 SER B N 1
ATOM 6260 C CA . SER B 1 384 ? 4.047 25.047 6.977 1 98.5 384 SER B CA 1
ATOM 6261 C C . SER B 1 384 ? 5.383 25.656 7.41 1 98.5 384 SER B C 1
ATOM 6263 O O . SER B 1 384 ? 5.957 26.469 6.695 1 98.5 384 SER B O 1
ATOM 6265 N N . PHE B 1 385 ? 5.887 25.25 8.547 1 98.25 385 PHE B N 1
ATOM 6266 C CA . PHE B 1 385 ? 7.203 25.719 8.984 1 98.25 385 PHE B CA 1
ATOM 6267 C C . PHE B 1 385 ? 8.219 24.578 8.922 1 98.25 385 PHE B C 1
ATOM 6269 O O . PHE B 1 385 ? 9.367 24.75 9.328 1 98.25 385 PHE B O 1
ATOM 6276 N N . ALA B 1 386 ? 7.84 23.453 8.367 1 97.44 386 ALA B N 1
ATOM 6277 C CA . ALA B 1 386 ? 8.656 22.234 8.469 1 97.44 386 ALA B CA 1
ATOM 6278 C C . ALA B 1 386 ? 9.562 22.078 7.254 1 97.44 386 ALA B C 1
ATOM 6280 O O . ALA B 1 386 ? 10.641 21.484 7.344 1 97.44 386 ALA B O 1
ATOM 6281 N N . PHE B 1 387 ? 9.172 22.625 6.125 1 96.88 387 PHE B N 1
ATOM 6282 C CA . PHE B 1 387 ? 9.766 22.266 4.84 1 96.88 387 PHE B CA 1
ATOM 6283 C C . PHE B 1 387 ? 10.961 23.172 4.539 1 96.88 387 PHE B C 1
ATOM 6285 O O . PHE B 1 387 ? 11.945 22.734 3.953 1 96.88 387 PHE B O 1
ATOM 6292 N N . LEU B 1 388 ? 10.898 24.484 4.926 1 97.06 388 LEU B N 1
ATOM 6293 C CA . LEU B 1 388 ? 11.906 25.484 4.598 1 97.06 388 LEU B CA 1
ATOM 6294 C C . LEU B 1 388 ? 12.773 25.812 5.809 1 97.06 388 LEU B C 1
ATOM 6296 O O . LEU B 1 388 ? 12.375 25.547 6.949 1 97.06 388 LEU B O 1
ATOM 6300 N N . ASP B 1 389 ? 13.906 26.359 5.566 1 97.12 389 ASP B N 1
ATOM 6301 C CA . ASP B 1 389 ? 14.75 26.828 6.664 1 97.12 389 ASP B CA 1
ATOM 6302 C C . ASP B 1 389 ? 14.289 28.188 7.176 1 97.12 389 ASP B C 1
ATOM 6304 O O . ASP B 1 389 ? 13.445 28.844 6.555 1 97.12 389 ASP B O 1
ATOM 6308 N N . SER B 1 390 ? 14.844 28.656 8.25 1 97.56 390 SER B N 1
ATOM 6309 C CA . SER B 1 390 ? 14.375 29.844 8.961 1 97.56 390 SER B CA 1
ATOM 6310 C C . SER B 1 390 ? 14.508 31.094 8.102 1 97.56 390 SER B C 1
ATOM 6312 O O . SER B 1 390 ? 13.57 31.891 7.988 1 97.56 390 SER B O 1
ATOM 6314 N N . PRO B 1 391 ? 15.625 31.297 7.426 1 97.94 391 PRO B N 1
ATOM 6315 C CA . PRO B 1 391 ? 15.742 32.5 6.594 1 97.94 391 PRO B CA 1
ATOM 6316 C C . PRO B 1 391 ? 14.727 32.5 5.445 1 97.94 391 PRO B C 1
ATOM 6318 O O . PRO B 1 391 ? 14.156 33.562 5.141 1 97.94 391 PRO B O 1
ATOM 6321 N N . THR B 1 392 ? 14.57 31.375 4.852 1 98.19 392 THR B N 1
ATOM 6322 C CA . THR B 1 392 ? 13.625 31.281 3.74 1 98.19 392 THR B CA 1
ATOM 6323 C C . THR B 1 392 ? 12.195 31.484 4.227 1 98.19 392 THR B C 1
ATOM 6325 O O . THR B 1 392 ? 11.375 32.094 3.527 1 98.19 392 THR B O 1
ATOM 6328 N N . LEU B 1 393 ? 11.859 31.016 5.406 1 98.31 393 LEU B N 1
ATOM 6329 C CA . LEU B 1 393 ? 10.555 31.234 6.012 1 98.31 393 LEU B CA 1
ATOM 6330 C C . LEU B 1 393 ? 10.266 32.719 6.172 1 98.31 393 LEU B C 1
ATOM 6332 O O . LEU B 1 393 ? 9.188 33.188 5.801 1 98.31 393 LEU B O 1
ATOM 6336 N N . GLU B 1 394 ? 11.203 33.375 6.723 1 98.38 394 GLU B N 1
ATOM 6337 C CA . GLU B 1 394 ? 11.031 34.812 6.918 1 98.38 394 GLU B CA 1
ATOM 6338 C C . GLU B 1 394 ? 10.828 35.531 5.586 1 98.38 394 GLU B C 1
ATOM 6340 O O . GLU B 1 394 ? 9.977 36.406 5.477 1 98.38 394 GLU B O 1
ATOM 6345 N N . HIS B 1 395 ? 11.648 35.156 4.613 1 98.5 395 HIS B N 1
ATOM 6346 C CA . HIS B 1 395 ? 11.516 35.719 3.281 1 98.5 395 HIS B CA 1
ATOM 6347 C C . HIS B 1 395 ? 10.117 35.5 2.723 1 98.5 395 HIS B C 1
ATOM 6349 O O . HIS B 1 395 ? 9.516 36.438 2.164 1 98.5 395 HIS B O 1
ATOM 6355 N N . CYS B 1 396 ? 9.602 34.312 2.873 1 98.69 396 CYS B N 1
ATOM 6356 C CA . CYS B 1 396 ? 8.273 34 2.367 1 98.69 396 CYS B CA 1
ATOM 6357 C C . CYS B 1 396 ? 7.211 34.844 3.035 1 98.69 396 CYS B C 1
ATOM 6359 O O . CYS B 1 396 ? 6.297 35.344 2.371 1 98.69 396 CYS B O 1
ATOM 6361 N N . VAL B 1 397 ? 7.332 35.062 4.301 1 98.44 397 VAL B N 1
ATOM 6362 C CA . VAL B 1 397 ? 6.375 35.875 5.039 1 98.44 397 VAL B CA 1
ATOM 6363 C C . VAL B 1 397 ? 6.43 37.312 4.539 1 98.44 397 VAL B C 1
ATOM 6365 O O . VAL B 1 397 ? 5.391 37.969 4.355 1 98.44 397 VAL B O 1
ATOM 6368 N N . LYS B 1 398 ? 7.605 37.812 4.289 1 98.44 398 LYS B N 1
ATOM 6369 C CA . LYS B 1 398 ? 7.77 39.156 3.76 1 98.44 398 LYS B CA 1
ATOM 6370 C C . LYS B 1 398 ? 7.094 39.312 2.398 1 98.44 398 LYS B C 1
ATOM 6372 O O . LYS B 1 398 ? 6.469 40.344 2.115 1 98.44 398 LYS B O 1
ATOM 6377 N N . GLN B 1 399 ? 7.266 38.281 1.593 1 98.31 399 GLN B N 1
ATOM 6378 C CA . GLN B 1 399 ? 6.645 38.312 0.272 1 98.31 399 GLN B CA 1
ATOM 6379 C C . GLN B 1 399 ? 5.121 38.312 0.379 1 98.31 399 GLN B C 1
ATOM 6381 O O . GLN B 1 399 ? 4.445 39.031 -0.357 1 98.31 399 GLN B O 1
ATOM 6386 N N . ILE B 1 400 ? 4.559 37.562 1.272 1 98 400 ILE B N 1
ATOM 6387 C CA . ILE B 1 400 ? 3.115 37.562 1.475 1 98 400 ILE B CA 1
ATOM 6388 C C . ILE B 1 400 ? 2.65 38.906 1.997 1 98 400 ILE B C 1
ATOM 6390 O O . ILE B 1 400 ? 1.622 39.438 1.56 1 98 400 ILE B O 1
ATOM 6394 N N . ALA B 1 401 ? 3.41 39.469 2.896 1 97.19 401 ALA B N 1
ATOM 6395 C CA . ALA B 1 401 ? 3.092 40.781 3.455 1 97.19 401 ALA B CA 1
ATOM 6396 C C . ALA B 1 401 ? 3.045 41.844 2.363 1 97.19 401 ALA B C 1
ATOM 6398 O O . ALA B 1 401 ? 2.146 42.688 2.35 1 97.19 401 ALA B O 1
ATOM 6399 N N . LEU B 1 402 ? 3.994 41.812 1.502 1 97.12 402 LEU B N 1
ATOM 6400 C CA . LEU B 1 402 ? 4.039 42.75 0.39 1 97.12 402 LEU B CA 1
ATOM 6401 C C . LEU B 1 402 ? 2.826 42.562 -0.517 1 97.12 402 LEU B C 1
ATOM 6403 O O . LEU B 1 402 ? 2.248 43.562 -0.98 1 97.12 402 LEU B O 1
ATOM 6407 N N . ALA B 1 403 ? 2.502 41.344 -0.762 1 96.88 403 ALA B N 1
ATOM 6408 C CA . ALA B 1 403 ? 1.328 41.031 -1.582 1 96.88 403 ALA B CA 1
ATOM 6409 C C . ALA B 1 403 ? 0.063 41.625 -0.947 1 96.88 403 ALA B C 1
ATOM 6411 O O . ALA B 1 403 ? -0.803 42.156 -1.646 1 96.88 403 ALA B O 1
ATOM 6412 N N . ILE B 1 404 ? -0.075 41.5 0.358 1 95.81 404 ILE B N 1
ATOM 6413 C CA . ILE B 1 404 ? -1.231 42.031 1.083 1 95.81 404 ILE B CA 1
ATOM 6414 C C . ILE B 1 404 ? -1.249 43.531 1.012 1 95.81 404 ILE B C 1
ATOM 6416 O O . ILE B 1 404 ? -2.279 44.156 0.701 1 95.81 404 ILE B O 1
ATOM 6420 N N . GLU B 1 405 ? -0.161 44.125 1.191 1 94.38 405 GLU B N 1
ATOM 6421 C CA . GLU B 1 405 ? -0.047 45.594 1.224 1 94.38 405 GLU B CA 1
ATOM 6422 C C . GLU B 1 405 ? -0.41 46.188 -0.126 1 94.38 405 GLU B C 1
ATOM 6424 O O . GLU B 1 405 ? -1.087 47.219 -0.185 1 94.38 405 GLU B O 1
ATOM 6429 N N . GLU B 1 406 ? -0.03 45.531 -1.111 1 93.12 406 GLU B N 1
ATOM 6430 C CA . GLU B 1 406 ? -0.183 46.125 -2.447 1 93.12 406 GLU B CA 1
ATOM 6431 C C . GLU B 1 406 ? -1.579 45.844 -3.004 1 93.12 406 GLU B C 1
ATOM 6433 O O . GLU B 1 406 ? -2.09 46.625 -3.814 1 93.12 406 GLU B O 1
ATOM 6438 N N . ASN B 1 407 ? -2.189 44.812 -2.582 1 89.38 407 ASN B N 1
ATOM 6439 C CA . ASN B 1 407 ? -3.406 44.406 -3.266 1 89.38 407 ASN B CA 1
ATOM 6440 C C . ASN B 1 407 ? -4.625 44.5 -2.357 1 89.38 407 ASN B C 1
ATOM 6442 O O . ASN B 1 407 ? -5.762 44.469 -2.83 1 89.38 407 ASN B O 1
ATOM 6446 N N . PHE B 1 408 ? -4.387 44.625 -1.167 1 83.69 408 PHE B N 1
ATOM 6447 C CA . PHE B 1 408 ? -5.488 44.781 -0.221 1 83.69 408 PHE B CA 1
ATOM 6448 C C . PHE B 1 408 ? -5.27 45.969 0.694 1 83.69 408 PHE B C 1
ATOM 6450 O O . PHE B 1 408 ? -5.16 45.812 1.912 1 83.69 408 PHE B O 1
ATOM 6457 N N . PRO B 1 409 ? -5.168 47.125 0.027 1 68.62 409 PRO B N 1
ATOM 6458 C CA . PRO B 1 409 ? -4.855 48.312 0.838 1 68.62 409 PRO B CA 1
ATOM 6459 C C . PRO B 1 409 ? -5.914 48.594 1.903 1 68.62 409 PRO B C 1
ATOM 6461 O O . PRO B 1 409 ? -7.094 48.312 1.699 1 68.62 409 PRO B O 1
ATOM 6464 N N . ARG B 1 410 ? -5.426 48.75 3.113 1 65 410 ARG B N 1
ATOM 6465 C CA . ARG B 1 410 ? -6.281 49.156 4.23 1 65 410 ARG B CA 1
ATOM 6466 C C . ARG B 1 410 ? -7.121 50.375 3.871 1 65 410 ARG B C 1
ATOM 6468 O O . ARG B 1 410 ? -6.652 51.281 3.172 1 65 410 ARG B O 1
ATOM 6475 N N . ASN B 1 411 ? -8.422 50.188 3.791 1 47.88 411 ASN B N 1
ATOM 6476 C CA . ASN B 1 411 ? -9.148 51.438 3.812 1 47.88 411 ASN B CA 1
ATOM 6477 C C . ASN B 1 411 ? -8.781 52.281 5.035 1 47.88 411 ASN B C 1
ATOM 6479 O O . ASN B 1 411 ? -8.617 51.75 6.133 1 47.88 411 ASN B O 1
#

Secondary structure (DSSP, 8-state):
---TTGGGEETTEE-EES---S--HHHHHHHHHHHHHHHHHH--TTTHHHHTSPPPTT--HHHHHHHHHHHHHHHTS---GGGEEEES-HHHHHHHHHHHH--TT-EEEEEES--HHHHHIIIIIS--EEEEEEEETTEE-HHHHHHHHHHHSSS-----SS---SEEEEE--SS-TTT-----HHHHHHHHHHHHHHTEEEEEE-SSTT-B---SSSS--PPPPGGGGS-TTSTT----EEEEEESTTTS-GGG--EEEE--HHHHHHHHTSHHHHHH-STTHHHHHHHHHHHHTTHHHHHHHHHHHHHHHHHHHHHHHHHHH-SS--B-PPPSBSSEEEEE--TT--HHHHHHHHHHHS-EE-EEGGGG-SSS--TTEEEEESSSS-HHHHHHHHHHHHHHHHHHS---/---TTGGGEETTEE-EES---S--HHHHHHHHHHHHHHHHHH--TTTHHHHTSPPPTT--HHHHHHHHHHHHHHHTS---GGGEEEES-HHHHHHHHHHHH--TT-EEEEEES--HHHHHIIIIIS--EEEEEEEETTEE-HHHHHHHHHHHSSS-----SS---SEEEEE--SS-TTT-----HHHHHHHHHHHHHHTEEEEEE-SSTT-B---SSSS--PPPPGGGGS-TTSTT----EEEEEESTTTS-GGG--EEEE--HHHHHHHHHSHHHHHH-STTHHHHHHHHHHHHTTHHHHHHHHHHHHHHHHHHHHHHHHHHH-SS--B-PPPSBSSEEEEE--TT--HHHHHHHHHHHS-EE-EEGGGG-SSS--TTEEEEESSSS-HHHHHHHHHHHHHHHHHHS---

pLDDT: mean 94.55, std 8.37, range [46.34, 98.94]

Nearest PDB structures (foldseek):
  8tn2-assembly1_A  TM=9.233E-01  e=1.216E-32  Streptomyces hygroscopicus
  1vp4-assembly1_B  TM=8.648E-01  e=1.262E-30  Thermotoga maritima MSB8
  2zc0-assembly1_A  TM=9.021E-01  e=6.695E-29  Thermococcus litoralis
  4ge4-assembly1_A  TM=8.356E-01  e=2.492E-25  Homo sapiens
  6u7a-assembly3_H  TM=8.074E-01  e=6.569E-21  Mycobacterium tuberculosis

Sequence (822 aa):
MTTMFDYLKEDGREVLSLRVGAPSEHLRIKCGELIHKATLALHTPENYPQLFQYGPHSGSLVAKSELAKFLTEEYGDTVNCDDIWFTAGAAQGLACIGSLLFQPKTVAFVEEPTYFLALKALQDDFGMNVVGVPVDQDGLIVDELEKLMIEHLQTSQVITERNPFSGLLFCIPTFNNPTGSVLSATRCKQLIKLLRKYNVLAFCDDVYNLLSYAVENPPFKVPPRLFSFDNKADPDYKGNVISNGTFSKLLGPGLRLGWMEVPECIRRILKTSGYVRSGGCFNHYTSCVVTTAIQMGLVKEHLAYARGLYKSQLNTLCSAMDKYFPCPVMYTKPQGGYFVWVILPTEFDCDKLYDICFNEYSVDFNKGSGFSCKGQYKNCMRLSFAFLDSPTLEHCVKQIALAIEENFPRNMTTMFDYLKEDGREVLSLRVGAPSEHLRIKCGELIHKATLALHTPENYPQLFQYGPHSGSLVAKSELAKFLTEEYGDTVNCDDIWFTAGAAQGLACIGSLLFQPKTVAFVEEPTYFLALKALQDDFGMNVVGVPVDQDGLIVDELEKLMIEHLQTSQVITERNPFSGLLFCIPTFNNPTGSVLSATRCKQLIKLLRKYNVLAFCDDVYNLLSYAVENPPFKVPPRLFSFDNKADPDYKGNVISNGTFSKLLGPGLRLGWMEVPECIRRILKTSGYVRSGGCFNHYTSCVVTTAIQMGLVKEHLAYARGLYKSQLNTLCSAMDKYFPCPVMYTKPQGGYFVWVILPTEFDCDKLYDICFNEYSVDFNKGSGFSCKGQYKNCMRLSFAFLDSPTLEHCVKQIALAIEENFPRN